Protein AF-E3MBL7-F1 (afdb_monomer_lite)

Sequence (1126 aa):
MVVCTGNKLLEECHQWVQLFLKDFGPDDIFFDAEFEYSDGSLKWDEYGTILHYNFIKNNDACPLSIYKDSWPFHADQGQIGDCWLMATLMSIAQRRNLLEKIIPPNDFSLKHGIFLVRLFFNGEWQIVVVDGHFPCSESGCILFARVFYTELWPCLIEKGVAKMLGGYHMLHGGPMISAFQYLTGASCLQINLNKDTNSEMLWRKLQEFQSLGYLVTASTISKFDNGKATQNGLLKHHAYSLLDTCVHNDHRLVLIGCPNYTSWNGKWSELPPYNEEITKQWTDWKKWMVKKRFSWMDIDDLCRWFVKLTIKSQYRSAEGDECELSPGFYFVIYTVVSMLYPIEYSWVFRRYSIFIRRSLTLCFSPTPMDHITYDSVTFKNKVASHQSLLKMVEKFAKPMTEIRKGLFAQEYWRDNFLTLMFQNHTDKPIDINVIVRTESKNVESYGMMTERLWNRYISKSKDPYVGYITIPPRSKCIFGNVWVIPGPIQLKNEVEESEISYMYWIRILDEEIESGRAKLMRYKKVHGAYEACHQWVQLFLKDFGPDDIFFDAEFEYSNGSLKWDKHGTIQHYNELIAYRSTLNIYSDPWPFHAWQGPLGDCWLIAPLMTIARKRDLLEQIIPQNDFSLKHGLFLVRLFFNGEWNIVVVDGHFPLHTSGGYEFARVVCSTELWPCLIEKAVAKMLGGYHNLMGGPLFSSFQYLTGASCLKINLNNETSLDMLWEKLHELLSLGYLISISTLHKFKNGGATQNGLGRCHSYSLLDTCVHEGHRLVLIGGTNILKWNGKWSELPPYNDEVTEKWSEKRKKIVNDRFSWMEIDDLYESFDRMIVCKYREGWHELRTGKGIFQLGQNGQPEKILRIHIKKQCKLIIEVVDQLDPKLWEYVYKVVGVINIHKATSDNQIGDLIVSSTVGLYWAAFRTQYRSVESDEFEIEPGVYFVIYNVMSSLCPLEYSWVIRSPTPLDHISYDCVTFEYDMASHQSLLTMVEQLGQQPMTEIREGLFAQEYARDNFLTLMLENHTDKPIDVCVIARTNIERVQSLGIFPEQHWKLITNPIDLYKTIPPRSKCIFGNIWTIPGPIELKNEVMESEISCKHWIRILEEEIENGRAMRYEKVPGVYKAIPIR

Radius of gyration: 36.31 Å; chains: 1; bounding box: 78×98×97 Å

pLDDT: mean 70.92, std 20.91, range [22.77, 96.88]

Organism: Caenorhabditis remanei (NCBI:txid31234)

Foldseek 3Di:
DDFQFDDCRVVVVVVVVVVVCVPDDQPAADDDPVPDDDPQPDVVCVQPFDFPPVPQQQDVVFGADQPPALALLLLAWFPAQQLLLSQLSSLCSVPVVLLCVQWPDDDCCSRHQWTWGWWQPPNTITTQIDGPTAGAGPVRAGGGGHGDRHHCSNVVNLVSVQVVQVHNNSSHPDHNQVSCCTSPVAGKAKAFFALQFDLVVVLVVVVVCVVQSKWKKFAFDADPDPCVCVVQFDDHGGMKTFHDWDQDPNFTKTKIFGSYQTFGNDPQLPPQPDDPVVCVPPDPVVSVSCSRTMTIDTSSVVSHTTTMMMIGGDDDDPDPPDDFDAADQDADDDDDQDDDDDPPCPVPDDDWGWDDHHGDRDDPDPDDDPDTDTDDDDDPPLPVVFVVVVVVQVVAWDDWDDPDDQKIKIWDDDDQWIKIKMFGQDQAKFKKKKWWDWPDQFWDWGWDDPDDDDDDDDDSGRGIDIDIDTHHHRDMGMGTTTGGDDDRDGHHDDDPPDDRPRDIDIDGDDDPQPPLPSQLVVVCVPPPPPVSVVVSVVSNCVPPDQQAADDDPLQDPDCFQCVPDPAKDKDDLVNLCVVDVPADQDDQQALLQQAWAPAQQLLQSQLVNLCSVVVVLLCVQWPDDPVCSRHQWTWGWWQFLNDIDTFIDGNMAIDDNVGFGRTGGSQVDSHCNNVVNLSRVSSVVRHNNSSHDDHNQLSLCGRFVFAKAKAFQDPQFDLVLVLVVVCVLVVQVKWKKFFFDPPDPDFDADPQQATHRGMWGFHDWDQDPNFTKTKIFASYQSAGNDPQLQPQSDDCVVCVPPDPSRSVSCSSTMGIDTSVVVSVGTGMMMIGSRGPQKDKDWPPQDQQWAQDPFDWGKWKKKFFAAKFKKKKKKKFNDDLVCLVFDDKKWWKKWKAFADPVRAGHATDFIATWIFDDDSDSRSITMTMGDIDIDGGGMMIIDTLIDDPDDTIGIIMMMMGSDDCPRMDMDMDIGGGCVRSWVRVVNCQVVQFPDPWDPPDVQKTKTWDFDDFKIWIKIFGQDQAKWKKAKEFEAPDPAKDWDLYHYPVCVVVPPDPPDNIDIDHHGDMTTRIMMGGNDDRHRNHPDDPDRSGDGPMDMDICVVVVVVVAAWDWDDDVPDIDTGGDD

Secondary structure (DSSP, 8-state):
-----STTHHHHHHHHHHHHGGG--TT-----GGGPPP-S-STT-TT-----GGG-S-BTTB--BS-S---GGG----SSS-HHHHHHHHHHHT-HHHHHHHS---SSHHHH-EEEEEEEETTEEEEEEEES---B-TTS-B-SS---TTB-HHHHHHHHHHHHHTSGGGGTT--HHHHHHHHH----EEEE--TT--HHHHHHHHHHHHHTT-EEEEEE--SS-SSHHHHTTPPTT-EEEEEEEEEETTEEEEEEE-SSS----STTTTS-SS-HHHHTTS-HHHHHHHHHHEEEEEHHHHHHHEEEEEEE--------S---PPSS----------SS--GGGTTSS--------S-------SS--TT---------HHHHHHHHHHHHHHHHSPPPEEEETTEEEEEEEETTEEEEEEEE-SSS-EEEEEEE--SSS--EEE----SS---------SS-EEEEEEE-TTEEEEEEEEE-PPPSB---S---SS-----EEEEEPPTTSSSHHHHHHHHTTTS-HHHHHHHHHHHHGGG--TT-----GGG-SSTTTTTT-SS-EEE-HHHHHHH-TT-BS-SS--GGG----SSS-HHHHHHHHHHTT-HHHHHHHS---TTHHHHTEEEEEEEETTEEEEEEEES-EEE-TTSSBSSS---S-SB-HHHHHHHHHHHHHTSGGGGSS--HHHHHHHHH---EEEEE--TT--HHHHHHHHHHHHHTT-EEEEE--TT-SS-SB-TTSPBTT-EEEEEEEEEETTEEEEEEEESSS----STTTTS-SS-HHHHTTS-HHHHHHHHTTEEEEEHHHHHHH-SEEEEE---TT-EEEE--S-------SSPPEEEEEEEESS-EEEEEEEEE---GGGTTT---EEEEEEEEEEPTTS-EEEEEEEEEEEE---SS----EEEEPPPEEE-SEEEEEEEEE--SSSPPPEEEEEEESS-GGGEEEEEEEESTTHHHHHHHHHHHHHH-SS--EEEETTEEEEEEEETTEEEEEEEE-SSS-EEEEEEE----SSEEEES-EEGGGGGG--S--S--EEE-TTEEEEEEEEEE-PPSEE--SS----S-----EEEETHHHHHTT--PEEEEETTEEEEE---

Structure (mmCIF, N/CA/C/O backbone):
data_AF-E3MBL7-F1
#
_entry.id   AF-E3MBL7-F1
#
loop_
_atom_site.group_PDB
_atom_site.id
_atom_site.type_symbol
_atom_site.label_atom_id
_atom_site.label_alt_id
_atom_site.label_comp_id
_atom_site.label_asym_id
_atom_site.label_entity_id
_atom_site.label_seq_id
_atom_site.pdbx_PDB_ins_code
_atom_site.Cartn_x
_atom_site.Cartn_y
_atom_site.Cartn_z
_atom_site.occupancy
_atom_site.B_iso_or_equiv
_atom_site.auth_seq_id
_atom_site.auth_comp_id
_atom_site.auth_asym_id
_atom_site.auth_atom_id
_atom_site.pdbx_PDB_model_num
ATOM 1 N N . MET A 1 1 ? -13.576 28.651 16.324 1.00 37.66 1 MET A N 1
ATOM 2 C CA . MET A 1 1 ? -13.463 29.488 15.109 1.00 37.66 1 MET A CA 1
ATOM 3 C C . MET A 1 1 ? -14.646 29.257 14.165 1.00 37.66 1 MET A C 1
ATOM 5 O O . MET A 1 1 ? -15.101 28.125 14.054 1.00 37.66 1 MET A O 1
ATOM 9 N N . VAL A 1 2 ? -15.182 30.300 13.516 1.00 39.81 2 VAL A N 1
ATOM 10 C CA . VAL A 1 2 ? -16.238 30.163 12.494 1.00 39.81 2 VAL A CA 1
ATOM 11 C C . VAL A 1 2 ? -15.552 30.068 11.132 1.00 39.81 2 VAL A C 1
ATOM 13 O O . VAL A 1 2 ? -15.186 31.087 10.552 1.00 39.81 2 VAL A O 1
ATOM 16 N N . VAL A 1 3 ? -15.373 28.855 10.602 1.00 46.00 3 VAL A N 1
ATOM 17 C CA . VAL A 1 3 ? -15.299 28.696 9.144 1.00 46.00 3 VAL A CA 1
ATOM 18 C C . VAL A 1 3 ? -16.707 29.009 8.654 1.00 46.00 3 VAL A C 1
ATOM 20 O O . VAL A 1 3 ? -17.581 28.142 8.654 1.00 46.00 3 VAL A O 1
ATOM 23 N N . CYS A 1 4 ? -16.977 30.278 8.339 1.00 48.50 4 CYS A N 1
ATOM 24 C CA . CYS A 1 4 ? -18.238 30.617 7.691 1.00 48.50 4 CYS A CA 1
ATOM 25 C C . CYS A 1 4 ? -18.243 29.835 6.361 1.00 48.50 4 CYS A C 1
ATOM 27 O O . CYS A 1 4 ? -17.227 29.835 5.658 1.00 48.50 4 CYS A O 1
ATOM 29 N N . THR A 1 5 ? -19.361 29.183 6.018 1.00 44.34 5 THR A N 1
ATOM 30 C CA . THR A 1 5 ? -19.642 28.548 4.707 1.00 44.34 5 THR A CA 1
ATOM 31 C C . THR A 1 5 ? -20.990 29.076 4.176 1.00 44.34 5 THR A C 1
ATOM 33 O O . THR A 1 5 ? -21.887 29.358 4.966 1.00 44.34 5 THR A O 1
ATOM 36 N N . GLY A 1 6 ? -21.148 29.292 2.858 1.00 45.25 6 GLY A N 1
ATOM 37 C CA . GLY A 1 6 ? -22.412 29.767 2.248 1.00 45.25 6 GLY A CA 1
ATOM 38 C C . GLY A 1 6 ? -22.401 31.144 1.545 1.00 45.25 6 GLY A C 1
ATOM 39 O O . GLY A 1 6 ? -21.371 31.789 1.379 1.00 45.25 6 GLY A O 1
ATOM 40 N N . ASN A 1 7 ? -23.573 31.601 1.071 1.00 44.09 7 ASN A N 1
ATOM 41 C CA . ASN A 1 7 ? -23.713 32.771 0.175 1.00 44.09 7 ASN A CA 1
ATOM 42 C C . ASN A 1 7 ? -23.639 34.146 0.872 1.00 44.09 7 ASN A C 1
ATOM 44 O O . ASN A 1 7 ? -23.350 35.138 0.207 1.00 44.09 7 ASN A O 1
ATOM 48 N N . LYS A 1 8 ? -23.871 34.213 2.191 1.00 56.09 8 LYS A N 1
ATOM 49 C CA . LYS A 1 8 ? -23.761 35.436 3.020 1.00 56.09 8 LYS A CA 1
ATOM 50 C C . LYS A 1 8 ? -22.509 35.457 3.904 1.00 56.09 8 LYS A C 1
ATOM 52 O O . LYS A 1 8 ? -22.410 36.240 4.844 1.00 56.09 8 LYS A O 1
ATOM 57 N N . LEU A 1 9 ? -21.531 34.627 3.535 1.00 68.62 9 LEU A N 1
ATOM 58 C CA . LEU A 1 9 ? -20.276 34.360 4.235 1.00 68.62 9 LEU A CA 1
ATOM 59 C C . LEU A 1 9 ? -19.656 35.570 4.924 1.00 68.62 9 LEU A C 1
ATOM 61 O O . LEU A 1 9 ? -19.308 35.531 6.096 1.00 68.62 9 LEU A O 1
ATOM 65 N N . LEU A 1 10 ? -19.489 36.635 4.143 1.00 71.06 10 LEU A N 1
ATOM 66 C CA . LEU A 1 10 ? -18.730 37.807 4.528 1.00 71.06 10 LEU A CA 1
ATOM 67 C C . LEU A 1 10 ? -19.538 38.708 5.462 1.00 71.06 10 LEU A C 1
ATOM 69 O O . LEU A 1 10 ? -18.976 39.250 6.403 1.00 71.06 10 LEU A O 1
ATOM 73 N N . GLU A 1 11 ? -20.846 38.842 5.239 1.00 74.81 11 GLU A N 1
ATOM 74 C CA . GLU A 1 11 ? -21.734 39.634 6.098 1.00 74.81 11 GLU A CA 1
ATOM 75 C C . GLU A 1 11 ? -21.881 38.994 7.481 1.00 74.81 11 GLU A C 1
ATOM 77 O O . GLU A 1 11 ? -21.783 39.685 8.493 1.00 74.81 11 GLU A O 1
ATOM 82 N N . GLU A 1 12 ? -22.051 37.672 7.533 1.00 78.06 12 GLU A N 1
ATOM 83 C CA . GLU A 1 12 ? -22.160 36.920 8.785 1.00 78.06 12 GLU A CA 1
ATOM 84 C C . GLU A 1 12 ? -20.844 36.948 9.565 1.00 78.06 12 GLU A C 1
ATOM 86 O O . GLU A 1 12 ? -20.834 37.294 10.746 1.00 78.06 12 GLU A O 1
ATOM 91 N N . CYS A 1 13 ? -19.718 36.662 8.902 1.00 78.38 13 CYS A N 1
ATOM 92 C CA . CYS A 1 13 ? -18.404 36.753 9.533 1.00 78.38 13 CYS A CA 1
ATOM 93 C C . CYS A 1 13 ? -18.109 38.190 10.017 1.00 78.38 13 CYS A C 1
ATOM 95 O O . CYS A 1 13 ? -17.603 38.358 11.123 1.00 78.38 13 CYS A O 1
ATOM 97 N N . HIS A 1 14 ? -18.487 39.235 9.266 1.00 79.88 14 HIS A N 1
ATOM 98 C CA . HIS A 1 14 ? -18.377 40.618 9.744 1.00 79.88 14 HIS A CA 1
ATOM 99 C C . HIS A 1 14 ? -19.216 40.876 11.002 1.00 79.88 14 HIS A C 1
ATOM 101 O O . HIS A 1 14 ? -18.719 41.500 11.933 1.00 79.88 14 HIS A O 1
ATOM 107 N N . GLN A 1 15 ? -20.455 40.385 11.076 1.00 79.94 15 GLN A N 1
ATOM 108 C CA . GLN A 1 15 ? -21.293 40.534 12.274 1.00 79.94 15 GLN A CA 1
ATOM 109 C C . GLN A 1 15 ? -20.699 39.815 13.489 1.00 79.94 15 GLN A C 1
ATOM 111 O O . GLN A 1 15 ? -20.693 40.374 14.585 1.00 79.94 15 GLN A O 1
ATOM 116 N N . TRP A 1 16 ? -20.157 38.610 13.297 1.00 80.62 16 TRP A N 1
ATOM 117 C CA . TRP A 1 16 ? -19.459 37.872 14.350 1.00 80.62 16 TRP A CA 1
ATOM 118 C C . TRP A 1 16 ? -18.230 38.616 14.856 1.00 80.62 16 TRP A C 1
ATOM 120 O O . TRP A 1 16 ? -18.064 38.752 16.066 1.00 80.62 16 TRP A O 1
ATOM 130 N N . VAL A 1 17 ? -17.409 39.151 13.949 1.00 82.38 17 VAL A N 1
ATOM 131 C CA . VAL A 1 17 ? -16.251 39.969 14.325 1.00 82.38 17 VAL A CA 1
ATOM 132 C C . VAL A 1 17 ? -16.704 41.219 15.081 1.00 82.38 17 VAL A C 1
ATOM 134 O O . VAL A 1 17 ? -16.148 41.519 16.126 1.00 82.38 17 VAL A O 1
ATOM 137 N N . GLN A 1 18 ? -17.758 41.908 14.639 1.00 82.00 18 GLN A N 1
ATOM 138 C CA . GLN A 1 18 ? -18.290 43.083 15.344 1.00 82.00 18 GLN A CA 1
ATOM 139 C C . GLN A 1 18 ? -18.836 42.752 16.743 1.00 82.00 18 GLN A C 1
ATOM 141 O O . GLN A 1 18 ? -18.712 43.564 17.654 1.00 82.00 18 GLN A O 1
ATOM 146 N N . LEU A 1 19 ? -19.431 41.570 16.939 1.00 83.25 19 LEU A N 1
ATOM 147 C CA . LEU A 1 19 ? -19.839 41.095 18.265 1.00 83.25 19 LEU A CA 1
ATOM 148 C C . LEU A 1 19 ? -18.631 40.780 19.147 1.00 83.25 19 LEU A C 1
ATOM 150 O O . LEU A 1 19 ? -18.610 41.203 20.295 1.00 83.25 19 LEU A O 1
ATOM 154 N N . PHE A 1 20 ? -17.634 40.092 18.596 1.00 82.00 20 PHE A N 1
ATOM 155 C CA . PHE A 1 20 ? -16.386 39.765 19.280 1.00 82.00 20 PHE A CA 1
ATOM 156 C C . PHE A 1 20 ? -15.611 41.025 19.700 1.00 82.00 20 PHE A C 1
ATOM 158 O O . PHE A 1 20 ? -15.096 41.104 20.809 1.00 82.00 20 PHE A O 1
ATOM 165 N N . LEU A 1 21 ? -15.613 42.059 18.858 1.00 81.00 21 LEU A N 1
ATOM 166 C CA . LEU A 1 21 ? -14.981 43.347 19.144 1.00 81.00 21 LEU A CA 1
ATOM 167 C C . LEU A 1 21 ? -15.701 44.174 20.224 1.00 81.00 21 LEU A C 1
ATOM 169 O O . LEU A 1 21 ? -15.144 45.176 20.664 1.00 81.00 21 LEU A O 1
ATOM 173 N N . LYS A 1 22 ? -16.905 43.796 20.685 1.00 83.50 22 LYS A N 1
ATOM 174 C CA . LYS A 1 22 ? -17.559 44.490 21.817 1.00 83.50 22 LYS A CA 1
ATOM 175 C C . LYS A 1 22 ? -16.803 44.314 23.127 1.00 83.50 22 LYS A C 1
ATOM 177 O O . LYS A 1 22 ? -16.882 45.193 23.982 1.00 83.50 22 LYS A O 1
ATOM 182 N N . ASP A 1 23 ? -16.086 43.204 23.251 1.00 79.00 23 ASP A N 1
ATOM 183 C CA . ASP A 1 23 ? -15.298 42.865 24.430 1.00 79.00 23 ASP A CA 1
ATOM 184 C C . ASP A 1 23 ? -13.840 43.355 24.306 1.00 79.00 23 ASP A C 1
ATOM 186 O O . ASP A 1 23 ? -13.053 43.151 25.225 1.00 79.00 23 ASP A O 1
ATOM 190 N N . PHE A 1 24 ? -13.481 44.023 23.195 1.00 77.38 24 PHE A N 1
ATOM 191 C CA . PHE A 1 24 ? -12.151 44.596 22.961 1.00 77.38 24 PHE A CA 1
ATOM 192 C C . PHE A 1 24 ? -12.056 46.025 23.509 1.00 77.38 24 PHE A C 1
ATOM 194 O O . PHE A 1 24 ? -12.817 46.921 23.130 1.00 77.38 24 PHE A O 1
ATOM 201 N N . GLY A 1 25 ? -11.054 46.267 24.347 1.00 71.81 25 GLY A N 1
ATOM 202 C CA . GLY A 1 25 ? -10.573 47.593 24.703 1.00 71.81 25 GLY A CA 1
ATOM 203 C C . GLY A 1 25 ? -9.930 48.340 23.520 1.00 71.81 25 GLY A C 1
ATOM 204 O O . GLY A 1 25 ? -9.655 47.762 22.467 1.00 71.81 25 GLY A O 1
ATOM 205 N N . PRO A 1 26 ? -9.661 49.652 23.670 1.00 65.50 26 PRO A N 1
ATOM 206 C CA . PRO A 1 26 ? -9.071 50.482 22.614 1.00 65.50 26 PRO A CA 1
ATOM 207 C C . PRO A 1 26 ? -7.662 50.039 22.182 1.00 65.50 26 PRO A C 1
ATOM 209 O O . PRO A 1 26 ? -7.259 50.362 21.066 1.00 65.50 26 PRO A O 1
ATOM 212 N N . ASP A 1 27 ? -6.956 49.292 23.034 1.00 68.69 27 ASP A N 1
ATOM 213 C CA . ASP A 1 27 ? -5.601 48.781 22.800 1.00 68.69 27 ASP A CA 1
ATOM 214 C C . ASP A 1 27 ? -5.550 47.259 22.549 1.00 68.69 27 ASP A C 1
ATOM 216 O O . ASP A 1 27 ? -4.457 46.714 22.370 1.00 68.69 27 ASP A O 1
ATOM 220 N N . ASP A 1 28 ? -6.703 46.575 22.527 1.00 74.88 28 ASP A N 1
ATOM 221 C CA . ASP A 1 28 ? -6.779 45.114 22.406 1.00 74.88 28 ASP A CA 1
ATOM 222 C C . ASP A 1 28 ? -6.608 44.635 20.963 1.00 74.88 28 ASP A C 1
ATOM 224 O O . ASP A 1 28 ? -7.068 45.259 19.996 1.00 74.88 28 ASP A O 1
ATOM 228 N N . ILE A 1 29 ? -5.944 43.484 20.827 1.00 72.12 29 ILE A N 1
ATOM 229 C CA . ILE A 1 29 ? -5.496 42.933 19.549 1.00 72.12 29 ILE A CA 1
ATOM 230 C C . ILE A 1 29 ? -5.787 41.450 19.500 1.00 72.12 29 ILE A C 1
ATOM 232 O O . ILE A 1 29 ? -5.619 40.721 20.474 1.00 72.12 29 ILE A O 1
ATOM 236 N N . PHE A 1 30 ? -6.224 41.013 18.329 1.00 80.19 30 PHE A N 1
ATOM 237 C CA . PHE A 1 30 ? -6.546 39.629 18.091 1.00 80.19 30 PHE A CA 1
ATOM 238 C C . PHE A 1 30 ? -5.297 38.760 18.000 1.00 80.19 30 PHE A C 1
ATOM 240 O O . PHE A 1 30 ? -4.335 39.079 17.299 1.00 80.19 30 PHE A O 1
ATOM 247 N N . PHE A 1 31 ? -5.375 37.629 18.688 1.00 76.88 31 PHE A N 1
ATOM 248 C CA . PHE A 1 31 ? -4.406 36.554 18.643 1.00 76.88 31 PHE A CA 1
ATOM 249 C C . PHE A 1 31 ? -5.110 35.276 18.181 1.00 76.88 31 PHE A C 1
ATOM 251 O O . PHE A 1 31 ? -6.161 34.905 18.710 1.00 76.88 31 PHE A O 1
ATOM 258 N N . ASP A 1 32 ? -4.544 34.622 17.174 1.00 75.50 32 ASP A N 1
ATOM 259 C CA . ASP A 1 32 ? -5.107 33.436 16.541 1.00 75.50 32 ASP A CA 1
ATOM 260 C C . ASP A 1 32 ? -4.656 32.154 17.259 1.00 75.50 32 ASP A C 1
ATOM 262 O O . ASP A 1 32 ? -3.712 31.485 16.843 1.00 75.50 32 ASP A O 1
ATOM 266 N N . ALA A 1 33 ? -5.358 31.805 18.340 1.00 68.75 33 ALA A N 1
ATOM 267 C CA . ALA A 1 33 ? -5.011 30.673 19.207 1.00 68.75 33 ALA A CA 1
ATOM 268 C C . ALA A 1 33 ? -5.043 29.285 18.519 1.00 68.75 33 ALA A C 1
ATOM 270 O O . ALA A 1 33 ? -4.410 28.348 18.992 1.00 68.75 33 ALA A O 1
ATOM 271 N N . GLU A 1 34 ? -5.762 29.108 17.399 1.00 68.44 34 GLU A N 1
ATOM 272 C CA . GLU A 1 34 ? -5.791 27.803 16.697 1.00 68.44 34 GLU A CA 1
ATOM 273 C C . GLU A 1 34 ? -4.663 27.661 15.657 1.00 68.44 34 GLU A C 1
ATOM 275 O O . GLU A 1 34 ? -4.513 26.605 15.043 1.00 68.44 34 GLU A O 1
ATOM 280 N N . PHE A 1 35 ? -3.862 28.709 15.446 1.00 71.38 35 PHE A N 1
ATOM 281 C CA . PHE A 1 35 ? -2.636 28.659 14.648 1.00 71.38 35 PHE A CA 1
ATOM 282 C C . PHE A 1 35 ? -1.453 29.136 15.503 1.00 71.38 35 PHE A C 1
ATOM 284 O O . PHE A 1 35 ? -0.757 30.097 15.172 1.00 71.38 35 PHE A O 1
ATOM 291 N N . GLU A 1 36 ? -1.287 28.457 16.642 1.00 58.38 36 GLU A N 1
ATOM 292 C CA . GLU A 1 36 ? -0.283 28.729 17.671 1.00 58.38 36 GLU A CA 1
ATOM 293 C C . GLU A 1 36 ? 1.123 28.211 17.330 1.00 58.38 36 GLU A C 1
ATOM 295 O O . GLU A 1 36 ? 1.340 27.373 16.452 1.00 58.38 36 GLU A O 1
ATOM 300 N N . TYR A 1 37 ? 2.093 28.738 18.077 1.00 54.66 37 TYR A N 1
ATOM 301 C CA . TYR A 1 37 ? 3.477 28.291 18.097 1.00 54.66 37 TYR A CA 1
ATOM 302 C C . TYR A 1 37 ? 3.557 26.853 18.641 1.00 54.66 37 TYR A C 1
ATOM 304 O O . TYR A 1 37 ? 3.060 26.561 19.725 1.00 54.66 37 TYR A O 1
ATOM 312 N N . SER A 1 38 ? 4.222 25.947 17.922 1.00 47.81 38 SER A N 1
ATOM 313 C CA . SER A 1 38 ? 4.798 24.755 18.552 1.00 47.81 38 SER A CA 1
ATOM 314 C C . SER A 1 38 ? 6.147 25.135 19.164 1.00 47.81 38 SER A C 1
ATOM 316 O O . SER A 1 38 ? 6.899 25.924 18.597 1.00 47.81 38 SER A O 1
ATOM 318 N N . ASP A 1 39 ? 6.439 24.572 20.325 1.00 41.41 39 ASP A N 1
ATOM 319 C CA . ASP A 1 39 ? 7.592 24.767 21.214 1.00 41.41 39 ASP A CA 1
ATOM 320 C C . ASP A 1 39 ? 9.000 24.467 20.645 1.00 41.41 39 ASP A C 1
ATOM 322 O O . ASP A 1 39 ? 9.924 24.222 21.420 1.00 41.41 39 ASP A O 1
ATOM 326 N N . GLY A 1 40 ? 9.216 24.493 19.328 1.00 44.25 40 GLY A N 1
ATOM 327 C CA . GLY A 1 40 ? 10.510 24.104 18.752 1.00 44.25 40 GLY A CA 1
ATOM 328 C C . GLY A 1 40 ? 10.614 22.616 18.366 1.00 44.25 40 GLY A C 1
ATOM 329 O O . GLY A 1 40 ? 11.717 22.080 18.279 1.00 44.25 40 GLY A O 1
ATOM 330 N N . SER A 1 41 ? 9.486 21.909 18.220 1.00 38.81 41 SER A N 1
ATOM 331 C CA . SER A 1 41 ? 9.422 20.467 17.930 1.00 38.81 41 SER A CA 1
ATOM 332 C C . SER A 1 41 ? 9.244 20.084 16.444 1.00 38.81 41 SER A C 1
ATOM 334 O O . SER A 1 41 ? 9.257 18.893 16.112 1.00 38.81 41 SER A O 1
ATOM 336 N N . LEU A 1 42 ? 9.126 21.041 15.517 1.00 46.12 42 LEU A N 1
ATOM 337 C CA . LEU A 1 42 ? 8.995 20.815 14.071 1.00 46.12 42 LEU A CA 1
ATOM 338 C C . LEU A 1 42 ? 10.242 21.313 13.328 1.00 46.12 42 LEU A C 1
ATOM 340 O O . LEU A 1 42 ? 10.419 22.507 13.228 1.00 46.12 42 LEU A O 1
ATOM 344 N N . LYS A 1 43 ? 11.013 20.437 12.660 1.00 41.16 43 LYS A N 1
ATOM 345 C CA . LYS A 1 43 ? 12.253 20.693 11.859 1.00 41.16 43 LYS A CA 1
ATOM 346 C C . LYS A 1 43 ? 12.496 22.059 11.166 1.00 41.16 43 LYS A C 1
ATOM 348 O O . LYS A 1 43 ? 13.625 22.343 10.790 1.00 41.16 43 LYS A O 1
ATOM 353 N N . TRP A 1 44 ? 11.483 22.867 10.870 1.00 47.88 44 TRP A N 1
ATOM 354 C CA . TRP A 1 44 ? 11.663 24.218 10.324 1.00 47.88 44 TRP A CA 1
ATOM 355 C C . TRP A 1 44 ? 11.782 25.311 11.411 1.00 47.88 44 TRP A C 1
ATOM 357 O O . TRP A 1 44 ? 12.143 26.439 11.084 1.00 47.88 44 TRP A O 1
ATOM 367 N N . ASP A 1 45 ? 11.523 24.986 12.681 1.00 48.59 45 ASP A N 1
ATOM 368 C CA . ASP A 1 45 ? 11.637 25.856 13.859 1.00 48.59 45 ASP A CA 1
ATOM 369 C C . ASP A 1 45 ? 13.015 25.812 14.549 1.00 48.59 45 ASP A C 1
ATOM 371 O O . ASP A 1 45 ? 13.247 26.556 15.503 1.00 48.59 45 ASP A O 1
ATOM 375 N N . GLU A 1 46 ? 13.965 25.050 13.990 1.00 40.53 46 GLU A N 1
ATOM 376 C CA . GLU A 1 46 ? 15.383 24.999 14.391 1.00 40.53 46 GLU A CA 1
ATOM 377 C C . GLU A 1 46 ? 16.063 26.392 14.375 1.00 40.53 46 GLU A C 1
ATOM 379 O O . GLU A 1 46 ? 17.165 26.560 14.895 1.00 40.53 46 GLU A O 1
ATOM 384 N N . TYR A 1 47 ? 15.401 27.400 13.790 1.00 44.28 47 TYR A N 1
ATOM 385 C CA . TYR A 1 47 ? 15.845 28.791 13.666 1.00 44.28 47 TYR A CA 1
ATOM 386 C C . TYR A 1 47 ? 15.200 29.770 14.665 1.00 44.28 47 TYR A C 1
ATOM 388 O O . TYR A 1 47 ? 15.431 30.970 14.543 1.00 44.28 47 TYR A O 1
ATOM 396 N N . GLY A 1 48 ? 14.407 29.291 15.633 1.00 43.28 48 GLY A N 1
ATOM 397 C CA . GLY A 1 48 ? 13.855 30.108 16.720 1.00 43.28 48 GLY A CA 1
ATOM 398 C C . GLY A 1 48 ? 12.840 31.158 16.251 1.00 43.28 48 GLY A C 1
ATOM 399 O O . GLY A 1 48 ? 13.187 32.303 15.974 1.00 43.28 48 GLY A O 1
ATOM 400 N N . THR A 1 49 ? 11.554 30.800 16.207 1.00 46.28 49 THR A N 1
ATOM 401 C CA . THR A 1 49 ? 10.492 31.784 15.928 1.00 46.28 49 THR A CA 1
ATOM 402 C C . THR A 1 49 ? 10.354 32.738 17.117 1.00 46.28 49 THR A C 1
ATOM 404 O O . THR A 1 49 ? 9.782 32.375 18.142 1.00 46.28 49 THR A O 1
ATOM 407 N N . ILE A 1 50 ? 10.858 33.969 16.988 1.00 44.53 50 ILE A N 1
ATOM 408 C CA . ILE A 1 50 ? 10.630 35.034 17.973 1.00 44.53 50 ILE A CA 1
ATOM 409 C C . ILE A 1 50 ? 9.445 35.893 17.516 1.00 44.53 50 ILE A C 1
ATOM 411 O O . ILE A 1 50 ? 9.487 36.538 16.466 1.00 44.53 50 ILE A O 1
ATOM 415 N N . LEU A 1 51 ? 8.384 35.929 18.327 1.00 44.62 51 LEU A N 1
ATOM 416 C CA . LEU A 1 51 ? 7.234 36.814 18.136 1.00 44.62 51 LEU A CA 1
ATOM 417 C C . LEU A 1 51 ? 7.620 38.259 18.489 1.00 44.62 51 LEU A C 1
ATOM 419 O O . LEU A 1 51 ? 7.451 38.709 19.620 1.00 44.62 51 LEU A O 1
ATOM 423 N N . HIS A 1 52 ? 8.122 39.019 17.516 1.00 45.75 52 HIS A N 1
ATOM 424 C CA . HIS A 1 52 ? 8.272 40.468 17.659 1.00 45.75 52 HIS A CA 1
ATOM 425 C C . HIS A 1 52 ? 7.057 41.201 17.078 1.00 45.75 52 HIS A C 1
ATOM 427 O O . HIS A 1 52 ? 7.058 41.676 15.946 1.00 45.75 52 HIS A O 1
ATOM 433 N N . TYR A 1 53 ? 6.030 41.349 17.914 1.00 46.16 53 TYR A N 1
ATOM 434 C CA . TYR A 1 53 ? 4.829 42.157 17.659 1.00 46.16 53 TYR A CA 1
ATOM 435 C C . TYR A 1 53 ? 5.125 43.655 17.371 1.00 46.16 53 TYR A C 1
ATOM 437 O O . TYR A 1 53 ? 4.325 44.354 16.749 1.00 46.16 53 TYR A O 1
ATOM 445 N N . ASN A 1 54 ? 6.302 44.167 17.756 1.00 42.53 54 ASN A N 1
ATOM 446 C CA . ASN A 1 54 ? 6.627 45.601 17.696 1.00 42.53 54 ASN A CA 1
ATOM 447 C C . ASN A 1 54 ? 6.661 46.226 16.287 1.00 42.53 54 ASN A C 1
ATOM 449 O O . ASN A 1 54 ? 6.707 47.450 16.190 1.00 42.53 54 ASN A O 1
ATOM 453 N N . PHE A 1 55 ? 6.632 45.440 15.205 1.00 49.31 55 PHE A N 1
ATOM 454 C CA . PHE A 1 55 ? 6.717 45.978 13.841 1.00 49.31 55 PHE A CA 1
ATOM 455 C C . PHE A 1 55 ? 5.355 46.320 13.203 1.00 49.31 55 PHE A C 1
ATOM 457 O O . PHE A 1 55 ? 5.333 46.953 12.151 1.00 49.31 55 PHE A O 1
ATOM 464 N N . ILE A 1 56 ? 4.225 45.929 13.818 1.00 51.66 56 ILE A N 1
ATOM 465 C CA . ILE A 1 56 ? 2.879 46.059 13.213 1.00 51.66 56 ILE A CA 1
ATOM 466 C C . ILE A 1 56 ? 1.905 46.877 14.085 1.00 51.66 56 ILE A C 1
ATOM 468 O O . ILE A 1 56 ? 0.692 46.821 13.904 1.00 51.66 56 ILE A O 1
ATOM 472 N N . LYS A 1 57 ? 2.398 47.707 15.016 1.00 50.53 57 LYS A N 1
ATOM 473 C CA . LYS A 1 57 ? 1.606 48.882 15.425 1.00 50.53 57 LYS A CA 1
ATOM 474 C C . LYS A 1 57 ? 1.765 49.933 14.344 1.00 50.53 57 LYS A C 1
ATOM 476 O O . LYS A 1 57 ? 2.885 50.326 14.030 1.00 50.53 57 LYS A O 1
ATOM 481 N N . ASN A 1 58 ? 0.639 50.365 13.781 1.00 52.06 58 ASN A N 1
ATOM 482 C CA . ASN A 1 58 ? 0.562 51.493 12.866 1.00 52.06 58 ASN A CA 1
ATOM 483 C C . ASN A 1 58 ? 1.275 52.695 13.515 1.00 52.06 58 ASN A C 1
ATOM 485 O O . ASN A 1 58 ? 0.753 53.286 14.455 1.00 52.06 58 ASN A O 1
ATOM 489 N N . ASN A 1 59 ? 2.507 52.984 13.099 1.0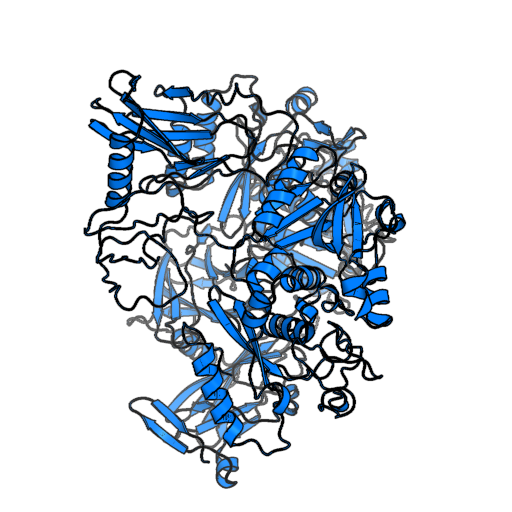0 53.81 59 ASN A N 1
ATOM 490 C CA . ASN A 1 59 ? 3.294 54.089 13.631 1.00 53.81 59 ASN A CA 1
ATOM 491 C C . ASN A 1 59 ? 3.042 55.294 12.720 1.00 53.81 59 ASN A C 1
ATOM 493 O O . ASN A 1 59 ? 3.148 55.152 11.500 1.00 53.81 59 ASN A O 1
ATOM 497 N N . ASP A 1 60 ? 2.730 56.468 13.278 1.00 53.75 60 ASP A N 1
ATOM 498 C CA . ASP A 1 60 ? 2.334 57.666 12.508 1.00 53.75 60 ASP A CA 1
ATOM 499 C C . ASP A 1 60 ? 3.368 58.072 11.434 1.00 53.75 60 ASP A C 1
ATOM 501 O O . ASP A 1 60 ? 3.044 58.758 10.465 1.00 53.75 60 ASP A O 1
ATOM 505 N N . ALA A 1 61 ? 4.617 57.609 11.569 1.00 53.22 61 ALA A N 1
ATOM 506 C CA . ALA A 1 61 ? 5.700 57.831 10.615 1.00 53.22 61 ALA A CA 1
ATOM 507 C C . ALA A 1 61 ? 5.618 56.991 9.317 1.00 53.22 61 ALA A C 1
ATOM 509 O O . ALA A 1 61 ? 6.172 57.412 8.301 1.00 53.22 61 ALA A O 1
ATOM 510 N N . CYS A 1 62 ? 4.972 55.816 9.319 1.00 57.25 62 CYS A N 1
ATOM 511 C CA . CYS A 1 62 ? 4.823 54.928 8.151 1.00 57.25 62 CYS A CA 1
ATOM 512 C C . CYS A 1 62 ? 3.554 54.066 8.291 1.00 57.25 62 CYS A C 1
ATOM 514 O O . CYS A 1 62 ? 3.629 52.955 8.821 1.00 57.25 62 CYS A O 1
ATOM 516 N N . PRO A 1 63 ? 2.388 54.553 7.826 1.00 67.00 63 PRO A N 1
ATOM 517 C CA . PRO A 1 63 ? 1.134 53.864 8.067 1.00 67.00 63 PRO A CA 1
ATOM 518 C C . PRO A 1 63 ? 1.023 52.565 7.265 1.00 67.00 63 PRO A C 1
ATOM 520 O O . PRO A 1 63 ? 1.248 52.555 6.053 1.00 67.00 63 PRO A O 1
ATOM 523 N N . LEU A 1 64 ? 0.641 51.479 7.939 1.00 74.62 64 LEU A N 1
ATOM 524 C CA . LEU A 1 64 ? 0.404 50.182 7.310 1.00 74.62 64 LEU A CA 1
ATOM 525 C C . LEU A 1 64 ? -0.858 50.200 6.447 1.00 74.62 64 LEU A C 1
ATOM 527 O O . LEU A 1 64 ? -1.830 50.904 6.711 1.00 74.62 64 LEU A O 1
ATOM 531 N N . SER A 1 65 ? -0.841 49.367 5.419 1.00 80.00 65 SER A N 1
ATOM 532 C CA . SER A 1 65 ? -1.908 49.170 4.458 1.00 80.00 65 SER A CA 1
ATOM 533 C C . SER A 1 65 ? -2.039 47.682 4.138 1.00 80.00 65 SER A C 1
ATOM 535 O O . SER A 1 65 ? -1.085 46.905 4.168 1.00 80.00 65 SER A O 1
ATOM 537 N N . ILE A 1 66 ? -3.258 47.256 3.823 1.00 81.12 66 ILE A N 1
ATOM 538 C CA . ILE A 1 66 ? -3.478 45.898 3.328 1.00 81.12 66 ILE A CA 1
ATOM 539 C C . ILE A 1 66 ? -3.048 45.831 1.851 1.00 81.12 66 ILE A C 1
ATOM 541 O O . ILE A 1 66 ? -2.246 44.973 1.494 1.00 81.12 66 ILE A O 1
ATOM 545 N N . TYR A 1 67 ? -3.532 46.760 1.018 1.00 82.44 67 TYR A N 1
ATOM 546 C CA . TYR A 1 67 ? -3.126 46.963 -0.384 1.00 82.44 67 TYR A CA 1
ATOM 547 C C . TYR A 1 67 ? -3.405 48.424 -0.822 1.00 82.44 67 TYR A C 1
ATOM 549 O O . TYR A 1 67 ? -4.498 48.767 -1.273 1.00 82.44 67 TYR A O 1
ATOM 557 N N . LYS A 1 68 ? -2.432 49.335 -0.706 1.00 81.50 68 LYS A N 1
ATOM 558 C CA . LYS A 1 68 ? -2.534 50.722 -1.206 1.00 81.50 68 LYS A CA 1
ATOM 559 C C . LYS A 1 68 ? -2.546 50.681 -2.727 1.00 81.50 68 LYS A C 1
ATOM 561 O O . LYS A 1 68 ? -3.391 51.307 -3.377 1.00 81.50 68 LYS A O 1
ATOM 566 N N . ASP A 1 69 ? -1.654 49.872 -3.283 1.00 82.50 69 ASP A N 1
ATOM 567 C CA . ASP A 1 69 ? -1.642 49.493 -4.685 1.00 82.50 69 ASP A CA 1
ATOM 568 C C . ASP A 1 69 ? -1.458 47.968 -4.849 1.00 82.50 69 ASP A C 1
ATOM 570 O O . ASP A 1 69 ? -1.135 47.243 -3.907 1.00 82.50 69 ASP A O 1
ATOM 574 N N . SER A 1 70 ? -1.732 47.461 -6.052 1.00 86.81 70 SER A N 1
ATOM 575 C CA . SER A 1 70 ? -1.663 46.030 -6.365 1.00 86.81 70 SER A CA 1
ATOM 576 C C . SER A 1 70 ? -0.526 45.719 -7.337 1.00 86.81 70 SER A C 1
ATOM 578 O O . SER A 1 70 ? -0.686 44.885 -8.224 1.00 86.81 70 SER A O 1
ATOM 580 N N . TRP A 1 71 ? 0.617 46.408 -7.239 1.00 90.56 71 TRP A N 1
ATOM 581 C CA . TRP A 1 71 ? 1.714 46.138 -8.166 1.00 90.56 71 TRP A CA 1
ATOM 582 C C . TRP A 1 71 ? 2.267 44.708 -8.006 1.00 90.56 71 TRP A C 1
ATOM 584 O O . TRP A 1 71 ? 2.497 44.258 -6.880 1.00 90.56 71 TRP A O 1
ATOM 594 N N . PRO A 1 72 ? 2.576 43.999 -9.113 1.00 91.25 72 PRO A N 1
ATOM 595 C CA . PRO A 1 72 ? 3.108 42.635 -9.057 1.00 91.25 72 PRO A CA 1
ATOM 596 C C . PRO A 1 72 ? 4.396 42.487 -8.243 1.00 91.25 72 PRO A C 1
ATOM 598 O O . PRO A 1 72 ? 4.647 41.423 -7.690 1.00 91.25 72 PRO A O 1
ATOM 601 N N . PHE A 1 73 ? 5.221 43.536 -8.146 1.00 89.88 73 PHE A N 1
ATOM 602 C CA . PHE A 1 73 ? 6.484 43.473 -7.405 1.00 89.88 73 PHE A CA 1
ATOM 603 C C . PHE A 1 73 ? 6.296 43.333 -5.886 1.00 89.88 73 PHE A C 1
ATOM 605 O O . PHE A 1 73 ? 7.252 42.971 -5.208 1.00 89.88 73 PHE A O 1
ATOM 612 N N . HIS A 1 74 ? 5.091 43.576 -5.352 1.00 89.25 74 HIS A N 1
ATOM 613 C CA . HIS A 1 74 ? 4.784 43.355 -3.936 1.00 89.25 74 HIS A CA 1
ATOM 614 C C . HIS A 1 74 ? 4.791 41.872 -3.543 1.00 89.25 74 HIS A C 1
ATOM 616 O O . HIS A 1 74 ? 5.121 41.558 -2.406 1.00 89.25 74 HIS A O 1
ATOM 622 N N . ALA A 1 75 ? 4.476 40.956 -4.464 1.00 91.56 75 ALA A N 1
ATOM 623 C CA . ALA A 1 75 ? 4.605 39.524 -4.213 1.00 91.56 75 ALA A CA 1
ATOM 624 C C . ALA A 1 75 ? 6.083 39.124 -4.310 1.00 91.56 75 ALA A C 1
ATOM 626 O O . ALA A 1 75 ? 6.601 38.909 -5.408 1.00 91.56 75 ALA A O 1
ATOM 627 N N . ASP A 1 76 ? 6.777 39.090 -3.175 1.00 88.88 76 ASP A N 1
ATOM 628 C CA . ASP A 1 76 ? 8.204 38.777 -3.075 1.00 88.88 76 ASP A CA 1
ATOM 629 C C . ASP A 1 76 ? 8.442 37.547 -2.215 1.00 88.88 76 ASP A C 1
ATOM 631 O O . ASP A 1 76 ? 8.030 37.489 -1.055 1.00 88.88 76 ASP A O 1
ATOM 635 N N . GLN A 1 77 ? 9.121 36.573 -2.811 1.00 90.81 77 GLN A N 1
ATOM 636 C CA . GLN A 1 77 ? 9.358 35.289 -2.183 1.00 90.81 77 GLN A CA 1
ATOM 637 C C . GLN A 1 77 ? 10.414 35.400 -1.071 1.00 90.81 77 GLN A C 1
ATOM 639 O O . GLN A 1 77 ? 11.460 36.040 -1.214 1.00 90.81 77 GLN A O 1
ATOM 644 N N . GLY A 1 78 ? 10.124 34.752 0.058 1.00 87.44 78 GLY A N 1
ATOM 645 C CA . GLY A 1 78 ? 11.019 34.662 1.207 1.00 87.44 78 GLY A CA 1
ATOM 646 C C . GLY A 1 78 ? 11.938 33.448 1.184 1.00 87.44 78 GLY A C 1
ATOM 647 O O . GLY A 1 78 ? 12.424 33.009 0.146 1.00 87.44 78 GLY A O 1
ATOM 648 N N . GLN A 1 79 ? 12.181 32.891 2.367 1.00 83.25 79 GLN A N 1
ATOM 649 C CA . GLN A 1 79 ? 13.071 31.746 2.574 1.00 83.25 79 GLN A CA 1
ATOM 650 C C . GLN A 1 79 ? 12.396 30.380 2.348 1.00 83.25 79 GLN A C 1
ATOM 652 O O . GLN A 1 79 ? 12.976 29.350 2.682 1.00 83.25 79 GLN A O 1
ATOM 657 N N . ILE A 1 80 ? 11.191 30.343 1.765 1.00 85.69 80 ILE A N 1
ATOM 658 C CA . ILE A 1 80 ? 10.451 29.107 1.479 1.00 85.69 80 ILE A CA 1
ATOM 659 C C . ILE A 1 80 ? 10.247 28.892 -0.024 1.00 85.69 80 ILE A C 1
ATOM 661 O O . ILE A 1 80 ? 10.194 29.835 -0.802 1.00 85.69 80 ILE A O 1
ATOM 665 N N . GLY A 1 81 ? 10.174 27.629 -0.455 1.00 86.75 81 GLY A N 1
ATOM 666 C CA . GLY A 1 81 ? 10.046 27.210 -1.857 1.00 86.75 81 GLY A CA 1
ATOM 667 C C . GLY A 1 81 ? 8.633 27.334 -2.445 1.00 86.75 81 GLY A C 1
ATOM 668 O O . GLY A 1 81 ? 8.160 26.398 -3.090 1.00 86.75 81 GLY A O 1
ATOM 669 N N . ASP A 1 82 ? 7.954 28.461 -2.246 1.00 92.19 82 ASP A N 1
ATOM 670 C CA . ASP A 1 82 ? 6.546 28.690 -2.603 1.00 92.19 82 ASP A CA 1
ATOM 671 C C . ASP A 1 82 ? 6.358 29.520 -3.894 1.00 92.19 82 ASP A C 1
ATOM 673 O O . ASP A 1 82 ? 5.296 30.082 -4.153 1.00 92.19 82 ASP A O 1
ATOM 677 N N . CYS A 1 83 ? 7.371 29.546 -4.766 1.00 93.44 83 CYS A N 1
ATOM 678 C CA . CYS A 1 83 ? 7.367 30.310 -6.024 1.00 93.44 83 CYS A CA 1
ATOM 679 C C . CYS A 1 83 ? 6.111 30.123 -6.900 1.00 93.44 83 CYS A C 1
ATOM 681 O O . CYS A 1 83 ? 5.719 31.036 -7.624 1.00 93.44 83 CYS A O 1
ATOM 683 N N . TRP A 1 84 ? 5.464 28.956 -6.827 1.00 94.19 84 TRP A N 1
ATOM 684 C CA . TRP A 1 84 ? 4.210 28.642 -7.516 1.00 94.19 84 TRP A CA 1
ATOM 685 C C . TRP A 1 84 ? 3.035 29.513 -7.048 1.00 94.19 84 TRP A C 1
ATOM 687 O O . TRP A 1 84 ? 2.194 29.896 -7.866 1.00 94.19 84 TRP A O 1
ATOM 697 N N . LEU A 1 85 ? 2.991 29.848 -5.756 1.00 95.50 85 LEU A N 1
ATOM 698 C CA . LEU A 1 85 ? 2.025 30.762 -5.163 1.00 95.50 85 LEU A CA 1
ATOM 699 C C . LEU A 1 85 ? 2.405 32.203 -5.507 1.00 95.50 85 LEU A C 1
ATOM 701 O O . LEU A 1 85 ? 1.593 32.916 -6.093 1.00 95.50 85 LEU A O 1
ATOM 705 N N . MET A 1 86 ? 3.655 32.603 -5.260 1.00 95.50 86 MET A N 1
ATOM 706 C CA . MET A 1 86 ? 4.113 33.979 -5.493 1.00 95.50 86 MET A CA 1
ATOM 707 C C . MET A 1 86 ? 3.995 34.418 -6.958 1.0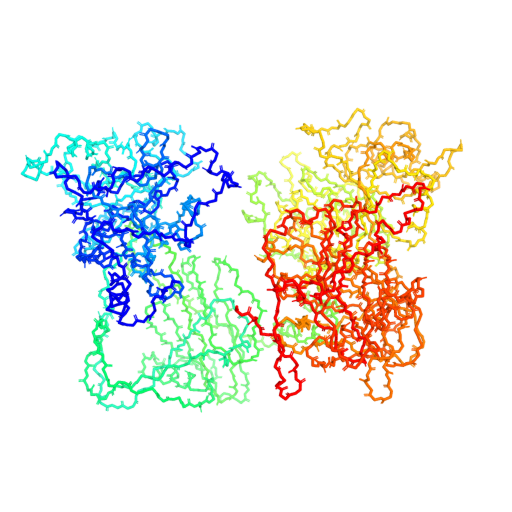0 95.50 86 MET A C 1
ATOM 709 O O . MET A 1 86 ? 3.460 35.490 -7.230 1.00 95.50 86 MET A O 1
ATOM 713 N N . ALA A 1 87 ? 4.387 33.583 -7.927 1.00 94.75 87 ALA A N 1
ATOM 714 C CA . ALA A 1 87 ? 4.210 33.892 -9.352 1.00 94.75 87 ALA A CA 1
ATOM 715 C C . ALA A 1 87 ? 2.727 34.064 -9.732 1.00 94.75 87 ALA A C 1
ATOM 717 O O . ALA A 1 87 ? 2.379 34.899 -10.569 1.00 94.75 87 ALA A O 1
ATOM 718 N N . THR A 1 88 ? 1.838 33.307 -9.086 1.00 94.69 88 THR A N 1
ATOM 719 C CA . THR A 1 88 ? 0.388 33.432 -9.275 1.00 94.69 88 THR A CA 1
ATOM 720 C C . THR A 1 88 ? -0.141 34.728 -8.656 1.00 94.69 88 THR A C 1
ATOM 722 O O . THR A 1 88 ? -0.955 35.414 -9.275 1.00 94.69 88 THR A O 1
ATOM 725 N N . LEU A 1 89 ? 0.362 35.120 -7.482 1.00 94.69 89 LEU A N 1
ATOM 726 C CA . LEU A 1 89 ? 0.044 36.401 -6.850 1.00 94.69 89 LEU A CA 1
ATOM 727 C C . LEU A 1 89 ? 0.495 37.590 -7.705 1.00 94.69 89 LEU A C 1
ATOM 729 O O . LEU A 1 89 ? -0.282 38.527 -7.877 1.00 94.69 89 LEU A O 1
ATOM 733 N N . MET A 1 90 ? 1.681 37.524 -8.321 1.00 94.00 90 MET A N 1
ATOM 734 C CA . MET A 1 90 ? 2.149 38.531 -9.288 1.00 94.00 90 MET A CA 1
ATOM 735 C C . MET A 1 90 ? 1.164 38.697 -10.457 1.00 94.00 90 MET A C 1
ATOM 737 O O . MET A 1 90 ? 0.858 39.819 -10.858 1.00 94.00 90 MET A O 1
ATOM 741 N N . SER A 1 91 ? 0.628 37.589 -10.981 1.00 92.62 91 SER A N 1
ATOM 742 C CA . SER A 1 91 ? -0.410 37.612 -12.018 1.00 92.62 91 SER A CA 1
ATOM 743 C C . SER A 1 91 ? -1.729 38.213 -11.517 1.00 92.62 91 SER A C 1
ATOM 745 O O . SER A 1 91 ? -2.320 39.046 -12.201 1.00 92.62 91 SER A O 1
ATOM 747 N N . ILE A 1 92 ? -2.194 37.825 -10.325 1.00 91.38 92 ILE A N 1
ATOM 748 C CA . ILE A 1 92 ? -3.442 38.327 -9.722 1.00 91.38 92 ILE A CA 1
ATOM 749 C C . ILE A 1 92 ? -3.366 39.827 -9.424 1.00 91.38 92 ILE A C 1
ATOM 751 O O . ILE A 1 92 ? -4.373 40.518 -9.561 1.00 91.38 92 ILE A O 1
ATOM 755 N N . ALA A 1 93 ? -2.183 40.348 -9.098 1.00 91.06 93 ALA A N 1
ATOM 756 C CA . ALA A 1 93 ? -1.950 41.766 -8.830 1.00 91.06 93 ALA A CA 1
ATOM 757 C C . ALA A 1 93 ? -2.402 42.684 -9.994 1.00 91.06 93 ALA A C 1
ATOM 759 O O . ALA A 1 93 ? -2.873 43.800 -9.772 1.00 91.06 93 ALA A O 1
ATOM 760 N N . GLN A 1 94 ? -2.393 42.178 -11.237 1.00 87.38 94 GLN A N 1
ATOM 761 C CA . GLN A 1 94 ? -2.928 42.874 -12.421 1.00 87.38 94 GLN A CA 1
ATOM 762 C C . GLN A 1 94 ? -4.455 43.101 -12.383 1.00 87.38 94 GLN A C 1
ATOM 764 O O . GLN A 1 94 ? -5.024 43.764 -13.258 1.00 87.38 94 GLN A O 1
ATOM 769 N N . ARG A 1 95 ? -5.148 42.499 -11.410 1.00 87.38 95 ARG A N 1
ATOM 770 C CA . ARG A 1 95 ? -6.602 42.522 -11.226 1.00 87.38 95 ARG A CA 1
ATOM 771 C C . ARG A 1 95 ? -6.933 42.843 -9.770 1.00 87.38 95 ARG A C 1
ATOM 773 O O . ARG A 1 95 ? -7.280 41.965 -8.983 1.00 87.38 95 ARG A O 1
ATOM 780 N N . ARG A 1 96 ? -6.878 44.133 -9.425 1.00 86.12 96 ARG A N 1
ATOM 781 C CA . ARG A 1 96 ? -7.189 44.644 -8.078 1.00 86.12 96 ARG A CA 1
ATOM 782 C C . ARG A 1 96 ? -8.534 44.143 -7.534 1.00 86.12 96 ARG A C 1
ATOM 784 O O . ARG A 1 96 ? -8.615 43.715 -6.393 1.00 86.12 96 ARG A O 1
ATOM 791 N N . ASN A 1 97 ? -9.560 44.093 -8.379 1.00 83.88 97 ASN A N 1
ATOM 792 C CA . ASN A 1 97 ? -10.885 43.570 -8.038 1.00 83.88 97 ASN A CA 1
ATOM 793 C C . ASN A 1 97 ? -10.896 42.082 -7.636 1.00 83.88 97 ASN A C 1
ATOM 795 O O . ASN A 1 97 ? -11.800 41.644 -6.928 1.00 83.88 97 ASN A O 1
ATOM 799 N N . LEU A 1 98 ? -9.945 41.280 -8.120 1.00 85.00 98 LEU A N 1
ATOM 800 C CA . LEU A 1 98 ? -9.782 39.891 -7.696 1.00 85.00 98 LEU A CA 1
ATOM 801 C C . LEU A 1 98 ? -9.055 39.822 -6.349 1.00 85.00 98 LEU A C 1
ATOM 803 O O . LEU A 1 98 ? -9.470 39.058 -5.484 1.00 85.00 98 LEU A O 1
ATOM 807 N N . LEU A 1 99 ? -8.035 40.660 -6.149 1.00 88.00 99 LEU A N 1
ATOM 808 C CA . LEU A 1 99 ? -7.328 40.775 -4.873 1.00 88.00 99 LEU A CA 1
ATOM 809 C C . LEU A 1 99 ? -8.267 41.213 -3.735 1.00 88.00 99 LEU A C 1
ATOM 811 O O . LEU A 1 99 ? -8.281 40.584 -2.683 1.00 88.00 99 LEU A O 1
ATOM 815 N N . GLU A 1 100 ? -9.127 42.203 -3.979 1.00 87.62 100 GLU A N 1
ATOM 816 C CA . GLU A 1 100 ? -10.148 42.685 -3.030 1.00 87.62 100 GLU A CA 1
ATOM 817 C C . GLU A 1 100 ? -11.217 41.628 -2.706 1.00 87.62 100 GLU A C 1
ATOM 819 O O . GLU A 1 100 ? -11.865 41.691 -1.665 1.00 87.62 100 GLU A O 1
ATOM 824 N N . LYS A 1 101 ? -11.407 40.620 -3.567 1.00 85.50 101 LYS A N 1
ATOM 825 C CA . LYS A 1 101 ? -12.266 39.468 -3.250 1.00 85.50 101 LYS A CA 1
ATOM 826 C C . LYS A 1 101 ? -11.572 38.460 -2.341 1.00 85.50 101 LYS A C 1
ATOM 828 O O . LYS A 1 101 ? -12.267 37.791 -1.580 1.00 85.50 101 LYS A O 1
ATOM 833 N N . ILE A 1 102 ? -10.250 38.331 -2.453 1.00 90.06 102 ILE A N 1
ATOM 834 C CA . ILE A 1 102 ? -9.437 37.424 -1.634 1.00 90.06 102 ILE A CA 1
ATOM 835 C C . ILE A 1 102 ? -9.214 38.034 -0.248 1.00 90.06 102 ILE A C 1
ATOM 837 O O . ILE A 1 102 ? -9.356 37.331 0.743 1.00 90.06 102 ILE A O 1
ATOM 841 N N . ILE A 1 103 ? -8.927 39.334 -0.157 1.00 90.44 103 ILE A N 1
ATOM 842 C CA . ILE A 1 103 ? -8.849 40.059 1.118 1.00 90.44 103 ILE A CA 1
ATOM 843 C C . ILE A 1 103 ? -9.843 41.228 1.086 1.00 90.44 103 ILE A C 1
ATOM 845 O O . ILE A 1 103 ? -9.503 42.313 0.601 1.00 90.44 103 ILE A O 1
ATOM 849 N N . PRO A 1 104 ? -11.078 41.025 1.579 1.00 84.75 104 PRO A N 1
ATOM 850 C CA . PRO A 1 104 ? -12.102 42.061 1.592 1.00 84.75 104 PRO A CA 1
ATOM 851 C C . PRO A 1 104 ? -11.708 43.277 2.440 1.00 84.75 104 PRO A C 1
ATOM 853 O O . PRO A 1 104 ? -11.222 43.107 3.563 1.00 84.75 104 PRO A O 1
ATOM 856 N N . PRO A 1 105 ? -11.934 44.507 1.943 1.00 82.75 105 PRO A N 1
ATOM 857 C CA . PRO A 1 105 ? -11.655 45.716 2.704 1.00 82.75 105 PRO A CA 1
ATOM 858 C C . PRO A 1 105 ? -12.630 45.850 3.879 1.00 82.75 105 PRO A C 1
ATOM 860 O O . PRO A 1 105 ? -13.816 45.546 3.751 1.00 82.75 105 PRO A O 1
ATOM 863 N N . ASN A 1 106 ? -12.130 46.327 5.018 1.00 84.31 106 ASN A N 1
ATOM 864 C CA . ASN A 1 106 ? -12.918 46.581 6.222 1.00 84.31 106 ASN A CA 1
ATOM 865 C C . ASN A 1 106 ? -12.216 47.617 7.127 1.00 84.31 106 ASN A C 1
ATOM 867 O O . ASN A 1 106 ? -11.071 47.998 6.876 1.00 84.31 106 ASN A O 1
ATOM 871 N N . ASP A 1 107 ? -12.916 48.088 8.159 1.00 81.31 107 ASP A N 1
ATOM 872 C CA . ASP A 1 107 ? -12.476 49.143 9.080 1.00 81.31 107 ASP A CA 1
ATOM 873 C C . ASP A 1 107 ? -11.824 48.622 10.375 1.00 81.31 107 ASP A C 1
ATOM 875 O O . ASP A 1 107 ? -11.172 49.387 11.089 1.00 81.31 107 ASP A O 1
ATOM 879 N N . PHE A 1 108 ? -11.948 47.327 10.674 1.00 82.94 108 PHE A N 1
ATOM 880 C CA . PHE A 1 108 ? -11.436 46.729 11.908 1.00 82.94 108 PHE A CA 1
ATOM 881 C C . PHE A 1 108 ? -10.067 46.056 11.755 1.00 82.94 108 PHE A C 1
ATOM 883 O O . PHE A 1 108 ? -9.336 45.970 12.738 1.00 82.94 108 PHE A O 1
ATOM 890 N N . SER A 1 109 ? -9.682 45.592 10.561 1.00 85.56 109 SER A N 1
ATOM 891 C CA . SER A 1 109 ? -8.494 44.748 10.360 1.00 85.56 109 SER A CA 1
ATOM 892 C C . SER A 1 109 ? -7.206 45.417 10.817 1.00 85.56 109 SER A C 1
ATOM 894 O O . SER A 1 109 ? -6.464 44.848 11.611 1.00 85.56 109 SER A O 1
ATOM 896 N N . LEU A 1 110 ? -6.955 46.649 10.371 1.00 79.94 110 LEU A N 1
ATOM 897 C CA . LEU A 1 110 ? -5.757 47.397 10.766 1.00 79.94 110 LEU A CA 1
ATOM 898 C C . LEU A 1 110 ? -5.834 47.936 12.202 1.00 79.94 110 LEU A C 1
ATOM 900 O O . LEU A 1 110 ? -4.799 48.241 12.786 1.00 79.94 110 LEU A O 1
ATOM 904 N N . LYS A 1 111 ? -7.042 48.053 12.769 1.00 78.19 111 LYS A N 1
ATOM 905 C CA . LYS A 1 111 ? -7.264 48.556 14.130 1.00 78.19 111 LYS A CA 1
ATOM 906 C C . LYS A 1 111 ? -7.060 47.470 15.189 1.00 78.19 111 LYS A C 1
ATOM 908 O O . LYS A 1 111 ? -6.470 47.741 16.224 1.00 78.19 111 LYS A O 1
ATOM 913 N N . HIS A 1 112 ? -7.540 46.259 14.916 1.00 78.50 112 HIS A N 1
ATOM 914 C CA . HIS A 1 112 ? -7.613 45.161 15.883 1.00 78.50 112 HIS A CA 1
ATOM 915 C C . HIS A 1 112 ? -6.755 43.944 15.500 1.00 78.50 112 HIS A C 1
ATOM 917 O O . HIS A 1 112 ? -6.716 42.965 16.240 1.00 78.50 112 HIS A O 1
ATOM 923 N N . GLY A 1 113 ? -6.070 43.971 14.350 1.00 79.69 113 GLY A N 1
ATOM 924 C CA . GLY A 1 113 ? -5.190 42.886 13.898 1.00 79.69 113 GLY A CA 1
ATOM 925 C C . GLY A 1 113 ? -5.914 41.631 13.392 1.00 79.69 113 GLY A C 1
ATOM 926 O O . GLY A 1 113 ? -5.284 40.584 13.280 1.00 79.69 113 GLY A O 1
ATOM 927 N N . ILE A 1 114 ? -7.216 41.719 13.092 1.00 85.75 114 ILE A N 1
ATOM 928 C CA . ILE A 1 114 ? -8.046 40.610 12.584 1.00 85.75 114 ILE A CA 1
ATOM 929 C C . ILE A 1 114 ? -8.128 40.697 11.063 1.00 85.75 114 ILE A C 1
ATOM 931 O O . ILE A 1 114 ? -8.790 41.593 10.543 1.00 85.75 114 ILE A O 1
ATOM 935 N N . PHE A 1 115 ? -7.545 39.757 10.326 1.00 87.88 115 PHE A N 1
ATOM 936 C CA . PHE A 1 115 ? -7.592 39.756 8.862 1.00 87.88 115 PHE A CA 1
ATOM 937 C C . PHE A 1 115 ? -8.442 38.605 8.329 1.00 87.88 115 PHE A C 1
ATOM 939 O O . PHE A 1 115 ? -8.333 37.469 8.785 1.00 87.88 115 PHE A O 1
ATOM 946 N N . LEU A 1 116 ? -9.288 38.905 7.341 1.00 90.38 116 LEU A N 1
ATOM 947 C CA . LEU A 1 116 ? -10.163 37.933 6.690 1.00 90.38 116 LEU A CA 1
ATOM 948 C C . LEU A 1 116 ? -9.598 37.572 5.313 1.00 90.38 116 LEU A C 1
ATOM 950 O O . LEU A 1 116 ? -9.551 38.420 4.422 1.00 90.38 116 LEU A O 1
ATOM 954 N N . VAL A 1 117 ? -9.197 36.313 5.129 1.00 92.38 117 VAL A N 1
ATOM 955 C CA . VAL A 1 117 ? -8.664 35.796 3.861 1.00 92.38 117 VAL A CA 1
ATOM 956 C C . VAL A 1 117 ? -9.647 34.793 3.273 1.00 92.38 117 VAL A C 1
ATOM 958 O O . VAL A 1 117 ? -9.893 33.729 3.833 1.00 92.38 117 VAL A O 1
ATOM 961 N N . ARG A 1 118 ? -10.232 35.124 2.127 1.00 90.69 118 ARG A N 1
ATOM 962 C CA . ARG A 1 118 ? -11.195 34.284 1.422 1.00 90.69 118 ARG A CA 1
ATOM 963 C C . ARG A 1 118 ? -10.476 33.327 0.473 1.00 90.69 118 ARG A C 1
ATOM 965 O O . ARG A 1 118 ? -9.889 33.759 -0.517 1.00 90.69 118 ARG A O 1
ATOM 972 N N . LEU A 1 119 ? -10.591 32.027 0.735 1.00 90.56 119 LEU A N 1
ATOM 973 C CA . LEU A 1 119 ? -9.958 30.958 -0.041 1.00 90.56 119 LEU A CA 1
ATOM 974 C C . LEU A 1 119 ? -10.987 29.923 -0.505 1.00 90.56 119 LEU A C 1
ATOM 976 O O . LEU A 1 119 ? -12.056 29.779 0.088 1.00 90.56 119 LEU A O 1
ATOM 980 N N . PHE A 1 120 ? -10.672 29.202 -1.577 1.00 86.31 120 PHE A N 1
ATOM 981 C CA . PHE A 1 120 ? -11.509 28.136 -2.121 1.00 86.31 120 PHE A CA 1
ATOM 982 C C . PHE A 1 120 ? -10.894 26.766 -1.823 1.00 86.31 120 PHE A C 1
ATOM 984 O O . PHE A 1 120 ? -9.926 26.355 -2.465 1.00 86.31 120 PHE A O 1
ATOM 991 N N . PHE A 1 121 ? -11.465 26.056 -0.853 1.00 79.12 121 PHE A N 1
ATOM 992 C CA . PHE A 1 121 ? -11.005 24.742 -0.399 1.00 79.12 121 PHE A CA 1
ATOM 993 C C . PHE A 1 121 ? -12.186 23.773 -0.327 1.00 79.12 121 PHE A C 1
ATOM 995 O O . PHE A 1 121 ? -13.303 24.161 0.007 1.00 79.12 121 PHE A O 1
ATOM 1002 N N . ASN A 1 122 ? -11.940 22.501 -0.653 1.00 73.94 122 ASN A N 1
ATOM 1003 C CA . ASN A 1 122 ? -12.942 21.425 -0.617 1.00 73.94 122 ASN A CA 1
ATOM 1004 C C . ASN A 1 122 ? -14.225 21.705 -1.428 1.00 73.94 122 ASN A C 1
ATOM 1006 O O . ASN A 1 122 ? -15.287 21.181 -1.116 1.00 73.94 122 ASN A O 1
ATOM 1010 N N . GLY A 1 123 ? -14.122 22.503 -2.497 1.00 70.25 123 GLY A N 1
ATOM 1011 C CA . GLY A 1 123 ? -15.248 22.828 -3.380 1.00 70.25 123 GLY A CA 1
ATOM 1012 C C . GLY A 1 123 ? -16.097 24.021 -2.933 1.00 70.25 123 GLY A C 1
ATOM 1013 O O . GLY A 1 123 ? -17.074 24.338 -3.609 1.00 70.25 123 GLY A O 1
ATOM 1014 N N . GLU A 1 124 ? -15.723 24.710 -1.853 1.00 76.00 124 GLU A N 1
ATOM 1015 C CA . GLU A 1 124 ? -16.493 25.819 -1.288 1.00 76.00 124 GLU A CA 1
ATOM 1016 C C . GLU A 1 124 ? -15.601 27.018 -0.930 1.00 76.00 124 GLU A C 1
ATOM 1018 O O . GLU A 1 124 ? -14.395 26.892 -0.702 1.00 76.00 124 GLU A O 1
ATOM 1023 N N . TRP A 1 125 ? -16.201 28.213 -0.888 1.00 81.25 125 TRP A N 1
ATOM 1024 C CA . TRP A 1 125 ? -15.531 29.421 -0.404 1.00 81.25 125 TRP A CA 1
ATOM 1025 C C . TRP A 1 125 ? -15.538 29.457 1.122 1.00 81.25 125 TRP A C 1
ATOM 1027 O O . TRP A 1 125 ? -16.594 29.322 1.735 1.00 81.25 125 TRP A O 1
ATOM 1037 N N . GLN A 1 126 ? -14.374 29.713 1.710 1.00 84.12 126 GLN A N 1
ATOM 1038 C CA . GLN A 1 126 ? -14.159 29.769 3.152 1.00 84.12 126 GLN A CA 1
ATOM 1039 C C . GLN A 1 126 ? -13.458 31.081 3.516 1.00 84.12 126 GLN A C 1
ATOM 1041 O O . GLN A 1 126 ? -12.583 31.543 2.780 1.00 84.12 126 GLN A O 1
ATOM 1046 N N . ILE A 1 127 ? -13.849 31.691 4.638 1.00 88.06 127 ILE A N 1
ATOM 1047 C CA . ILE A 1 127 ? -13.132 32.832 5.222 1.00 88.06 127 ILE A CA 1
ATOM 1048 C C . ILE A 1 127 ? -12.211 32.300 6.309 1.00 88.06 127 ILE A C 1
ATOM 1050 O O . ILE A 1 127 ? -12.663 31.760 7.315 1.00 88.06 127 ILE A O 1
ATOM 1054 N N . VAL A 1 128 ? -10.916 32.477 6.092 1.00 89.38 128 VAL A N 1
ATOM 1055 C CA . VAL A 1 128 ? -9.856 32.134 7.029 1.00 89.38 128 VAL A CA 1
ATOM 1056 C C . VAL A 1 128 ? -9.491 33.395 7.792 1.00 89.38 128 VAL A C 1
ATOM 1058 O O . VAL A 1 128 ? -9.000 34.363 7.209 1.00 89.38 128 VAL A O 1
ATOM 1061 N N . VAL A 1 129 ? -9.767 33.394 9.093 1.00 88.12 129 VAL A N 1
ATOM 1062 C CA . VAL A 1 129 ? -9.345 34.471 9.991 1.00 88.12 129 VAL A CA 1
ATOM 1063 C C . VAL A 1 129 ? -7.884 34.235 10.354 1.00 88.12 129 VAL A C 1
ATOM 1065 O O . VAL A 1 129 ? -7.543 33.133 10.788 1.00 88.12 129 VAL A O 1
ATOM 1068 N N . VAL A 1 130 ? -7.037 35.243 10.159 1.00 87.44 130 VAL A N 1
ATOM 1069 C CA . VAL A 1 130 ? -5.620 35.222 10.542 1.00 87.44 130 VAL A CA 1
ATOM 1070 C C . VAL A 1 130 ? -5.271 36.491 11.307 1.00 87.44 130 VAL A C 1
ATOM 1072 O O . VAL A 1 130 ? -5.822 37.560 11.035 1.00 87.44 130 VAL A O 1
ATOM 1075 N N . ASP A 1 131 ? -4.347 36.380 12.254 1.00 83.44 131 ASP A N 1
ATOM 1076 C CA . ASP A 1 131 ? -3.781 37.540 12.941 1.00 83.44 131 ASP A CA 1
ATOM 1077 C C . ASP A 1 131 ? -2.540 38.108 12.219 1.00 83.44 131 ASP A C 1
ATOM 1079 O O . ASP A 1 131 ? -2.034 37.536 11.243 1.00 83.44 131 ASP A O 1
ATOM 1083 N N . GLY A 1 132 ? -2.031 39.234 12.723 1.00 76.50 132 GLY A N 1
ATOM 1084 C CA . GLY A 1 132 ? -0.823 39.895 12.223 1.00 76.50 132 GLY A CA 1
ATOM 1085 C C . GLY A 1 132 ? 0.515 39.270 12.649 1.00 76.50 132 GLY A C 1
ATOM 1086 O O . GLY A 1 132 ? 1.550 39.861 12.369 1.00 76.50 132 GLY A O 1
ATOM 1087 N N . HIS A 1 133 ? 0.562 38.117 13.323 1.00 76.19 133 HIS A N 1
ATOM 1088 C CA . HIS A 1 133 ? 1.833 37.533 13.770 1.00 76.19 133 HIS A CA 1
ATOM 1089 C C . HIS A 1 133 ? 2.518 36.758 12.636 1.00 76.19 133 HIS A C 1
ATOM 1091 O O . HIS A 1 133 ? 2.025 35.718 12.198 1.00 76.19 133 HIS A O 1
ATOM 1097 N N . PHE A 1 134 ? 3.657 37.248 12.145 1.00 78.38 134 PHE A N 1
ATOM 1098 C CA . PHE A 1 134 ? 4.422 36.589 11.080 1.00 78.38 134 PHE A CA 1
ATOM 1099 C C . PHE A 1 134 ? 5.738 35.998 11.607 1.00 78.38 134 PHE A C 1
ATOM 1101 O O . PHE A 1 134 ? 6.332 36.572 12.522 1.00 78.38 134 PHE A O 1
ATOM 1108 N N . PRO A 1 135 ? 6.229 34.887 11.025 1.00 76.75 135 PRO A N 1
ATOM 1109 C CA . PRO A 1 135 ? 7.547 34.341 11.347 1.00 76.75 135 PRO A CA 1
ATOM 1110 C C . PRO A 1 135 ? 8.672 35.326 11.005 1.00 76.75 135 PRO A C 1
ATOM 1112 O O . PRO A 1 135 ? 8.771 35.784 9.861 1.00 76.75 135 PRO A O 1
ATOM 1115 N N . CYS A 1 136 ? 9.538 35.612 11.981 1.00 70.12 136 CYS A N 1
ATOM 1116 C CA . CYS A 1 136 ? 10.638 36.570 11.868 1.00 70.12 136 CYS A CA 1
ATOM 1117 C C . CYS A 1 136 ? 11.978 35.967 12.314 1.00 70.12 136 CYS A C 1
ATOM 1119 O O . CYS A 1 136 ? 12.012 35.063 13.145 1.00 70.12 136 CYS A O 1
ATOM 1121 N N . SER A 1 137 ? 13.083 36.496 11.784 1.00 68.38 137 SER A N 1
ATOM 1122 C CA . SER A 1 137 ? 14.440 36.229 12.272 1.00 68.38 137 SER A CA 1
ATOM 1123 C C . SER A 1 137 ? 14.667 36.823 13.666 1.00 68.38 137 SER A C 1
ATOM 1125 O O . SER A 1 137 ? 13.933 37.714 14.095 1.00 68.38 137 SER A O 1
ATOM 1127 N N . GLU A 1 138 ? 15.762 36.432 14.326 1.00 64.56 138 GLU A N 1
ATOM 1128 C CA . GLU A 1 138 ? 16.215 37.037 15.594 1.00 64.56 138 GLU A CA 1
ATOM 1129 C C . GLU A 1 138 ? 16.375 38.568 15.514 1.00 64.56 138 GLU A C 1
ATOM 1131 O O . GLU A 1 138 ? 16.187 39.280 16.495 1.00 64.56 138 GLU A O 1
ATOM 1136 N N . SER A 1 139 ? 16.680 39.095 14.324 1.00 62.84 139 SER A N 1
ATOM 1137 C CA . SER A 1 139 ? 16.775 40.534 14.049 1.00 62.84 139 SER A CA 1
ATOM 1138 C C . SER A 1 139 ? 15.428 41.224 13.782 1.00 62.84 139 SER A C 1
ATOM 1140 O O . SER A 1 139 ? 15.413 42.416 13.480 1.00 62.84 139 SER A O 1
ATOM 1142 N N . GLY A 1 140 ? 14.307 40.499 13.853 1.00 63.31 140 GLY A N 1
ATOM 1143 C CA . GLY A 1 140 ? 12.954 41.019 13.638 1.00 63.31 140 GLY A CA 1
ATOM 1144 C C . GLY A 1 140 ? 12.516 41.127 12.171 1.00 63.31 140 GLY A C 1
ATOM 1145 O O . GLY A 1 140 ? 11.529 41.802 11.890 1.00 63.31 140 GLY A O 1
ATOM 1146 N N . CYS A 1 141 ? 13.218 40.489 11.226 1.00 69.50 141 CYS A N 1
ATOM 1147 C CA . CYS A 1 141 ? 12.860 40.519 9.802 1.00 69.50 141 CYS A CA 1
ATOM 1148 C C . CYS A 1 141 ? 11.938 39.351 9.430 1.00 69.50 141 CYS A C 1
ATOM 1150 O O . CYS A 1 141 ? 12.282 38.204 9.703 1.00 69.50 141 CYS A O 1
ATOM 1152 N N . ILE A 1 142 ? 10.830 39.613 8.730 1.00 75.38 142 ILE A N 1
ATOM 1153 C CA . ILE A 1 142 ? 9.905 38.568 8.251 1.00 75.38 142 ILE A CA 1
ATOM 1154 C C . ILE A 1 142 ? 10.629 37.583 7.313 1.00 75.38 142 ILE A C 1
ATOM 1156 O O . ILE A 1 142 ? 11.352 37.999 6.404 1.00 75.38 142 ILE A O 1
ATOM 1160 N N . LEU A 1 143 ? 10.439 36.277 7.542 1.00 75.56 143 LEU A N 1
ATOM 1161 C CA . LEU A 1 143 ? 11.186 35.199 6.877 1.00 75.56 143 LEU A CA 1
ATOM 1162 C C . LEU A 1 143 ? 10.594 34.758 5.530 1.00 75.56 143 LEU A C 1
ATOM 1164 O O . LEU A 1 143 ? 11.350 34.427 4.612 1.00 75.56 143 LEU A O 1
ATOM 1168 N N . PHE A 1 144 ? 9.266 34.718 5.412 1.00 85.31 144 PHE A N 1
ATOM 1169 C CA . PHE A 1 144 ? 8.554 34.215 4.230 1.00 85.31 144 PHE A CA 1
ATOM 1170 C C . PHE A 1 144 ? 8.160 35.363 3.295 1.00 85.31 144 PHE A C 1
ATOM 1172 O O . PHE A 1 144 ? 9.033 36.191 3.016 1.00 85.31 144 PHE A O 1
ATOM 1179 N N . ALA A 1 145 ? 6.930 35.427 2.773 1.00 85.81 145 ALA A N 1
ATOM 1180 C CA . ALA A 1 145 ? 6.500 36.544 1.935 1.00 85.81 145 ALA A CA 1
ATOM 1181 C C . ALA A 1 145 ? 6.935 37.867 2.572 1.00 85.81 145 ALA A C 1
ATOM 1183 O O . ALA A 1 145 ? 6.617 38.151 3.731 1.00 85.81 145 ALA A O 1
ATOM 1184 N N . ARG A 1 146 ? 7.736 38.652 1.852 1.00 79.12 146 ARG A N 1
ATOM 1185 C CA . ARG A 1 146 ? 8.371 39.828 2.452 1.00 79.12 146 ARG A CA 1
ATOM 1186 C C . ARG A 1 146 ? 7.408 41.006 2.439 1.00 79.12 146 ARG A C 1
ATOM 1188 O O . ARG A 1 146 ? 6.891 41.377 1.388 1.00 79.12 146 ARG A O 1
ATOM 1195 N N . VAL A 1 147 ? 7.225 41.641 3.597 1.00 71.00 147 VAL A N 1
ATOM 1196 C CA . VAL A 1 147 ? 6.525 42.929 3.687 1.00 71.00 147 VAL A CA 1
ATOM 1197 C C . VAL A 1 147 ? 7.500 44.038 3.316 1.00 71.00 147 VAL A C 1
ATOM 1199 O O . VAL A 1 147 ? 8.471 44.292 4.029 1.00 71.00 147 VAL A O 1
ATOM 1202 N N . PHE A 1 148 ? 7.226 44.744 2.222 1.00 64.75 148 PHE A N 1
ATOM 1203 C CA . PHE A 1 148 ? 7.938 45.978 1.906 1.00 64.75 148 PHE A CA 1
ATOM 1204 C C . PHE A 1 148 ? 7.179 47.184 2.434 1.00 64.75 148 PHE A C 1
ATOM 1206 O O . PHE A 1 148 ? 6.149 47.564 1.879 1.00 64.75 148 PHE A O 1
ATOM 1213 N N . TYR A 1 149 ? 7.747 47.813 3.464 1.00 61.34 149 TYR A N 1
ATOM 1214 C CA . TYR A 1 149 ? 7.277 49.042 4.107 1.00 61.34 149 TYR A CA 1
ATOM 1215 C C . TYR A 1 149 ? 5.871 48.950 4.717 1.00 61.34 149 TYR A C 1
ATOM 1217 O O . TYR A 1 149 ? 5.748 48.998 5.936 1.00 61.34 149 TYR A O 1
ATOM 1225 N N . THR A 1 150 ? 4.823 48.862 3.892 1.00 68.38 150 THR A N 1
ATOM 1226 C CA . THR A 1 150 ? 3.434 49.082 4.315 1.00 68.38 150 THR A CA 1
ATOM 1227 C C . THR A 1 150 ? 2.402 48.131 3.710 1.00 68.38 150 THR A C 1
ATOM 1229 O O . THR A 1 150 ? 1.237 48.364 3.974 1.00 68.38 150 THR A O 1
ATOM 1232 N N . GLU A 1 151 ? 2.740 47.124 2.893 1.00 82.50 151 GLU A N 1
ATOM 1233 C CA . GLU A 1 151 ? 1.732 46.296 2.185 1.00 82.50 151 GLU A CA 1
ATOM 1234 C C . GLU A 1 151 ? 1.688 44.852 2.696 1.00 82.50 151 GLU A C 1
ATOM 1236 O O . GLU A 1 151 ? 2.639 44.094 2.512 1.00 82.50 151 GLU A O 1
ATOM 1241 N N . LEU A 1 152 ? 0.570 44.459 3.313 1.00 85.62 152 LEU A N 1
ATOM 1242 C CA . LEU A 1 152 ? 0.450 43.174 4.018 1.00 85.62 152 LEU A CA 1
ATOM 1243 C C . LEU A 1 152 ? -0.172 42.041 3.188 1.00 85.62 152 LEU A C 1
ATOM 1245 O O . LEU A 1 152 ? -0.072 40.875 3.574 1.00 85.62 152 LEU A O 1
ATOM 1249 N N . TRP A 1 153 ? -0.823 42.346 2.061 1.00 90.12 153 TRP A N 1
ATOM 1250 C CA . TRP A 1 153 ? -1.618 41.358 1.322 1.00 90.12 153 TRP A CA 1
ATOM 1251 C C . TRP A 1 153 ? -0.879 40.063 0.925 1.00 90.12 153 TRP A C 1
ATOM 1253 O O . TRP A 1 153 ? -1.510 39.011 1.048 1.00 90.12 153 TRP A O 1
ATOM 1263 N N . PRO A 1 154 ? 0.404 40.048 0.496 1.00 91.94 154 PRO A N 1
ATOM 1264 C CA . PRO A 1 154 ? 1.049 38.796 0.094 1.00 91.94 154 PRO A CA 1
ATOM 1265 C C . PRO A 1 154 ? 1.226 37.857 1.291 1.00 91.94 154 PRO A C 1
ATOM 1267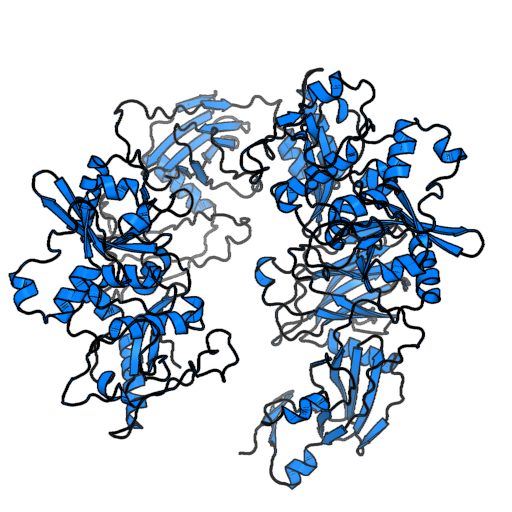 O O . PRO A 1 154 ? 0.909 36.674 1.204 1.00 91.94 154 PRO A O 1
ATOM 1270 N N . CYS A 1 155 ? 1.646 38.409 2.430 1.00 88.56 155 CYS A N 1
ATOM 1271 C CA . CYS A 1 155 ? 1.899 37.685 3.675 1.00 88.56 155 CYS A CA 1
ATOM 1272 C C . CYS A 1 155 ? 0.613 37.150 4.298 1.00 88.56 155 CYS A C 1
ATOM 1274 O O . CYS A 1 155 ? 0.586 36.032 4.806 1.00 88.56 155 CYS A O 1
ATOM 1276 N N . LEU A 1 156 ? -0.470 37.928 4.229 1.00 90.62 156 LEU A N 1
ATOM 1277 C CA . LEU A 1 156 ? -1.785 37.502 4.703 1.00 90.62 156 LEU A CA 1
ATOM 1278 C C . LEU A 1 156 ? -2.328 36.331 3.877 1.00 90.62 156 LEU A C 1
ATOM 1280 O O . LEU A 1 156 ? -2.815 35.357 4.448 1.00 90.62 156 LEU A O 1
ATOM 1284 N N . ILE A 1 157 ? -2.207 36.391 2.545 1.00 94.44 157 ILE A N 1
ATOM 1285 C CA . ILE A 1 157 ? -2.624 35.282 1.676 1.00 94.44 157 ILE A CA 1
ATOM 1286 C C . ILE A 1 157 ? -1.748 34.053 1.921 1.00 94.44 157 ILE A C 1
ATOM 1288 O O . ILE A 1 157 ? -2.284 32.963 2.103 1.00 94.44 157 ILE A O 1
ATOM 1292 N N . GLU A 1 158 ? -0.424 34.218 1.966 1.00 93.50 158 GLU A N 1
ATOM 1293 C CA . GLU A 1 158 ? 0.520 33.129 2.246 1.00 93.50 158 GLU A CA 1
ATOM 1294 C C . GLU A 1 158 ? 0.191 32.438 3.579 1.00 93.50 158 GLU A C 1
ATOM 1296 O O . GLU A 1 158 ? 0.070 31.214 3.625 1.00 93.50 158 GLU A O 1
ATOM 1301 N N . LYS A 1 159 ? -0.071 33.217 4.636 1.00 89.69 159 LYS A N 1
ATOM 1302 C CA . LYS A 1 159 ? -0.479 32.704 5.948 1.00 89.69 159 LYS A CA 1
ATOM 1303 C C . LYS A 1 159 ? -1.830 31.996 5.917 1.00 89.69 159 LYS A C 1
ATOM 1305 O O . LYS A 1 159 ? -1.967 30.924 6.499 1.00 89.69 159 LYS A O 1
ATOM 1310 N N . GLY A 1 160 ? -2.825 32.560 5.231 1.00 91.62 160 GLY A N 1
ATOM 1311 C CA . GLY A 1 160 ? -4.142 31.937 5.089 1.00 91.62 160 GLY A CA 1
ATOM 1312 C C . GLY A 1 160 ? -4.060 30.577 4.390 1.00 91.62 160 GLY A C 1
ATOM 1313 O O . GLY A 1 160 ? -4.662 29.608 4.847 1.00 91.62 160 GLY A O 1
ATOM 1314 N N . VAL A 1 161 ? -3.263 30.479 3.320 1.00 92.69 161 VAL A N 1
ATOM 1315 C CA . VAL A 1 161 ? -3.021 29.212 2.611 1.00 92.69 161 VAL A CA 1
ATOM 1316 C C . VAL A 1 161 ? -2.240 28.237 3.497 1.00 92.69 161 VAL A C 1
ATOM 1318 O O . VAL A 1 161 ? -2.609 27.067 3.569 1.00 92.69 161 VAL A O 1
ATOM 1321 N N . ALA A 1 162 ? -1.213 28.702 4.216 1.00 89.12 162 ALA A N 1
ATOM 1322 C CA . ALA A 1 162 ? -0.461 27.885 5.168 1.00 89.12 162 ALA A CA 1
ATOM 1323 C C . ALA A 1 162 ? -1.365 27.304 6.265 1.00 89.12 162 ALA A C 1
ATOM 1325 O O . ALA A 1 162 ? -1.321 26.101 6.512 1.00 89.12 162 ALA A O 1
ATOM 1326 N N . LYS A 1 163 ? -2.232 28.124 6.873 1.00 88.00 163 LYS A N 1
ATOM 1327 C CA . LYS A 1 163 ? -3.192 27.698 7.902 1.00 88.00 163 LYS A CA 1
ATOM 1328 C C . LYS A 1 163 ? -4.132 26.610 7.386 1.00 88.00 163 LYS A C 1
ATOM 1330 O O . LYS A 1 163 ? -4.313 25.597 8.052 1.00 88.00 163 LYS A O 1
ATOM 1335 N N . MET A 1 164 ? -4.656 26.763 6.169 1.00 87.75 164 MET A N 1
ATOM 1336 C CA . MET A 1 164 ? -5.528 25.754 5.552 1.00 87.75 164 MET A CA 1
ATOM 1337 C C . MET A 1 164 ? -4.814 24.441 5.213 1.00 87.75 164 MET A C 1
ATOM 1339 O O . MET A 1 164 ? -5.458 23.396 5.164 1.00 87.75 164 MET A O 1
ATOM 1343 N N . LEU A 1 165 ? -3.503 24.482 4.962 1.00 83.69 165 LEU A N 1
ATOM 1344 C CA . LEU A 1 165 ? -2.701 23.301 4.634 1.00 83.69 165 LEU A CA 1
ATOM 1345 C C . LEU A 1 165 ? -2.040 22.646 5.857 1.00 83.69 165 LEU A C 1
ATOM 1347 O O . LEU A 1 165 ? -1.469 21.570 5.709 1.00 83.69 165 LEU A O 1
ATOM 1351 N N . GLY A 1 166 ? -2.124 23.257 7.043 1.00 78.50 166 GLY A N 1
ATOM 1352 C CA . GLY A 1 166 ? -1.532 22.735 8.281 1.00 78.50 166 GLY A CA 1
ATOM 1353 C C . GLY A 1 166 ? -0.135 23.275 8.618 1.00 78.50 166 GLY A C 1
ATOM 1354 O O . GLY A 1 166 ? 0.532 22.735 9.495 1.00 78.50 166 GLY A O 1
ATOM 1355 N N . GLY A 1 167 ? 0.329 24.336 7.948 1.00 78.94 167 GLY A N 1
ATOM 1356 C CA . GLY A 1 167 ? 1.556 25.062 8.294 1.00 78.94 167 GLY A CA 1
ATOM 1357 C C . GLY A 1 167 ? 2.343 25.584 7.087 1.00 78.94 167 GLY A C 1
ATOM 1358 O O . GLY A 1 167 ? 2.143 25.150 5.954 1.00 78.94 167 GLY A O 1
ATOM 1359 N N . TYR A 1 168 ? 3.289 26.502 7.328 1.00 80.69 168 TYR A N 1
ATOM 1360 C CA . TYR A 1 168 ? 4.115 27.100 6.265 1.00 80.69 168 TYR A CA 1
ATOM 1361 C C . TYR A 1 168 ? 4.939 26.058 5.496 1.00 80.69 168 TYR A C 1
ATOM 1363 O O . TYR A 1 168 ? 5.039 26.145 4.277 1.00 80.69 168 TYR A O 1
ATOM 1371 N N . HIS A 1 169 ? 5.459 25.025 6.169 1.00 76.00 169 HIS A N 1
ATOM 1372 C CA . HIS A 1 169 ? 6.250 23.948 5.554 1.00 76.00 169 HIS A CA 1
ATOM 1373 C C . HIS A 1 169 ? 5.530 23.224 4.396 1.00 76.00 169 HIS A C 1
ATOM 1375 O O . HIS A 1 169 ? 6.190 22.714 3.489 1.00 76.00 169 HIS A O 1
ATOM 1381 N N . MET A 1 170 ? 4.193 23.241 4.373 1.00 82.12 170 MET A N 1
ATOM 1382 C CA . MET A 1 170 ? 3.373 22.638 3.316 1.00 82.12 170 MET A CA 1
ATOM 1383 C C . MET A 1 170 ? 3.363 23.442 2.007 1.00 82.12 170 MET A C 1
ATOM 1385 O O . MET A 1 170 ? 2.886 22.952 0.984 1.00 82.12 170 MET A O 1
ATOM 1389 N N . LEU A 1 171 ? 3.904 24.665 2.004 1.00 86.50 171 LEU A N 1
ATOM 1390 C CA . LEU A 1 171 ? 3.992 25.510 0.809 1.00 86.50 171 LEU A CA 1
ATOM 1391 C C . LEU A 1 171 ? 5.189 25.169 -0.092 1.00 86.50 171 LEU A C 1
ATOM 1393 O O . LEU A 1 171 ? 5.247 25.629 -1.239 1.00 86.50 171 LEU A O 1
ATOM 1397 N N . HIS A 1 172 ? 6.139 24.359 0.387 1.00 84.75 172 HIS A N 1
ATOM 1398 C CA . HIS A 1 172 ? 7.349 24.025 -0.357 1.00 84.75 172 HIS A CA 1
ATOM 1399 C C . HIS A 1 172 ? 7.057 23.079 -1.542 1.00 84.75 172 HIS A C 1
ATOM 1401 O O . HIS A 1 172 ? 6.828 21.884 -1.361 1.00 84.75 172 HIS A O 1
ATOM 1407 N N . GLY A 1 173 ? 7.150 23.591 -2.777 1.00 80.06 173 GLY A N 1
ATOM 1408 C CA . GLY A 1 173 ? 7.118 22.775 -4.001 1.00 80.06 173 GLY A CA 1
ATOM 1409 C C . GLY A 1 173 ? 5.732 22.428 -4.572 1.00 80.06 173 GLY A C 1
ATOM 1410 O O . GLY A 1 173 ? 5.535 21.309 -5.044 1.00 80.06 173 GLY A O 1
ATOM 1411 N N . GLY A 1 174 ? 4.777 23.365 -4.577 1.00 83.94 174 GLY A N 1
ATOM 1412 C CA . GLY A 1 174 ? 3.429 23.164 -5.138 1.00 83.94 174 GLY A CA 1
ATOM 1413 C C . GLY A 1 174 ? 3.271 23.461 -6.647 1.00 83.94 174 GLY A C 1
ATOM 1414 O O . GLY A 1 174 ? 4.143 24.069 -7.274 1.00 83.94 174 GLY A O 1
ATOM 1415 N N . PRO A 1 175 ? 2.154 23.037 -7.276 1.00 84.62 175 PRO A N 1
ATOM 1416 C CA . PRO A 1 175 ? 1.864 23.319 -8.682 1.00 84.62 175 PRO A CA 1
ATOM 1417 C C . PRO A 1 175 ? 1.040 24.611 -8.873 1.00 84.62 175 PRO A C 1
ATOM 1419 O O . PRO A 1 175 ? 0.067 24.856 -8.166 1.00 84.62 175 PRO A O 1
ATOM 1422 N N . MET A 1 176 ? 1.348 25.407 -9.908 1.00 87.25 176 MET A N 1
ATOM 1423 C CA . MET A 1 176 ? 0.678 26.701 -10.184 1.00 87.25 176 MET A CA 1
ATOM 1424 C C . MET A 1 176 ? -0.852 26.603 -10.358 1.00 87.25 176 MET A C 1
ATOM 1426 O O . MET A 1 176 ? -1.574 27.538 -10.023 1.00 87.25 176 MET A O 1
ATOM 1430 N N . ILE A 1 177 ? -1.369 25.468 -10.848 1.00 87.56 177 ILE A N 1
ATOM 1431 C CA . ILE A 1 177 ? -2.819 25.247 -10.986 1.00 87.56 177 ILE A CA 1
ATOM 1432 C C . ILE A 1 177 ? -3.543 25.262 -9.634 1.00 87.56 177 ILE A C 1
ATOM 1434 O O . ILE A 1 177 ? -4.637 25.811 -9.538 1.00 87.56 177 ILE A O 1
ATOM 1438 N N . SER A 1 178 ? -2.913 24.736 -8.580 1.00 89.31 178 SER A N 1
ATOM 1439 C CA . SER A 1 178 ? -3.484 24.758 -7.234 1.00 89.31 178 SER A CA 1
ATOM 1440 C C . SER A 1 178 ? -3.586 26.185 -6.702 1.00 89.31 178 SER A C 1
ATOM 1442 O O . SER A 1 178 ? -4.589 26.520 -6.085 1.00 89.31 178 SER A O 1
ATOM 1444 N N . ALA A 1 179 ? -2.619 27.062 -7.006 1.00 91.19 179 ALA A N 1
ATOM 1445 C CA . ALA A 1 179 ? -2.670 28.456 -6.558 1.00 91.19 179 ALA A CA 1
ATOM 1446 C C . ALA A 1 179 ? -3.842 29.198 -7.206 1.00 91.19 179 ALA A C 1
ATOM 1448 O O . ALA A 1 179 ? -4.622 29.850 -6.515 1.00 91.19 179 ALA A O 1
ATOM 1449 N N . PHE A 1 180 ? -4.030 29.051 -8.523 1.00 89.69 180 PHE A N 1
ATOM 1450 C CA . PHE A 1 180 ? -5.198 29.626 -9.191 1.00 89.69 180 PHE A CA 1
ATOM 1451 C C . PHE A 1 180 ? -6.512 29.058 -8.645 1.00 89.69 180 PHE A C 1
ATOM 1453 O O . PHE A 1 180 ? -7.474 29.812 -8.488 1.00 89.69 180 PHE A O 1
ATOM 1460 N N . GLN A 1 181 ? -6.561 27.767 -8.314 1.00 87.00 181 GLN A N 1
ATOM 1461 C CA . GLN A 1 181 ? -7.754 27.147 -7.747 1.00 87.00 181 GLN A CA 1
ATOM 1462 C C . GLN A 1 181 ? -8.078 27.693 -6.350 1.00 87.00 181 GLN A C 1
ATOM 1464 O O . GLN A 1 181 ? -9.206 28.128 -6.138 1.00 87.00 181 GLN A O 1
ATOM 1469 N N . TYR A 1 182 ? -7.108 27.754 -5.433 1.00 90.75 182 TYR A N 1
ATOM 1470 C CA . TYR A 1 182 ? -7.328 28.254 -4.069 1.00 90.75 182 TYR A CA 1
ATOM 1471 C C . TYR A 1 182 ? -7.732 29.729 -4.034 1.00 90.75 182 TYR A C 1
ATOM 1473 O O . TYR A 1 182 ? -8.521 30.133 -3.184 1.00 90.75 182 TYR A O 1
ATOM 1481 N N . LEU A 1 183 ? -7.219 30.532 -4.969 1.00 90.56 183 LEU A N 1
ATOM 1482 C CA . LEU A 1 183 ? -7.441 31.979 -4.986 1.00 90.56 183 LEU A CA 1
ATOM 1483 C C . LEU A 1 183 ? -8.645 32.403 -5.838 1.00 90.56 183 LEU A C 1
ATOM 1485 O O . LEU A 1 183 ? -9.165 33.502 -5.660 1.00 90.56 183 LEU A O 1
ATOM 1489 N N . THR A 1 184 ? -9.089 31.571 -6.788 1.00 83.62 184 THR A N 1
ATOM 1490 C CA . THR A 1 184 ? -10.138 31.963 -7.750 1.00 83.62 184 THR A CA 1
ATOM 1491 C C . THR A 1 184 ? -11.295 30.976 -7.888 1.00 83.62 184 THR A C 1
ATOM 1493 O O . THR A 1 184 ? -12.318 31.344 -8.462 1.00 83.62 184 THR A O 1
ATOM 1496 N N . GLY A 1 185 ? -11.149 29.738 -7.406 1.00 72.06 185 GLY A N 1
ATOM 1497 C CA . GLY A 1 185 ? -12.126 28.655 -7.569 1.00 72.06 185 GLY A CA 1
ATOM 1498 C C . GLY A 1 185 ? -12.311 28.157 -9.010 1.00 72.06 185 GLY A C 1
ATOM 1499 O O . GLY A 1 185 ? -13.156 27.300 -9.253 1.00 72.06 185 GLY A O 1
ATOM 1500 N N . ALA A 1 186 ? -11.549 28.681 -9.978 1.00 66.00 186 ALA A N 1
ATOM 1501 C CA . ALA A 1 186 ? -11.722 28.404 -11.403 1.00 66.00 186 ALA A CA 1
ATOM 1502 C C . ALA A 1 186 ? -10.709 27.381 -11.944 1.00 66.00 186 ALA A C 1
ATOM 1504 O O . ALA A 1 186 ? -9.564 27.316 -11.497 1.00 66.00 186 ALA A O 1
ATOM 1505 N N . SER A 1 187 ? -11.121 26.619 -12.961 1.00 66.50 187 SER A N 1
ATOM 1506 C CA . SER A 1 187 ? -10.250 25.709 -13.716 1.00 66.50 187 SER A CA 1
ATOM 1507 C C . SER A 1 187 ? -9.249 26.468 -14.604 1.00 66.50 187 SER A C 1
ATOM 1509 O O . SER A 1 187 ? -9.505 27.598 -15.024 1.00 66.50 187 SER A O 1
ATOM 1511 N N . CYS A 1 188 ? -8.113 25.840 -14.920 1.00 76.06 188 CYS A N 1
ATOM 1512 C CA . CYS A 1 188 ? -7.048 26.427 -15.743 1.00 76.06 188 CYS A CA 1
ATOM 1513 C C . CYS A 1 188 ? -6.767 25.604 -17.009 1.00 76.06 188 CYS A C 1
ATOM 1515 O O . CYS A 1 188 ? -6.894 24.381 -17.006 1.00 76.06 188 CYS A O 1
ATOM 1517 N N . LEU A 1 189 ? -6.307 26.278 -18.065 1.00 79.19 189 LEU A N 1
ATOM 1518 C CA . LEU A 1 189 ? -5.764 25.685 -19.289 1.00 79.19 189 LEU A CA 1
ATOM 1519 C C . LEU A 1 189 ? -4.238 25.527 -19.170 1.00 79.19 189 LEU A C 1
ATOM 1521 O O . LEU A 1 189 ? -3.573 26.369 -18.569 1.00 79.19 189 LEU A O 1
ATOM 1525 N N . GLN A 1 190 ? -3.663 24.479 -19.769 1.00 81.12 190 GLN A N 1
ATOM 1526 C CA . GLN A 1 190 ? -2.208 24.295 -19.864 1.00 81.12 190 GLN A CA 1
ATOM 1527 C C . GLN A 1 190 ? -1.755 24.122 -21.319 1.00 81.12 190 GLN A C 1
ATOM 1529 O O . GLN A 1 190 ? -2.331 23.327 -22.061 1.00 81.12 190 GLN A O 1
ATOM 1534 N N . ILE A 1 191 ? -0.690 24.828 -21.706 1.00 81.50 191 ILE A N 1
ATOM 1535 C CA . ILE A 1 191 ? -0.049 24.738 -23.030 1.00 81.50 191 ILE A CA 1
ATOM 1536 C C . ILE A 1 191 ? 1.389 24.261 -22.832 1.00 81.50 191 ILE A C 1
ATOM 1538 O O . ILE A 1 191 ? 2.117 24.826 -22.016 1.00 81.50 191 ILE A O 1
ATOM 1542 N N . ASN A 1 192 ? 1.808 23.230 -23.568 1.00 82.75 192 ASN A N 1
ATOM 1543 C CA . ASN A 1 192 ? 3.184 22.732 -23.515 1.00 82.75 192 ASN A CA 1
ATOM 1544 C C . ASN A 1 192 ? 4.050 23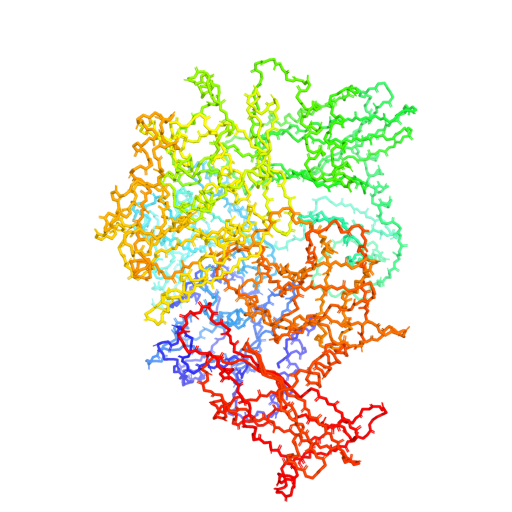.428 -24.567 1.00 82.75 192 ASN A C 1
ATOM 1546 O O . ASN A 1 192 ? 3.659 23.545 -25.727 1.00 82.75 192 ASN A O 1
ATOM 1550 N N . LEU A 1 193 ? 5.254 23.819 -24.162 1.00 82.31 193 LEU A N 1
ATOM 1551 C CA . LEU A 1 193 ? 6.238 24.483 -25.009 1.00 82.31 193 LEU A CA 1
ATOM 1552 C C . LEU A 1 193 ? 7.437 23.563 -25.263 1.00 82.31 193 LEU A C 1
ATOM 1554 O O . LEU A 1 193 ? 7.836 22.782 -24.395 1.00 82.31 193 LEU A O 1
ATOM 1558 N N . ASN A 1 194 ? 7.986 23.630 -26.474 1.00 78.88 194 ASN A N 1
ATOM 1559 C CA . ASN A 1 194 ? 9.243 22.998 -26.855 1.00 78.88 194 ASN A CA 1
ATOM 1560 C C . ASN A 1 194 ? 9.895 23.769 -28.020 1.00 78.88 194 ASN A C 1
ATOM 1562 O O . ASN A 1 194 ? 9.325 24.719 -28.550 1.00 78.88 194 ASN A O 1
ATOM 1566 N N . LYS A 1 195 ? 11.086 23.331 -28.443 1.00 68.75 195 LYS A N 1
ATOM 1567 C CA . LYS A 1 195 ? 11.855 23.961 -29.531 1.00 68.75 195 LYS A CA 1
ATOM 1568 C C . LYS A 1 195 ? 11.145 23.993 -30.898 1.00 68.75 195 LYS A C 1
ATOM 1570 O O . LYS A 1 195 ? 11.526 24.801 -31.732 1.00 68.75 195 LYS A O 1
ATOM 1575 N N . ASP A 1 196 ? 10.164 23.119 -31.120 1.00 74.69 196 ASP A N 1
ATOM 1576 C CA . ASP A 1 196 ? 9.412 22.985 -32.372 1.00 74.69 196 ASP A CA 1
ATOM 1577 C C . ASP A 1 196 ? 8.031 23.681 -32.281 1.00 74.69 196 ASP A C 1
ATOM 1579 O O . ASP A 1 196 ? 7.195 23.530 -33.173 1.00 74.69 196 ASP A O 1
ATOM 1583 N N . THR A 1 197 ? 7.755 24.416 -31.193 1.00 80.00 197 THR A N 1
ATOM 1584 C CA . THR A 1 197 ? 6.524 25.201 -31.027 1.00 80.00 197 THR A CA 1
ATOM 1585 C C . THR A 1 197 ? 6.453 26.316 -32.074 1.00 80.00 197 THR A C 1
ATOM 1587 O O . THR A 1 197 ? 7.370 27.125 -32.191 1.00 80.00 197 THR A O 1
ATOM 1590 N N . ASN A 1 198 ? 5.326 26.409 -32.786 1.00 84.12 198 ASN A N 1
ATOM 1591 C CA . ASN A 1 198 ? 5.045 27.504 -33.717 1.00 84.12 198 ASN A CA 1
ATOM 1592 C C . ASN A 1 198 ? 4.893 28.832 -32.950 1.00 84.12 198 ASN A C 1
ATOM 1594 O O . ASN A 1 198 ? 3.857 29.082 -32.320 1.00 84.12 198 ASN A O 1
ATOM 1598 N N . SER A 1 199 ? 5.921 29.684 -33.014 1.00 84.81 199 SER A N 1
ATOM 1599 C CA . SER A 1 199 ? 5.955 30.954 -32.286 1.00 84.81 199 SER A CA 1
ATOM 1600 C C . SER A 1 199 ? 4.967 31.994 -32.819 1.00 84.81 199 SER A C 1
ATOM 1602 O O . SER A 1 199 ? 4.481 32.808 -32.040 1.00 84.81 199 SER A O 1
ATOM 1604 N N . GLU A 1 200 ? 4.576 31.932 -34.096 1.00 85.44 200 GLU A N 1
ATOM 1605 C CA . GLU A 1 200 ? 3.530 32.796 -34.666 1.00 85.44 200 GLU A CA 1
ATOM 1606 C C . GLU A 1 200 ? 2.147 32.462 -34.119 1.00 85.44 200 GLU A C 1
ATOM 1608 O O . GLU A 1 200 ? 1.400 33.350 -33.705 1.00 85.44 200 GLU A O 1
ATOM 1613 N N . MET A 1 201 ? 1.810 31.178 -34.025 1.00 83.12 201 MET A N 1
ATOM 1614 C CA . MET A 1 201 ? 0.532 30.797 -33.436 1.00 83.12 201 MET A CA 1
ATOM 1615 C C . MET A 1 201 ? 0.504 31.057 -31.924 1.00 83.12 201 MET A C 1
ATOM 1617 O O . MET A 1 201 ? -0.527 31.475 -31.390 1.00 83.12 201 MET A O 1
ATOM 1621 N N . LEU A 1 202 ? 1.634 30.860 -31.234 1.00 89.12 202 LEU A N 1
ATOM 1622 C CA . LEU A 1 202 ? 1.742 31.196 -29.814 1.00 89.12 202 LEU A CA 1
ATOM 1623 C C . LEU A 1 202 ? 1.554 32.697 -29.593 1.00 89.12 202 LEU A C 1
ATOM 1625 O O . LEU A 1 202 ? 0.820 33.083 -28.686 1.00 89.12 202 LEU A O 1
ATOM 1629 N N . TRP A 1 203 ? 2.153 33.529 -30.446 1.00 92.50 203 TRP A N 1
ATOM 1630 C CA . TRP A 1 203 ? 2.003 34.978 -30.388 1.00 92.50 203 TRP A CA 1
ATOM 1631 C C . TRP A 1 203 ? 0.537 35.400 -30.471 1.00 92.50 203 TRP A C 1
ATOM 1633 O O . TRP A 1 203 ? 0.040 36.083 -29.577 1.00 92.50 203 TRP A O 1
ATOM 1643 N N . ARG A 1 204 ? -0.189 34.910 -31.484 1.00 86.94 204 ARG A N 1
ATOM 1644 C CA . ARG A 1 204 ? -1.619 35.207 -31.665 1.00 86.94 204 ARG A CA 1
ATOM 1645 C C . ARG A 1 204 ? -2.452 34.809 -30.447 1.00 86.94 204 ARG A C 1
ATOM 1647 O O . ARG A 1 204 ? -3.327 35.561 -30.028 1.00 86.94 204 ARG A O 1
ATOM 1654 N N . LYS A 1 205 ? -2.158 33.652 -29.844 1.00 86.12 205 LYS A N 1
ATOM 1655 C CA . LYS A 1 205 ? -2.848 33.183 -28.633 1.00 86.12 205 LYS A CA 1
ATOM 1656 C C . LYS A 1 205 ? -2.540 34.043 -27.412 1.00 86.12 205 LYS A C 1
ATOM 1658 O O . LYS A 1 205 ? -3.449 34.339 -26.645 1.00 86.12 205 LYS A O 1
ATOM 1663 N N . LEU A 1 206 ? -1.293 34.471 -27.229 1.00 89.50 206 LEU A N 1
ATOM 1664 C CA . LEU A 1 206 ? -0.937 35.372 -26.132 1.00 89.50 206 LEU A CA 1
ATOM 1665 C C . LEU A 1 206 ? -1.618 36.741 -26.283 1.00 89.50 206 LEU A C 1
ATOM 1667 O O . LEU A 1 206 ? -2.145 37.255 -25.298 1.00 89.50 206 LEU A O 1
ATOM 1671 N N . GLN A 1 207 ? -1.699 37.277 -27.504 1.00 89.19 207 GLN A N 1
ATOM 1672 C CA . GLN A 1 207 ? -2.452 38.505 -27.787 1.00 89.19 207 GLN A CA 1
ATOM 1673 C C . GLN A 1 207 ? -3.949 38.342 -27.486 1.00 89.19 207 GLN A C 1
ATOM 1675 O O . GLN A 1 207 ? -4.560 39.211 -26.863 1.00 89.19 207 GLN A O 1
ATOM 1680 N N . GLU A 1 208 ? -4.538 37.206 -27.869 1.00 84.50 208 GLU A N 1
ATOM 1681 C CA . GLU A 1 208 ? -5.925 36.866 -27.543 1.00 84.50 208 GLU A CA 1
ATOM 1682 C C . GLU A 1 208 ? -6.132 36.824 -26.021 1.00 84.50 208 GLU A C 1
ATOM 1684 O O . GLU A 1 208 ? -7.007 37.511 -25.495 1.00 84.50 208 GLU A O 1
ATOM 1689 N N . PHE A 1 209 ? -5.286 36.095 -25.290 1.00 86.31 209 PHE A N 1
ATOM 1690 C CA . PHE A 1 209 ? -5.363 35.989 -23.831 1.00 86.31 209 PHE A CA 1
ATOM 1691 C C . PHE A 1 209 ? -5.242 37.345 -23.148 1.00 86.31 209 PHE A C 1
ATOM 1693 O O . PHE A 1 209 ? -6.000 37.631 -22.221 1.00 86.31 209 PHE A O 1
ATOM 1700 N N . GLN A 1 210 ? -4.346 38.199 -23.630 1.00 84.25 210 GLN A N 1
ATOM 1701 C CA . GLN A 1 210 ? -4.205 39.554 -23.125 1.00 84.25 210 GLN A CA 1
ATOM 1702 C C . GLN A 1 210 ? -5.460 40.395 -23.395 1.00 84.25 210 GLN A C 1
ATOM 1704 O O . GLN A 1 210 ? -5.946 41.056 -22.477 1.00 84.25 210 GLN A O 1
ATOM 1709 N N . SER A 1 211 ? -6.038 40.320 -24.599 1.00 81.69 211 SER A N 1
ATOM 1710 C CA . SER A 1 211 ? -7.269 41.048 -24.949 1.00 81.69 211 SER A CA 1
ATOM 1711 C C . SER A 1 211 ? -8.481 40.620 -24.109 1.00 81.69 211 SER A C 1
ATOM 1713 O O . SER A 1 211 ? -9.311 41.447 -23.737 1.00 81.69 211 SER A O 1
ATOM 1715 N N . LEU A 1 212 ? -8.544 39.337 -23.741 1.00 80.06 212 LEU A N 1
ATOM 1716 C CA . LEU A 1 212 ? -9.569 38.765 -22.863 1.00 80.06 212 LEU A CA 1
ATOM 1717 C C . LEU A 1 212 ? -9.227 38.930 -21.373 1.00 80.06 212 LEU A C 1
ATOM 1719 O O . LEU A 1 212 ? -9.983 38.517 -20.490 1.00 80.06 212 LEU A O 1
ATOM 1723 N N . GLY A 1 213 ? -8.066 39.515 -21.082 1.00 81.19 213 GLY A N 1
ATOM 1724 C CA . GLY A 1 213 ? -7.575 39.798 -19.748 1.00 81.19 213 GLY A CA 1
ATOM 1725 C C . GLY A 1 213 ? -7.256 38.561 -18.905 1.00 81.19 213 GLY A C 1
ATOM 1726 O O . GLY A 1 213 ? -7.379 38.638 -17.678 1.00 81.19 213 GLY A O 1
ATOM 1727 N N . TYR A 1 214 ? -6.889 37.447 -19.532 1.00 88.00 214 TYR A N 1
ATOM 1728 C CA . TYR A 1 214 ? -6.534 36.190 -18.872 1.00 88.00 214 TYR A CA 1
ATOM 1729 C C . TYR A 1 214 ? -5.221 36.321 -18.093 1.00 88.00 214 TYR A C 1
ATOM 1731 O O . TYR A 1 214 ? -4.383 37.166 -18.397 1.00 88.00 214 TYR A O 1
ATOM 1739 N N . LEU A 1 215 ? -5.051 35.484 -17.069 1.00 90.56 215 LEU A N 1
ATOM 1740 C CA . LEU A 1 215 ? -3.834 35.449 -16.253 1.00 90.56 215 LEU A CA 1
ATOM 1741 C C . LEU A 1 215 ? -2.954 34.284 -16.704 1.00 90.56 215 LEU A C 1
ATOM 1743 O O . LEU A 1 215 ? -3.476 33.188 -16.917 1.00 90.56 215 LEU A O 1
ATOM 1747 N N . VAL A 1 216 ? -1.646 34.509 -16.842 1.00 93.38 216 VAL A N 1
ATOM 1748 C CA . VAL A 1 216 ? -0.720 33.528 -17.424 1.00 93.38 216 VAL A CA 1
ATOM 1749 C C . VAL A 1 216 ? 0.543 33.392 -16.575 1.00 93.38 216 VAL A C 1
ATOM 1751 O O . VAL A 1 216 ? 1.215 34.372 -16.265 1.00 93.38 216 VAL A O 1
ATOM 1754 N N . THR A 1 217 ? 0.907 32.154 -16.251 1.00 94.69 217 THR A N 1
ATOM 1755 C CA . THR A 1 217 ? 2.179 31.805 -15.602 1.00 94.69 217 THR A CA 1
ATOM 1756 C C . THR A 1 217 ? 2.948 30.776 -16.427 1.00 94.69 217 THR A C 1
ATOM 1758 O O . THR A 1 217 ? 2.367 30.060 -17.246 1.00 94.69 217 THR A O 1
ATOM 1761 N N . ALA A 1 218 ? 4.264 30.695 -16.233 1.00 93.44 218 ALA A N 1
ATOM 1762 C CA . ALA A 1 218 ? 5.146 29.782 -16.954 1.00 93.44 218 ALA A CA 1
ATOM 1763 C C . ALA A 1 218 ? 6.174 29.105 -16.041 1.00 93.44 218 ALA A C 1
ATOM 1765 O O . ALA A 1 218 ? 6.523 29.626 -14.985 1.00 93.44 218 ALA A O 1
ATOM 1766 N N . SER A 1 219 ? 6.687 27.945 -16.463 1.00 91.06 219 SER A N 1
ATOM 1767 C CA . SER A 1 219 ? 7.721 27.195 -15.730 1.00 91.06 219 SER A CA 1
ATOM 1768 C C . SER A 1 219 ? 8.922 26.812 -16.598 1.00 91.06 219 SER A C 1
ATOM 1770 O O . SER A 1 219 ? 8.746 26.433 -17.761 1.00 91.06 219 SER A O 1
ATOM 1772 N N . THR A 1 220 ? 10.122 26.836 -16.014 1.00 86.88 220 THR A N 1
ATOM 1773 C CA . THR A 1 220 ? 11.407 26.523 -16.675 1.00 86.88 220 THR A CA 1
ATOM 1774 C C . THR A 1 220 ? 11.784 25.023 -16.647 1.00 86.88 220 THR A C 1
ATOM 1776 O O . THR A 1 220 ? 11.213 24.232 -15.895 1.00 86.88 220 THR A O 1
ATOM 1779 N N . ILE A 1 221 ? 12.735 24.606 -17.503 1.00 73.38 221 ILE A N 1
ATOM 1780 C CA . ILE A 1 221 ? 13.179 23.203 -17.729 1.00 73.38 221 ILE A CA 1
ATOM 1781 C C . ILE A 1 221 ? 13.963 22.602 -16.532 1.00 73.38 221 ILE A C 1
ATOM 1783 O O . ILE A 1 221 ? 14.709 23.305 -15.853 1.00 73.38 221 ILE A O 1
ATOM 1787 N N . SER A 1 222 ? 13.864 21.273 -16.326 1.00 60.75 222 SER A N 1
ATOM 1788 C CA . SER A 1 222 ? 14.471 20.533 -15.200 1.00 60.75 222 SER A CA 1
ATOM 1789 C C . SER A 1 222 ? 15.735 19.681 -15.455 1.00 60.75 222 SER A C 1
ATOM 1791 O O . SER A 1 222 ? 16.512 19.507 -14.526 1.00 60.75 222 SER A O 1
ATOM 1793 N N . LYS A 1 223 ? 15.950 19.044 -16.624 1.00 46.47 223 LYS A N 1
ATOM 1794 C CA . LYS A 1 223 ? 16.892 17.884 -16.698 1.00 46.47 223 LYS A CA 1
ATOM 1795 C C . LYS A 1 223 ? 17.936 17.842 -17.826 1.00 46.47 223 LYS A C 1
ATOM 1797 O O . LYS A 1 223 ? 18.756 16.934 -17.819 1.00 46.47 223 LYS A O 1
ATOM 1802 N N . PHE A 1 224 ? 17.963 18.801 -18.753 1.00 49.06 224 PHE A N 1
ATOM 1803 C CA . PHE A 1 224 ? 18.889 18.763 -19.907 1.00 49.06 224 PHE A CA 1
ATOM 1804 C C . PHE A 1 224 ? 19.694 20.048 -20.124 1.00 49.06 224 PHE A C 1
ATOM 1806 O O . PHE A 1 224 ? 20.369 20.190 -21.140 1.00 49.06 224 PHE A O 1
ATOM 1813 N N . ASP A 1 225 ? 19.630 20.993 -19.187 1.00 54.75 225 ASP A N 1
ATOM 1814 C CA . ASP A 1 225 ? 20.383 22.234 -19.303 1.00 54.75 225 ASP A CA 1
ATOM 1815 C C . ASP A 1 225 ? 21.707 22.157 -18.527 1.00 54.75 225 ASP A C 1
ATOM 1817 O O . ASP A 1 225 ? 21.710 22.142 -17.289 1.00 54.75 225 ASP A O 1
ATOM 1821 N N . ASN A 1 226 ? 22.828 22.194 -19.259 1.00 53.59 226 ASN A N 1
ATOM 1822 C CA . ASN A 1 226 ? 24.214 22.248 -18.760 1.00 53.59 226 ASN A CA 1
ATOM 1823 C C . ASN A 1 226 ? 24.549 23.559 -17.999 1.00 53.59 226 ASN A C 1
ATOM 1825 O O . ASN A 1 226 ? 25.707 23.957 -17.933 1.00 53.59 226 ASN A O 1
ATOM 1829 N N . GLY A 1 227 ? 23.550 24.259 -17.446 1.00 56.56 227 GLY A N 1
ATOM 1830 C CA . GLY A 1 227 ? 23.710 25.530 -16.730 1.00 56.56 227 GLY A CA 1
ATOM 1831 C C . GLY A 1 227 ? 23.569 26.782 -17.598 1.00 56.56 227 GLY A C 1
ATOM 1832 O O . GLY A 1 227 ? 23.874 27.866 -17.111 1.00 56.56 227 GLY A O 1
ATOM 1833 N N . LYS A 1 228 ? 23.101 26.672 -18.849 1.00 58.91 228 LYS A N 1
ATOM 1834 C CA . LYS A 1 228 ? 22.977 27.818 -19.765 1.00 58.91 228 LYS A CA 1
ATOM 1835 C C . LYS A 1 228 ? 21.803 28.736 -19.413 1.00 58.91 228 LYS A C 1
ATOM 1837 O O . LYS A 1 228 ? 21.921 29.943 -19.582 1.00 58.91 228 LYS A O 1
ATOM 1842 N N . ALA A 1 229 ? 20.699 28.209 -18.878 1.00 60.47 229 ALA A N 1
ATOM 1843 C CA . ALA A 1 229 ? 19.582 29.038 -18.418 1.00 60.47 229 ALA A CA 1
ATOM 1844 C C . ALA A 1 229 ? 20.001 29.924 -17.232 1.00 60.47 229 ALA A C 1
ATOM 1846 O O . ALA A 1 229 ? 19.694 31.115 -17.211 1.00 60.47 229 ALA A O 1
ATOM 1847 N N . THR A 1 230 ? 20.795 29.373 -16.305 1.00 68.12 230 THR A N 1
ATOM 1848 C CA . THR A 1 230 ? 21.351 30.125 -15.172 1.00 68.12 230 THR A CA 1
ATOM 1849 C C . THR A 1 230 ? 22.359 31.186 -15.616 1.00 68.12 230 THR A C 1
ATOM 1851 O O . THR A 1 230 ? 22.388 32.268 -15.038 1.00 68.12 230 THR A O 1
ATOM 1854 N N . GLN A 1 231 ? 23.145 30.924 -16.671 1.00 74.56 231 GLN A N 1
ATOM 1855 C CA . GLN A 1 231 ? 24.040 31.924 -17.281 1.00 74.56 231 GLN A CA 1
ATOM 1856 C C . GLN A 1 231 ? 23.272 33.123 -17.859 1.00 74.56 231 GLN A C 1
ATOM 1858 O O . GLN A 1 231 ? 23.772 34.243 -17.812 1.00 74.56 231 GLN A O 1
ATOM 1863 N N . ASN A 1 232 ? 22.039 32.911 -18.329 1.00 80.62 232 ASN A N 1
ATOM 1864 C CA . ASN A 1 232 ? 21.160 33.968 -18.836 1.00 80.62 232 ASN A CA 1
ATOM 1865 C C . ASN A 1 232 ? 20.238 34.580 -17.758 1.00 80.62 232 ASN A C 1
ATOM 1867 O O . ASN A 1 232 ? 19.316 35.321 -18.094 1.00 80.62 232 ASN A O 1
ATOM 1871 N N . GLY A 1 233 ? 20.459 34.282 -16.471 1.00 82.81 233 GLY A N 1
ATOM 1872 C CA . GLY A 1 233 ? 19.716 34.879 -15.352 1.00 82.81 233 GLY A CA 1
ATOM 1873 C C . GLY A 1 233 ? 18.377 34.212 -14.993 1.00 82.81 233 GLY A C 1
ATOM 1874 O O . GLY A 1 233 ? 17.660 34.715 -14.123 1.00 82.81 233 GLY A O 1
ATOM 1875 N N . LEU A 1 234 ? 18.042 33.064 -15.601 1.00 88.62 234 LEU A N 1
ATOM 1876 C CA . LEU A 1 234 ? 16.838 32.285 -15.277 1.00 88.62 234 LEU A CA 1
ATOM 1877 C C . LEU A 1 234 ? 17.114 31.208 -14.217 1.00 88.62 234 LEU A C 1
ATOM 1879 O O . LEU A 1 234 ? 18.124 30.502 -14.259 1.00 88.62 234 LEU A O 1
ATOM 1883 N N . LEU A 1 235 ? 16.168 31.028 -13.297 1.00 86.38 235 LEU A N 1
ATOM 1884 C CA . LEU A 1 235 ? 16.186 29.968 -12.295 1.00 86.38 235 LEU A CA 1
ATOM 1885 C C . LEU A 1 235 ? 15.655 28.656 -12.878 1.00 86.38 235 LEU A C 1
ATOM 1887 O O . LEU A 1 235 ? 14.656 28.622 -13.604 1.00 86.38 235 LEU A O 1
ATOM 1891 N N . LYS A 1 236 ? 16.313 27.550 -12.523 1.00 84.19 236 LYS A N 1
ATOM 1892 C CA . LYS A 1 236 ? 15.856 26.192 -12.852 1.00 84.19 236 LYS A CA 1
ATOM 1893 C C . LYS A 1 236 ? 14.717 25.793 -11.917 1.00 84.19 236 LYS A C 1
ATOM 1895 O O . LYS A 1 236 ? 14.728 26.181 -10.754 1.00 84.19 236 LYS A O 1
ATOM 1900 N N . HIS A 1 237 ? 13.780 24.978 -12.407 1.00 83.38 237 HIS A N 1
ATOM 1901 C CA . HIS A 1 237 ? 12.642 24.492 -11.613 1.00 83.38 237 HIS A CA 1
ATOM 1902 C C . HIS A 1 237 ? 11.815 25.608 -10.952 1.00 83.38 237 HIS A C 1
ATOM 1904 O O . HIS A 1 237 ? 11.354 25.453 -9.823 1.00 83.38 237 HIS A O 1
ATOM 1910 N N . HIS A 1 238 ? 11.638 26.736 -11.639 1.00 90.81 238 HIS A N 1
ATOM 1911 C CA . HIS A 1 238 ? 11.026 27.922 -11.048 1.00 90.81 238 HIS A CA 1
ATOM 1912 C C . HIS A 1 238 ? 9.804 28.398 -11.835 1.00 90.81 238 HIS A C 1
ATOM 1914 O O . HIS A 1 238 ? 9.705 28.180 -13.049 1.00 90.81 238 HIS A O 1
ATOM 1920 N N . ALA A 1 239 ? 8.870 29.027 -11.121 1.00 93.50 239 ALA A N 1
ATOM 1921 C CA . ALA A 1 239 ? 7.662 29.620 -11.675 1.00 93.50 239 ALA A CA 1
ATOM 1922 C C . ALA A 1 239 ? 7.875 31.110 -11.969 1.00 93.50 239 ALA A C 1
ATOM 1924 O O . ALA A 1 239 ? 8.482 31.829 -11.180 1.00 93.50 239 ALA A O 1
ATOM 1925 N N . TYR A 1 240 ? 7.347 31.564 -13.100 1.00 95.19 240 TYR A N 1
ATOM 1926 C CA . TYR A 1 240 ? 7.396 32.947 -13.562 1.00 95.19 240 TYR A CA 1
ATOM 1927 C C . TYR A 1 240 ? 5.993 33.419 -13.940 1.00 95.19 240 TYR A C 1
ATOM 1929 O O . TYR A 1 240 ? 5.153 32.629 -14.376 1.00 95.19 240 TYR A O 1
ATOM 1937 N N . SER A 1 241 ? 5.744 34.718 -13.808 1.00 95.06 241 SER A N 1
ATOM 1938 C CA . SER A 1 241 ? 4.513 35.352 -14.287 1.00 95.06 241 SER A CA 1
ATOM 1939 C C . SER A 1 241 ? 4.723 35.917 -15.692 1.00 95.06 241 SER A C 1
ATOM 1941 O O . SER A 1 241 ? 5.748 36.552 -15.931 1.00 95.06 241 SER A O 1
ATOM 1943 N N . LEU A 1 242 ? 3.758 35.737 -16.598 1.00 94.75 242 LEU A N 1
ATOM 1944 C CA . LEU A 1 242 ? 3.706 36.442 -17.886 1.00 94.75 242 LEU A CA 1
ATOM 1945 C C . LEU A 1 242 ? 2.723 37.601 -17.741 1.00 94.75 242 LEU A C 1
ATOM 1947 O O . LEU A 1 242 ? 1.544 37.391 -17.458 1.00 94.75 242 LEU A O 1
ATOM 1951 N N . LEU A 1 243 ? 3.234 38.822 -17.857 1.00 92.75 243 LEU A N 1
ATOM 1952 C CA . LEU A 1 243 ? 2.509 40.026 -17.449 1.00 92.75 243 LEU A CA 1
ATOM 1953 C C . LEU A 1 243 ? 2.017 40.854 -18.634 1.00 92.75 243 LEU A C 1
ATOM 1955 O O . LEU A 1 243 ? 0.939 41.426 -18.552 1.00 92.75 243 LEU A O 1
ATOM 1959 N N . ASP A 1 244 ? 2.783 40.910 -19.723 1.00 92.44 244 ASP A N 1
ATOM 1960 C CA . ASP A 1 244 ? 2.467 41.769 -20.867 1.00 92.44 244 ASP A CA 1
ATOM 1961 C C . ASP A 1 244 ? 3.099 41.242 -22.167 1.00 92.44 244 ASP A C 1
ATOM 1963 O O . ASP A 1 244 ? 4.023 40.421 -22.125 1.00 92.44 244 ASP A O 1
ATOM 1967 N N . THR A 1 245 ? 2.620 41.718 -23.318 1.00 93.12 245 THR A N 1
ATOM 1968 C CA . THR A 1 245 ? 3.195 41.462 -24.644 1.00 93.12 245 THR A CA 1
ATOM 1969 C C . THR A 1 245 ? 3.300 42.755 -25.456 1.00 93.12 245 THR A C 1
ATOM 1971 O O . THR A 1 245 ? 2.420 43.611 -25.399 1.00 93.12 245 THR A O 1
ATOM 1974 N N . CYS A 1 246 ? 4.376 42.926 -26.230 1.00 91.88 246 CYS A N 1
ATOM 1975 C CA . CYS A 1 246 ? 4.512 44.063 -27.146 1.00 91.88 246 CYS A CA 1
ATOM 1976 C C . CYS A 1 246 ? 5.304 43.712 -28.415 1.00 91.88 246 CYS A C 1
ATOM 1978 O O . CYS A 1 246 ? 6.069 42.749 -28.440 1.00 91.88 246 CYS A O 1
ATOM 1980 N N . VAL A 1 247 ? 5.122 44.505 -29.477 1.00 92.81 247 VAL A N 1
ATOM 1981 C CA . VAL A 1 247 ? 5.972 44.453 -30.678 1.00 92.81 247 VAL A CA 1
ATOM 1982 C C . VAL A 1 247 ? 6.945 45.627 -30.632 1.00 92.81 247 VAL A C 1
ATOM 1984 O O . VAL A 1 247 ? 6.512 46.777 -30.565 1.00 92.81 247 VAL A O 1
ATOM 1987 N N . HIS A 1 248 ? 8.249 45.353 -30.671 1.00 91.31 248 HIS A N 1
ATOM 1988 C CA . HIS A 1 248 ? 9.301 46.371 -30.637 1.00 91.31 248 HIS A CA 1
ATOM 1989 C C . HIS A 1 248 ? 10.352 46.090 -31.715 1.00 91.31 248 HIS A C 1
ATOM 1991 O O . HIS A 1 248 ? 10.972 45.032 -31.698 1.00 91.31 248 HIS A O 1
ATOM 1997 N N . ASN A 1 249 ? 10.565 47.032 -32.642 1.00 89.69 249 ASN A N 1
ATOM 1998 C CA . ASN A 1 249 ? 11.476 46.881 -33.791 1.00 89.69 249 ASN A CA 1
ATOM 1999 C C . ASN A 1 249 ? 11.265 45.558 -34.553 1.00 89.69 249 ASN A C 1
ATOM 2001 O O . ASN A 1 249 ? 12.215 44.816 -34.776 1.00 89.69 249 ASN A O 1
ATOM 2005 N N . ASP A 1 250 ? 10.010 45.238 -34.877 1.00 88.25 250 ASP A N 1
ATOM 2006 C CA . ASP A 1 250 ? 9.588 43.986 -35.529 1.00 88.25 250 ASP A CA 1
ATOM 2007 C C . ASP A 1 250 ? 9.829 42.691 -34.717 1.00 88.25 250 ASP A C 1
ATOM 2009 O O . ASP A 1 250 ? 9.541 41.594 -35.198 1.00 88.25 250 ASP A O 1
ATOM 2013 N N . HIS A 1 251 ? 10.271 42.790 -33.457 1.00 90.69 251 HIS A N 1
ATOM 2014 C CA . HIS A 1 251 ? 10.377 41.660 -32.529 1.00 90.69 251 HIS A CA 1
ATOM 2015 C C . HIS A 1 251 ? 9.142 41.527 -31.636 1.00 90.69 251 HIS A C 1
ATOM 2017 O O . HIS A 1 251 ? 8.601 42.515 -31.137 1.00 90.69 251 HIS A O 1
ATOM 2023 N N . ARG A 1 252 ? 8.719 40.282 -31.398 1.00 95.38 252 ARG A N 1
ATOM 2024 C CA . ARG A 1 252 ? 7.560 39.915 -30.569 1.00 95.38 252 ARG A CA 1
ATOM 2025 C C . ARG A 1 252 ? 8.036 39.601 -29.154 1.00 95.38 252 ARG A C 1
ATOM 2027 O O . ARG A 1 252 ? 8.660 38.563 -28.929 1.00 95.38 252 ARG A O 1
ATOM 2034 N N . LEU A 1 253 ? 7.772 40.506 -28.217 1.00 95.44 253 LEU A N 1
ATOM 2035 C CA . LEU A 1 253 ? 8.315 40.455 -26.864 1.00 95.44 253 LEU A CA 1
ATOM 2036 C C . LEU A 1 253 ? 7.243 40.119 -25.825 1.00 95.44 253 LEU A C 1
ATOM 2038 O O . LEU A 1 253 ? 6.098 40.564 -25.918 1.00 95.44 253 LEU A O 1
ATOM 2042 N N . VAL A 1 254 ? 7.646 39.372 -24.800 1.00 95.44 254 VAL A N 1
ATOM 2043 C CA . VAL A 1 254 ? 6.842 39.029 -23.621 1.00 95.44 254 VAL A CA 1
ATOM 2044 C C . VAL A 1 254 ? 7.522 39.542 -22.351 1.00 95.44 254 VAL A C 1
ATOM 2046 O O . VAL A 1 254 ? 8.737 39.405 -22.191 1.00 95.44 254 VAL A O 1
ATOM 2049 N N . LEU A 1 255 ? 6.750 40.138 -21.444 1.00 95.44 255 LEU A N 1
ATOM 2050 C CA . LEU A 1 255 ? 7.235 40.609 -20.148 1.00 95.44 255 LEU A CA 1
ATOM 2051 C C . LEU A 1 255 ? 7.112 39.489 -19.114 1.00 95.44 255 LEU A C 1
ATOM 2053 O O . LEU A 1 255 ? 6.002 39.064 -18.775 1.00 95.44 255 LEU A O 1
ATOM 2057 N N . ILE A 1 256 ? 8.253 39.045 -18.584 1.00 95.38 256 ILE A N 1
ATOM 2058 C CA . ILE A 1 256 ? 8.319 38.012 -17.545 1.00 95.38 256 ILE A CA 1
ATOM 2059 C C . ILE A 1 256 ? 8.665 38.612 -16.178 1.00 95.38 256 ILE A C 1
ATOM 2061 O O . ILE A 1 256 ? 9.490 39.521 -16.076 1.00 95.38 256 ILE A O 1
ATOM 2065 N N . GLY A 1 257 ? 8.037 38.087 -15.122 1.00 94.62 257 GLY A N 1
ATOM 2066 C CA . GLY A 1 257 ? 8.280 38.460 -13.727 1.00 94.62 257 GLY A CA 1
ATOM 2067 C C . GLY A 1 257 ? 8.747 37.274 -12.881 1.00 94.62 257 GLY A C 1
ATOM 2068 O O . GLY A 1 257 ? 8.101 36.223 -12.881 1.00 94.62 257 GLY A O 1
ATOM 2069 N N . CYS A 1 258 ? 9.853 37.451 -12.156 1.00 93.56 258 CYS A N 1
ATOM 2070 C CA . CYS A 1 258 ? 10.416 36.477 -11.222 1.00 93.56 258 CYS A CA 1
ATOM 2071 C C . CYS A 1 258 ? 9.967 36.781 -9.779 1.00 93.56 258 CYS A C 1
ATOM 2073 O O . CYS A 1 258 ? 10.103 37.926 -9.335 1.00 93.56 258 CYS A O 1
ATOM 2075 N N . PRO A 1 259 ? 9.470 35.796 -9.013 1.00 91.75 259 PRO A N 1
ATOM 2076 C CA . PRO A 1 259 ? 9.211 35.934 -7.576 1.00 91.75 259 PRO A CA 1
ATOM 2077 C C . PRO A 1 259 ? 10.447 36.251 -6.718 1.00 91.75 259 PRO A C 1
ATOM 2079 O O . PRO A 1 259 ? 10.296 36.838 -5.654 1.00 91.75 259 PRO A O 1
ATOM 2082 N N . ASN A 1 260 ? 11.646 35.896 -7.194 1.00 89.38 260 ASN A N 1
ATOM 2083 C CA . ASN A 1 260 ? 12.941 36.129 -6.540 1.00 89.38 260 ASN A CA 1
ATOM 2084 C C . ASN A 1 260 ? 13.743 37.251 -7.227 1.00 89.38 260 ASN A C 1
ATOM 2086 O O . ASN A 1 260 ? 13.403 37.666 -8.333 1.00 89.38 260 ASN A O 1
ATOM 2090 N N . TYR A 1 261 ? 14.857 37.698 -6.624 1.00 86.19 261 TYR A N 1
ATOM 2091 C CA . TYR A 1 261 ? 15.770 38.716 -7.190 1.00 86.19 261 TYR A CA 1
ATOM 2092 C C . TYR A 1 261 ? 16.631 38.199 -8.354 1.00 86.19 261 TYR A C 1
ATOM 2094 O O . TYR A 1 261 ? 17.863 38.177 -8.282 1.00 86.19 261 TYR A O 1
ATOM 2102 N N . THR A 1 262 ? 15.984 37.768 -9.433 1.00 85.69 262 THR A N 1
ATOM 2103 C CA . THR A 1 262 ? 16.640 37.373 -10.682 1.00 85.69 262 THR A CA 1
ATOM 2104 C C . THR A 1 262 ? 15.868 37.925 -11.869 1.00 85.69 262 THR A C 1
ATOM 2106 O O . THR A 1 262 ? 14.638 37.978 -11.868 1.00 85.69 262 THR A O 1
ATOM 2109 N N . SER A 1 263 ? 16.607 38.320 -12.897 1.00 86.62 263 SER A N 1
ATOM 2110 C CA . SER A 1 263 ? 16.086 38.873 -14.139 1.00 86.62 263 SER A CA 1
ATOM 2111 C C . SER A 1 263 ? 16.744 38.174 -15.321 1.00 86.62 263 SER A C 1
ATOM 2113 O O . SER A 1 263 ? 17.864 37.672 -15.214 1.00 86.62 263 SER A O 1
ATOM 2115 N N . TRP A 1 264 ? 16.052 38.148 -16.455 1.00 90.50 264 TRP A N 1
ATOM 2116 C CA . TRP A 1 264 ? 16.646 37.708 -17.712 1.00 90.50 264 TRP A CA 1
ATOM 2117 C C . TRP A 1 264 ? 17.757 38.678 -18.118 1.00 90.50 264 TRP A C 1
ATOM 2119 O O . TRP A 1 264 ? 17.551 39.885 -18.083 1.00 90.50 264 TRP A O 1
ATOM 2129 N N . ASN A 1 265 ? 18.917 38.147 -18.508 1.00 88.12 265 ASN A N 1
ATOM 2130 C CA . ASN A 1 265 ? 20.097 38.924 -18.911 1.00 88.12 265 ASN A CA 1
ATOM 2131 C C . ASN A 1 265 ? 20.429 38.762 -20.408 1.00 88.12 265 ASN A C 1
ATOM 2133 O O . ASN A 1 265 ? 21.537 39.077 -20.840 1.00 88.12 265 ASN A O 1
ATOM 2137 N N . GLY A 1 266 ? 19.513 38.183 -21.190 1.00 86.50 266 GLY A N 1
ATOM 2138 C CA . GLY A 1 266 ? 19.675 38.031 -22.635 1.00 86.50 266 GLY A CA 1
ATOM 2139 C C . GLY A 1 266 ? 19.133 39.232 -23.412 1.00 86.50 266 GLY A C 1
ATOM 2140 O O . GLY A 1 266 ? 18.938 40.316 -22.869 1.00 86.50 266 GLY A O 1
ATOM 2141 N N . LYS A 1 267 ? 18.872 39.050 -24.712 1.00 87.94 267 LYS A N 1
ATOM 2142 C CA . LYS A 1 267 ? 18.351 40.134 -25.561 1.00 87.94 267 LYS A CA 1
ATOM 2143 C C . LYS A 1 267 ? 17.073 40.730 -24.961 1.00 87.94 267 LYS A C 1
ATOM 2145 O O . LYS A 1 267 ? 16.234 39.987 -24.456 1.00 87.94 267 LYS A O 1
ATOM 2150 N N . TRP A 1 268 ? 16.950 42.055 -25.061 1.00 92.19 268 TRP A N 1
ATOM 2151 C CA . TRP A 1 268 ? 15.819 42.860 -24.576 1.00 92.19 268 TRP A CA 1
ATOM 2152 C C . TRP A 1 268 ? 15.712 43.039 -23.051 1.00 92.19 268 TRP A C 1
ATOM 2154 O O . TRP A 1 268 ? 14.803 43.729 -22.598 1.00 92.19 268 TRP A O 1
ATOM 2164 N N . SER A 1 269 ? 16.669 42.537 -22.257 1.00 89.31 269 SER A N 1
ATOM 2165 C CA . SER A 1 269 ? 16.682 42.722 -20.794 1.00 89.31 269 SER A CA 1
ATOM 2166 C C . SER A 1 269 ? 16.780 44.181 -20.336 1.00 89.31 269 SER A C 1
ATOM 2168 O O . SER A 1 269 ? 16.269 44.523 -19.274 1.00 89.31 269 SER A O 1
ATOM 2170 N N . GLU A 1 270 ? 17.426 45.042 -21.128 1.00 87.44 270 GLU A N 1
ATOM 2171 C CA . GLU A 1 270 ? 17.620 46.467 -20.813 1.00 87.44 270 GLU A CA 1
ATOM 2172 C C . GLU A 1 270 ? 16.397 47.339 -21.146 1.00 87.44 270 GLU A C 1
ATOM 2174 O O . GLU A 1 270 ? 16.358 48.512 -20.773 1.00 87.44 270 GLU A O 1
ATOM 2179 N N . LEU A 1 271 ? 15.395 46.797 -21.851 1.00 91.00 271 LEU A N 1
ATOM 2180 C CA . LEU A 1 271 ? 14.175 47.537 -22.170 1.00 91.00 271 LEU A CA 1
ATOM 2181 C C . LEU A 1 271 ? 13.350 47.733 -20.881 1.00 91.00 271 LEU A C 1
ATOM 2183 O O . LEU A 1 271 ? 13.085 46.753 -20.178 1.00 91.00 271 LEU A O 1
ATOM 2187 N N . PRO A 1 272 ? 12.923 48.964 -20.537 1.00 89.69 272 PRO A N 1
ATOM 2188 C CA . PRO A 1 272 ? 12.211 49.209 -19.289 1.00 89.69 272 PRO A CA 1
ATOM 2189 C C . PRO A 1 272 ? 10.835 48.503 -19.275 1.00 89.69 272 PRO A C 1
ATOM 2191 O O . PRO A 1 272 ? 10.071 48.634 -20.233 1.00 89.69 272 PRO A O 1
ATOM 2194 N N . PRO A 1 273 ? 10.476 47.781 -18.192 1.00 89.19 273 PRO A N 1
ATOM 2195 C CA . PRO A 1 273 ? 9.167 47.124 -18.061 1.00 89.19 273 PRO A CA 1
ATOM 2196 C C . PRO A 1 273 ? 7.968 48.079 -18.008 1.00 89.19 273 PRO A C 1
ATOM 2198 O O . PRO A 1 273 ? 6.865 47.700 -18.381 1.00 89.19 273 PRO A O 1
ATOM 2201 N N . TYR A 1 274 ? 8.180 49.308 -17.529 1.00 88.81 274 TYR A N 1
ATOM 2202 C CA . TYR A 1 274 ? 7.149 50.337 -17.390 1.00 88.81 274 TYR A CA 1
ATOM 2203 C C . TYR A 1 274 ? 7.671 51.671 -17.924 1.00 88.81 274 TYR A C 1
ATOM 2205 O O . TYR A 1 274 ? 8.875 51.931 -17.889 1.00 88.81 274 TYR A O 1
ATOM 2213 N N . ASN A 1 275 ? 6.767 52.527 -18.398 1.00 86.69 275 ASN A N 1
ATOM 2214 C CA . ASN A 1 275 ? 7.126 53.825 -18.963 1.00 86.69 275 ASN A CA 1
ATOM 2215 C C . ASN A 1 275 ? 7.623 54.835 -17.899 1.00 86.69 275 ASN A C 1
ATOM 2217 O O . ASN A 1 275 ? 7.450 54.662 -16.685 1.00 86.69 275 ASN A O 1
ATOM 2221 N N . GLU A 1 276 ? 8.254 55.917 -18.361 1.00 85.25 276 GLU A N 1
ATOM 2222 C CA . GLU A 1 276 ? 8.797 56.962 -17.480 1.00 85.25 276 GLU A CA 1
ATOM 2223 C C . GLU A 1 276 ? 7.708 57.695 -16.687 1.00 85.25 276 GLU A C 1
ATOM 2225 O O . GLU A 1 276 ? 7.933 58.071 -15.540 1.00 85.25 276 GLU A O 1
ATOM 2230 N N . GLU A 1 277 ? 6.506 57.851 -17.243 1.00 85.44 277 GLU A N 1
ATOM 2231 C CA . GLU A 1 277 ? 5.396 58.534 -16.569 1.00 85.44 277 GLU A CA 1
ATOM 2232 C C . GLU A 1 277 ? 4.918 57.782 -15.317 1.00 85.44 277 GLU A C 1
ATOM 2234 O O . GLU A 1 277 ? 4.718 58.402 -14.269 1.00 85.44 277 GLU A O 1
ATOM 2239 N N . ILE A 1 278 ? 4.806 56.449 -15.391 1.00 84.69 278 ILE A N 1
ATOM 2240 C CA . ILE A 1 278 ? 4.448 55.583 -14.257 1.00 84.69 278 ILE A CA 1
ATOM 2241 C C . ILE A 1 278 ? 5.580 55.573 -13.226 1.00 84.69 278 ILE A C 1
ATOM 2243 O O . ILE A 1 278 ? 5.349 55.732 -12.025 1.00 84.69 278 ILE A O 1
ATOM 2247 N N . THR A 1 279 ? 6.823 55.419 -13.686 1.00 86.75 279 THR A N 1
ATOM 2248 C CA . THR A 1 279 ? 7.984 55.277 -12.797 1.00 86.75 279 THR A CA 1
ATOM 2249 C C . THR A 1 279 ? 8.441 56.600 -12.174 1.00 86.75 279 THR A C 1
ATOM 2251 O O . THR A 1 279 ? 9.121 56.582 -11.148 1.00 86.75 279 THR A O 1
ATOM 2254 N N . LYS A 1 280 ? 8.040 57.763 -12.706 1.00 86.88 280 LYS A N 1
ATOM 2255 C CA . LYS A 1 280 ? 8.362 59.086 -12.136 1.00 86.88 280 LYS A CA 1
ATOM 2256 C C . LYS A 1 280 ? 7.844 59.261 -10.708 1.00 86.88 280 LYS A C 1
ATOM 2258 O O . LYS A 1 280 ? 8.483 59.939 -9.909 1.00 86.88 280 LYS A O 1
ATOM 2263 N N . GLN A 1 281 ? 6.714 58.634 -10.387 1.00 84.31 281 GLN A N 1
ATOM 2264 C CA . GLN A 1 281 ? 6.093 58.678 -9.058 1.00 84.31 281 GLN A CA 1
ATOM 2265 C C . GLN A 1 281 ? 6.653 57.612 -8.104 1.00 84.31 281 GLN A C 1
ATOM 2267 O O . GLN A 1 281 ? 6.267 57.549 -6.937 1.00 84.31 281 GLN A O 1
ATOM 2272 N N . TRP A 1 282 ? 7.539 56.741 -8.594 1.00 87.31 282 TRP A N 1
ATOM 2273 C CA . TRP A 1 282 ? 8.117 55.663 -7.808 1.00 87.31 282 TRP A CA 1
ATOM 2274 C C . TRP A 1 282 ? 9.385 56.113 -7.096 1.00 87.31 282 TRP A C 1
ATOM 2276 O O . TRP A 1 282 ? 10.230 56.822 -7.646 1.00 87.31 282 TRP A O 1
ATOM 2286 N N . THR A 1 283 ? 9.537 55.622 -5.873 1.00 86.56 283 THR A N 1
ATOM 2287 C CA . THR A 1 283 ? 10.776 55.703 -5.104 1.00 86.56 283 THR A CA 1
ATOM 2288 C C . THR A 1 283 ? 11.898 54.919 -5.790 1.00 86.56 283 THR A C 1
ATOM 2290 O O . THR A 1 283 ? 11.650 53.989 -6.565 1.00 86.56 283 THR A O 1
ATOM 2293 N N . ASP A 1 284 ? 13.149 55.244 -5.463 1.00 86.00 284 ASP A N 1
ATOM 2294 C CA . ASP A 1 284 ? 14.316 54.558 -6.036 1.00 86.00 284 ASP A CA 1
ATOM 2295 C C . ASP A 1 284 ? 14.314 53.053 -5.749 1.00 86.00 284 ASP A C 1
ATOM 2297 O O . ASP A 1 284 ? 14.707 52.256 -6.600 1.00 86.00 284 ASP A O 1
ATOM 2301 N N . TRP A 1 285 ? 13.782 52.637 -4.597 1.00 82.69 285 TRP A N 1
ATOM 2302 C CA . TRP A 1 285 ? 13.653 51.220 -4.261 1.00 82.69 285 TRP A CA 1
ATOM 2303 C C . TRP A 1 285 ? 12.626 50.490 -5.141 1.00 82.69 285 TRP A C 1
ATOM 2305 O O . TRP A 1 285 ? 12.899 49.372 -5.575 1.00 82.69 285 TRP A O 1
ATOM 2315 N N . LYS A 1 286 ? 11.482 51.115 -5.472 1.00 86.56 286 LYS A N 1
ATOM 2316 C CA . LYS A 1 286 ? 10.474 50.523 -6.376 1.00 86.56 286 LYS A CA 1
ATOM 2317 C C . LYS A 1 286 ? 11.074 50.316 -7.767 1.00 86.56 286 LYS A C 1
ATOM 2319 O O . LYS A 1 286 ? 10.944 49.242 -8.353 1.00 86.56 286 LYS A O 1
ATOM 2324 N N . LYS A 1 287 ? 11.813 51.316 -8.260 1.00 88.88 287 LYS A N 1
ATOM 2325 C CA . LYS A 1 287 ? 12.562 51.229 -9.525 1.00 88.88 287 LYS A CA 1
ATOM 2326 C C . LYS A 1 287 ? 13.615 50.116 -9.484 1.00 88.88 287 LYS A C 1
ATOM 2328 O O . LYS A 1 287 ? 13.730 49.343 -10.433 1.00 88.88 287 LYS A O 1
ATOM 2333 N N . TRP A 1 288 ? 14.352 50.001 -8.378 1.00 88.12 288 TRP A N 1
ATOM 2334 C CA . TRP A 1 288 ? 15.351 48.950 -8.181 1.00 88.12 288 TRP A CA 1
ATOM 2335 C C . TRP A 1 288 ? 14.733 47.544 -8.177 1.00 88.12 288 TRP A C 1
ATOM 2337 O O . TRP A 1 288 ? 15.244 46.662 -8.867 1.00 88.12 288 TRP A O 1
ATOM 2347 N N . MET A 1 289 ? 13.614 47.337 -7.475 1.00 86.44 289 MET A N 1
ATOM 2348 C CA . MET A 1 289 ? 12.927 46.040 -7.425 1.00 86.44 289 MET A CA 1
ATOM 2349 C C . MET A 1 289 ? 12.453 45.594 -8.801 1.00 86.44 289 MET A C 1
ATOM 2351 O O . MET A 1 289 ? 12.687 44.451 -9.195 1.00 86.44 289 MET A O 1
ATOM 2355 N N . VAL A 1 290 ? 11.835 46.506 -9.555 1.00 90.19 290 VAL A N 1
ATOM 2356 C CA . VAL A 1 290 ? 11.394 46.199 -10.914 1.00 90.19 290 VAL A CA 1
ATOM 2357 C C . VAL A 1 290 ? 12.577 45.813 -11.797 1.00 90.19 290 VAL A C 1
ATOM 2359 O O . VAL A 1 290 ? 12.531 44.775 -12.454 1.00 90.19 290 VAL A O 1
ATOM 2362 N N . LYS A 1 291 ? 13.680 46.568 -11.739 1.00 88.50 291 LYS A N 1
ATOM 2363 C CA . LYS A 1 291 ? 14.894 46.261 -12.507 1.00 88.50 291 LYS A CA 1
ATOM 2364 C C . LYS A 1 291 ? 15.478 44.877 -12.188 1.00 88.50 291 LYS A C 1
ATOM 2366 O O . LYS A 1 291 ? 16.098 44.268 -13.050 1.00 88.50 291 LYS A O 1
ATOM 2371 N N . LYS A 1 292 ? 15.319 44.379 -10.959 1.00 89.75 292 LYS A N 1
ATOM 2372 C CA . LYS A 1 292 ? 15.898 43.097 -10.521 1.00 89.75 292 LYS A CA 1
ATOM 2373 C C . LYS A 1 292 ? 15.041 41.871 -10.811 1.00 89.75 292 LYS A C 1
ATOM 2375 O O . LYS A 1 292 ? 15.554 40.766 -10.666 1.00 89.75 292 LYS A O 1
ATOM 2380 N N . ARG A 1 293 ? 13.765 42.049 -11.160 1.00 92.31 293 ARG A N 1
ATOM 2381 C CA . ARG A 1 293 ? 12.781 40.952 -11.181 1.00 92.31 293 ARG A CA 1
ATOM 2382 C C . ARG A 1 293 ? 11.944 40.875 -12.457 1.00 92.31 293 ARG A C 1
ATOM 2384 O O . ARG A 1 293 ? 11.249 39.882 -12.652 1.00 92.31 293 ARG A O 1
ATOM 2391 N N . PHE A 1 294 ? 11.987 41.899 -13.308 1.00 94.31 294 PHE A N 1
ATOM 2392 C CA . PHE A 1 294 ? 11.133 42.020 -14.489 1.00 94.31 294 PHE A CA 1
ATOM 2393 C C . PHE A 1 294 ? 11.980 42.308 -15.724 1.00 94.31 294 PHE A C 1
ATOM 2395 O O . PHE A 1 294 ? 12.882 43.145 -15.679 1.00 94.31 294 PHE A O 1
ATOM 2402 N N . SER A 1 295 ? 11.698 41.620 -16.829 1.00 94.50 295 SER A N 1
ATOM 2403 C CA . SER A 1 295 ? 12.458 41.781 -18.075 1.00 94.50 295 SER A CA 1
ATOM 2404 C C . SER A 1 295 ? 11.639 41.381 -19.294 1.00 94.50 295 SER A C 1
ATOM 2406 O O . SER A 1 295 ? 10.832 40.451 -19.224 1.00 94.50 295 SER A O 1
ATOM 2408 N N . TRP A 1 296 ? 11.890 42.049 -20.419 1.00 95.38 296 TRP A N 1
ATOM 2409 C CA . TRP A 1 296 ? 11.367 41.640 -21.720 1.00 95.38 296 TRP A CA 1
ATOM 2410 C C . TRP A 1 296 ? 12.211 40.510 -22.319 1.00 95.38 296 TRP A C 1
ATOM 2412 O O . TRP A 1 296 ? 13.433 40.480 -22.165 1.00 95.38 296 TRP A O 1
ATOM 2422 N N . MET A 1 297 ? 11.550 39.580 -23.003 1.00 94.62 297 MET A N 1
ATOM 2423 C CA . MET A 1 297 ? 12.152 38.421 -23.666 1.00 94.62 297 MET A CA 1
ATOM 2424 C C . MET A 1 297 ? 11.486 38.199 -25.028 1.00 94.62 297 MET A C 1
ATOM 2426 O O . MET A 1 297 ? 10.295 38.456 -25.176 1.00 94.62 297 MET A O 1
ATOM 2430 N N . ASP A 1 298 ? 12.237 37.705 -26.013 1.00 93.88 298 ASP A N 1
ATOM 2431 C CA . ASP A 1 298 ? 11.685 37.322 -27.318 1.00 93.88 298 ASP A CA 1
ATOM 2432 C C . ASP A 1 298 ? 10.829 36.042 -27.204 1.00 93.88 298 ASP A C 1
ATOM 2434 O O . ASP A 1 298 ? 11.162 35.120 -26.454 1.00 93.88 298 ASP A O 1
ATOM 2438 N N . ILE A 1 299 ? 9.719 35.959 -27.941 1.00 92.38 299 ILE A N 1
ATOM 2439 C CA . ILE A 1 299 ? 8.845 34.777 -27.929 1.00 92.38 299 ILE A CA 1
ATOM 2440 C C . ILE A 1 299 ? 9.563 33.481 -28.339 1.00 92.38 299 ILE A C 1
ATOM 2442 O O . ILE A 1 299 ? 9.219 32.401 -27.847 1.00 92.38 299 ILE A O 1
ATOM 2446 N N . ASP A 1 300 ? 10.580 33.563 -29.196 1.00 89.69 300 ASP A N 1
ATOM 2447 C CA . ASP A 1 300 ? 11.360 32.387 -29.582 1.00 89.69 300 ASP A CA 1
ATOM 2448 C C . ASP A 1 300 ? 12.235 31.900 -28.409 1.00 89.69 300 ASP A C 1
ATOM 2450 O O . ASP A 1 300 ? 12.366 30.693 -28.176 1.00 89.69 300 ASP A O 1
ATOM 2454 N N . ASP A 1 301 ? 12.761 32.824 -27.595 1.00 89.06 301 ASP A N 1
ATOM 2455 C CA . ASP A 1 301 ? 13.455 32.496 -26.345 1.00 89.06 301 ASP A CA 1
ATOM 2456 C C . ASP A 1 301 ? 12.485 31.912 -25.303 1.00 89.06 301 ASP A C 1
ATOM 2458 O O . ASP A 1 301 ? 12.830 30.946 -24.615 1.00 89.06 301 ASP A O 1
ATOM 2462 N N . LEU A 1 302 ? 11.242 32.404 -25.237 1.00 90.25 302 LEU A N 1
ATOM 2463 C CA . LEU A 1 302 ? 10.202 31.812 -24.389 1.00 90.25 302 LEU A CA 1
ATOM 2464 C C . LEU A 1 302 ? 9.975 30.330 -24.748 1.00 90.25 302 LEU A C 1
ATOM 2466 O O . LEU A 1 302 ? 9.995 29.475 -23.860 1.00 90.25 302 LEU A O 1
ATOM 2470 N N . CYS A 1 303 ? 9.825 30.004 -26.037 1.00 87.94 303 CYS A N 1
ATOM 2471 C CA . CYS A 1 303 ? 9.645 28.621 -26.511 1.00 87.94 303 CYS A CA 1
ATOM 2472 C C . CYS A 1 303 ? 10.858 27.726 -26.214 1.00 87.94 303 CYS A C 1
ATOM 2474 O O . CYS A 1 303 ? 10.724 26.514 -26.028 1.00 87.94 303 CYS A O 1
ATOM 2476 N N . ARG A 1 304 ? 12.052 28.323 -26.167 1.00 85.31 304 ARG A N 1
ATOM 2477 C CA . ARG A 1 304 ? 13.311 27.621 -25.923 1.00 85.31 304 ARG A CA 1
ATOM 2478 C C . ARG A 1 304 ? 13.543 27.293 -24.450 1.00 85.31 304 ARG A C 1
ATOM 2480 O O . ARG A 1 304 ? 14.065 26.217 -24.154 1.00 85.31 304 ARG A O 1
ATOM 2487 N N . TRP A 1 305 ? 13.224 28.218 -23.543 1.00 86.31 305 TRP A N 1
ATOM 2488 C CA . TRP A 1 305 ? 13.615 28.125 -22.129 1.00 86.31 305 TRP A CA 1
ATOM 2489 C C . TRP A 1 305 ? 12.492 27.659 -21.194 1.00 86.31 305 TRP A C 1
ATOM 2491 O O . TRP A 1 305 ? 12.776 27.145 -20.104 1.00 86.31 305 TRP A O 1
ATOM 2501 N N . PHE A 1 306 ? 11.231 27.781 -21.612 1.00 89.56 306 PHE A N 1
ATOM 2502 C CA . PHE A 1 306 ? 10.065 27.378 -20.827 1.00 89.56 306 PHE A CA 1
ATOM 2503 C C . PHE A 1 306 ? 9.433 26.100 -21.377 1.00 89.56 306 PHE A C 1
ATOM 2505 O O . PHE A 1 306 ? 9.469 25.832 -22.572 1.00 89.56 306 PHE A O 1
ATOM 2512 N N . VAL A 1 307 ? 8.845 25.293 -20.488 1.00 87.50 307 VAL A N 1
ATOM 2513 C CA . VAL A 1 307 ? 8.220 24.002 -20.856 1.00 87.50 307 VAL A CA 1
ATOM 2514 C C . VAL A 1 307 ? 6.704 24.041 -20.873 1.00 87.50 307 VAL A C 1
ATOM 2516 O O . VAL A 1 307 ? 6.068 23.175 -21.475 1.00 87.50 307 VAL A O 1
ATOM 2519 N N . LYS A 1 308 ? 6.106 24.987 -20.149 1.00 89.75 308 LYS A N 1
ATOM 2520 C CA . LYS A 1 308 ? 4.668 24.989 -19.904 1.00 89.75 308 LYS A CA 1
ATOM 2521 C C . LYS A 1 308 ? 4.167 26.381 -19.557 1.00 89.75 308 LYS A C 1
ATOM 2523 O O . LYS A 1 308 ? 4.797 27.065 -18.752 1.00 89.75 308 LYS A O 1
ATOM 2528 N N . LEU A 1 309 ? 3.005 26.726 -20.107 1.00 91.50 309 LEU A N 1
ATOM 2529 C CA . LEU A 1 309 ? 2.173 27.857 -19.707 1.00 91.50 309 LEU A CA 1
ATOM 2530 C C . LEU A 1 309 ? 0.926 27.346 -18.976 1.00 91.50 309 LEU A C 1
ATOM 2532 O O . LEU A 1 309 ? 0.326 26.357 -19.400 1.00 91.50 309 LEU A O 1
ATOM 2536 N N . THR A 1 310 ? 0.527 28.020 -17.900 1.00 90.38 310 THR A N 1
ATOM 2537 C CA . THR A 1 310 ? -0.747 27.809 -17.196 1.00 90.38 310 THR A CA 1
ATOM 2538 C C . THR A 1 310 ? -1.579 29.080 -17.313 1.00 90.38 310 THR A C 1
ATOM 2540 O O . THR A 1 310 ? -1.104 30.158 -16.970 1.00 90.38 310 THR A O 1
ATOM 2543 N N . ILE A 1 311 ? -2.804 28.955 -17.820 1.00 87.56 311 ILE A N 1
ATOM 2544 C CA . ILE A 1 311 ? -3.676 30.075 -18.170 1.00 87.56 311 ILE A CA 1
ATOM 2545 C C . ILE A 1 311 ? -4.978 29.970 -17.387 1.00 87.56 311 ILE A C 1
ATOM 2547 O O . ILE A 1 311 ? -5.663 28.946 -17.429 1.00 87.56 311 ILE A O 1
ATOM 2551 N N . LYS A 1 312 ? -5.353 31.054 -16.716 1.00 84.44 312 LYS A N 1
ATOM 2552 C CA . LYS A 1 312 ? -6.654 31.203 -16.070 1.00 84.44 312 LYS A CA 1
ATOM 2553 C C . LYS A 1 312 ? -7.523 32.127 -16.918 1.00 84.44 312 LYS A C 1
ATOM 2555 O O . LYS A 1 312 ? -7.219 33.314 -17.060 1.00 84.44 312 LYS A O 1
ATOM 2560 N N . SER A 1 313 ? -8.626 31.594 -17.445 1.00 71.50 313 SER A N 1
ATOM 2561 C CA . SER A 1 313 ? -9.606 32.380 -18.194 1.00 71.50 313 SER A CA 1
ATOM 2562 C C . SER A 1 313 ? -10.400 33.310 -17.274 1.00 71.50 313 SER A C 1
ATOM 2564 O O . SER A 1 313 ? -10.728 32.988 -16.125 1.00 71.50 313 SER A O 1
ATOM 2566 N N . GLN A 1 314 ? -10.728 34.507 -17.755 1.00 56.97 314 GLN A N 1
ATOM 2567 C CA . GLN A 1 314 ? -11.843 35.258 -17.187 1.00 56.97 314 GLN A CA 1
ATOM 2568 C C . GLN A 1 314 ? -13.116 34.510 -17.580 1.00 56.97 314 GLN A C 1
ATOM 2570 O O . GLN A 1 314 ? -13.337 34.269 -18.761 1.00 56.97 314 GLN A O 1
ATOM 2575 N N . TYR A 1 315 ? -13.924 34.090 -16.614 1.00 40.78 315 TYR A N 1
ATOM 2576 C CA . TYR A 1 315 ? -15.226 33.494 -16.895 1.00 40.78 315 TYR A CA 1
ATOM 2577 C C . TYR A 1 315 ? -16.077 34.517 -17.680 1.00 40.78 315 TYR A C 1
ATOM 2579 O O . TYR A 1 315 ? -16.617 35.451 -17.096 1.00 40.78 315 TYR A O 1
ATOM 2587 N N . ARG A 1 316 ? -16.177 34.356 -19.003 1.00 34.03 316 ARG A N 1
ATOM 2588 C CA . ARG A 1 316 ? -17.464 34.431 -19.698 1.00 34.03 316 ARG A CA 1
ATOM 2589 C C . ARG A 1 316 ? -17.997 33.005 -19.650 1.00 34.03 316 ARG A C 1
ATOM 2591 O O . ARG A 1 316 ? -17.249 32.078 -19.964 1.00 34.03 316 ARG A O 1
ATOM 2598 N N . SER A 1 317 ? -19.232 32.813 -19.194 1.00 32.88 317 SER A N 1
ATOM 2599 C CA . SER A 1 317 ? -19.963 31.583 -19.500 1.00 32.88 317 SER A CA 1
ATOM 2600 C C . SER A 1 317 ? -19.769 31.283 -20.985 1.00 32.88 317 SER A C 1
ATOM 2602 O O . SER A 1 317 ? -19.800 32.204 -21.799 1.00 32.88 317 SER A O 1
ATOM 2604 N N . ALA A 1 318 ? -19.487 30.028 -21.323 1.00 29.22 318 ALA A N 1
ATOM 2605 C CA . ALA A 1 318 ? -19.451 29.588 -22.707 1.00 29.22 318 ALA A CA 1
ATOM 2606 C C . ALA A 1 318 ? -20.838 29.844 -23.329 1.00 29.22 318 ALA A C 1
ATOM 2608 O O . ALA A 1 318 ? -21.761 29.060 -23.130 1.00 29.22 318 ALA A O 1
ATOM 2609 N N . GLU A 1 319 ? -20.993 30.988 -23.993 1.00 29.20 319 GLU A N 1
ATOM 2610 C CA . GLU A 1 319 ? -22.143 31.361 -24.812 1.00 29.20 319 GLU A CA 1
ATOM 2611 C C . GLU A 1 319 ? -21.732 31.311 -26.287 1.00 29.20 319 GLU A C 1
ATOM 2613 O O . GLU A 1 319 ? -20.695 31.861 -26.670 1.00 29.20 319 GLU A O 1
ATOM 2618 N N . GLY A 1 320 ? -22.587 30.648 -27.074 1.00 26.77 320 GLY A N 1
ATOM 2619 C CA . GLY A 1 320 ? -22.555 30.497 -28.530 1.00 26.77 320 GLY A CA 1
ATOM 2620 C C . GLY A 1 320 ? -22.217 29.059 -28.936 1.00 26.77 320 GLY A C 1
ATOM 2621 O O . GLY A 1 320 ? -21.048 28.702 -28.928 1.00 26.77 320 GLY A O 1
ATOM 2622 N N . ASP A 1 321 ? -23.154 28.161 -29.262 1.00 22.77 321 ASP A N 1
ATOM 2623 C CA . ASP A 1 321 ? -24.460 28.372 -29.913 1.00 22.77 321 ASP A CA 1
ATOM 2624 C C . ASP A 1 321 ? -25.647 28.672 -28.978 1.00 22.77 321 ASP A C 1
ATOM 2626 O O . ASP A 1 321 ? -25.940 27.926 -28.041 1.00 22.77 321 ASP A O 1
ATOM 2630 N N . GLU A 1 322 ? -26.393 29.734 -29.285 1.00 28.22 322 GLU A N 1
ATOM 2631 C CA . GLU A 1 322 ? -27.669 30.062 -28.643 1.00 28.22 322 GLU A CA 1
ATOM 2632 C C . GLU A 1 322 ? -28.785 29.098 -29.097 1.00 28.22 322 GLU A C 1
ATOM 2634 O O . GLU A 1 322 ? -28.948 28.808 -30.282 1.00 28.22 322 GLU A O 1
ATOM 2639 N N . CYS A 1 323 ? -29.605 28.620 -28.158 1.00 28.05 323 CYS A N 1
ATOM 2640 C CA . CYS A 1 323 ? -30.906 28.017 -28.453 1.00 28.05 323 CYS A CA 1
ATOM 2641 C C . CYS A 1 323 ? -31.957 28.660 -27.548 1.00 28.05 323 CYS A C 1
ATOM 2643 O O . CYS A 1 323 ? -31.949 28.458 -26.333 1.00 28.05 323 CYS A O 1
ATOM 2645 N N . GLU A 1 324 ? -32.878 29.416 -28.142 1.00 29.78 324 GLU A N 1
ATOM 2646 C CA . GLU A 1 324 ? -34.073 29.903 -27.457 1.00 29.78 324 GLU A CA 1
ATOM 2647 C C . GLU A 1 324 ? -34.969 28.714 -27.073 1.00 29.78 324 GLU A C 1
ATOM 2649 O O . GLU A 1 324 ? -35.485 27.992 -27.929 1.00 29.78 324 GLU A O 1
ATOM 2654 N N . LEU A 1 325 ? -35.162 28.493 -25.771 1.00 33.19 325 LEU A N 1
ATOM 2655 C CA . LEU A 1 325 ? -36.117 27.511 -25.258 1.00 33.19 325 LEU A CA 1
ATOM 2656 C C . LEU A 1 325 ? -37.410 28.217 -24.836 1.00 33.19 325 LEU A C 1
ATOM 2658 O O . LEU A 1 325 ? -37.406 29.145 -24.026 1.00 33.19 325 LEU A O 1
ATOM 2662 N N . SER A 1 326 ? -38.540 27.749 -25.365 1.00 29.72 326 SER A N 1
ATOM 2663 C CA . SER A 1 326 ? -39.885 28.205 -24.991 1.00 29.72 326 SER A CA 1
ATOM 2664 C C . SER A 1 326 ? -40.216 27.901 -23.514 1.00 29.72 326 SER A C 1
ATOM 2666 O O . SER A 1 326 ? -39.596 27.027 -22.917 1.00 29.72 326 SER A O 1
ATOM 2668 N N . PRO A 1 327 ? -41.200 28.546 -22.868 1.00 31.34 327 PRO A N 1
ATOM 2669 C CA . PRO A 1 327 ? -41.585 28.202 -21.493 1.00 31.34 327 PRO A CA 1
ATOM 2670 C C . PRO A 1 327 ? -42.080 26.743 -21.380 1.00 31.34 327 PRO A C 1
ATOM 2672 O O . PRO A 1 327 ? -42.979 26.344 -22.117 1.00 31.34 327 PRO A O 1
ATOM 2675 N N . GLY A 1 328 ? -41.518 25.943 -20.464 1.00 33.38 328 GLY A N 1
ATOM 2676 C CA . GLY A 1 328 ? -41.876 24.527 -20.296 1.00 33.38 328 GLY A CA 1
ATOM 2677 C C . GLY A 1 328 ? -41.138 23.824 -19.148 1.00 33.38 328 GLY A C 1
ATOM 2678 O O . GLY A 1 328 ? -40.208 24.376 -18.565 1.00 33.38 328 GLY A O 1
ATOM 2679 N N . PHE A 1 329 ? -41.567 22.604 -18.805 1.00 32.50 329 PHE A N 1
ATOM 2680 C CA . PHE A 1 329 ? -40.865 21.750 -17.839 1.00 32.50 329 PHE A CA 1
ATOM 2681 C C . PHE A 1 329 ? -39.648 21.109 -18.511 1.00 32.50 329 PHE A C 1
ATOM 2683 O O . PHE A 1 329 ? -39.801 20.293 -19.421 1.00 32.50 329 PHE A O 1
ATOM 2690 N N . TYR A 1 330 ? -38.448 21.454 -18.047 1.00 37.69 330 TYR A N 1
ATOM 2691 C CA . TYR A 1 330 ? -37.197 20.924 -18.582 1.00 37.69 330 TYR A CA 1
ATOM 2692 C C . TYR A 1 330 ? -36.502 20.037 -17.555 1.00 37.69 330 TYR A C 1
ATOM 2694 O O . TYR A 1 330 ? -36.267 20.438 -16.419 1.00 37.69 330 TYR A O 1
ATOM 2702 N N . PHE A 1 331 ? -36.142 18.826 -17.972 1.00 33.16 331 PHE A N 1
ATOM 2703 C CA . PHE A 1 331 ? -35.282 17.942 -17.195 1.00 33.16 331 PHE A CA 1
ATOM 2704 C C . PHE A 1 331 ? -33.846 18.119 -17.683 1.00 33.16 331 PHE A C 1
ATOM 2706 O O . PHE A 1 331 ? -33.514 17.708 -18.794 1.00 33.16 331 PHE A O 1
ATOM 2713 N N . VAL A 1 332 ? -32.987 18.721 -16.861 1.00 33.69 332 VAL A N 1
ATOM 2714 C CA . VAL A 1 332 ? -31.546 18.760 -17.132 1.00 33.69 332 VAL A CA 1
ATOM 2715 C C . VAL A 1 332 ? -30.941 17.458 -16.613 1.00 33.69 332 VAL A C 1
ATOM 2717 O O . VAL A 1 332 ? -30.786 17.265 -15.410 1.00 33.69 332 VAL A O 1
ATOM 2720 N N . ILE A 1 333 ? -30.635 16.529 -17.518 1.00 33.12 333 ILE A N 1
ATOM 2721 C CA . ILE A 1 333 ? -29.978 15.264 -17.169 1.00 33.12 333 ILE A CA 1
ATOM 2722 C C . ILE A 1 333 ? -28.464 15.481 -17.248 1.00 33.12 333 ILE A C 1
ATOM 2724 O O . ILE A 1 333 ? -27.873 15.396 -18.323 1.00 33.12 333 ILE A O 1
ATOM 2728 N N . TYR A 1 334 ? -27.831 15.762 -16.106 1.00 32.31 334 TYR A N 1
ATOM 2729 C CA . TYR A 1 334 ? -26.371 15.811 -16.013 1.00 32.31 334 TYR A CA 1
ATOM 2730 C C . TYR A 1 334 ? -25.823 14.379 -16.022 1.00 32.31 334 TYR A C 1
ATOM 2732 O O . TYR A 1 334 ? -26.035 13.616 -15.078 1.00 32.31 334 TYR A O 1
ATOM 2740 N N . THR A 1 335 ? -25.153 13.986 -17.104 1.00 33.16 335 THR A N 1
ATOM 2741 C CA . THR A 1 335 ? -24.528 12.660 -17.203 1.00 33.16 335 THR A CA 1
ATOM 2742 C C . THR A 1 335 ? -23.063 12.796 -16.811 1.00 33.16 335 THR A C 1
ATOM 2744 O O . THR A 1 335 ? -22.250 13.261 -17.603 1.00 33.16 335 THR A O 1
ATOM 2747 N N . VAL A 1 336 ? -22.723 12.428 -15.573 1.00 31.78 336 VAL A N 1
ATOM 2748 C CA . VAL A 1 336 ? -21.321 12.362 -15.137 1.00 31.78 336 VAL A CA 1
ATOM 2749 C C . VAL A 1 336 ? -20.673 11.152 -15.797 1.00 31.78 336 VAL A C 1
ATOM 2751 O O . VAL A 1 336 ? -21.057 10.010 -15.551 1.00 31.78 336 VAL A O 1
ATOM 2754 N N . VAL A 1 337 ? -19.674 11.415 -16.628 1.00 33.25 337 VAL A N 1
ATOM 2755 C CA . VAL A 1 337 ? -18.794 10.398 -17.185 1.00 33.25 337 VAL A CA 1
ATOM 2756 C C . VAL A 1 337 ? -17.640 10.210 -16.198 1.00 33.25 337 VAL A C 1
ATOM 2758 O O . VAL A 1 337 ? -16.713 11.013 -16.152 1.00 33.25 337 VAL A O 1
ATOM 2761 N N . SER A 1 338 ? -17.734 9.211 -15.318 1.00 29.05 338 SER A N 1
ATOM 2762 C CA . SER A 1 338 ? -16.716 8.981 -14.287 1.00 29.05 338 SER A CA 1
ATOM 2763 C C . SER A 1 338 ? -15.440 8.374 -14.880 1.00 29.05 338 SER A C 1
ATOM 2765 O O . SER A 1 338 ? -15.485 7.294 -15.472 1.00 29.05 338 SER A O 1
ATOM 2767 N N . MET A 1 339 ? -14.292 9.004 -14.627 1.00 30.45 339 MET A N 1
ATOM 2768 C CA . MET A 1 339 ? -12.994 8.332 -14.671 1.00 30.45 339 MET A CA 1
ATOM 2769 C C . MET A 1 339 ? -12.877 7.385 -13.462 1.00 30.45 339 MET A C 1
ATOM 2771 O O . MET A 1 339 ? -13.021 7.819 -12.323 1.00 30.45 339 MET A O 1
ATOM 2775 N N . LEU A 1 340 ? -12.600 6.103 -13.729 1.00 30.39 340 LEU A N 1
ATOM 2776 C CA . LEU A 1 340 ? -12.084 5.103 -12.778 1.00 30.39 340 LEU A CA 1
ATOM 2777 C C . LEU A 1 340 ? -12.917 4.850 -11.498 1.00 30.39 340 LEU A C 1
ATOM 2779 O O . LEU A 1 340 ? -12.437 5.073 -10.395 1.00 30.39 340 LEU A O 1
ATOM 2783 N N . TYR A 1 341 ? -14.114 4.271 -11.636 1.00 26.89 341 TYR A N 1
ATOM 2784 C CA . TYR A 1 341 ? -14.798 3.520 -10.565 1.00 26.89 341 TYR A CA 1
ATOM 2785 C C . TYR A 1 341 ? -15.596 2.345 -11.168 1.00 26.89 341 TYR A C 1
ATOM 2787 O O . TYR A 1 341 ? -16.086 2.468 -12.294 1.00 26.89 341 TYR A O 1
ATOM 2795 N N . PRO A 1 342 ? -15.791 1.215 -10.461 1.00 30.84 342 PRO A N 1
ATOM 2796 C CA . PRO A 1 342 ? -16.843 0.259 -10.800 1.00 30.84 342 PRO A CA 1
ATOM 2797 C C . PRO A 1 342 ? -18.228 0.895 -10.581 1.00 30.84 342 PRO A C 1
ATOM 2799 O O . PRO A 1 342 ? -18.479 1.554 -9.575 1.00 30.84 342 PRO A O 1
ATOM 2802 N N . ILE A 1 343 ? -19.142 0.669 -11.525 1.00 33.81 343 ILE A N 1
ATOM 2803 C CA . ILE A 1 343 ? -20.461 1.318 -11.683 1.00 33.81 343 ILE A CA 1
ATOM 2804 C C . ILE A 1 343 ? -21.515 0.902 -10.615 1.00 33.81 343 ILE A C 1
ATOM 2806 O O . ILE A 1 343 ? -22.693 1.232 -10.734 1.00 33.81 343 ILE A O 1
ATOM 2810 N N . GLU A 1 344 ? -21.145 0.240 -9.516 1.00 31.78 344 GLU A N 1
ATOM 2811 C CA . GLU A 1 344 ? -22.129 -0.240 -8.521 1.00 31.78 344 GLU A CA 1
ATOM 2812 C C . GLU A 1 344 ? -22.700 0.853 -7.589 1.00 31.78 344 GLU A C 1
ATOM 2814 O O . GLU A 1 344 ? -23.723 0.630 -6.944 1.00 31.78 344 GLU A O 1
ATOM 2819 N N . TYR A 1 345 ? -22.155 2.078 -7.604 1.00 33.22 345 TYR A N 1
ATOM 2820 C CA . TYR A 1 345 ? -22.606 3.196 -6.752 1.00 33.22 345 TYR A CA 1
ATOM 2821 C C . TYR A 1 345 ? -23.450 4.273 -7.460 1.00 33.22 345 TYR A C 1
ATOM 2823 O O . TYR A 1 345 ? -23.678 5.352 -6.912 1.00 33.22 345 TYR A O 1
ATOM 2831 N N . SER A 1 346 ? -23.999 4.006 -8.653 1.00 31.19 346 SER A N 1
ATOM 2832 C CA . SER A 1 346 ? -24.800 5.005 -9.396 1.00 31.19 346 SER A CA 1
ATOM 2833 C C . SER A 1 346 ? -26.097 5.456 -8.682 1.00 31.19 346 SER A C 1
ATOM 2835 O O . SER A 1 346 ? -26.745 6.410 -9.126 1.00 31.19 346 SER A O 1
ATOM 2837 N N . TRP A 1 347 ? -26.503 4.782 -7.603 1.00 33.25 347 TRP A N 1
ATOM 2838 C CA . TRP A 1 347 ? -27.663 5.127 -6.768 1.00 33.25 347 TRP A CA 1
ATOM 2839 C C . TRP A 1 347 ? -27.347 6.181 -5.692 1.00 33.25 347 TRP A C 1
ATOM 2841 O O . TRP A 1 347 ? -28.277 6.721 -5.105 1.00 33.25 347 TRP A O 1
ATOM 2851 N N . VAL A 1 348 ? -26.064 6.482 -5.442 1.00 31.52 348 VAL A N 1
ATOM 2852 C CA . VAL A 1 348 ? -25.602 7.275 -4.282 1.00 31.52 348 VAL A CA 1
ATOM 2853 C C . VAL A 1 348 ? -25.313 8.749 -4.630 1.00 31.52 348 VAL A C 1
ATOM 2855 O O . VAL A 1 348 ? -25.050 9.563 -3.750 1.00 31.52 348 VAL A O 1
ATOM 2858 N N . PHE A 1 349 ? -25.426 9.159 -5.897 1.00 30.44 349 PHE A N 1
ATOM 2859 C CA . PHE A 1 349 ? -25.208 10.560 -6.281 1.00 30.44 349 PHE A CA 1
ATOM 2860 C C . PHE A 1 349 ? -26.472 11.420 -6.109 1.00 30.44 349 PHE A C 1
ATOM 2862 O O . PHE A 1 349 ? -27.534 11.094 -6.649 1.00 30.44 349 PHE A O 1
ATOM 2869 N N . ARG A 1 350 ? -26.342 12.555 -5.400 1.00 28.83 350 ARG A N 1
ATOM 2870 C CA . ARG A 1 350 ? -27.378 13.603 -5.317 1.00 28.83 350 ARG A CA 1
ATOM 2871 C C . ARG A 1 350 ? -27.696 14.147 -6.714 1.00 28.83 350 ARG A C 1
ATOM 2873 O O . ARG A 1 350 ? -26.800 14.352 -7.529 1.00 28.83 350 ARG A O 1
ATOM 2880 N N . ARG A 1 351 ? -28.982 14.381 -6.985 1.00 36.84 351 ARG A N 1
ATOM 2881 C CA . ARG A 1 351 ? -29.497 14.877 -8.272 1.00 36.84 351 ARG A CA 1
ATOM 2882 C C . ARG A 1 351 ? -30.182 16.215 -8.084 1.00 36.84 351 ARG A C 1
ATOM 2884 O O . ARG A 1 351 ? -30.841 16.419 -7.070 1.00 36.84 351 ARG A O 1
ATOM 2891 N N . TYR A 1 352 ? -30.070 17.076 -9.087 1.00 32.47 352 TYR A N 1
ATOM 2892 C CA . TYR A 1 352 ? -30.623 18.424 -9.067 1.00 32.47 352 TYR A CA 1
ATOM 2893 C C . TYR A 1 352 ? -31.657 18.575 -10.187 1.00 32.47 352 TYR A C 1
ATOM 2895 O O . TYR A 1 352 ? -31.368 18.281 -11.344 1.00 32.47 352 TYR A O 1
ATOM 2903 N N . SER A 1 353 ? -32.860 19.026 -9.839 1.00 33.78 353 SER A N 1
ATOM 2904 C CA . SER A 1 353 ? -33.902 19.446 -10.784 1.00 33.78 353 SER A CA 1
ATOM 2905 C C . SER A 1 353 ? -33.820 20.968 -10.930 1.00 33.78 353 SER A C 1
ATOM 2907 O O . SER A 1 353 ? -33.884 21.657 -9.918 1.00 33.78 353 SER A O 1
ATOM 2909 N N . ILE A 1 354 ? -33.689 21.517 -12.140 1.00 35.62 354 ILE A N 1
ATOM 2910 C CA . ILE A 1 354 ? -33.657 22.977 -12.347 1.00 35.62 354 ILE A CA 1
ATOM 2911 C C . ILE A 1 354 ? -35.016 23.434 -12.885 1.00 35.62 354 ILE A C 1
ATOM 2913 O O . ILE A 1 354 ? -35.417 23.046 -13.980 1.00 35.62 354 ILE A O 1
ATOM 2917 N N . PHE A 1 355 ? -35.723 24.269 -12.120 1.00 31.69 355 PHE A N 1
ATOM 2918 C CA . PHE A 1 355 ? -36.985 24.890 -12.529 1.00 31.69 355 PHE A CA 1
ATOM 2919 C C . PHE A 1 355 ? -36.727 26.242 -13.205 1.00 31.69 355 PHE A C 1
ATOM 2921 O O . PHE A 1 355 ? -36.300 27.189 -12.551 1.00 31.69 355 PHE A O 1
ATOM 2928 N N . ILE A 1 356 ? -37.043 26.363 -14.497 1.00 35.12 356 ILE A N 1
ATOM 2929 C CA . ILE A 1 356 ? -36.992 27.640 -15.228 1.00 35.12 356 ILE A CA 1
ATOM 2930 C C . ILE A 1 356 ? -38.430 28.106 -15.472 1.00 35.12 356 ILE A C 1
ATOM 2932 O O . ILE A 1 356 ? -39.154 27.519 -16.272 1.00 35.12 356 ILE A O 1
ATOM 2936 N N . ARG A 1 357 ? -38.882 29.137 -14.745 1.00 29.55 357 ARG A N 1
ATOM 2937 C CA . ARG A 1 357 ? -40.300 29.556 -14.737 1.00 29.55 357 ARG A CA 1
ATOM 2938 C C . ARG A 1 357 ? -40.693 30.612 -15.783 1.00 29.55 357 ARG A C 1
ATOM 2940 O O . ARG A 1 357 ? -41.886 30.860 -15.920 1.00 29.55 357 ARG A O 1
ATOM 2947 N N . ARG A 1 358 ? -39.762 31.209 -16.541 1.00 28.09 358 ARG A N 1
ATOM 2948 C CA . ARG A 1 358 ? -40.042 32.143 -17.662 1.00 28.09 358 ARG A CA 1
ATOM 2949 C C . ARG A 1 358 ? -38.909 32.133 -18.694 1.00 28.09 358 ARG A C 1
ATOM 2951 O O . ARG A 1 358 ? -37.784 31.815 -18.326 1.00 28.09 358 ARG A O 1
ATOM 2958 N N . SER A 1 359 ? -39.211 32.483 -19.954 1.00 32.47 359 SER A N 1
ATOM 2959 C CA . SER A 1 359 ? -38.208 32.607 -21.024 1.00 32.47 359 SER A CA 1
ATOM 2960 C C . SER A 1 359 ? -37.164 33.654 -20.632 1.00 32.47 359 SER A C 1
ATOM 2962 O O . SER A 1 359 ? -37.453 34.849 -20.589 1.00 32.47 359 SER A O 1
ATOM 2964 N N . LEU A 1 360 ? -35.971 33.186 -20.300 1.00 28.33 360 LEU A N 1
ATOM 2965 C CA . LEU A 1 360 ? -34.809 33.995 -19.976 1.00 28.33 360 LEU A CA 1
ATOM 2966 C C . LEU A 1 360 ? -33.608 33.295 -20.598 1.00 28.33 360 LEU A C 1
ATOM 2968 O O . LEU A 1 360 ? -33.412 32.096 -20.393 1.00 28.33 360 LEU A O 1
ATOM 2972 N N . THR A 1 361 ? -32.829 34.053 -21.361 1.00 29.47 361 THR A N 1
ATOM 2973 C CA . THR A 1 361 ? -31.489 33.686 -21.814 1.00 29.47 361 THR A CA 1
ATOM 2974 C C . THR A 1 361 ? -30.671 33.243 -20.593 1.00 29.47 361 THR A C 1
ATOM 2976 O O . THR A 1 361 ? -30.629 33.944 -19.579 1.00 29.47 361 THR A O 1
ATOM 2979 N N . LEU A 1 362 ? -30.109 32.033 -20.636 1.00 24.81 362 LEU A N 1
ATOM 2980 C CA . LEU A 1 362 ? -29.426 31.392 -19.507 1.00 24.81 362 LEU A CA 1
ATOM 2981 C C . LEU A 1 362 ? -28.067 32.060 -19.225 1.00 24.81 362 LEU A C 1
ATOM 2983 O O . LEU A 1 362 ? -27.033 31.582 -19.676 1.00 24.81 362 LEU A O 1
ATOM 2987 N N . CYS A 1 363 ? -28.052 33.122 -18.416 1.00 23.41 363 CYS A N 1
ATOM 2988 C CA . CYS A 1 363 ? -26.825 33.646 -17.810 1.00 23.41 363 CYS A CA 1
ATOM 2989 C C . CYS A 1 363 ? -26.584 32.997 -16.433 1.00 23.41 363 CYS A C 1
ATOM 2991 O O . CYS A 1 363 ? -27.362 33.203 -15.500 1.00 23.41 363 CYS A O 1
ATOM 2993 N N . PHE A 1 364 ? -25.473 32.274 -16.251 1.00 25.20 364 PHE A N 1
ATOM 2994 C CA . PHE A 1 364 ? -24.967 31.925 -14.914 1.00 25.20 364 PHE A CA 1
ATOM 2995 C C . PHE A 1 364 ? -24.172 33.118 -14.345 1.00 25.20 364 PHE A C 1
ATOM 2997 O O . PHE A 1 364 ? -22.953 33.191 -14.477 1.00 25.20 364 PHE A O 1
ATOM 3004 N N . SER A 1 365 ? -24.876 34.084 -13.746 1.00 24.30 365 SER A N 1
ATOM 3005 C CA . SER A 1 365 ? -24.302 35.226 -13.007 1.00 24.30 365 SER A CA 1
ATOM 3006 C C . SER A 1 365 ? -24.226 34.933 -11.499 1.00 24.30 365 SER A C 1
ATOM 3008 O O . SER A 1 365 ? -25.121 34.267 -10.976 1.00 24.30 365 SER A O 1
ATOM 3010 N N . PRO A 1 366 ? -23.239 35.466 -10.749 1.00 27.48 366 PRO A N 1
ATOM 3011 C CA . PRO A 1 366 ? -23.275 35.494 -9.293 1.00 27.48 366 PRO A CA 1
ATOM 3012 C C . PRO A 1 366 ? -24.100 36.703 -8.807 1.00 27.48 366 PRO A C 1
ATOM 3014 O O . PRO A 1 366 ? -23.544 37.695 -8.347 1.00 27.48 366 PRO A O 1
ATOM 3017 N N . THR A 1 367 ? -25.427 36.627 -8.917 1.00 23.97 367 THR A N 1
ATOM 3018 C CA . THR A 1 367 ? -26.396 37.498 -8.212 1.00 23.97 367 THR A CA 1
ATOM 3019 C C . THR A 1 367 ? -27.709 36.728 -7.979 1.00 23.97 367 THR A C 1
ATOM 3021 O O . THR A 1 367 ? -27.983 35.774 -8.708 1.00 23.97 367 THR A O 1
ATOM 3024 N N . PRO A 1 368 ? -28.488 37.050 -6.927 1.00 29.42 368 PRO A N 1
ATOM 3025 C CA . PRO A 1 368 ? -29.387 36.097 -6.269 1.00 29.42 368 PRO A CA 1
ATOM 3026 C C . PRO A 1 368 ? -30.637 35.775 -7.105 1.00 29.42 368 PRO A C 1
ATOM 3028 O O . PRO A 1 368 ? -31.354 36.677 -7.531 1.00 29.42 368 PRO A O 1
ATOM 3031 N N . MET A 1 369 ? -30.918 34.483 -7.320 1.00 28.64 369 MET A N 1
ATOM 3032 C CA . MET A 1 369 ? -32.187 34.000 -7.884 1.00 28.64 369 MET A CA 1
ATOM 3033 C C . MET A 1 369 ? -33.051 33.364 -6.785 1.00 28.64 369 MET A C 1
ATOM 3035 O O . MET A 1 369 ? -32.882 32.193 -6.455 1.00 28.64 369 MET A O 1
ATOM 3039 N N . ASP A 1 370 ? -34.028 34.113 -6.276 1.00 27.12 370 ASP A N 1
ATOM 3040 C CA . ASP A 1 370 ? -34.947 33.702 -5.199 1.00 27.12 370 ASP A CA 1
ATOM 3041 C C . ASP A 1 370 ? -36.137 32.821 -5.658 1.00 27.12 370 ASP A C 1
ATOM 3043 O O . ASP A 1 370 ? -37.119 32.660 -4.930 1.00 27.12 370 ASP A O 1
ATOM 3047 N N . HIS A 1 371 ? -36.124 32.249 -6.872 1.00 31.59 371 HIS A N 1
ATOM 3048 C CA . HIS A 1 371 ? -37.341 31.660 -7.474 1.00 31.59 371 HIS A CA 1
ATOM 3049 C C . HIS A 1 371 ? -37.220 30.238 -8.052 1.00 31.59 371 HIS A C 1
ATOM 3051 O O . HIS A 1 371 ? -38.157 29.776 -8.710 1.00 31.59 371 HIS A O 1
ATOM 3057 N N . ILE A 1 372 ? -36.135 29.506 -7.779 1.00 32.31 372 ILE A N 1
ATOM 3058 C CA . ILE A 1 372 ? -36.006 28.092 -8.177 1.00 32.31 372 ILE A CA 1
ATOM 3059 C C . ILE A 1 372 ? -36.345 27.193 -6.982 1.00 32.31 372 ILE A C 1
ATOM 3061 O O . ILE A 1 372 ? -35.633 27.176 -5.983 1.00 32.31 372 ILE A O 1
ATOM 3065 N N . THR A 1 373 ? -37.442 26.443 -7.085 1.00 26.28 373 THR A N 1
ATOM 3066 C CA . THR A 1 373 ? -37.824 25.395 -6.122 1.00 26.28 373 THR A CA 1
ATOM 3067 C C . THR A 1 373 ? -37.314 24.042 -6.618 1.00 26.28 373 THR A C 1
ATOM 3069 O O . THR A 1 373 ? -37.485 23.704 -7.790 1.00 26.28 373 THR A O 1
ATOM 3072 N N . TYR A 1 374 ? -36.657 23.282 -5.739 1.00 29.00 374 TYR A N 1
ATOM 3073 C CA . TYR A 1 374 ? -36.130 21.949 -6.035 1.00 29.00 374 TYR A CA 1
ATOM 3074 C C . TYR A 1 374 ? -37.089 20.891 -5.485 1.00 29.00 374 TYR A C 1
ATOM 3076 O O . TYR A 1 374 ? -37.219 20.777 -4.271 1.00 29.00 374 TYR A O 1
ATOM 3084 N N . ASP A 1 375 ? -37.696 20.088 -6.361 1.00 25.73 375 ASP A N 1
ATOM 3085 C CA . ASP A 1 375 ? -38.411 18.867 -5.974 1.00 25.73 375 ASP A CA 1
ATOM 3086 C C . ASP A 1 375 ? -37.713 17.631 -6.553 1.00 25.73 375 ASP A C 1
ATOM 3088 O O . ASP A 1 375 ? -37.300 17.595 -7.722 1.00 25.73 375 ASP A O 1
ATOM 3092 N N . SER A 1 376 ? -37.569 16.601 -5.718 1.00 27.77 376 SER A N 1
ATOM 3093 C CA . SER A 1 376 ? -36.963 15.325 -6.098 1.00 27.77 376 SER A CA 1
ATOM 3094 C C . SER A 1 376 ? -38.029 14.356 -6.619 1.00 27.77 376 SER A C 1
ATOM 3096 O O . SER A 1 376 ? -38.973 14.039 -5.899 1.00 27.77 376 SER A O 1
ATOM 3098 N N . VAL A 1 377 ? -37.867 13.849 -7.847 1.00 31.69 377 VAL A N 1
ATOM 3099 C CA . VAL A 1 377 ? -38.724 12.801 -8.435 1.00 31.69 377 VAL A CA 1
ATOM 3100 C C . VAL A 1 377 ? -37.857 11.611 -8.848 1.00 31.69 377 VAL A C 1
ATOM 3102 O O . VAL A 1 377 ? -36.836 11.768 -9.520 1.00 31.69 377 VAL A O 1
ATOM 3105 N N . THR A 1 378 ? -38.245 10.401 -8.444 1.00 29.97 378 THR A N 1
ATOM 3106 C CA . THR A 1 378 ? -37.513 9.153 -8.710 1.00 29.97 378 THR A CA 1
ATOM 3107 C C . THR A 1 378 ? -38.022 8.468 -9.987 1.00 29.97 378 THR A C 1
ATOM 3109 O O . THR A 1 378 ? -39.127 7.938 -10.016 1.00 29.97 378 THR A O 1
ATOM 3112 N N . PHE A 1 379 ? -37.197 8.414 -11.041 1.00 33.50 379 PHE A N 1
ATOM 3113 C CA . PHE A 1 379 ? -37.409 7.553 -12.221 1.00 33.50 379 PHE A CA 1
ATOM 3114 C C . PHE A 1 379 ? -36.367 6.419 -12.278 1.00 33.50 379 PHE A C 1
ATOM 3116 O O . PHE A 1 379 ? -35.282 6.532 -11.710 1.00 33.50 379 PHE A O 1
ATOM 3123 N N . LYS A 1 380 ? -36.660 5.315 -12.989 1.00 32.44 380 LYS A N 1
ATOM 3124 C CA . LYS A 1 380 ? -35.680 4.240 -13.260 1.00 32.44 380 LYS A CA 1
ATOM 3125 C C . LYS A 1 380 ? -34.562 4.761 -14.191 1.00 32.44 380 LYS A C 1
ATOM 3127 O O . LYS A 1 380 ? -34.759 4.950 -15.388 1.00 32.44 380 LYS A O 1
ATOM 3132 N N . ASN A 1 381 ? -33.376 4.968 -13.620 1.00 39.44 381 ASN A N 1
ATOM 3133 C CA . ASN A 1 381 ? -32.302 5.864 -14.093 1.00 39.44 381 ASN A CA 1
ATOM 3134 C C . ASN A 1 381 ? -31.677 5.605 -15.472 1.00 39.44 381 ASN A C 1
ATOM 3136 O O . ASN A 1 381 ? -31.188 6.544 -16.086 1.00 39.44 381 ASN A O 1
ATOM 3140 N N . LYS A 1 382 ? -31.656 4.367 -15.976 1.00 35.88 382 LYS A N 1
ATOM 3141 C CA . LYS A 1 382 ? -30.949 4.041 -17.234 1.00 35.88 382 LYS A CA 1
ATOM 3142 C C . LYS A 1 382 ? -31.798 4.279 -18.488 1.00 35.88 382 LYS A C 1
ATOM 3144 O O . LYS A 1 382 ? -31.258 4.540 -19.557 1.00 35.88 382 LYS A O 1
ATOM 3149 N N . VAL A 1 383 ? -33.123 4.213 -18.355 1.00 38.53 383 VAL A N 1
ATOM 3150 C CA . VAL A 1 383 ? -34.059 4.269 -19.491 1.00 38.53 383 VAL A CA 1
ATOM 3151 C C . VAL A 1 383 ? -34.243 5.704 -19.993 1.00 38.53 383 VAL A C 1
ATOM 3153 O O . VAL A 1 383 ? -34.256 5.928 -21.199 1.00 38.53 383 VAL A O 1
ATOM 3156 N N . ALA A 1 384 ? -34.307 6.684 -19.085 1.00 38.31 384 ALA A N 1
ATOM 3157 C CA . ALA A 1 384 ? -34.529 8.088 -19.435 1.00 38.31 384 ALA A CA 1
ATOM 3158 C C . ALA A 1 384 ? -33.340 8.717 -20.192 1.00 38.31 384 ALA A C 1
ATOM 3160 O O . ALA A 1 384 ? -33.544 9.361 -21.221 1.00 38.31 384 ALA A O 1
ATOM 3161 N N . SER A 1 385 ? -32.098 8.480 -19.748 1.00 47.31 385 SER A N 1
ATOM 3162 C CA . SER A 1 385 ? -30.892 8.979 -20.433 1.00 47.31 385 SER A CA 1
ATOM 3163 C C . SER A 1 385 ? -30.707 8.350 -21.817 1.00 47.31 385 SER A C 1
ATOM 3165 O O . SER A 1 385 ? -30.369 9.044 -22.772 1.00 47.31 385 SER A O 1
ATOM 3167 N N . HIS A 1 386 ? -30.995 7.051 -21.949 1.00 48.84 386 HIS A N 1
ATOM 3168 C CA . HIS A 1 386 ? -30.928 6.341 -23.227 1.00 48.84 386 HIS A CA 1
ATOM 3169 C C . HIS A 1 386 ? -31.981 6.847 -24.228 1.00 48.84 386 HIS A C 1
ATOM 3171 O O . HIS A 1 386 ? -31.661 7.111 -25.382 1.00 48.84 386 HIS A O 1
ATOM 3177 N N . GLN A 1 387 ? -33.226 7.057 -23.785 1.00 53.09 387 GLN A N 1
ATOM 3178 C CA . GLN A 1 387 ? -34.297 7.603 -24.630 1.00 53.09 387 GLN A CA 1
ATOM 3179 C C . GLN A 1 387 ? -34.052 9.059 -25.053 1.00 53.09 387 GLN A C 1
ATOM 3181 O O . GLN A 1 387 ? -34.419 9.439 -26.163 1.00 53.09 387 GLN A O 1
ATOM 3186 N N . SER A 1 388 ? -33.433 9.872 -24.191 1.00 53.62 388 SER A N 1
ATOM 3187 C CA . SER A 1 388 ? -33.063 11.255 -24.516 1.00 53.62 388 SER A CA 1
ATOM 3188 C C . SER A 1 388 ? -32.002 11.314 -25.621 1.00 53.62 388 SER A C 1
ATOM 3190 O O . SER A 1 388 ? -32.176 12.020 -26.614 1.00 53.62 388 SER A O 1
ATOM 3192 N N . LEU A 1 389 ? -30.947 10.500 -25.501 1.00 54.75 389 LEU A N 1
ATOM 3193 C CA . LEU A 1 389 ? -29.905 10.391 -26.525 1.00 54.75 389 LEU A CA 1
ATOM 3194 C C . LEU A 1 389 ? -30.455 9.827 -27.845 1.00 54.75 389 LEU A C 1
ATOM 3196 O O . LEU A 1 389 ? -30.097 10.334 -28.902 1.00 54.75 389 LEU A O 1
ATOM 3200 N N . LEU A 1 390 ? -31.378 8.855 -27.802 1.00 61.00 390 LEU A N 1
ATOM 3201 C CA . LEU A 1 390 ? -32.042 8.334 -29.009 1.00 61.00 390 LEU A CA 1
ATOM 3202 C C . LEU A 1 390 ? -32.777 9.443 -29.760 1.00 61.00 390 LEU A C 1
ATOM 3204 O O . LEU A 1 390 ? -32.574 9.599 -30.958 1.00 61.00 390 LEU A O 1
ATOM 3208 N N . LYS A 1 391 ? -33.551 10.274 -29.055 1.00 60.62 391 LYS A N 1
ATOM 3209 C CA . LYS A 1 391 ? -34.266 11.400 -29.672 1.00 60.62 391 LYS A CA 1
ATOM 3210 C C . LYS A 1 391 ? -33.333 12.489 -30.205 1.00 60.62 391 LYS A C 1
ATOM 3212 O O . LYS A 1 391 ? -33.662 13.121 -31.205 1.00 60.62 391 LYS A O 1
ATOM 3217 N N . MET A 1 392 ? -32.195 12.730 -29.548 1.00 65.06 392 MET A N 1
ATOM 3218 C CA . MET A 1 392 ? -31.172 13.662 -30.037 1.00 65.06 392 MET A CA 1
ATOM 3219 C C . MET A 1 392 ? -30.590 13.170 -31.367 1.00 65.06 392 MET A C 1
ATOM 3221 O O . MET A 1 392 ? -30.590 13.917 -32.343 1.00 65.06 392 MET A O 1
ATOM 3225 N N . VAL A 1 393 ? -30.147 11.910 -31.419 1.00 63.28 393 VAL A N 1
ATOM 3226 C CA . VAL A 1 393 ? -29.568 11.317 -32.630 1.00 63.28 393 VAL A CA 1
ATOM 3227 C C . VAL A 1 393 ? -30.627 11.248 -33.736 1.00 63.28 393 VAL A C 1
ATOM 3229 O O . VAL A 1 393 ? -30.387 11.734 -34.831 1.00 63.28 393 VAL A O 1
ATOM 3232 N N . GLU A 1 394 ? -31.848 10.790 -33.458 1.00 68.38 394 GLU A N 1
ATOM 3233 C CA . GLU A 1 394 ? -32.926 10.739 -34.463 1.00 68.38 394 GLU A CA 1
ATOM 3234 C C . GLU A 1 394 ? -33.261 12.109 -35.080 1.00 68.38 394 GLU A C 1
ATOM 3236 O O . GLU A 1 394 ? -33.674 12.169 -36.238 1.00 68.38 394 GLU A O 1
ATOM 3241 N N . LYS A 1 395 ? -33.088 13.206 -34.329 1.00 66.12 395 LYS A N 1
ATOM 3242 C CA . LYS A 1 395 ? -33.420 14.563 -34.782 1.00 66.12 395 LYS A CA 1
ATOM 3243 C C . LYS A 1 395 ? -32.265 15.283 -35.483 1.00 66.12 395 LYS A C 1
ATOM 3245 O O . LYS A 1 395 ? -32.527 16.078 -36.381 1.00 66.12 395 LYS A O 1
ATOM 3250 N N . PHE A 1 396 ? -31.023 15.056 -35.054 1.00 58.84 396 PHE A N 1
ATOM 3251 C CA . PHE A 1 396 ? -29.874 15.876 -35.463 1.00 58.84 396 PHE A CA 1
ATOM 3252 C C . PHE A 1 396 ? -28.743 15.091 -36.149 1.00 58.84 396 PHE A C 1
ATOM 3254 O O . PHE A 1 396 ? -27.798 15.700 -36.644 1.00 58.84 396 PHE A O 1
ATOM 3261 N N . ALA A 1 397 ? -28.809 13.759 -36.184 1.00 65.12 397 ALA A N 1
ATOM 3262 C CA . ALA A 1 397 ? -27.811 12.915 -36.838 1.00 65.12 397 ALA A CA 1
ATOM 3263 C C . ALA A 1 397 ? -28.006 12.828 -38.358 1.00 65.12 397 ALA A C 1
ATOM 3265 O O . ALA A 1 397 ? -29.074 13.127 -38.895 1.00 65.12 397 ALA A O 1
ATOM 3266 N N . LYS A 1 398 ? -26.975 12.341 -39.057 1.00 69.06 398 LYS A N 1
ATOM 3267 C CA . LYS A 1 398 ? -27.042 12.036 -40.499 1.00 69.06 398 LYS A CA 1
ATOM 3268 C C . LYS A 1 398 ? -28.088 10.948 -40.806 1.00 69.06 398 LYS A C 1
ATOM 3270 O O . LYS A 1 398 ? -28.479 10.241 -39.890 1.00 69.06 398 LYS A O 1
ATOM 3275 N N . PRO A 1 399 ? -28.553 10.758 -42.055 1.00 69.12 399 PRO A N 1
ATOM 3276 C CA . PRO A 1 399 ? -29.510 9.698 -42.399 1.00 69.12 399 PRO A CA 1
ATOM 3277 C C . PRO A 1 399 ? -29.010 8.283 -42.057 1.00 69.12 399 PRO A C 1
ATOM 3279 O O . PRO A 1 399 ? -27.815 8.001 -42.143 1.00 69.12 399 PRO A O 1
ATOM 3282 N N . MET A 1 400 ? -29.930 7.381 -41.694 1.00 72.75 400 MET A N 1
ATOM 3283 C CA . MET A 1 400 ? -29.587 5.987 -41.384 1.00 72.75 400 MET A CA 1
ATOM 3284 C C . MET A 1 400 ? -29.062 5.240 -42.614 1.00 72.75 400 MET A C 1
ATOM 3286 O O . MET A 1 400 ? -29.646 5.320 -43.693 1.00 72.75 400 MET A O 1
ATOM 3290 N N . THR A 1 401 ? -27.995 4.467 -42.422 1.00 71.81 401 THR A N 1
ATOM 3291 C CA . THR A 1 401 ? -27.343 3.667 -43.468 1.00 71.81 401 THR A CA 1
ATOM 3292 C C . THR A 1 401 ? -27.403 2.185 -43.108 1.00 71.81 401 THR A C 1
ATOM 3294 O O . THR A 1 401 ? -27.096 1.814 -41.975 1.00 71.81 401 THR A O 1
ATOM 3297 N N . GLU A 1 402 ? -27.802 1.327 -44.051 1.00 73.69 402 GLU A N 1
ATOM 3298 C CA . GLU A 1 402 ? -27.776 -0.128 -43.859 1.00 73.69 402 GLU A CA 1
ATOM 3299 C C . GLU A 1 402 ? -26.338 -0.645 -43.975 1.00 73.69 402 GLU A C 1
ATOM 3301 O O . GLU A 1 402 ? -25.681 -0.457 -44.995 1.00 73.69 402 GLU A O 1
ATOM 3306 N N . ILE A 1 403 ? -25.845 -1.289 -42.918 1.00 65.38 403 ILE A N 1
ATOM 3307 C CA . ILE A 1 403 ? -24.460 -1.783 -42.819 1.00 65.38 403 ILE A CA 1
ATOM 3308 C C . ILE A 1 403 ? -24.390 -3.305 -42.991 1.00 65.38 403 ILE A C 1
ATOM 3310 O O . ILE A 1 403 ? -23.371 -3.848 -43.406 1.00 65.38 403 ILE A O 1
ATOM 3314 N N . ARG A 1 404 ? -25.483 -4.005 -42.664 1.00 61.38 404 ARG A N 1
ATOM 3315 C CA . ARG A 1 404 ? -25.720 -5.434 -42.921 1.00 61.38 404 ARG A CA 1
ATOM 3316 C C . ARG A 1 404 ? -27.203 -5.605 -43.199 1.00 61.38 404 ARG A C 1
ATOM 3318 O O . ARG A 1 404 ? -27.994 -4.830 -42.680 1.00 61.38 404 ARG A O 1
ATOM 3325 N N . LYS A 1 405 ? -27.591 -6.665 -43.906 1.00 67.38 405 LYS A N 1
ATOM 3326 C CA . LYS A 1 405 ? -29.002 -7.013 -44.111 1.00 67.38 405 LYS A CA 1
ATOM 3327 C C . LYS A 1 405 ? -29.765 -7.029 -42.776 1.00 67.38 405 LYS A C 1
ATOM 3329 O O . LYS A 1 405 ? -29.551 -7.920 -41.955 1.00 67.38 405 LYS A O 1
ATOM 3334 N N . GLY A 1 406 ? -30.639 -6.045 -42.577 1.00 69.94 406 GLY A N 1
ATOM 3335 C CA . GLY A 1 406 ? -31.408 -5.867 -41.347 1.00 69.94 406 GLY A CA 1
ATOM 3336 C C . GLY A 1 406 ? -30.660 -5.214 -40.174 1.00 69.94 406 GLY A C 1
ATOM 3337 O O . GLY A 1 406 ? -31.175 -5.260 -39.064 1.00 69.94 406 GLY A O 1
ATOM 3338 N N . LEU A 1 407 ? -29.494 -4.596 -40.374 1.00 73.62 407 LEU A N 1
ATOM 3339 C CA . LEU A 1 407 ? -28.791 -3.776 -39.381 1.00 73.62 407 LEU A CA 1
ATOM 3340 C C . LEU A 1 407 ? -28.429 -2.407 -39.973 1.00 73.62 407 LEU A C 1
ATOM 3342 O O . LEU A 1 407 ? -27.684 -2.319 -40.948 1.00 73.62 407 LEU A O 1
ATOM 3346 N N . PHE A 1 408 ? -28.895 -1.343 -39.326 1.00 76.88 408 PHE A N 1
ATOM 3347 C CA . PHE A 1 408 ? -28.711 0.045 -39.749 1.00 76.88 408 PHE A CA 1
ATOM 3348 C C . PHE A 1 408 ? -27.909 0.827 -38.704 1.00 76.88 408 PHE A C 1
ATOM 3350 O O . PHE A 1 408 ? -28.003 0.513 -37.518 1.00 76.88 408 PHE A O 1
ATOM 3357 N N . ALA A 1 409 ? -27.154 1.847 -39.120 1.00 73.00 409 ALA A N 1
ATOM 3358 C CA . ALA A 1 409 ? -26.493 2.797 -38.221 1.00 73.00 409 ALA A CA 1
ATOM 3359 C C . ALA A 1 409 ? -26.742 4.259 -38.580 1.00 73.00 409 ALA A C 1
ATOM 3361 O O . ALA A 1 409 ? -27.028 4.596 -39.728 1.00 73.00 409 ALA A O 1
ATOM 3362 N N . GLN A 1 410 ? -26.582 5.120 -37.577 1.00 73.69 410 GLN A N 1
ATOM 3363 C CA . GLN A 1 410 ? -26.701 6.570 -37.658 1.00 73.69 410 GLN A CA 1
ATOM 3364 C C . GLN A 1 410 ? -25.610 7.241 -36.805 1.00 73.69 410 GLN A C 1
ATOM 3366 O O . GLN A 1 410 ? -25.335 6.775 -35.699 1.00 73.69 410 GLN A O 1
ATOM 3371 N N . GLU A 1 411 ? -25.010 8.334 -37.291 1.00 67.81 411 GLU A N 1
ATOM 3372 C CA . GLU A 1 411 ? -23.918 9.047 -36.602 1.00 67.81 411 GLU A CA 1
ATOM 3373 C C . GLU A 1 411 ? -24.235 10.523 -36.313 1.00 67.81 411 GLU A C 1
ATOM 3375 O O . GLU A 1 411 ? -24.790 11.235 -37.157 1.00 67.81 411 GLU A O 1
ATOM 3380 N N . TYR A 1 412 ? -23.834 10.990 -35.127 1.00 60.34 412 TYR A N 1
ATOM 3381 C CA . TYR A 1 412 ? -23.960 12.378 -34.676 1.00 60.34 412 TYR A CA 1
ATOM 3382 C C . TYR A 1 412 ? -22.641 12.890 -34.074 1.00 60.34 412 TYR A C 1
ATOM 3384 O O . TYR A 1 412 ? -22.020 12.185 -33.279 1.00 60.34 412 TYR A O 1
ATOM 3392 N N . TRP A 1 413 ? -22.238 14.116 -34.432 1.00 57.12 413 TRP A N 1
ATOM 3393 C CA . TRP A 1 413 ? -20.957 14.730 -34.051 1.00 57.12 413 TRP A CA 1
ATOM 3394 C C . TRP A 1 413 ? -21.142 16.123 -33.428 1.00 57.12 413 TRP A C 1
ATOM 3396 O O . TRP A 1 413 ? -21.860 16.944 -33.999 1.00 57.12 413 TRP A O 1
ATOM 3406 N N . ARG A 1 414 ? -20.457 16.413 -32.305 1.00 47.91 414 ARG A N 1
ATOM 3407 C CA . ARG A 1 414 ? -20.318 17.774 -31.729 1.00 47.91 414 ARG A CA 1
ATOM 3408 C C . ARG A 1 414 ? -19.089 17.899 -30.807 1.00 47.91 414 ARG A C 1
ATOM 3410 O O . ARG A 1 414 ? -18.919 17.061 -29.934 1.00 47.91 414 ARG A O 1
ATOM 3417 N N . ASP A 1 415 ? -18.247 18.925 -30.979 1.00 47.25 415 ASP A N 1
ATOM 3418 C CA . ASP A 1 415 ? -17.141 19.324 -30.071 1.00 47.25 415 ASP A CA 1
ATOM 3419 C C . ASP A 1 415 ? -16.256 18.177 -29.519 1.00 47.25 415 ASP A C 1
ATOM 3421 O O . ASP A 1 415 ? -15.949 18.115 -28.328 1.00 47.25 415 ASP A O 1
ATOM 3425 N N . ASN A 1 416 ? -15.818 17.268 -30.403 1.00 50.88 416 ASN A N 1
ATOM 3426 C CA . ASN A 1 416 ? -15.032 16.043 -30.128 1.00 50.88 416 ASN A CA 1
ATOM 3427 C C . ASN A 1 416 ? -15.801 14.857 -29.524 1.00 50.88 416 ASN A C 1
ATOM 3429 O O . ASN A 1 416 ? -15.177 13.896 -29.064 1.00 50.88 416 ASN A O 1
ATOM 3433 N N . PHE A 1 417 ? -17.132 14.907 -29.547 1.00 49.00 417 PHE A N 1
ATOM 3434 C CA . PHE A 1 417 ? -18.002 13.792 -29.198 1.00 49.00 417 PHE A CA 1
ATOM 3435 C C . PHE A 1 417 ? -18.623 13.170 -30.446 1.00 49.00 417 PHE A C 1
ATOM 3437 O O . PHE A 1 417 ? -19.298 13.851 -31.221 1.00 49.00 417 PHE A O 1
ATOM 3444 N N . LEU A 1 418 ? -18.420 11.860 -30.596 1.00 56.22 418 LEU A N 1
ATOM 3445 C CA . LEU A 1 418 ? -19.131 11.010 -31.550 1.00 56.22 418 LEU A CA 1
ATOM 3446 C C . LEU A 1 418 ? -20.152 10.148 -30.804 1.00 56.22 418 LEU A C 1
ATOM 3448 O O . LEU A 1 418 ? -19.788 9.440 -29.862 1.00 56.22 418 LEU A O 1
ATOM 3452 N N . THR A 1 419 ? -21.399 10.158 -31.276 1.00 62.16 419 THR A N 1
ATOM 3453 C CA . THR A 1 419 ? -22.462 9.247 -30.833 1.00 62.16 419 THR A CA 1
ATOM 3454 C C . THR A 1 419 ? -22.923 8.388 -32.009 1.00 62.16 419 THR A C 1
ATOM 3456 O O . THR A 1 419 ? -23.339 8.912 -33.045 1.00 62.16 419 THR A O 1
ATOM 3459 N N . LEU A 1 420 ? -22.886 7.063 -31.838 1.00 62.66 420 LEU A N 1
ATOM 3460 C CA . LEU A 1 420 ? -23.356 6.095 -32.833 1.00 62.66 420 LEU A CA 1
ATOM 3461 C C . LEU A 1 420 ? -24.652 5.432 -32.364 1.00 62.66 420 LEU A C 1
ATOM 3463 O O . LEU A 1 420 ? -24.750 4.966 -31.230 1.00 62.66 420 LEU A O 1
ATOM 3467 N N . MET A 1 421 ? -25.648 5.349 -33.240 1.00 72.44 421 MET A N 1
ATOM 3468 C CA . MET A 1 421 ? -26.874 4.585 -33.013 1.00 72.44 421 MET A CA 1
ATOM 3469 C C . MET A 1 421 ? -26.954 3.442 -34.012 1.00 72.44 421 MET A C 1
ATOM 3471 O O . MET A 1 421 ? -26.659 3.628 -35.186 1.00 72.44 421 MET A O 1
ATOM 3475 N N . PHE A 1 422 ? -27.412 2.284 -33.551 1.00 73.94 422 PHE A N 1
ATOM 3476 C CA . PHE A 1 422 ? -27.665 1.115 -34.373 1.00 73.94 422 PHE A CA 1
ATOM 3477 C C . PHE A 1 422 ? -29.107 0.635 -34.234 1.00 73.94 422 PHE A C 1
ATOM 3479 O O . PHE A 1 422 ? -29.691 0.701 -33.151 1.00 73.94 422 PHE A O 1
ATOM 3486 N N . GLN A 1 423 ? -29.660 0.093 -35.314 1.00 78.44 423 GLN A N 1
ATOM 3487 C CA . GLN A 1 423 ? -31.000 -0.472 -35.357 1.00 78.44 423 GLN A CA 1
ATOM 3488 C C . GLN A 1 423 ? -30.981 -1.856 -36.005 1.00 78.44 423 GLN A C 1
ATOM 3490 O O . GLN A 1 423 ? -30.670 -1.998 -37.185 1.00 78.44 423 GLN A O 1
ATOM 3495 N N . ASN A 1 424 ? -31.341 -2.878 -35.230 1.00 77.62 424 ASN A N 1
ATOM 3496 C CA . ASN A 1 424 ? -31.438 -4.262 -35.683 1.00 77.62 424 ASN A CA 1
ATOM 3497 C C . ASN A 1 424 ? -32.901 -4.600 -36.010 1.00 77.62 424 ASN A C 1
ATOM 3499 O O . ASN A 1 424 ? -33.757 -4.589 -35.132 1.00 77.62 424 ASN A O 1
ATOM 3503 N N . HIS A 1 425 ? -33.179 -4.907 -37.272 1.00 80.50 425 HIS A N 1
ATOM 3504 C CA . HIS A 1 425 ? -34.463 -5.354 -37.817 1.00 80.50 425 HIS A CA 1
ATOM 3505 C C . HIS A 1 425 ? -34.566 -6.878 -37.969 1.00 80.50 425 HIS A C 1
ATOM 3507 O O . HIS A 1 425 ? -35.604 -7.376 -38.403 1.00 80.50 425 HIS A O 1
ATOM 3513 N N . THR A 1 426 ? -33.515 -7.627 -37.640 1.00 74.81 426 THR A N 1
ATOM 3514 C CA . THR A 1 426 ? -33.529 -9.091 -37.700 1.00 74.81 426 THR A CA 1
ATOM 3515 C C . THR A 1 426 ? -34.132 -9.703 -36.431 1.00 74.81 426 THR A C 1
ATOM 3517 O O . THR A 1 426 ? -34.226 -9.057 -35.383 1.00 74.81 426 THR A O 1
ATOM 3520 N N . ASP A 1 427 ? -34.524 -10.976 -36.524 1.00 71.06 427 ASP A N 1
ATOM 3521 C CA . ASP A 1 427 ? -35.053 -11.765 -35.402 1.00 71.06 427 ASP A CA 1
ATOM 3522 C C . ASP A 1 427 ? -33.950 -12.389 -34.523 1.00 71.06 427 ASP A C 1
ATOM 3524 O O . ASP A 1 427 ? -34.245 -13.121 -33.578 1.00 71.06 427 ASP A O 1
ATOM 3528 N N . LYS A 1 428 ? -32.674 -12.090 -34.804 1.00 59.00 428 LYS A N 1
ATOM 3529 C CA . LYS A 1 428 ? -31.512 -12.577 -34.050 1.00 59.00 428 LYS A CA 1
ATOM 3530 C C . LYS A 1 428 ? -30.672 -11.402 -33.525 1.00 59.00 428 LYS A C 1
ATOM 3532 O O . LYS A 1 428 ? -30.658 -10.338 -34.142 1.00 59.00 428 LYS A O 1
ATOM 3537 N N . PRO A 1 429 ? -30.006 -11.540 -32.366 1.00 51.00 429 PRO A N 1
ATOM 3538 C CA . PRO A 1 429 ? -29.054 -10.532 -31.913 1.00 51.00 429 PRO A CA 1
ATOM 3539 C C . PRO A 1 429 ? -27.875 -10.455 -32.891 1.00 51.00 429 PRO A C 1
ATOM 3541 O O . PRO A 1 429 ? -27.503 -11.469 -33.478 1.00 51.00 429 PRO A O 1
ATOM 3544 N N . ILE A 1 430 ? -27.306 -9.263 -33.075 1.00 55.28 430 ILE A N 1
ATOM 3545 C CA . ILE A 1 430 ? -26.142 -9.061 -33.948 1.00 55.28 430 ILE A CA 1
ATOM 3546 C C . ILE A 1 430 ? -25.005 -8.466 -33.128 1.00 55.28 430 ILE A C 1
ATOM 3548 O O . ILE A 1 430 ? -25.162 -7.400 -32.533 1.00 55.28 430 ILE A O 1
ATOM 3552 N N . ASP A 1 431 ? -23.871 -9.156 -33.123 1.00 52.25 431 ASP A N 1
ATOM 3553 C CA . ASP A 1 431 ? -22.629 -8.694 -32.517 1.00 52.25 431 ASP A CA 1
ATOM 3554 C C . ASP A 1 431 ? -21.811 -7.890 -33.532 1.00 52.25 431 ASP A C 1
ATOM 3556 O O . ASP A 1 431 ? -21.577 -8.331 -34.661 1.00 52.25 431 ASP A O 1
ATOM 3560 N N . ILE A 1 432 ? -21.380 -6.693 -33.142 1.00 51.88 432 ILE A N 1
ATOM 3561 C CA . ILE A 1 432 ? -20.543 -5.835 -33.982 1.00 51.88 432 ILE A CA 1
ATOM 3562 C C . ILE A 1 432 ? -19.329 -5.326 -33.210 1.00 51.88 432 ILE A C 1
ATOM 3564 O O . ILE A 1 432 ? -19.427 -4.965 -32.035 1.00 51.88 432 ILE A O 1
ATOM 3568 N N . ASN A 1 433 ? -18.199 -5.250 -33.915 1.00 50.59 433 ASN A N 1
ATOM 3569 C CA . ASN A 1 433 ? -17.034 -4.494 -33.484 1.00 50.59 433 ASN A CA 1
ATOM 3570 C C . ASN A 1 433 ? -17.037 -3.135 -34.184 1.00 50.59 433 ASN A C 1
ATOM 3572 O O . ASN A 1 433 ? -16.913 -3.029 -35.408 1.00 50.59 433 ASN A O 1
ATOM 3576 N N . VAL A 1 434 ? -17.167 -2.084 -33.385 1.00 49.53 434 VAL A N 1
ATOM 3577 C CA . VAL A 1 434 ? -17.040 -0.702 -33.832 1.00 49.53 434 VAL A CA 1
ATOM 3578 C C . VAL A 1 434 ? -15.576 -0.316 -33.716 1.00 49.53 434 VAL A C 1
ATOM 3580 O O . VAL A 1 434 ? -15.069 -0.173 -32.603 1.00 49.53 434 VAL A O 1
ATOM 3583 N N . ILE A 1 435 ? -14.898 -0.171 -34.857 1.00 47.06 435 ILE A N 1
ATOM 3584 C CA . ILE A 1 435 ? -13.504 0.267 -34.898 1.00 47.06 435 ILE A CA 1
ATOM 3585 C C . ILE A 1 435 ? -13.450 1.747 -35.277 1.00 47.06 435 ILE A C 1
ATOM 3587 O O . ILE A 1 435 ? -13.730 2.104 -36.423 1.00 47.06 435 ILE A O 1
ATOM 3591 N N . VAL A 1 436 ? -13.064 2.605 -34.331 1.00 46.41 436 VAL A N 1
ATOM 3592 C CA . VAL A 1 436 ? -12.832 4.035 -34.576 1.00 46.41 436 VAL A CA 1
ATOM 3593 C C . VAL A 1 436 ? -11.328 4.265 -34.704 1.00 46.41 436 VAL A C 1
ATOM 3595 O O . VAL A 1 436 ? -10.584 4.180 -33.725 1.00 46.41 436 VAL A O 1
ATOM 3598 N N . ARG A 1 437 ? -10.865 4.536 -35.930 1.00 39.59 437 ARG A N 1
ATOM 3599 C CA . ARG A 1 437 ? -9.494 4.993 -36.191 1.00 39.59 437 ARG A CA 1
ATOM 3600 C C . ARG A 1 437 ? -9.449 6.512 -36.134 1.00 39.59 437 ARG A C 1
ATOM 3602 O O . ARG A 1 437 ? -10.268 7.178 -36.758 1.00 39.59 437 ARG A O 1
ATOM 3609 N N . THR A 1 438 ? -8.483 7.048 -35.394 1.00 41.53 438 THR A N 1
ATOM 3610 C CA . THR A 1 438 ? -8.188 8.485 -35.362 1.00 41.53 438 THR A CA 1
ATOM 3611 C C . THR A 1 438 ? -6.700 8.679 -35.599 1.00 41.53 438 THR A C 1
ATOM 3613 O O . THR A 1 438 ? -5.905 7.897 -35.084 1.00 41.53 438 THR A O 1
ATOM 3616 N N . GLU A 1 439 ? -6.310 9.737 -36.299 1.00 37.81 439 GLU A N 1
ATOM 3617 C CA . GLU A 1 439 ? -4.895 10.076 -36.521 1.00 37.81 439 GLU A CA 1
ATOM 3618 C C . GLU A 1 439 ? -4.223 10.714 -35.282 1.00 37.81 439 GLU A C 1
ATOM 3620 O O . GLU A 1 439 ? -3.002 10.865 -35.216 1.00 37.81 439 GLU A O 1
ATOM 3625 N N . SER A 1 440 ? -5.007 11.043 -34.245 1.00 39.56 440 SER A N 1
ATOM 3626 C CA . SER A 1 440 ? -4.535 11.601 -32.972 1.00 39.56 440 SER A CA 1
ATOM 3627 C C . SER A 1 440 ? -4.050 10.516 -31.998 1.00 39.56 440 SER A C 1
ATOM 3629 O O . SER A 1 440 ? -4.713 9.509 -31.772 1.00 39.56 440 SER A O 1
ATOM 3631 N N . LYS A 1 441 ? -2.904 10.757 -31.341 1.00 36.75 441 LYS A N 1
ATOM 3632 C CA . LYS A 1 441 ? -2.239 9.830 -30.396 1.00 36.75 441 LYS A CA 1
ATOM 3633 C C . LYS A 1 441 ? -2.904 9.713 -29.010 1.00 36.75 441 LYS A C 1
ATOM 3635 O O . LYS A 1 441 ? -2.342 9.029 -28.160 1.00 36.75 441 LYS A O 1
ATOM 3640 N N . ASN A 1 442 ? -4.039 10.375 -28.760 1.00 38.78 442 ASN A N 1
ATOM 3641 C CA . ASN A 1 442 ? -4.763 10.325 -27.482 1.00 38.78 442 ASN A CA 1
ATOM 3642 C C . ASN A 1 442 ? -6.286 10.257 -27.720 1.00 38.78 442 ASN A C 1
ATOM 3644 O O . ASN A 1 442 ? -6.896 11.240 -28.131 1.00 38.78 442 ASN A O 1
ATOM 3648 N N . VAL A 1 443 ? -6.912 9.115 -27.430 1.00 38.34 443 VAL A N 1
ATOM 3649 C CA . VAL A 1 443 ? -8.374 8.918 -27.477 1.00 38.34 443 VAL A CA 1
ATOM 3650 C C . VAL A 1 443 ? -8.813 8.302 -26.141 1.00 38.34 443 VAL A C 1
ATOM 3652 O O . VAL A 1 443 ? -8.196 7.337 -25.701 1.00 38.34 443 VAL A O 1
ATOM 3655 N N . GLU A 1 444 ? -9.861 8.826 -25.491 1.00 39.09 444 GLU A N 1
ATOM 3656 C CA . GLU A 1 444 ? -10.484 8.223 -24.294 1.00 39.09 444 GLU A CA 1
ATOM 3657 C C . GLU A 1 444 ? -11.995 8.098 -24.522 1.00 39.09 444 GLU A C 1
ATOM 3659 O O . GLU A 1 444 ? -12.768 9.034 -24.357 1.00 39.09 444 GLU A O 1
ATOM 3664 N N . SER A 1 445 ? -12.455 6.910 -24.900 1.00 36.25 445 SER A N 1
ATOM 3665 C CA . SER A 1 445 ? -13.883 6.656 -25.105 1.00 36.25 445 SER A CA 1
ATOM 3666 C C . SER A 1 445 ? -14.645 6.489 -23.785 1.00 36.25 445 SER A C 1
ATOM 3668 O O . SER A 1 445 ? -14.159 5.788 -22.893 1.00 36.25 445 SER A O 1
ATOM 3670 N N . TYR A 1 446 ? -15.897 6.956 -23.719 1.00 39.22 446 TYR A N 1
ATOM 3671 C CA . TYR A 1 446 ? -16.790 6.659 -22.599 1.00 39.22 446 TYR A CA 1
ATOM 3672 C C . TYR A 1 446 ? -18.163 6.166 -23.075 1.00 39.22 446 TYR A C 1
ATOM 3674 O O . TYR A 1 446 ? -18.995 6.905 -23.600 1.00 39.22 446 TYR A O 1
ATOM 3682 N N . GLY A 1 447 ? -18.418 4.870 -22.894 1.00 32.88 447 GLY A N 1
ATOM 3683 C CA . GLY A 1 447 ? -19.688 4.247 -23.261 1.00 32.88 447 GLY A CA 1
ATOM 3684 C C . GLY A 1 447 ? -20.702 4.226 -22.116 1.00 32.88 447 GLY A C 1
ATOM 3685 O O . GLY A 1 447 ? -20.398 3.708 -21.046 1.00 32.88 447 GLY A O 1
ATOM 3686 N N . MET A 1 448 ? -21.940 4.688 -22.342 1.00 28.84 448 MET A N 1
ATOM 3687 C CA . MET A 1 448 ? -23.087 4.236 -21.539 1.00 28.84 448 MET A CA 1
ATOM 3688 C C . MET A 1 448 ? -23.571 2.893 -22.095 1.00 28.84 448 MET A C 1
ATOM 3690 O O . MET A 1 448 ? -24.187 2.852 -23.156 1.00 28.84 448 MET A O 1
ATOM 3694 N N . MET A 1 449 ? -23.327 1.799 -21.371 1.00 31.75 449 MET A N 1
ATOM 3695 C CA . MET A 1 449 ? -23.896 0.481 -21.670 1.00 31.75 449 MET A CA 1
ATOM 3696 C C . MET A 1 449 ? -24.615 -0.108 -20.454 1.00 31.75 449 MET A C 1
ATOM 3698 O O . MET A 1 449 ? -24.193 0.028 -19.306 1.00 31.75 449 MET A O 1
ATOM 3702 N N . THR A 1 450 ? -25.741 -0.769 -20.710 1.00 30.22 450 THR A N 1
ATOM 3703 C CA . THR A 1 450 ? -26.600 -1.401 -19.704 1.00 30.22 450 THR A CA 1
ATOM 3704 C C . THR A 1 450 ? -25.931 -2.625 -19.058 1.00 30.22 450 THR A C 1
ATOM 3706 O O . THR A 1 450 ? -25.832 -3.685 -19.661 1.00 30.22 450 THR A O 1
ATOM 3709 N N . GLU A 1 451 ? -25.487 -2.456 -17.809 1.00 27.97 451 GLU A N 1
ATOM 3710 C CA . GLU A 1 451 ? -25.357 -3.418 -16.685 1.00 27.97 451 GLU A CA 1
ATOM 3711 C C . GLU A 1 451 ? -24.734 -4.817 -16.866 1.00 27.97 451 GLU A C 1
ATOM 3713 O O . GLU A 1 451 ? -24.808 -5.603 -15.928 1.00 27.97 451 GLU A O 1
ATOM 3718 N N . ARG A 1 452 ? -24.083 -5.185 -17.976 1.00 29.98 452 ARG A N 1
ATOM 3719 C CA . ARG A 1 452 ? -23.508 -6.549 -18.057 1.00 29.98 452 ARG A CA 1
ATOM 3720 C C . ARG A 1 452 ? -22.079 -6.732 -18.540 1.00 29.98 452 ARG A C 1
ATOM 3722 O O . ARG A 1 452 ? -21.627 -7.873 -18.532 1.00 29.98 452 ARG A O 1
ATOM 3729 N N . LEU A 1 453 ? -21.336 -5.678 -18.857 1.00 30.00 453 LEU A N 1
ATOM 3730 C CA . LEU A 1 453 ? -19.940 -5.801 -19.290 1.00 30.00 453 LEU A CA 1
ATOM 3731 C C . LEU A 1 453 ? -19.133 -4.569 -18.851 1.00 30.00 453 LEU A C 1
ATOM 3733 O O . LEU A 1 453 ? -19.121 -3.561 -19.546 1.00 30.00 453 LEU A O 1
ATOM 3737 N N . TRP A 1 454 ? -18.460 -4.637 -17.699 1.00 25.33 454 TRP A N 1
ATOM 3738 C CA . TRP A 1 454 ? -17.363 -3.717 -17.378 1.00 25.33 454 TRP A CA 1
ATOM 3739 C C . TRP A 1 454 ? -16.344 -4.400 -16.468 1.00 25.33 454 TRP A C 1
ATOM 3741 O O . TRP A 1 454 ? -16.661 -4.723 -15.327 1.00 25.33 454 TRP A O 1
ATOM 3751 N N . ASN A 1 455 ? -15.154 -4.673 -17.011 1.00 26.22 455 ASN A N 1
ATOM 3752 C CA . ASN A 1 455 ? -13.850 -4.594 -16.339 1.00 26.22 455 ASN A CA 1
ATOM 3753 C C . ASN A 1 455 ? -12.771 -5.161 -17.272 1.00 26.22 455 ASN A C 1
ATOM 3755 O O . ASN A 1 455 ? -12.595 -6.378 -17.324 1.00 26.22 455 ASN A O 1
ATOM 3759 N N . ARG A 1 456 ? -12.063 -4.272 -17.984 1.00 28.77 456 ARG A N 1
ATOM 3760 C CA . ARG A 1 456 ? -10.628 -4.320 -18.358 1.00 28.77 456 ARG A CA 1
ATOM 3761 C C . ARG A 1 456 ? -10.382 -3.498 -19.626 1.00 28.77 456 ARG A C 1
ATOM 3763 O O . ARG A 1 456 ? -11.192 -3.537 -20.539 1.00 28.77 456 ARG A O 1
ATOM 3770 N N . TYR A 1 457 ? -9.220 -2.847 -19.650 1.00 26.09 457 TYR A N 1
ATOM 3771 C CA . TYR A 1 457 ? -8.652 -1.973 -20.686 1.00 26.09 457 TYR A CA 1
ATOM 3772 C C . TYR A 1 457 ? -9.123 -0.518 -20.710 1.00 26.09 457 TYR A C 1
ATOM 3774 O O . TYR A 1 457 ? -10.025 -0.140 -21.445 1.00 26.09 457 TYR A O 1
ATOM 3782 N N . ILE A 1 458 ? -8.375 0.321 -19.988 1.00 24.59 458 ILE A N 1
ATOM 3783 C CA . ILE A 1 458 ? -7.895 1.591 -20.541 1.00 24.59 458 ILE A CA 1
ATOM 3784 C C . ILE A 1 458 ? -6.385 1.623 -20.271 1.00 24.59 458 ILE A C 1
ATOM 3786 O O . ILE A 1 458 ? -5.938 2.056 -19.211 1.00 24.59 458 ILE A O 1
ATOM 3790 N N . SER A 1 459 ? -5.592 1.089 -21.203 1.00 27.67 459 SER A N 1
ATOM 3791 C CA . SER A 1 459 ? -4.202 1.513 -21.354 1.00 27.67 459 SER A CA 1
ATOM 3792 C C . SER A 1 459 ? -4.194 2.648 -22.373 1.00 27.67 459 SER A C 1
ATOM 3794 O O . SER A 1 459 ? -4.922 2.623 -23.365 1.00 27.67 459 SER A O 1
ATOM 3796 N N . LYS A 1 460 ? -3.387 3.674 -22.112 1.00 28.45 460 LYS A N 1
ATOM 3797 C CA . LYS A 1 460 ? -3.069 4.713 -23.092 1.00 28.45 460 LYS A CA 1
ATOM 3798 C C . LYS A 1 460 ? -2.328 4.051 -24.261 1.00 28.45 460 LYS A C 1
ATOM 3800 O O . LYS A 1 460 ? -1.110 3.911 -24.195 1.00 28.45 460 LYS A O 1
ATOM 3805 N N . SER A 1 461 ? -3.055 3.593 -25.277 1.00 29.47 461 SER A N 1
ATOM 3806 C CA . SER A 1 461 ? -2.508 2.974 -26.492 1.00 29.47 461 SER A CA 1
ATOM 3807 C C . SER A 1 461 ? -2.653 3.915 -27.695 1.00 29.47 461 SER A C 1
ATOM 3809 O O . SER A 1 461 ? -3.519 4.788 -27.708 1.00 29.47 461 SER A O 1
ATOM 3811 N N . LYS A 1 462 ? -1.775 3.744 -28.690 1.00 32.28 462 LYS A N 1
ATOM 3812 C CA . LYS A 1 462 ? -1.744 4.491 -29.959 1.00 32.28 462 LYS A CA 1
ATOM 3813 C C . LYS A 1 462 ? -2.532 3.808 -31.095 1.00 32.28 462 LYS A C 1
ATOM 3815 O O . LYS A 1 462 ? -2.375 4.225 -32.237 1.00 32.28 462 LYS A O 1
ATOM 3820 N N . ASP A 1 463 ? -3.353 2.798 -30.808 1.00 35.19 463 ASP A N 1
ATOM 3821 C CA . ASP A 1 463 ? -4.048 1.978 -31.815 1.00 35.19 463 ASP A CA 1
ATOM 3822 C C . ASP A 1 463 ? -5.590 2.097 -31.753 1.00 35.19 463 ASP A C 1
ATOM 3824 O O . ASP A 1 463 ? -6.124 2.625 -30.773 1.00 35.19 463 ASP A O 1
ATOM 3828 N N . PRO A 1 464 ? -6.322 1.667 -32.810 1.00 33.50 464 PRO A N 1
ATOM 3829 C CA . PRO A 1 464 ? -7.733 1.990 -33.033 1.00 33.50 464 PRO A CA 1
ATOM 3830 C C . PRO A 1 464 ? -8.636 1.560 -31.878 1.00 33.50 464 PRO A C 1
ATOM 3832 O O . PRO A 1 464 ? -8.505 0.458 -31.349 1.00 33.50 464 PRO A O 1
ATOM 3835 N N . TYR A 1 465 ? -9.621 2.388 -31.543 1.00 40.81 465 TYR A N 1
ATOM 3836 C CA . TYR A 1 465 ? -10.638 2.030 -30.560 1.00 40.81 465 TYR A CA 1
ATOM 3837 C C . TYR A 1 465 ? -11.506 0.890 -31.099 1.00 40.81 465 TYR A C 1
ATOM 3839 O O . TYR A 1 465 ? -12.114 1.065 -32.148 1.00 40.81 465 TYR A O 1
ATOM 3847 N N . VAL A 1 466 ? -11.587 -0.246 -30.396 1.00 41.88 466 VAL A N 1
ATOM 3848 C CA . VAL A 1 466 ? -12.472 -1.374 -30.735 1.00 41.88 466 VAL A CA 1
ATOM 3849 C C . VAL A 1 466 ? -13.509 -1.541 -29.630 1.00 41.88 466 VAL A C 1
ATOM 3851 O O . VAL A 1 466 ? -13.178 -1.904 -28.503 1.00 41.88 466 VAL A O 1
ATOM 3854 N N . GLY A 1 467 ? -14.771 -1.272 -29.946 1.00 44.09 467 GLY A N 1
ATOM 3855 C CA . GLY A 1 467 ? -15.894 -1.484 -29.044 1.00 44.09 467 GLY A CA 1
ATOM 3856 C C . GLY A 1 467 ? -16.794 -2.623 -29.499 1.00 44.09 467 GLY A C 1
ATOM 3857 O O . GLY A 1 467 ? -17.301 -2.583 -30.616 1.00 44.09 467 GLY A O 1
ATOM 3858 N N . TYR A 1 468 ? -17.025 -3.605 -28.629 1.00 45.69 468 TYR A N 1
ATOM 3859 C CA . TYR A 1 468 ? -17.931 -4.724 -28.893 1.00 45.69 468 TYR A CA 1
ATOM 3860 C C . TYR A 1 468 ? -19.346 -4.397 -28.403 1.00 45.69 468 TYR A C 1
ATOM 3862 O O . TYR A 1 468 ? -19.534 -4.055 -27.232 1.00 45.69 468 TYR A O 1
ATOM 3870 N N . ILE A 1 469 ? -20.356 -4.528 -29.266 1.00 51.53 469 ILE A N 1
ATOM 3871 C CA . ILE A 1 469 ? -21.766 -4.386 -28.881 1.00 51.53 469 ILE A CA 1
ATOM 3872 C C . ILE A 1 469 ? -22.629 -5.485 -29.496 1.00 51.53 469 ILE A C 1
ATOM 3874 O O . ILE A 1 469 ? -22.624 -5.700 -30.704 1.00 51.53 469 ILE A O 1
ATOM 3878 N N . THR A 1 470 ? -23.427 -6.134 -28.646 1.00 52.22 470 THR A N 1
ATOM 3879 C CA . THR A 1 470 ? -24.537 -6.998 -29.060 1.00 52.22 470 THR A CA 1
ATOM 3880 C C . THR A 1 470 ? -25.800 -6.159 -29.173 1.00 52.22 470 THR A C 1
ATOM 3882 O O . THR A 1 470 ? -26.256 -5.591 -28.178 1.00 52.22 470 THR A O 1
ATOM 3885 N N . ILE A 1 471 ? -26.397 -6.101 -30.359 1.00 58.09 471 ILE A N 1
ATOM 3886 C CA . ILE A 1 471 ? -27.637 -5.364 -30.605 1.00 58.09 471 ILE A CA 1
ATOM 3887 C C . ILE A 1 471 ? -28.801 -6.363 -30.615 1.00 58.09 471 ILE A C 1
ATOM 3889 O O . ILE A 1 471 ? -28.869 -7.201 -31.522 1.00 58.09 471 ILE A O 1
ATOM 3893 N N . PRO A 1 472 ? -29.723 -6.307 -29.634 1.00 58.56 472 PRO A N 1
ATOM 3894 C CA . PRO A 1 472 ? -30.838 -7.245 -29.539 1.00 58.56 472 PRO A CA 1
ATOM 3895 C C . PRO A 1 472 ? -31.729 -7.255 -30.795 1.00 58.56 472 PRO A C 1
ATOM 3897 O O . PRO A 1 472 ? -31.796 -6.240 -31.497 1.00 58.56 472 PRO A O 1
ATOM 3900 N N . PRO A 1 473 ? -32.455 -8.357 -31.065 1.00 63.50 473 PRO A N 1
ATOM 3901 C CA . PRO A 1 473 ? -33.420 -8.421 -32.161 1.00 63.50 473 PRO A CA 1
ATOM 3902 C C . PRO A 1 473 ? -34.448 -7.292 -32.077 1.00 63.50 473 PRO A C 1
ATOM 3904 O O . PRO A 1 473 ? -34.909 -6.962 -30.982 1.00 63.50 473 PRO A O 1
ATOM 3907 N N . ARG A 1 474 ? -34.851 -6.741 -33.226 1.00 72.50 474 ARG A N 1
ATOM 3908 C CA . ARG A 1 474 ? -35.910 -5.713 -33.332 1.00 72.50 474 ARG A CA 1
ATOM 3909 C C . ARG A 1 474 ? -35.733 -4.525 -32.370 1.00 72.50 474 ARG A C 1
ATOM 3911 O O . ARG A 1 474 ? -36.702 -4.051 -31.776 1.00 72.50 474 ARG A O 1
ATOM 3918 N N . SER A 1 475 ? -34.501 -4.052 -32.189 1.00 71.19 475 SER A N 1
ATOM 3919 C CA . SER A 1 475 ? -34.169 -3.017 -31.202 1.00 71.19 475 SER A CA 1
ATOM 3920 C C . SER A 1 475 ? -33.308 -1.888 -31.769 1.00 71.19 475 SER A C 1
ATOM 3922 O O . SER A 1 475 ? -32.670 -2.031 -32.814 1.00 71.19 475 SER A O 1
ATOM 3924 N N . LYS A 1 476 ? -33.309 -0.753 -31.062 1.00 71.25 476 LYS A N 1
ATOM 3925 C CA . LYS A 1 476 ? -32.403 0.378 -31.280 1.00 71.25 476 LYS A CA 1
ATOM 3926 C C . LYS A 1 476 ? -31.462 0.479 -30.089 1.00 71.25 476 LYS A C 1
ATOM 3928 O O . LYS A 1 476 ? -31.914 0.385 -28.948 1.00 71.25 476 LYS A O 1
ATOM 3933 N N . CYS A 1 477 ? -30.174 0.670 -30.336 1.00 59.78 477 CYS A N 1
ATOM 3934 C CA . CYS A 1 477 ? -29.165 0.813 -29.294 1.00 59.78 477 CYS A CA 1
ATOM 3935 C C . CYS A 1 477 ? -28.200 1.941 -29.642 1.00 59.78 477 CYS A C 1
ATOM 3937 O O . CYS A 1 477 ? -27.826 2.116 -30.795 1.00 59.78 477 CYS A O 1
ATOM 3939 N N . ILE A 1 478 ? -27.772 2.683 -28.625 1.00 59.31 478 ILE A N 1
ATOM 3940 C CA . ILE A 1 478 ? -26.727 3.695 -28.743 1.00 59.31 478 ILE A CA 1
ATOM 3941 C C . ILE A 1 478 ? -25.424 3.092 -28.259 1.00 59.31 478 ILE A C 1
ATOM 3943 O O . ILE A 1 478 ? -25.361 2.517 -27.172 1.00 59.31 478 ILE A O 1
ATOM 3947 N N . PHE A 1 479 ? -24.391 3.253 -29.068 1.00 53.69 479 PHE A N 1
ATOM 3948 C CA . PHE A 1 479 ? -23.032 2.887 -28.755 1.00 53.69 479 PHE A CA 1
ATOM 3949 C C . PHE A 1 479 ? -22.225 4.157 -28.471 1.00 53.69 479 PHE A C 1
ATOM 3951 O O . PHE A 1 479 ? -21.814 4.841 -29.401 1.00 53.69 479 PHE A O 1
ATOM 3958 N N . GLY A 1 480 ? -22.043 4.421 -27.171 1.00 53.06 480 GLY A N 1
ATOM 3959 C CA . GLY A 1 480 ? -21.069 5.322 -26.539 1.00 53.06 480 GLY A CA 1
ATOM 3960 C C . GLY A 1 480 ? -20.945 6.777 -27.011 1.00 53.06 480 GLY A C 1
ATOM 3961 O O . GLY A 1 480 ? -21.161 7.117 -28.163 1.00 53.06 480 GLY A O 1
ATOM 3962 N N . ASN A 1 481 ? -20.545 7.647 -26.082 1.00 49.69 481 ASN A N 1
ATOM 3963 C CA . ASN A 1 481 ? -20.073 8.993 -26.390 1.00 49.69 481 ASN A CA 1
ATOM 3964 C C . ASN A 1 481 ? -18.543 8.911 -26.438 1.00 49.69 481 ASN A C 1
ATOM 3966 O O . ASN A 1 481 ? -17.875 8.897 -25.402 1.00 49.69 481 ASN A O 1
ATOM 3970 N N . VAL A 1 482 ? -17.971 8.755 -27.630 1.00 45.50 482 VAL A N 1
ATOM 3971 C CA . VAL A 1 482 ? -16.511 8.675 -27.768 1.00 45.50 482 VAL A CA 1
ATOM 3972 C C . VAL A 1 482 ? -15.951 10.087 -27.617 1.00 45.50 482 VAL A C 1
ATOM 3974 O O . VAL A 1 482 ? -16.225 10.931 -28.466 1.00 45.50 482 VAL A O 1
ATOM 3977 N N . TRP A 1 483 ? -15.208 10.341 -26.532 1.00 39.88 483 TRP A N 1
ATOM 3978 C CA . TRP A 1 483 ? -14.480 11.592 -26.324 1.00 39.88 483 TRP A CA 1
ATOM 3979 C C . TRP A 1 483 ? -13.052 11.433 -26.859 1.00 39.88 483 TRP A C 1
ATOM 3981 O O . TRP A 1 483 ? -12.344 10.470 -26.570 1.00 39.88 483 TRP A O 1
ATOM 3991 N N . VAL A 1 484 ? -12.599 12.357 -27.694 1.00 45.03 484 VAL A N 1
ATOM 3992 C CA . VAL A 1 484 ? -11.218 12.339 -28.192 1.00 45.03 484 VAL A CA 1
ATOM 3993 C C . VAL A 1 484 ? -10.408 13.319 -27.341 1.00 45.03 484 VAL A C 1
ATOM 3995 O O . VAL A 1 484 ? -10.682 14.515 -27.397 1.00 45.03 484 VAL A O 1
ATOM 3998 N N . ILE A 1 485 ? -9.454 12.842 -26.518 1.00 37.56 485 ILE A N 1
ATOM 3999 C CA . ILE A 1 485 ? -8.661 13.725 -25.637 1.00 37.56 485 ILE A CA 1
ATOM 4000 C C . ILE A 1 485 ? -7.733 14.590 -26.496 1.00 37.56 485 ILE A C 1
ATOM 4002 O O . ILE A 1 485 ? -6.819 14.064 -27.142 1.00 37.56 485 ILE A O 1
ATOM 4006 N N . PRO A 1 486 ? -7.804 15.922 -26.416 1.00 34.78 486 PRO A N 1
ATOM 4007 C CA . PRO A 1 486 ? -6.650 16.723 -26.753 1.00 34.78 486 PRO A CA 1
ATOM 4008 C C . PRO A 1 486 ? -5.667 16.619 -25.581 1.00 34.78 486 PRO A C 1
ATOM 4010 O O . PRO A 1 486 ? -5.967 17.019 -24.454 1.00 34.78 486 PRO A O 1
ATOM 4013 N N . GLY A 1 487 ? -4.453 16.125 -25.834 1.00 37.88 487 GLY A N 1
ATOM 4014 C CA . GLY A 1 487 ? -3.334 16.485 -24.959 1.00 37.88 487 GLY A CA 1
ATOM 4015 C C . GLY A 1 487 ? -3.204 18.018 -24.867 1.00 37.88 487 GLY A C 1
ATOM 4016 O O . GLY A 1 487 ? -3.809 18.724 -25.677 1.00 37.88 487 GLY A O 1
ATOM 4017 N N . PRO A 1 488 ? -2.417 18.559 -23.915 1.00 37.62 488 PRO A N 1
ATOM 4018 C CA . PRO A 1 488 ? -2.161 20.000 -23.839 1.00 37.62 488 PRO A CA 1
ATOM 4019 C C . PRO A 1 488 ? -1.829 20.537 -25.229 1.00 37.62 488 PRO A C 1
ATOM 4021 O O . PRO A 1 488 ? -1.018 19.934 -25.938 1.00 37.62 488 PRO A O 1
ATOM 4024 N N . ILE A 1 489 ? -2.499 21.627 -25.609 1.00 45.50 489 ILE A N 1
ATOM 4025 C CA . ILE A 1 489 ? -2.485 22.157 -26.973 1.00 45.50 489 ILE A CA 1
ATOM 4026 C C . ILE A 1 489 ? -1.025 22.325 -27.414 1.00 45.50 489 ILE A C 1
ATOM 4028 O O . ILE A 1 489 ? -0.258 23.043 -26.770 1.00 45.50 489 ILE A O 1
ATOM 4032 N N . GLN A 1 490 ? -0.633 21.625 -28.481 1.00 46.88 490 GLN A N 1
ATOM 4033 C CA . GLN A 1 490 ? 0.664 21.796 -29.132 1.00 46.88 490 GLN A CA 1
ATOM 4034 C C . GLN A 1 490 ? 0.467 22.629 -30.393 1.00 46.88 490 GLN A C 1
ATOM 4036 O O . GLN A 1 490 ? -0.344 22.286 -31.247 1.00 46.88 490 GLN A O 1
ATOM 4041 N N . LEU A 1 491 ? 1.220 23.717 -30.510 1.00 48.72 491 LEU A N 1
ATOM 4042 C CA . LEU A 1 491 ? 1.144 24.644 -31.633 1.00 48.72 491 LEU A CA 1
ATOM 4043 C C . LEU A 1 491 ? 2.180 24.234 -32.703 1.00 48.72 491 LEU A C 1
ATOM 4045 O O . LEU A 1 491 ? 3.372 24.278 -32.408 1.00 48.72 491 LEU A O 1
ATOM 4049 N N . LYS A 1 492 ? 1.759 23.814 -33.910 1.00 48.41 492 LYS A N 1
ATOM 4050 C CA . LYS A 1 492 ? 2.632 23.384 -35.037 1.00 48.41 492 LYS A CA 1
ATOM 4051 C C . LYS A 1 492 ? 2.315 24.137 -36.347 1.00 48.41 492 LYS A C 1
ATOM 4053 O O . LYS A 1 492 ? 1.375 24.925 -36.370 1.00 48.41 492 LYS A O 1
ATOM 4058 N N . ASN A 1 493 ? 3.147 23.976 -37.384 1.00 40.53 493 ASN A N 1
ATOM 4059 C CA . ASN A 1 493 ? 3.233 24.893 -38.537 1.00 40.53 493 ASN A CA 1
ATOM 4060 C C . ASN A 1 493 ? 2.244 24.704 -39.700 1.00 40.53 493 ASN A C 1
ATOM 4062 O O . ASN A 1 493 ? 2.198 25.598 -40.533 1.00 40.53 493 ASN A O 1
ATOM 4066 N N . GLU A 1 494 ? 1.427 23.656 -39.777 1.00 35.12 494 GLU A N 1
ATOM 4067 C CA . GLU A 1 494 ? 0.519 23.479 -40.923 1.00 35.12 494 GLU A CA 1
ATOM 4068 C C . GLU A 1 494 ? -0.860 23.000 -40.460 1.00 35.12 494 GLU A C 1
ATOM 4070 O O . GLU A 1 494 ? -0.981 22.028 -39.714 1.00 35.12 494 GLU A O 1
ATOM 4075 N N . VAL A 1 495 ? -1.892 23.739 -40.878 1.00 36.47 495 VAL A N 1
ATOM 4076 C CA . VAL A 1 495 ? -3.265 23.245 -40.972 1.00 36.47 495 VAL A CA 1
ATOM 4077 C C . VAL A 1 495 ? -3.371 22.678 -42.383 1.00 36.47 495 VAL A C 1
ATOM 4079 O O . VAL A 1 495 ? -3.546 23.437 -43.332 1.00 36.47 495 VAL A O 1
ATOM 4082 N N . GLU A 1 496 ? -3.211 21.365 -42.542 1.00 27.56 496 GLU A N 1
ATOM 4083 C CA . GLU A 1 496 ? -3.724 20.710 -43.743 1.00 27.56 496 GLU A CA 1
ATOM 4084 C C . GLU A 1 496 ? -5.251 20.723 -43.641 1.00 27.56 496 GLU A C 1
ATOM 4086 O O . GLU A 1 496 ? -5.863 20.010 -42.849 1.00 27.56 496 GLU A O 1
ATOM 4091 N N . GLU A 1 497 ? -5.874 21.585 -44.440 1.00 26.86 497 GLU A N 1
ATOM 4092 C CA . GLU A 1 497 ? -7.327 21.704 -44.615 1.00 26.86 497 GLU A CA 1
ATOM 4093 C C . GLU A 1 497 ? -7.953 20.486 -45.335 1.00 26.86 497 GLU A C 1
ATOM 4095 O O . GLU A 1 497 ? -9.109 20.515 -45.752 1.00 26.86 497 GLU A O 1
ATOM 4100 N N . SER A 1 498 ? -7.224 19.377 -45.463 1.00 27.45 498 SER A N 1
ATOM 4101 C CA . SER A 1 498 ? -7.691 18.150 -46.101 1.00 27.45 498 SER A CA 1
ATOM 4102 C C . SER A 1 498 ? -6.944 16.931 -45.561 1.00 27.45 498 SER A C 1
ATOM 4104 O O . SER A 1 498 ? -6.023 16.460 -46.207 1.00 27.45 498 SER A O 1
ATOM 4106 N N . GLU A 1 499 ? -7.327 16.460 -44.373 1.00 28.80 499 GLU A N 1
ATOM 4107 C CA . GLU A 1 499 ? -7.326 15.050 -43.933 1.00 28.80 499 GLU A CA 1
ATOM 4108 C C . GLU A 1 499 ? -7.527 15.015 -42.408 1.00 28.80 499 GLU A C 1
ATOM 4110 O O . GLU A 1 499 ? -6.606 14.903 -41.615 1.00 28.80 499 GLU A O 1
ATOM 4115 N N . ILE A 1 500 ? -8.779 15.111 -41.959 1.00 29.59 500 ILE A N 1
ATOM 4116 C CA . ILE A 1 500 ? -9.185 14.290 -40.814 1.00 29.59 500 ILE A CA 1
ATOM 4117 C C . ILE A 1 500 ? -10.206 13.312 -41.376 1.00 29.59 500 ILE A C 1
ATOM 4119 O O . ILE A 1 500 ? -11.419 13.453 -41.217 1.00 29.59 500 ILE A O 1
ATOM 4123 N N . SER A 1 501 ? -9.697 12.349 -42.140 1.00 25.73 501 SER A N 1
ATOM 4124 C CA . SER A 1 501 ? -10.488 11.208 -42.573 1.00 25.73 501 SER A CA 1
ATOM 4125 C C . SER A 1 501 ? -10.629 10.272 -41.376 1.00 25.73 501 SER A C 1
ATOM 4127 O O . SER A 1 501 ? -9.784 9.414 -41.125 1.00 25.73 501 SER A O 1
ATOM 4129 N N . TYR A 1 502 ? -11.697 10.423 -40.592 1.00 34.69 502 TYR A N 1
ATOM 4130 C CA . TYR A 1 502 ? -12.082 9.366 -39.659 1.00 34.69 502 TYR A CA 1
ATOM 4131 C C . TYR A 1 502 ? -12.638 8.189 -40.472 1.00 34.69 502 TYR A C 1
ATOM 4133 O O . TYR A 1 502 ? -13.846 8.054 -40.648 1.00 34.69 502 TYR A O 1
ATOM 4141 N N . MET A 1 503 ? -11.763 7.326 -40.994 1.00 27.94 503 MET A N 1
ATOM 4142 C CA . MET A 1 503 ? -12.187 6.042 -41.550 1.00 27.94 503 MET A CA 1
ATOM 4143 C C . MET A 1 503 ? -12.572 5.098 -40.408 1.00 27.94 503 MET A C 1
ATOM 4145 O O . MET A 1 503 ? -11.719 4.436 -39.812 1.00 27.94 503 MET A O 1
ATOM 4149 N N . TYR A 1 504 ? -13.863 5.006 -40.104 1.00 35.12 504 TYR A N 1
ATOM 4150 C CA . TYR A 1 504 ? -14.395 3.944 -39.256 1.00 35.12 504 TYR A CA 1
ATOM 4151 C C . TYR A 1 504 ? -14.734 2.717 -40.107 1.00 35.12 504 TYR A C 1
ATOM 4153 O O . TYR A 1 504 ? -15.417 2.804 -41.125 1.00 35.12 504 TYR A O 1
ATOM 4161 N N . TRP A 1 505 ? -14.261 1.552 -39.671 1.00 32.22 505 TRP A N 1
ATOM 4162 C CA . TRP A 1 505 ? -14.634 0.268 -40.260 1.00 32.22 505 TRP A CA 1
ATOM 4163 C C . TRP A 1 505 ? -15.527 -0.453 -39.258 1.00 32.22 505 TRP A C 1
ATOM 4165 O O . TRP A 1 505 ? -15.096 -0.776 -38.150 1.00 32.22 505 TRP A O 1
ATOM 4175 N N . ILE A 1 506 ? -16.778 -0.711 -39.631 1.00 35.00 506 ILE A N 1
ATOM 4176 C CA . ILE A 1 506 ? -17.665 -1.558 -38.831 1.00 35.00 506 ILE A CA 1
ATOM 4177 C C . ILE A 1 506 ? -17.401 -2.990 -39.275 1.00 35.00 506 ILE A C 1
ATOM 4179 O O . ILE A 1 506 ? -17.855 -3.418 -40.336 1.00 35.00 506 ILE A O 1
ATOM 4183 N N . ARG A 1 507 ? -16.610 -3.720 -38.484 1.00 34.69 507 ARG A N 1
ATOM 4184 C CA . ARG A 1 507 ? -16.329 -5.129 -38.755 1.00 34.69 507 ARG A CA 1
ATOM 4185 C C . ARG A 1 507 ? -17.377 -5.960 -38.029 1.00 34.69 507 ARG A C 1
ATOM 4187 O O . ARG A 1 507 ? -17.412 -6.022 -36.802 1.00 34.69 507 ARG A O 1
ATOM 4194 N N . ILE A 1 508 ? -18.261 -6.565 -38.806 1.00 36.88 508 ILE A N 1
ATOM 4195 C CA . ILE A 1 508 ? -19.270 -7.492 -38.304 1.00 36.88 508 ILE A CA 1
ATOM 4196 C C . ILE A 1 508 ? -18.564 -8.822 -38.038 1.00 36.88 508 ILE A C 1
ATOM 4198 O O . ILE A 1 508 ? -17.879 -9.340 -38.919 1.00 36.88 508 ILE A O 1
ATOM 4202 N N . LEU A 1 509 ? -18.677 -9.329 -36.813 1.00 36.50 509 LEU A N 1
ATOM 4203 C CA . LEU A 1 509 ? -18.081 -10.603 -36.432 1.00 36.50 509 LEU A CA 1
ATOM 4204 C C . LEU A 1 509 ? -18.988 -11.725 -36.941 1.00 36.50 509 LEU A C 1
ATOM 4206 O O . LEU A 1 509 ? -20.145 -11.818 -36.532 1.00 36.50 509 LEU A O 1
ATOM 4210 N N . ASP A 1 510 ? -18.478 -12.558 -37.844 1.00 33.06 510 ASP A N 1
ATOM 4211 C CA . ASP A 1 510 ? -19.089 -13.860 -38.097 1.00 33.06 510 ASP A CA 1
ATOM 4212 C C . ASP A 1 510 ? -18.687 -14.827 -36.966 1.00 33.06 510 ASP A C 1
ATOM 4214 O O . ASP A 1 510 ? -17.594 -14.737 -36.403 1.00 33.06 510 ASP A O 1
ATOM 4218 N N . GLU A 1 511 ? -19.637 -15.685 -36.589 1.00 34.44 511 GLU A N 1
ATOM 4219 C CA . GLU A 1 511 ? -19.871 -16.298 -35.267 1.00 34.44 511 GLU A CA 1
ATOM 4220 C C . GLU A 1 511 ? -18.741 -17.128 -34.610 1.00 34.44 511 GLU A C 1
ATOM 4222 O O . GLU A 1 511 ? -18.961 -17.660 -33.522 1.00 34.44 511 GLU A O 1
ATOM 4227 N N . GLU A 1 512 ? -17.532 -17.248 -35.163 1.00 30.97 512 GLU A N 1
ATOM 4228 C CA . GLU A 1 512 ? -16.619 -18.321 -34.727 1.00 30.97 512 GLU A CA 1
ATOM 4229 C C . GLU A 1 512 ? -15.410 -17.919 -33.858 1.00 30.97 512 GLU A C 1
ATOM 4231 O O . GLU A 1 512 ? -14.939 -18.775 -33.111 1.00 30.97 512 GLU A O 1
ATOM 4236 N N . ILE A 1 513 ? -14.943 -16.658 -33.821 1.00 34.34 513 ILE A N 1
ATOM 4237 C CA . ILE A 1 513 ? -13.573 -16.393 -33.300 1.00 34.34 513 ILE A CA 1
ATOM 4238 C C . ILE A 1 513 ? -13.455 -15.652 -31.942 1.00 34.34 513 ILE A C 1
ATOM 4240 O O . ILE A 1 513 ? -12.459 -15.833 -31.255 1.00 34.34 513 ILE A O 1
ATOM 4244 N N . GLU A 1 514 ? -14.456 -14.936 -31.405 1.00 35.91 514 GLU A N 1
ATOM 4245 C CA . GLU A 1 514 ? -14.283 -14.240 -30.095 1.00 35.91 514 GLU A CA 1
ATOM 4246 C C . GLU A 1 514 ? -15.319 -14.562 -28.996 1.00 35.91 514 GLU A C 1
ATOM 4248 O O . GLU A 1 514 ? -15.572 -13.767 -28.091 1.00 35.91 514 GLU A O 1
ATOM 4253 N N . SER A 1 515 ? -15.853 -15.791 -28.955 1.00 43.09 515 SER A N 1
ATOM 4254 C CA . SER A 1 515 ? -16.671 -16.240 -27.803 1.00 43.09 515 SER A CA 1
ATOM 4255 C C . SER A 1 515 ? -15.855 -16.638 -26.553 1.00 43.09 515 SER A C 1
ATOM 4257 O O . SER A 1 515 ? -16.426 -16.836 -25.477 1.00 43.09 515 SER A O 1
ATOM 4259 N N . GLY A 1 516 ? -14.521 -16.739 -26.648 1.00 39.09 516 GLY A N 1
ATOM 4260 C CA . GLY A 1 516 ? -13.659 -17.274 -25.583 1.00 39.09 516 GLY A CA 1
ATOM 4261 C C . GLY A 1 516 ? -13.477 -16.354 -24.367 1.00 39.09 516 GLY A C 1
ATOM 4262 O O . GLY A 1 516 ? -13.605 -16.799 -23.226 1.00 39.09 516 GLY A O 1
ATOM 4263 N N . ARG A 1 517 ? -13.216 -15.056 -24.579 1.00 39.09 517 ARG A N 1
ATOM 4264 C CA . ARG A 1 517 ? -12.861 -14.089 -23.512 1.00 39.09 517 ARG A CA 1
ATOM 4265 C C . ARG A 1 517 ? -14.045 -13.752 -22.593 1.00 39.09 517 ARG A C 1
ATOM 4267 O O . ARG A 1 517 ? -13.898 -13.686 -21.372 1.00 39.09 517 ARG A O 1
ATOM 4274 N N . ALA A 1 518 ? -15.240 -13.603 -23.164 1.00 37.94 518 ALA A N 1
ATOM 4275 C CA . ALA A 1 518 ? -16.468 -13.347 -22.410 1.00 37.94 518 ALA A CA 1
ATOM 4276 C C . ALA A 1 518 ? -16.972 -14.598 -21.664 1.00 37.94 518 ALA A C 1
ATOM 4278 O O . ALA A 1 518 ? -17.472 -14.485 -20.540 1.00 37.94 518 ALA A O 1
ATOM 4279 N N . LYS A 1 519 ? -16.782 -15.799 -22.240 1.00 36.09 519 LYS A N 1
ATOM 4280 C CA . LYS A 1 519 ? -17.020 -17.071 -21.538 1.00 36.09 519 LYS A CA 1
ATOM 4281 C C . LYS A 1 519 ? -16.063 -17.228 -20.357 1.00 36.09 519 LYS A C 1
ATOM 4283 O O . LYS A 1 519 ? -16.544 -17.493 -19.263 1.00 36.09 519 LYS A O 1
ATOM 4288 N N . LEU A 1 520 ? -14.768 -16.941 -20.527 1.00 38.84 520 LEU A N 1
ATOM 4289 C CA . LEU A 1 520 ? -13.763 -16.977 -19.456 1.00 38.84 520 LEU A CA 1
ATOM 4290 C C . LEU A 1 520 ? -14.136 -16.099 -18.252 1.00 38.84 520 LEU A C 1
ATOM 4292 O O . LEU A 1 520 ? -14.062 -16.550 -17.112 1.00 38.84 520 LEU A O 1
ATOM 4296 N N . MET A 1 521 ? -14.549 -14.849 -18.487 1.00 37.81 521 MET A N 1
ATOM 4297 C CA . MET A 1 521 ? -14.889 -13.912 -17.404 1.00 37.81 521 MET A CA 1
ATOM 4298 C C . MET A 1 521 ? -16.161 -14.323 -16.641 1.00 37.81 521 MET A C 1
ATOM 4300 O O . MET A 1 521 ? -16.273 -14.041 -15.450 1.00 37.81 521 MET A O 1
ATOM 4304 N N . ARG A 1 522 ? -17.097 -15.038 -17.287 1.00 34.03 522 ARG A N 1
ATOM 4305 C CA . ARG A 1 522 ? -18.250 -15.669 -16.616 1.00 34.03 522 ARG A CA 1
ATOM 4306 C C . ARG A 1 522 ? -17.891 -16.987 -15.918 1.00 34.03 522 ARG A C 1
ATOM 4308 O O . ARG A 1 522 ? -18.426 -17.238 -14.845 1.00 34.03 522 ARG A O 1
ATOM 4315 N N . TYR A 1 523 ? -16.981 -17.789 -16.475 1.00 34.31 523 TYR A N 1
ATOM 4316 C CA . TYR A 1 523 ? -16.555 -19.088 -15.926 1.00 34.31 523 TYR A CA 1
ATOM 4317 C C . TYR A 1 523 ? -15.617 -18.954 -14.710 1.00 34.31 523 TYR A C 1
ATOM 4319 O O . TYR A 1 523 ? -15.752 -19.705 -13.746 1.00 34.31 523 TYR A O 1
ATOM 4327 N N . LYS A 1 524 ? -14.737 -17.934 -14.691 1.00 37.00 524 LYS A N 1
ATOM 4328 C CA . LYS A 1 524 ? -13.865 -17.577 -13.546 1.00 37.00 524 LYS A CA 1
ATOM 4329 C C . LYS A 1 524 ? -14.629 -17.338 -12.243 1.00 37.00 524 LYS A C 1
ATOM 4331 O O . LYS A 1 524 ? -14.066 -17.492 -11.168 1.00 37.00 524 LYS A O 1
ATOM 4336 N N . LYS A 1 525 ? -15.906 -16.962 -12.337 1.00 37.88 525 LYS A N 1
ATOM 4337 C CA . LYS A 1 525 ? -16.771 -16.704 -11.182 1.00 37.88 525 LYS A CA 1
ATOM 4338 C C . LYS A 1 525 ? -17.331 -17.990 -10.551 1.00 37.88 525 LYS A C 1
ATOM 4340 O O . LYS A 1 525 ? -17.964 -17.902 -9.508 1.00 37.88 525 LYS A O 1
ATOM 4345 N N . VAL A 1 526 ? -17.132 -19.152 -11.188 1.00 33.88 526 VAL A N 1
ATOM 4346 C CA . VAL A 1 526 ? -17.808 -20.413 -10.836 1.00 33.88 526 VAL A CA 1
ATOM 4347 C C . VAL A 1 526 ? -16.831 -21.573 -10.570 1.00 33.88 526 VAL A C 1
ATOM 4349 O O . VAL A 1 526 ? -17.166 -22.438 -9.766 1.00 33.88 526 VAL A O 1
ATOM 4352 N N . HIS A 1 527 ? -15.639 -21.629 -11.191 1.00 31.30 527 HIS A N 1
ATOM 4353 C CA . HIS A 1 527 ? -14.790 -22.848 -11.197 1.00 31.30 527 HIS A CA 1
ATOM 4354 C C . HIS A 1 527 ? -13.303 -22.660 -10.829 1.00 31.30 527 HIS A C 1
ATOM 4356 O O . HIS A 1 527 ? -12.470 -23.429 -11.285 1.00 31.30 527 HIS A O 1
ATOM 4362 N N . GLY A 1 528 ? -12.947 -21.675 -9.999 1.00 49.62 528 GLY A N 1
ATOM 4363 C CA . GLY A 1 528 ? -11.540 -21.437 -9.636 1.00 49.62 528 GLY A CA 1
ATOM 4364 C C . GLY A 1 528 ? -10.760 -20.675 -10.719 1.00 49.62 528 GLY A C 1
ATOM 4365 O O . GLY A 1 528 ? -11.113 -20.658 -11.901 1.00 49.62 528 GLY A O 1
ATOM 4366 N N . ALA A 1 529 ? -9.727 -19.934 -10.305 1.00 58.56 529 ALA A N 1
ATOM 4367 C CA . ALA A 1 529 ? -9.032 -18.988 -11.183 1.00 58.56 529 ALA A CA 1
ATOM 4368 C C . ALA A 1 529 ? -8.163 -19.671 -12.256 1.00 58.56 529 ALA A C 1
ATOM 4370 O O . ALA A 1 529 ? -7.963 -19.081 -13.324 1.00 58.56 529 ALA A O 1
ATOM 4371 N N . TYR A 1 530 ? -7.659 -20.882 -11.986 1.00 64.56 530 TYR A N 1
ATOM 4372 C CA . TYR A 1 530 ? -6.719 -21.587 -12.856 1.00 64.56 530 TYR A CA 1
ATOM 4373 C C . TYR A 1 530 ? -7.415 -22.387 -13.959 1.00 64.56 530 TYR A C 1
ATOM 4375 O O . TYR A 1 530 ? -7.125 -22.141 -15.128 1.00 64.56 530 TYR A O 1
ATOM 4383 N N . GLU A 1 531 ? -8.373 -23.263 -13.637 1.00 65.56 531 GLU A N 1
ATOM 4384 C CA . GLU A 1 531 ? -9.060 -24.118 -14.618 1.00 65.56 531 GLU A CA 1
ATOM 4385 C C . GLU A 1 531 ? -9.776 -23.282 -15.677 1.00 65.56 531 GLU A C 1
ATOM 4387 O O . GLU A 1 531 ? -9.689 -23.565 -16.873 1.00 65.56 531 GLU A O 1
ATOM 4392 N N . ALA A 1 532 ? -10.424 -22.197 -15.248 1.00 63.91 532 ALA A N 1
ATOM 4393 C CA . ALA A 1 532 ? -11.044 -21.248 -16.157 1.00 63.91 532 ALA A CA 1
ATOM 4394 C C . ALA A 1 532 ? -9.996 -20.628 -17.101 1.00 63.91 532 ALA A C 1
ATOM 4396 O O . ALA A 1 532 ? -10.190 -20.624 -18.315 1.00 63.91 532 ALA A O 1
ATOM 4397 N N . CYS A 1 533 ? -8.866 -20.144 -16.567 1.00 67.38 533 CYS A N 1
ATOM 4398 C CA . CYS A 1 533 ? -7.795 -19.546 -17.371 1.00 67.38 533 CYS A CA 1
ATOM 4399 C C . CYS A 1 533 ? -7.183 -20.555 -18.352 1.00 67.38 533 CYS A C 1
ATOM 4401 O O . CYS A 1 533 ? -7.032 -20.239 -19.528 1.00 67.38 533 CYS A O 1
ATOM 4403 N N . HIS A 1 534 ? -6.913 -21.779 -17.898 1.00 70.50 534 HIS A N 1
ATOM 4404 C CA . HIS A 1 534 ? -6.393 -22.866 -18.720 1.00 70.50 534 HIS A CA 1
ATOM 4405 C C . HIS A 1 534 ? -7.342 -23.200 -19.883 1.00 70.50 534 HIS A C 1
ATOM 4407 O O . HIS A 1 534 ? -6.909 -23.270 -21.030 1.00 70.50 534 HIS A O 1
ATOM 4413 N N . GLN A 1 535 ? -8.650 -23.322 -19.626 1.00 69.62 535 GLN A N 1
ATOM 4414 C CA . GLN A 1 535 ? -9.650 -23.552 -20.678 1.00 69.62 535 GLN A CA 1
ATOM 4415 C C . GLN A 1 535 ? -9.698 -22.415 -21.703 1.00 69.62 535 GLN A C 1
ATOM 4417 O O . GLN A 1 535 ? -9.863 -22.660 -22.896 1.00 69.62 535 GLN A O 1
ATOM 4422 N N . TRP A 1 536 ? -9.538 -21.168 -21.261 1.00 74.69 536 TRP A N 1
ATOM 4423 C CA . TRP A 1 536 ? -9.458 -20.040 -22.183 1.00 74.69 536 TRP A CA 1
ATOM 4424 C C . TRP A 1 536 ? -8.197 -20.059 -23.029 1.00 74.69 536 TRP A C 1
ATOM 4426 O O . TRP A 1 536 ? -8.306 -19.824 -24.227 1.00 74.69 536 TRP A O 1
ATOM 4436 N N . VAL A 1 537 ? -7.037 -20.371 -22.446 1.00 76.12 537 VAL A N 1
ATOM 4437 C CA . VAL A 1 537 ? -5.796 -20.497 -23.219 1.00 76.12 537 VAL A CA 1
ATOM 4438 C C . VAL A 1 537 ? -5.949 -21.585 -24.281 1.00 76.12 537 VAL A C 1
ATOM 4440 O O . VAL A 1 537 ? -5.635 -21.349 -25.438 1.00 76.12 537 VAL A O 1
ATOM 4443 N N . GLN A 1 538 ? -6.532 -22.733 -23.936 1.00 76.06 538 GLN A N 1
ATOM 4444 C CA . GLN A 1 538 ? -6.803 -23.808 -24.897 1.00 76.06 538 GLN A CA 1
ATOM 4445 C C . GLN A 1 538 ? -7.723 -23.370 -26.048 1.00 76.06 538 GLN A C 1
ATOM 4447 O O . GLN A 1 538 ? -7.549 -23.815 -27.178 1.00 76.06 538 GLN A O 1
ATOM 4452 N N . LEU A 1 539 ? -8.699 -22.494 -25.789 1.00 74.31 539 LEU A N 1
ATOM 4453 C CA . LEU A 1 539 ? -9.535 -21.910 -26.842 1.00 74.31 539 LEU A CA 1
ATOM 4454 C C . LEU A 1 539 ? -8.775 -20.871 -27.673 1.00 74.31 539 LEU A C 1
ATOM 4456 O O . LEU A 1 539 ? -8.916 -20.869 -28.887 1.00 74.31 539 LEU A O 1
ATOM 4460 N N . PHE A 1 540 ? -7.979 -20.020 -27.026 1.00 75.50 540 PHE A N 1
ATOM 4461 C CA . PHE A 1 540 ? -7.162 -18.988 -27.667 1.00 75.50 540 PHE A CA 1
ATOM 4462 C C . PHE A 1 540 ? -6.109 -19.586 -28.610 1.00 75.50 540 PHE A C 1
ATOM 4464 O O . PHE A 1 540 ? -5.874 -19.063 -29.691 1.00 75.50 540 PHE A O 1
ATOM 4471 N N . LEU A 1 541 ? -5.524 -20.723 -28.236 1.00 76.69 541 LEU A N 1
ATOM 4472 C CA . LEU A 1 541 ? -4.516 -21.418 -29.034 1.00 76.69 541 LEU A CA 1
ATOM 4473 C C . LEU A 1 541 ? -5.089 -22.220 -30.210 1.00 76.69 541 LEU A C 1
ATOM 4475 O O . LEU A 1 541 ? -4.316 -22.774 -30.983 1.00 76.69 541 LEU A O 1
ATOM 4479 N N . LYS A 1 542 ? -6.417 -22.303 -30.383 1.00 77.88 542 LYS A N 1
ATOM 4480 C CA . LYS A 1 542 ? -7.000 -22.978 -31.559 1.00 77.88 542 LYS A CA 1
ATOM 4481 C C . LYS A 1 542 ? -6.645 -22.285 -32.869 1.00 77.88 542 LYS A C 1
ATOM 4483 O O . LYS A 1 542 ? -6.550 -22.956 -33.891 1.00 77.88 542 LYS A O 1
ATOM 4488 N N . ASP A 1 543 ? -6.437 -20.977 -32.804 1.00 73.38 543 ASP A N 1
ATOM 4489 C CA . ASP A 1 543 ? -6.096 -20.149 -33.956 1.00 73.38 543 ASP A CA 1
ATOM 4490 C C . ASP A 1 543 ? -4.575 -20.039 -34.162 1.00 73.38 543 ASP A C 1
ATOM 4492 O O . ASP A 1 543 ? -4.137 -19.396 -35.111 1.00 73.38 543 ASP A O 1
ATOM 4496 N N . PHE A 1 544 ? -3.768 -20.668 -33.294 1.00 76.75 544 PHE A N 1
ATOM 4497 C CA . PHE A 1 544 ? -2.312 -20.698 -33.423 1.00 76.75 544 PHE A CA 1
ATOM 4498 C C . PHE A 1 544 ? -1.893 -21.797 -34.404 1.00 76.75 544 PHE A C 1
ATOM 4500 O O . PHE A 1 544 ? -2.190 -22.982 -34.223 1.00 76.75 544 PHE A O 1
ATOM 4507 N N . GLY A 1 545 ? -1.130 -21.405 -35.418 1.00 72.88 545 GLY A N 1
ATOM 4508 C CA . GLY A 1 545 ? -0.343 -22.306 -36.241 1.00 72.88 545 GLY A CA 1
ATOM 4509 C C . GLY A 1 545 ? 0.749 -23.031 -35.439 1.00 72.88 545 GLY A C 1
ATOM 4510 O O . GLY A 1 545 ? 1.048 -22.685 -34.293 1.00 72.88 545 GLY A O 1
ATOM 4511 N N . PRO A 1 546 ? 1.371 -24.068 -36.026 1.00 70.75 546 PRO A N 1
ATOM 4512 C CA . PRO A 1 546 ? 2.416 -24.851 -35.363 1.00 70.75 546 PRO A CA 1
ATOM 4513 C C . PRO A 1 546 ? 3.655 -24.028 -34.971 1.00 70.75 546 PRO A C 1
ATOM 4515 O O . PRO A 1 546 ? 4.306 -24.399 -33.998 1.00 70.75 546 PRO A O 1
ATOM 4518 N N . ASP A 1 547 ? 3.921 -22.920 -35.670 1.00 76.31 547 ASP A N 1
ATOM 4519 C CA . ASP A 1 547 ? 5.078 -22.037 -35.459 1.00 76.31 547 ASP A CA 1
ATOM 4520 C C . ASP A 1 547 ? 4.714 -20.706 -34.766 1.00 76.31 547 ASP A C 1
ATOM 4522 O O . ASP A 1 547 ? 5.568 -19.829 -34.619 1.00 76.31 547 ASP A O 1
ATOM 4526 N N . ASP A 1 548 ? 3.453 -20.530 -34.351 1.00 80.19 548 ASP A N 1
ATOM 4527 C CA . ASP A 1 548 ? 2.987 -19.280 -33.747 1.00 80.19 548 ASP A CA 1
ATOM 4528 C C . ASP A 1 548 ? 3.394 -19.168 -32.277 1.00 80.19 548 ASP A C 1
ATOM 4530 O O . ASP A 1 548 ? 3.258 -20.108 -31.482 1.00 80.19 548 ASP A O 1
ATOM 4534 N N . ILE A 1 549 ? 3.859 -17.973 -31.908 1.00 82.44 549 ILE A N 1
ATOM 4535 C CA . ILE A 1 549 ? 4.481 -17.684 -30.617 1.00 82.44 549 ILE A CA 1
ATOM 4536 C C . ILE A 1 549 ? 3.775 -16.496 -29.980 1.00 82.44 549 ILE A C 1
ATOM 4538 O O . ILE A 1 549 ? 3.548 -15.459 -30.601 1.00 82.44 549 ILE A O 1
ATOM 4542 N N . PHE A 1 550 ? 3.412 -16.668 -28.718 1.00 82.75 550 PHE A N 1
ATOM 4543 C CA . PHE A 1 550 ? 2.699 -15.689 -27.930 1.00 82.75 550 PHE A CA 1
ATOM 4544 C C . PHE A 1 550 ? 3.591 -14.492 -27.601 1.00 82.75 550 PHE A C 1
ATOM 4546 O O . PHE A 1 550 ? 4.750 -14.630 -27.205 1.00 82.75 550 PHE A O 1
ATOM 4553 N N . PHE A 1 551 ? 3.002 -13.308 -27.725 1.00 79.56 551 PHE A N 1
ATOM 4554 C CA . PHE A 1 551 ? 3.616 -12.040 -27.373 1.00 79.56 551 PHE A CA 1
ATOM 4555 C C . PHE A 1 551 ? 2.685 -11.268 -26.435 1.00 79.56 551 PHE A C 1
ATOM 4557 O O . PHE A 1 551 ? 1.510 -11.043 -26.740 1.00 79.56 551 PHE A O 1
ATOM 4564 N N . ASP A 1 552 ? 3.205 -10.874 -25.277 1.00 78.50 552 ASP A N 1
ATOM 4565 C CA . ASP A 1 552 ? 2.466 -10.193 -24.223 1.00 78.50 552 ASP A CA 1
ATOM 4566 C C . ASP A 1 552 ? 2.458 -8.678 -24.457 1.00 78.50 552 ASP A C 1
ATOM 4568 O O . ASP A 1 552 ? 3.224 -7.918 -23.860 1.00 78.50 552 ASP A O 1
ATOM 4572 N N . ALA A 1 553 ? 1.534 -8.231 -25.308 1.00 67.19 553 ALA A N 1
ATOM 4573 C CA . ALA A 1 553 ? 1.345 -6.815 -25.628 1.00 67.19 553 ALA A CA 1
ATOM 4574 C C . ALA A 1 553 ? 0.973 -5.934 -24.407 1.00 67.19 553 ALA A C 1
ATOM 4576 O O . ALA A 1 553 ? 1.056 -4.708 -24.463 1.00 67.19 553 ALA A O 1
ATOM 4577 N N . GLU A 1 554 ? 0.555 -6.520 -23.274 1.00 65.06 554 GLU A N 1
ATOM 4578 C CA . GLU A 1 554 ? 0.282 -5.758 -22.043 1.00 65.06 554 GLU A CA 1
ATOM 4579 C C . GLU A 1 554 ? 1.553 -5.425 -21.252 1.00 65.06 554 GLU A C 1
ATOM 4581 O O . GLU A 1 554 ? 1.540 -4.524 -20.410 1.00 65.06 554 GLU A O 1
ATOM 4586 N N . PHE A 1 555 ? 2.641 -6.158 -21.491 1.00 71.69 555 PHE A N 1
ATOM 4587 C CA . PHE A 1 555 ? 3.915 -5.999 -20.798 1.00 71.69 555 PHE A CA 1
ATOM 4588 C C . PHE A 1 555 ? 5.072 -5.945 -21.800 1.00 71.69 555 PHE A C 1
ATOM 4590 O O . PHE A 1 555 ? 6.064 -6.666 -21.697 1.00 71.69 555 PHE A O 1
ATOM 4597 N N . GLU A 1 556 ? 4.929 -5.050 -22.778 1.00 63.47 556 GLU A N 1
ATOM 4598 C CA . GLU A 1 556 ? 5.916 -4.851 -23.835 1.00 63.47 556 GLU A CA 1
ATOM 4599 C C . GLU A 1 556 ? 7.232 -4.258 -23.328 1.00 63.47 556 GLU A C 1
ATOM 4601 O O . GLU A 1 556 ? 7.297 -3.485 -22.362 1.00 63.47 556 GLU A O 1
ATOM 4606 N N . TYR A 1 557 ? 8.287 -4.542 -24.088 1.00 58.34 557 TYR A N 1
ATOM 4607 C CA . TYR A 1 557 ? 9.598 -3.910 -23.999 1.00 58.34 557 TYR A CA 1
ATOM 4608 C C . TYR A 1 557 ? 9.549 -2.475 -24.555 1.00 58.34 557 TYR A C 1
ATOM 4610 O O . TYR A 1 557 ? 10.095 -2.147 -25.605 1.00 58.34 557 TYR A O 1
ATOM 4618 N N . SER A 1 558 ? 8.818 -1.599 -23.874 1.00 51.31 558 SER A N 1
ATOM 4619 C CA . SER A 1 558 ? 8.808 -0.160 -24.137 1.00 51.31 558 SER A CA 1
ATOM 4620 C C . SER A 1 558 ? 9.455 0.582 -22.966 1.00 51.31 558 SER A C 1
ATOM 4622 O O . SER A 1 558 ? 9.665 0.011 -21.895 1.00 51.31 558 SER A O 1
ATOM 4624 N N . ASN A 1 559 ? 9.708 1.889 -23.117 1.00 45.09 559 ASN A N 1
ATOM 4625 C CA . ASN A 1 559 ? 10.236 2.768 -22.055 1.00 45.09 559 ASN A CA 1
ATOM 4626 C C . ASN A 1 559 ? 9.464 2.695 -20.706 1.00 45.09 559 ASN A C 1
ATOM 4628 O O . ASN A 1 559 ? 9.888 3.321 -19.738 1.00 45.09 559 ASN A O 1
ATOM 4632 N N . GLY A 1 560 ? 8.318 2.001 -20.629 1.00 48.19 560 GLY A N 1
ATOM 4633 C CA . GLY A 1 560 ? 7.535 1.766 -19.414 1.00 48.19 560 GLY A CA 1
ATOM 4634 C C . GLY A 1 560 ? 8.002 0.596 -18.532 1.00 48.19 560 GLY A C 1
ATOM 4635 O O . GLY A 1 560 ? 8.063 0.776 -17.315 1.00 48.19 560 GLY A O 1
ATOM 4636 N N . SER A 1 561 ? 8.349 -0.567 -19.099 1.00 52.31 561 SER A N 1
ATOM 4637 C CA . SER A 1 561 ? 8.732 -1.774 -18.335 1.00 52.31 561 SER A CA 1
ATOM 4638 C C . SER A 1 561 ? 10.177 -1.704 -17.810 1.00 52.31 561 SER A C 1
ATOM 4640 O O . SER A 1 561 ? 10.451 -2.150 -16.690 1.00 52.31 561 SER A O 1
ATOM 4642 N N . LEU A 1 562 ? 11.059 -1.022 -18.553 1.00 53.06 562 LEU A N 1
ATOM 4643 C CA . LEU A 1 562 ? 12.485 -0.807 -18.258 1.00 53.06 562 LEU A CA 1
ATOM 4644 C C . LEU A 1 562 ? 12.856 0.676 -18.148 1.00 53.06 562 LEU A C 1
ATOM 4646 O O . LEU A 1 562 ? 13.870 1.113 -18.676 1.00 53.06 562 LEU A O 1
ATOM 4650 N N . LYS A 1 563 ? 12.057 1.480 -17.432 1.00 48.88 563 LYS A N 1
ATOM 4651 C CA . LYS A 1 563 ? 12.271 2.937 -17.249 1.00 48.88 563 LYS A CA 1
ATOM 4652 C C . LYS A 1 563 ? 13.703 3.389 -16.893 1.00 48.88 563 LYS A C 1
ATOM 4654 O O . LYS A 1 563 ? 13.984 4.584 -16.988 1.00 48.88 563 LYS A O 1
ATOM 4659 N N . TRP A 1 564 ? 14.562 2.483 -16.431 1.00 43.75 564 TRP A N 1
ATOM 4660 C CA . TRP A 1 564 ? 15.907 2.750 -15.936 1.00 43.75 564 TRP A CA 1
ATOM 4661 C C . TRP A 1 564 ? 17.036 2.338 -16.897 1.00 43.75 564 TRP A C 1
ATOM 4663 O O . TRP A 1 564 ? 18.101 2.945 -16.799 1.00 43.75 564 TRP A O 1
ATOM 4673 N N . ASP A 1 565 ? 16.819 1.404 -17.834 1.00 46.12 565 ASP A N 1
ATOM 4674 C CA . ASP A 1 565 ? 17.855 0.978 -18.782 1.00 46.12 565 ASP A CA 1
ATOM 4675 C C . ASP A 1 565 ? 17.525 1.436 -20.212 1.00 46.12 565 ASP A C 1
ATOM 4677 O O . ASP A 1 565 ? 16.491 1.105 -20.788 1.00 46.12 565 ASP A O 1
ATOM 4681 N N . LYS A 1 566 ? 18.413 2.257 -20.781 1.00 43.06 566 LYS A N 1
ATOM 4682 C CA . LYS A 1 566 ? 18.348 2.728 -22.175 1.00 43.06 566 LYS A CA 1
ATOM 4683 C C . LYS A 1 566 ? 19.148 1.830 -23.126 1.00 43.06 566 LYS A C 1
ATOM 4685 O O . LYS A 1 566 ? 19.304 2.198 -24.291 1.00 43.06 566 LYS A O 1
ATOM 4690 N N . HIS A 1 567 ? 19.702 0.718 -22.638 1.00 47.97 567 HIS A N 1
ATOM 4691 C CA . HIS A 1 567 ? 20.752 -0.018 -23.334 1.00 47.97 567 HIS A CA 1
ATOM 4692 C C . HIS A 1 567 ? 20.513 -1.533 -23.478 1.00 47.97 567 HIS A C 1
ATOM 4694 O O . HIS A 1 567 ? 21.179 -2.132 -24.319 1.00 47.97 567 HIS A O 1
ATOM 4700 N N . GLY A 1 568 ? 19.571 -2.157 -22.765 1.00 52.81 568 GLY A N 1
ATOM 4701 C CA . GLY A 1 568 ? 19.246 -3.579 -22.942 1.00 52.81 568 GLY A CA 1
ATOM 4702 C C . GLY A 1 568 ? 18.730 -3.951 -24.346 1.00 52.81 568 GLY A C 1
ATOM 4703 O O . GLY A 1 568 ? 18.057 -3.163 -25.020 1.00 52.81 568 GLY A O 1
ATOM 4704 N N . THR A 1 569 ? 19.012 -5.182 -24.777 1.00 59.44 569 THR A N 1
ATOM 4705 C CA . THR A 1 569 ? 18.424 -5.848 -25.962 1.00 59.44 569 THR A CA 1
ATOM 4706 C C . THR A 1 569 ? 17.430 -6.930 -25.510 1.00 59.44 569 THR A C 1
ATOM 4708 O O . THR A 1 569 ? 17.289 -7.166 -24.315 1.00 59.44 569 THR A O 1
ATOM 4711 N N . ILE A 1 570 ? 16.704 -7.588 -26.420 1.00 69.00 570 ILE A N 1
ATOM 4712 C CA . ILE A 1 570 ? 15.750 -8.660 -26.071 1.00 69.00 570 ILE A CA 1
ATOM 4713 C C . ILE A 1 570 ? 16.310 -10.005 -26.531 1.00 69.00 570 ILE A C 1
ATOM 4715 O O . ILE A 1 570 ? 16.697 -10.140 -27.688 1.00 69.00 570 ILE A O 1
ATOM 4719 N N . GLN A 1 571 ? 16.292 -11.014 -25.657 1.00 71.94 571 GLN A N 1
ATOM 4720 C CA . GLN A 1 571 ? 16.373 -12.411 -26.072 1.00 71.94 571 GLN A CA 1
ATOM 4721 C C . GLN A 1 571 ? 14.997 -12.822 -26.580 1.00 71.94 571 GLN A C 1
ATOM 4723 O O . GLN A 1 571 ? 14.058 -12.979 -25.789 1.00 71.94 571 GLN A O 1
ATOM 4728 N N . HIS A 1 572 ? 14.868 -12.998 -27.894 1.00 73.62 572 HIS A N 1
ATOM 4729 C CA . HIS A 1 572 ? 13.620 -13.491 -28.455 1.00 73.62 572 HIS A CA 1
ATOM 4730 C C . HIS A 1 572 ? 13.392 -14.945 -28.059 1.00 73.62 572 HIS A C 1
ATOM 4732 O O . HIS A 1 572 ? 14.336 -15.740 -28.025 1.00 73.62 572 HIS A O 1
ATOM 4738 N N . TYR A 1 573 ? 12.133 -15.298 -27.778 1.00 75.19 573 TYR A N 1
ATOM 4739 C CA . TYR A 1 573 ? 11.802 -16.659 -27.375 1.00 75.19 573 TYR A CA 1
ATOM 4740 C C . TYR A 1 573 ? 12.227 -17.665 -28.451 1.00 75.19 573 TYR A C 1
ATOM 4742 O O . TYR A 1 573 ? 12.888 -18.640 -28.127 1.00 75.19 573 TYR A O 1
ATOM 4750 N N . ASN A 1 574 ? 11.991 -17.363 -29.732 1.00 73.44 574 ASN A N 1
ATOM 4751 C CA . ASN A 1 574 ? 12.347 -18.230 -30.867 1.00 73.44 574 ASN A CA 1
ATOM 4752 C C . ASN A 1 574 ? 13.843 -18.530 -30.952 1.00 73.44 574 ASN A C 1
ATOM 4754 O O . ASN A 1 574 ? 14.240 -19.656 -31.240 1.00 73.44 574 ASN A O 1
ATOM 4758 N N . GLU A 1 575 ? 14.678 -17.539 -30.653 1.00 72.25 575 GLU A N 1
ATOM 4759 C CA . GLU A 1 575 ? 16.122 -17.733 -30.556 1.00 72.25 575 GLU A CA 1
ATOM 4760 C C . GLU A 1 575 ? 16.454 -18.633 -29.356 1.00 72.25 575 GLU A C 1
ATOM 4762 O O . GLU A 1 575 ? 17.222 -19.582 -29.487 1.00 72.25 575 GLU A O 1
ATOM 4767 N N . LEU A 1 576 ? 15.816 -18.410 -28.203 1.00 72.88 576 LEU A N 1
ATOM 4768 C CA . LEU A 1 576 ? 16.026 -19.207 -26.992 1.00 72.88 576 LEU A CA 1
ATOM 4769 C C . LEU A 1 576 ? 15.727 -20.704 -27.205 1.00 72.88 576 LEU A C 1
ATOM 4771 O O . LEU A 1 576 ? 16.517 -21.542 -26.765 1.00 72.88 576 LEU A O 1
ATOM 4775 N N . ILE A 1 577 ? 14.631 -21.040 -27.899 1.00 73.12 577 ILE A N 1
ATOM 4776 C CA . ILE A 1 577 ? 14.273 -22.434 -28.236 1.00 73.12 577 ILE A CA 1
ATOM 4777 C C . ILE A 1 577 ? 15.185 -23.006 -29.330 1.00 73.12 577 ILE A C 1
ATOM 4779 O O . ILE A 1 577 ? 15.588 -24.164 -29.237 1.00 73.12 577 ILE A O 1
ATOM 4783 N N . ALA A 1 578 ? 15.573 -22.205 -30.331 1.00 63.62 578 ALA A N 1
ATOM 4784 C CA . ALA A 1 578 ? 16.466 -22.646 -31.408 1.00 63.62 578 ALA A CA 1
ATOM 4785 C C . ALA A 1 578 ? 17.882 -22.995 -30.908 1.00 63.62 578 ALA A C 1
ATOM 4787 O O . ALA A 1 578 ? 18.505 -23.930 -31.410 1.00 63.62 578 ALA A O 1
ATOM 4788 N N . TYR A 1 579 ? 18.386 -22.279 -29.897 1.00 56.56 579 TYR A N 1
ATOM 4789 C CA . TYR A 1 579 ? 19.703 -22.532 -29.300 1.00 56.56 579 TYR A CA 1
ATOM 4790 C C . TYR A 1 579 ? 19.711 -23.660 -28.255 1.00 56.56 579 TYR A C 1
ATOM 4792 O O . TYR A 1 579 ? 20.790 -24.136 -27.887 1.00 56.56 579 TYR A O 1
ATOM 4800 N N . ARG A 1 580 ? 18.551 -24.090 -27.737 1.00 57.12 580 ARG A N 1
ATOM 4801 C CA . ARG A 1 580 ? 18.464 -25.090 -26.661 1.00 57.12 580 ARG A CA 1
ATOM 4802 C C . ARG A 1 580 ? 17.341 -26.091 -26.918 1.00 57.12 580 ARG A C 1
ATOM 4804 O O . ARG A 1 580 ? 16.231 -25.927 -26.425 1.00 57.12 580 ARG A O 1
ATOM 4811 N N . SER A 1 581 ? 17.683 -27.205 -27.565 1.00 55.84 581 SER A N 1
ATOM 4812 C CA . SER A 1 581 ? 16.806 -28.370 -27.794 1.00 55.84 581 SER A CA 1
ATOM 4813 C C . SER A 1 581 ? 16.273 -29.055 -26.521 1.00 55.84 581 SER A C 1
ATOM 4815 O O . SER A 1 581 ? 15.575 -30.060 -26.607 1.00 55.84 581 SER A O 1
ATOM 4817 N N . THR A 1 582 ? 16.615 -28.543 -25.338 1.00 66.69 582 THR A N 1
ATOM 4818 C CA . THR A 1 582 ? 16.358 -29.144 -24.026 1.00 66.69 582 THR A CA 1
ATOM 4819 C C . THR A 1 582 ? 15.647 -28.202 -23.048 1.00 66.69 582 THR A C 1
ATOM 4821 O O . THR A 1 582 ? 15.568 -28.536 -21.868 1.00 66.69 582 THR A O 1
ATOM 4824 N N . LEU A 1 583 ? 15.161 -27.035 -23.507 1.00 76.56 583 LEU A N 1
ATOM 4825 C CA . LEU A 1 583 ? 14.463 -26.031 -22.688 1.00 76.56 583 LEU A CA 1
ATOM 4826 C C . LEU A 1 583 ? 13.230 -26.626 -21.981 1.00 76.56 583 LEU A C 1
ATOM 4828 O O . LEU A 1 583 ? 12.389 -27.243 -22.624 1.00 76.56 583 LEU A O 1
ATOM 4832 N N . ASN A 1 584 ? 13.104 -26.387 -20.679 1.00 83.25 584 ASN A N 1
ATOM 4833 C CA . ASN A 1 584 ? 11.992 -26.805 -19.835 1.00 83.25 584 ASN A CA 1
ATOM 4834 C C . ASN A 1 584 ? 11.524 -25.621 -18.974 1.00 83.25 584 ASN A C 1
ATOM 4836 O O . ASN A 1 584 ? 12.253 -24.657 -18.740 1.00 83.25 584 ASN A O 1
ATOM 4840 N N . ILE A 1 585 ? 10.289 -25.669 -18.478 1.00 86.00 585 ILE A N 1
ATOM 4841 C CA . ILE A 1 585 ? 9.839 -24.686 -17.479 1.00 86.00 585 ILE A CA 1
ATOM 4842 C C . ILE A 1 585 ? 10.562 -24.978 -16.158 1.00 86.00 585 ILE A C 1
ATOM 4844 O O . ILE A 1 585 ? 11.265 -24.127 -15.613 1.00 86.00 585 ILE A O 1
ATOM 4848 N N . TYR A 1 586 ? 10.403 -26.212 -15.691 1.00 87.62 586 TYR A N 1
ATOM 4849 C CA . TYR A 1 586 ? 11.187 -26.892 -14.666 1.00 87.62 586 TYR A CA 1
ATOM 4850 C C . TYR A 1 586 ? 11.133 -28.396 -14.982 1.00 87.62 586 TYR A C 1
ATOM 4852 O O . TYR A 1 586 ? 10.170 -28.875 -15.566 1.00 87.62 586 TYR A O 1
ATOM 4860 N N . SER A 1 587 ? 12.134 -29.172 -14.612 1.00 83.62 587 SER A N 1
ATOM 4861 C CA . SER A 1 587 ? 12.123 -30.637 -14.702 1.00 83.62 587 SER A CA 1
ATOM 4862 C C . SER A 1 587 ? 12.442 -31.227 -13.338 1.00 83.62 587 SER A C 1
ATOM 4864 O O . SER A 1 587 ? 11.697 -32.043 -12.800 1.00 83.62 587 SER A O 1
ATOM 4866 N N . ASP A 1 588 ? 13.503 -30.704 -12.740 1.00 83.81 588 ASP A N 1
ATOM 4867 C CA . ASP A 1 588 ? 13.958 -30.998 -11.396 1.00 83.81 588 ASP A CA 1
ATOM 4868 C C . ASP A 1 588 ? 14.407 -29.657 -10.798 1.00 83.81 588 ASP A C 1
ATOM 4870 O O . ASP A 1 588 ? 15.534 -29.221 -11.038 1.00 83.81 588 ASP A O 1
ATOM 4874 N N . PRO A 1 589 ? 13.506 -28.887 -10.163 1.00 88.25 589 PRO A N 1
ATOM 4875 C CA . PRO A 1 589 ? 13.835 -27.560 -9.665 1.00 88.25 589 PRO A CA 1
ATOM 4876 C C . PRO A 1 589 ? 14.806 -27.660 -8.484 1.00 88.25 589 PRO A C 1
ATOM 4878 O O . PRO A 1 589 ? 14.543 -28.317 -7.483 1.00 88.25 589 PRO A O 1
ATOM 4881 N N . TRP A 1 590 ? 15.932 -26.956 -8.580 1.00 89.94 590 TRP A N 1
ATOM 4882 C CA . TRP A 1 590 ? 16.901 -26.840 -7.497 1.00 89.94 590 TRP A CA 1
ATOM 4883 C C . TRP A 1 590 ? 17.109 -25.385 -7.102 1.00 89.94 590 TRP A C 1
ATOM 4885 O O . TRP A 1 590 ? 17.010 -24.502 -7.960 1.00 89.94 590 TRP A O 1
ATOM 4895 N N . PRO A 1 591 ? 17.497 -25.128 -5.841 1.00 92.00 591 PRO A N 1
ATOM 4896 C CA . PRO A 1 591 ? 17.817 -23.788 -5.365 1.00 92.00 591 PRO A CA 1
ATOM 4897 C C . PRO A 1 591 ? 18.776 -23.022 -6.287 1.00 92.00 591 PRO A C 1
ATOM 4899 O O . PRO A 1 591 ? 18.580 -21.841 -6.551 1.00 92.00 591 PRO A O 1
ATOM 4902 N N . PHE A 1 592 ? 19.790 -23.690 -6.848 1.00 89.19 592 PHE A N 1
ATOM 4903 C CA . PHE A 1 592 ? 20.785 -23.039 -7.707 1.00 89.19 592 PHE A CA 1
ATOM 4904 C C . PHE A 1 592 ? 20.245 -22.661 -9.103 1.00 89.19 592 PHE A C 1
ATOM 4906 O O . PHE A 1 592 ? 20.945 -21.982 -9.852 1.00 89.19 592 PHE A O 1
ATOM 4913 N N . HIS A 1 593 ? 19.026 -23.052 -9.485 1.00 88.75 593 HIS A N 1
ATOM 4914 C CA . HIS A 1 593 ? 18.404 -22.530 -10.706 1.00 88.75 593 HIS A CA 1
ATOM 4915 C C . HIS A 1 593 ? 18.001 -21.058 -10.548 1.00 88.75 593 HIS A C 1
ATOM 4917 O O . HIS A 1 593 ? 18.069 -20.307 -11.516 1.00 88.75 593 HIS A O 1
ATOM 4923 N N . ALA A 1 594 ? 17.663 -20.614 -9.334 1.00 90.81 594 ALA A N 1
ATOM 4924 C CA . ALA A 1 594 ? 17.416 -19.207 -9.055 1.00 90.81 594 ALA A CA 1
ATOM 4925 C C . ALA A 1 594 ? 18.757 -18.456 -8.936 1.00 90.81 594 ALA A C 1
ATOM 4927 O O . ALA A 1 594 ? 19.583 -18.727 -8.056 1.00 90.81 594 ALA A O 1
ATOM 4928 N N . TRP A 1 595 ? 19.015 -17.533 -9.863 1.00 88.38 595 TRP A N 1
ATOM 4929 C CA . TRP A 1 595 ? 20.238 -16.729 -9.893 1.00 88.38 595 TRP A CA 1
ATOM 4930 C C . TRP A 1 595 ? 19.904 -15.285 -10.256 1.00 88.38 595 TRP A C 1
ATOM 4932 O O . TRP A 1 595 ? 19.464 -15.006 -11.366 1.00 88.38 595 TRP A O 1
ATOM 4942 N N . GLN A 1 596 ? 20.211 -14.369 -9.340 1.00 87.81 596 GLN A N 1
ATOM 4943 C CA . GLN A 1 596 ? 20.053 -12.925 -9.485 1.00 87.81 596 GLN A CA 1
ATOM 4944 C C . GLN A 1 596 ? 20.954 -12.284 -10.568 1.00 87.81 596 GLN A C 1
ATOM 4946 O O . GLN A 1 596 ? 22.175 -12.480 -10.610 1.00 87.81 596 GLN A O 1
ATOM 4951 N N . GLY A 1 597 ? 20.354 -11.452 -11.420 1.00 82.69 597 GLY A N 1
ATOM 4952 C CA . GLY A 1 597 ? 21.069 -10.588 -12.366 1.00 82.69 597 GLY A CA 1
ATOM 4953 C C . GLY A 1 597 ? 21.747 -9.373 -11.707 1.00 82.69 597 GLY A C 1
ATOM 4954 O O . GLY A 1 597 ? 21.967 -9.345 -10.501 1.00 82.69 597 GLY A O 1
ATOM 4955 N N . PRO A 1 598 ? 22.112 -8.332 -12.470 1.00 76.81 598 PRO A N 1
ATOM 4956 C CA . PRO A 1 598 ? 22.538 -7.045 -11.907 1.00 76.81 598 PRO A CA 1
ATOM 4957 C C . PRO A 1 598 ? 21.428 -6.280 -11.155 1.00 76.81 598 PRO A C 1
ATOM 4959 O O . PRO A 1 598 ? 21.737 -5.327 -10.438 1.00 76.81 598 PRO A O 1
ATOM 4962 N N . LEU A 1 599 ? 20.154 -6.664 -11.297 1.00 81.56 599 LEU A N 1
ATOM 4963 C CA . LEU A 1 599 ? 19.036 -6.049 -10.576 1.00 81.56 599 LEU A CA 1
ATOM 4964 C C . LEU A 1 599 ? 19.105 -6.333 -9.069 1.00 81.56 599 LEU A C 1
ATOM 4966 O O . LEU A 1 599 ? 19.531 -7.400 -8.657 1.00 81.56 599 LEU A O 1
ATOM 4970 N N . GLY A 1 600 ? 18.690 -5.381 -8.229 1.00 83.94 600 GLY A N 1
ATOM 4971 C CA . GLY A 1 600 ? 18.711 -5.487 -6.763 1.00 83.94 600 GLY A CA 1
ATOM 4972 C C . GLY A 1 600 ? 17.543 -6.273 -6.149 1.00 83.94 600 GLY A C 1
ATOM 4973 O O . GLY A 1 600 ? 16.965 -5.816 -5.165 1.00 83.94 600 GLY A O 1
ATOM 4974 N N . ASP A 1 601 ? 17.178 -7.421 -6.710 1.00 89.56 601 ASP A N 1
ATOM 4975 C CA . ASP A 1 601 ? 15.979 -8.205 -6.376 1.00 89.56 601 ASP A CA 1
ATOM 4976 C C . ASP A 1 601 ? 16.267 -9.448 -5.506 1.00 89.56 601 ASP A C 1
ATOM 4978 O O . ASP A 1 601 ? 15.465 -10.377 -5.435 1.00 89.56 601 ASP A O 1
ATOM 4982 N N . CYS A 1 602 ? 17.384 -9.458 -4.769 1.00 91.69 602 CYS A N 1
ATOM 4983 C CA . CYS A 1 602 ? 17.767 -10.558 -3.865 1.00 91.69 602 CYS A CA 1
ATOM 4984 C C . CYS A 1 602 ? 16.652 -11.006 -2.900 1.00 91.69 602 CYS A C 1
ATOM 4986 O O . CYS A 1 602 ? 16.578 -12.179 -2.537 1.00 91.69 602 CYS A O 1
ATOM 4988 N N . TRP A 1 603 ? 15.769 -10.081 -2.510 1.00 91.88 603 TRP A N 1
ATOM 4989 C CA . TRP A 1 603 ? 14.605 -10.325 -1.656 1.00 91.88 603 TRP A CA 1
ATOM 4990 C C . TRP A 1 603 ? 13.541 -11.220 -2.310 1.00 91.88 603 TRP A C 1
ATOM 4992 O O . TRP A 1 603 ? 12.759 -11.843 -1.597 1.00 91.88 603 TRP A O 1
ATOM 5002 N N . LEU A 1 604 ? 13.507 -11.292 -3.644 1.00 93.88 604 LEU A N 1
ATOM 5003 C CA . LEU A 1 604 ? 12.675 -12.205 -4.424 1.00 93.88 604 LEU A CA 1
ATOM 5004 C C . LEU A 1 604 ? 13.411 -13.527 -4.677 1.00 93.88 604 LEU A C 1
ATOM 5006 O O . LEU A 1 604 ? 12.854 -14.594 -4.427 1.00 93.88 604 LEU A O 1
ATOM 5010 N N . ILE A 1 605 ? 14.676 -13.458 -5.101 1.00 94.12 605 ILE A N 1
ATOM 5011 C CA . ILE A 1 605 ? 15.464 -14.636 -5.493 1.00 94.12 605 ILE A CA 1
ATOM 5012 C C . ILE A 1 605 ? 15.749 -15.577 -4.314 1.00 94.12 605 ILE A C 1
ATOM 5014 O O . ILE A 1 605 ? 15.619 -16.788 -4.477 1.00 94.12 605 ILE A O 1
ATOM 5018 N N . ALA A 1 606 ? 16.089 -15.068 -3.124 1.00 94.56 606 ALA A N 1
ATOM 5019 C CA . ALA A 1 606 ? 16.366 -15.924 -1.963 1.00 94.56 606 ALA A CA 1
ATOM 5020 C C . ALA A 1 606 ? 15.154 -16.805 -1.571 1.00 94.56 606 ALA A C 1
ATOM 5022 O O . ALA A 1 606 ? 15.314 -18.022 -1.475 1.00 94.56 606 ALA A O 1
ATOM 5023 N N . PRO A 1 607 ? 13.924 -16.271 -1.450 1.00 95.12 607 PRO A N 1
ATOM 5024 C CA . PRO A 1 607 ? 12.730 -17.098 -1.268 1.00 95.12 607 PRO A CA 1
ATOM 5025 C C . PRO A 1 607 ? 12.488 -18.116 -2.388 1.00 95.12 607 PRO A C 1
ATOM 5027 O O . PRO A 1 607 ? 12.135 -19.258 -2.093 1.00 95.12 607 PRO A O 1
ATOM 5030 N N . LEU A 1 608 ? 12.739 -17.774 -3.659 1.00 95.19 608 LEU A N 1
ATOM 5031 C CA . LEU A 1 608 ? 12.612 -18.733 -4.768 1.00 95.19 608 LEU A CA 1
ATOM 5032 C C . LEU A 1 608 ? 13.526 -19.952 -4.597 1.00 95.19 608 LEU A C 1
ATOM 5034 O O . LEU A 1 608 ? 13.121 -21.070 -4.911 1.00 95.19 608 LEU A O 1
ATOM 5038 N N . MET A 1 609 ? 14.727 -19.763 -4.043 1.00 94.19 609 MET A N 1
ATOM 5039 C CA . MET A 1 609 ? 15.638 -20.870 -3.735 1.00 94.19 609 MET A CA 1
ATOM 5040 C C . MET A 1 609 ? 15.023 -21.850 -2.726 1.00 94.19 609 MET A C 1
ATOM 5042 O O . MET A 1 609 ? 15.169 -23.058 -2.890 1.00 94.19 609 MET A O 1
ATOM 5046 N N . THR A 1 610 ? 14.300 -21.349 -1.720 1.00 94.69 610 THR A N 1
ATOM 5047 C CA . THR A 1 610 ? 13.603 -22.197 -0.734 1.00 94.69 610 THR A CA 1
ATOM 5048 C C . THR A 1 610 ? 12.393 -22.912 -1.345 1.00 94.69 610 THR A C 1
ATOM 5050 O O . THR A 1 610 ? 12.175 -24.094 -1.088 1.00 94.69 610 THR A O 1
ATOM 5053 N N . ILE A 1 611 ? 11.653 -22.234 -2.230 1.00 93.56 611 ILE A N 1
ATOM 5054 C CA . ILE A 1 611 ? 10.482 -22.787 -2.929 1.00 93.56 611 ILE A CA 1
ATOM 5055 C C . ILE A 1 611 ? 10.878 -23.904 -3.891 1.00 93.56 611 ILE A C 1
ATOM 5057 O O . ILE A 1 611 ? 10.120 -24.854 -4.054 1.00 93.56 611 ILE A O 1
ATOM 5061 N N . ALA A 1 612 ? 12.077 -23.857 -4.477 1.00 91.62 612 ALA A N 1
ATOM 5062 C CA . ALA A 1 612 ? 12.569 -24.927 -5.344 1.00 91.62 612 ALA A CA 1
ATOM 5063 C C . ALA A 1 612 ? 12.576 -26.307 -4.654 1.00 91.62 612 ALA A C 1
ATOM 5065 O O . ALA A 1 612 ? 12.491 -27.326 -5.330 1.00 91.62 612 ALA A O 1
ATOM 5066 N N . ARG A 1 613 ? 12.639 -26.356 -3.313 1.00 85.94 613 ARG A N 1
ATOM 5067 C CA . ARG A 1 613 ? 12.558 -27.599 -2.522 1.00 85.94 613 ARG A CA 1
ATOM 5068 C C . ARG A 1 613 ? 11.126 -28.068 -2.242 1.00 85.94 613 ARG A C 1
ATOM 5070 O O . ARG A 1 613 ? 10.946 -29.160 -1.712 1.00 85.94 613 ARG A O 1
ATOM 5077 N N . LYS A 1 614 ? 10.118 -27.275 -2.604 1.00 89.62 614 LYS A N 1
ATOM 5078 C CA . LYS A 1 614 ? 8.690 -27.572 -2.461 1.00 89.62 614 LYS A CA 1
ATOM 5079 C C . LYS A 1 614 ? 8.052 -27.666 -3.841 1.00 89.62 614 LYS A C 1
ATOM 5081 O O . LYS A 1 614 ? 7.461 -26.708 -4.334 1.00 89.62 614 LYS A O 1
ATOM 5086 N N . ARG A 1 615 ? 8.194 -28.837 -4.469 1.00 87.25 615 ARG A N 1
ATOM 5087 C CA . ARG A 1 615 ? 7.712 -29.093 -5.833 1.00 87.25 615 ARG A CA 1
ATOM 5088 C C . ARG A 1 615 ? 6.230 -28.753 -5.993 1.00 87.25 615 ARG A C 1
ATOM 5090 O O . ARG A 1 615 ? 5.903 -27.986 -6.888 1.00 87.25 615 ARG A O 1
ATOM 5097 N N . ASP A 1 616 ? 5.380 -29.214 -5.083 1.00 85.94 616 ASP A N 1
ATOM 5098 C CA . ASP A 1 616 ? 3.933 -28.969 -5.127 1.00 85.94 616 ASP A CA 1
ATOM 5099 C C . ASP A 1 616 ? 3.593 -27.474 -5.042 1.00 85.94 616 ASP A C 1
ATOM 5101 O O . ASP A 1 616 ? 2.664 -26.994 -5.690 1.00 85.94 616 ASP A O 1
ATOM 5105 N N . LEU A 1 617 ? 4.365 -26.706 -4.266 1.00 89.56 617 LEU A N 1
ATOM 5106 C CA . LEU A 1 617 ? 4.221 -25.252 -4.197 1.00 89.56 617 LEU A CA 1
ATOM 5107 C C . LEU A 1 617 ? 4.676 -24.588 -5.503 1.00 89.56 617 LEU A C 1
ATOM 5109 O O . LEU A 1 617 ? 3.995 -23.697 -6.007 1.00 89.56 617 LEU A O 1
ATOM 5113 N N . LEU A 1 618 ? 5.799 -25.024 -6.080 1.00 91.06 618 LEU A N 1
ATOM 5114 C CA . LEU A 1 618 ? 6.253 -24.514 -7.373 1.00 91.06 618 LEU A CA 1
ATOM 5115 C C . LEU A 1 618 ? 5.247 -24.836 -8.488 1.00 91.06 618 LEU A C 1
ATOM 5117 O O . LEU A 1 618 ? 4.966 -23.969 -9.308 1.00 91.06 618 LEU A O 1
ATOM 5121 N N . GLU A 1 619 ? 4.663 -26.034 -8.490 1.00 88.06 619 GLU A N 1
ATOM 5122 C CA . GLU A 1 619 ? 3.621 -26.446 -9.437 1.00 88.06 619 GLU A CA 1
ATOM 5123 C C . GLU A 1 619 ? 2.347 -25.606 -9.286 1.00 88.06 619 GLU A C 1
ATOM 5125 O O . GLU A 1 619 ? 1.725 -25.242 -10.284 1.00 88.06 619 GLU A O 1
ATOM 5130 N N . GLN A 1 620 ? 1.997 -25.203 -8.062 1.00 86.06 620 GLN A N 1
ATOM 5131 C CA . GLN A 1 620 ? 0.912 -24.247 -7.833 1.00 86.06 620 GLN A CA 1
ATOM 5132 C C . GLN A 1 620 ? 1.233 -22.846 -8.365 1.00 86.06 620 GLN A C 1
ATOM 5134 O O . GLN A 1 620 ? 0.327 -22.181 -8.871 1.00 86.06 620 GLN A O 1
ATOM 5139 N N . ILE A 1 621 ? 2.483 -22.386 -8.238 1.00 90.50 621 ILE A N 1
ATOM 5140 C CA . ILE A 1 621 ? 2.927 -21.065 -8.710 1.00 90.50 621 ILE A CA 1
ATOM 5141 C C . ILE A 1 621 ? 3.042 -21.042 -10.235 1.00 90.50 621 ILE A C 1
ATOM 5143 O O . ILE A 1 621 ? 2.634 -20.075 -10.867 1.00 90.50 621 ILE A O 1
ATOM 5147 N N . ILE A 1 622 ? 3.593 -22.081 -10.850 1.00 90.31 622 ILE A N 1
ATOM 5148 C CA . ILE A 1 622 ? 3.820 -22.144 -12.292 1.00 90.31 622 ILE A CA 1
ATOM 5149 C C . ILE A 1 622 ? 3.446 -23.531 -12.829 1.00 90.31 622 ILE A C 1
ATOM 5151 O O . ILE A 1 622 ? 4.301 -24.379 -13.049 1.00 90.31 622 ILE A O 1
ATOM 5155 N N . PRO A 1 623 ? 2.164 -23.818 -13.051 1.00 84.12 623 PRO A N 1
ATOM 5156 C CA . PRO A 1 623 ? 1.735 -25.146 -13.479 1.00 84.12 623 PRO A CA 1
ATOM 5157 C C . PRO A 1 623 ? 2.177 -25.466 -14.914 1.00 84.12 623 PRO A C 1
ATOM 5159 O O . PRO A 1 623 ? 2.018 -24.648 -15.828 1.00 84.12 623 PRO A O 1
ATOM 5162 N N . GLN A 1 624 ? 2.703 -26.677 -15.120 1.00 82.25 624 GLN A N 1
ATOM 5163 C CA . GLN A 1 624 ? 3.098 -27.159 -16.448 1.00 82.25 624 GLN A CA 1
ATOM 5164 C C . GLN A 1 624 ? 1.894 -27.485 -17.319 1.00 82.25 624 GLN A C 1
ATOM 5166 O O . GLN A 1 624 ? 0.835 -27.881 -16.838 1.00 82.25 624 GLN A O 1
ATOM 5171 N N . ASN A 1 625 ? 2.070 -27.306 -18.622 1.00 83.44 625 ASN A N 1
ATOM 5172 C CA . ASN A 1 625 ? 1.075 -27.620 -19.632 1.00 83.44 625 ASN A CA 1
ATOM 5173 C C . ASN A 1 625 ? 1.762 -27.767 -20.999 1.00 83.44 625 ASN A C 1
ATOM 5175 O O . ASN A 1 625 ? 2.848 -27.225 -21.225 1.00 83.44 625 ASN A O 1
ATOM 5179 N N . ASP A 1 626 ? 1.102 -28.467 -21.918 1.00 81.44 626 ASP A N 1
ATOM 5180 C CA . ASP A 1 626 ? 1.684 -28.832 -23.217 1.00 81.44 626 ASP A CA 1
ATOM 5181 C C . ASP A 1 626 ? 1.844 -27.639 -24.173 1.00 81.44 626 ASP A C 1
ATOM 5183 O O . ASP A 1 626 ? 2.596 -27.705 -25.146 1.00 81.44 626 ASP A O 1
ATOM 5187 N N . PHE A 1 627 ? 1.147 -26.528 -23.914 1.00 83.94 627 PHE A N 1
ATOM 5188 C CA . PHE A 1 627 ? 1.201 -25.353 -24.779 1.00 83.94 627 PHE A CA 1
ATOM 5189 C C . PHE A 1 627 ? 2.315 -24.371 -24.422 1.00 83.94 627 PHE A C 1
ATOM 5191 O O . PHE A 1 627 ? 2.757 -23.629 -25.296 1.00 83.94 627 PHE A O 1
ATOM 5198 N N . SER A 1 628 ? 2.760 -24.341 -23.163 1.00 87.88 628 SER A N 1
ATOM 5199 C CA . SER A 1 628 ? 3.652 -23.292 -22.656 1.00 87.88 628 SER A CA 1
ATOM 5200 C C . SER A 1 628 ? 4.940 -23.177 -23.448 1.00 87.88 628 SER A C 1
ATOM 5202 O O . SER A 1 628 ? 5.267 -22.105 -23.945 1.00 87.88 628 SER A O 1
ATOM 5204 N N . LEU A 1 629 ? 5.655 -24.292 -23.596 1.00 85.62 629 LEU A N 1
ATOM 5205 C CA . LEU A 1 629 ? 6.918 -24.321 -24.333 1.00 85.62 629 LEU A CA 1
ATOM 5206 C C . LEU A 1 629 ? 6.713 -24.312 -25.850 1.00 85.62 629 LEU A C 1
ATOM 5208 O O . LEU A 1 629 ? 7.578 -23.862 -26.590 1.00 85.62 629 LEU A O 1
ATOM 5212 N N . LYS A 1 630 ? 5.564 -24.801 -26.322 1.00 84.25 630 LYS A N 1
ATOM 5213 C CA . LYS A 1 630 ? 5.248 -24.814 -27.749 1.00 84.25 630 LYS A CA 1
ATOM 5214 C C . LYS A 1 630 ? 5.000 -23.402 -28.281 1.00 84.25 630 LYS A C 1
ATOM 5216 O O . LYS A 1 630 ? 5.468 -23.064 -29.357 1.00 84.25 630 LYS A O 1
ATOM 5221 N N . HIS A 1 631 ? 4.274 -22.593 -27.515 1.00 84.50 631 HIS A N 1
ATOM 5222 C CA . HIS A 1 631 ? 3.801 -21.279 -27.943 1.00 84.50 631 HIS A CA 1
ATOM 5223 C C . HIS A 1 631 ? 4.425 -20.123 -27.150 1.00 84.50 631 HIS A C 1
ATOM 5225 O O . HIS A 1 631 ? 4.062 -18.978 -27.376 1.00 84.50 631 HIS A O 1
ATOM 5231 N N . GLY A 1 632 ? 5.333 -20.374 -26.202 1.00 86.81 632 GLY A N 1
ATOM 5232 C CA . GLY A 1 632 ? 5.955 -19.325 -25.384 1.00 86.81 632 GLY A CA 1
ATOM 5233 C C . GLY A 1 632 ? 4.987 -18.572 -24.463 1.00 86.81 632 GLY A C 1
ATOM 5234 O O . GLY A 1 632 ? 5.247 -17.414 -24.141 1.00 86.81 632 GLY A O 1
ATOM 5235 N N . LEU A 1 633 ? 3.874 -19.201 -24.060 1.00 88.00 633 LEU A N 1
ATOM 5236 C CA . LEU A 1 633 ? 2.807 -18.617 -23.234 1.00 88.00 633 LEU A CA 1
ATOM 5237 C C . LEU A 1 633 ? 2.788 -19.270 -21.854 1.00 88.00 633 LEU A C 1
ATOM 5239 O O . LEU A 1 633 ? 2.402 -20.427 -21.721 1.00 88.00 633 LEU A O 1
ATOM 5243 N N . PHE A 1 634 ? 3.122 -18.520 -20.810 1.00 88.44 634 PHE A N 1
ATOM 5244 C CA . PHE A 1 634 ? 3.255 -19.061 -19.459 1.00 88.44 634 PHE A CA 1
ATOM 5245 C C . PHE A 1 634 ? 2.218 -18.468 -18.506 1.00 88.44 634 PHE A C 1
ATOM 5247 O O . PHE A 1 634 ? 1.876 -17.285 -18.577 1.00 88.44 634 PHE A O 1
ATOM 5254 N N . LEU A 1 635 ? 1.722 -19.306 -17.594 1.00 89.38 635 LEU A N 1
ATOM 5255 C CA . LEU A 1 635 ? 0.779 -18.927 -16.546 1.00 89.38 635 LEU A CA 1
ATOM 5256 C C . LEU A 1 635 ? 1.495 -18.959 -15.197 1.00 89.38 635 LEU A C 1
ATOM 5258 O O . LEU A 1 635 ? 1.958 -20.016 -14.777 1.00 89.38 635 LEU A O 1
ATOM 5262 N N . VAL A 1 636 ? 1.555 -17.816 -14.516 1.00 91.25 636 VAL A N 1
ATOM 5263 C CA . VAL A 1 636 ? 2.148 -17.695 -13.180 1.00 91.25 636 VAL A CA 1
ATOM 5264 C C . VAL A 1 636 ? 1.079 -17.255 -12.187 1.00 91.25 636 VAL A C 1
ATOM 5266 O O . VAL A 1 636 ? 0.477 -16.192 -12.326 1.00 91.25 636 VAL A O 1
ATOM 5269 N N . ARG A 1 637 ? 0.817 -18.079 -11.179 1.00 90.31 637 ARG A N 1
ATOM 5270 C CA . ARG A 1 637 ? -0.092 -17.803 -10.073 1.00 90.31 637 ARG A CA 1
ATOM 5271 C C . ARG A 1 637 ? 0.650 -17.031 -8.984 1.00 90.31 637 ARG A C 1
ATOM 5273 O O . ARG A 1 637 ? 1.583 -17.546 -8.381 1.00 90.31 637 ARG A O 1
ATOM 5280 N N . LEU A 1 638 ? 0.200 -15.810 -8.711 1.00 89.69 638 LEU A N 1
ATOM 5281 C CA . LEU A 1 638 ? 0.740 -14.939 -7.668 1.00 89.69 638 LEU A CA 1
ATOM 5282 C C . LEU A 1 638 ? -0.374 -14.454 -6.746 1.00 89.69 638 LEU A C 1
ATOM 5284 O O . LEU A 1 638 ? -1.517 -14.274 -7.165 1.00 89.69 638 LEU A O 1
ATOM 5288 N N . PHE A 1 639 ? -0.039 -14.202 -5.493 1.00 83.94 639 PHE A N 1
ATOM 5289 C CA . PHE A 1 639 ? -0.968 -13.719 -4.489 1.00 83.94 639 PHE A CA 1
ATOM 5290 C C . PHE A 1 639 ? -0.791 -12.211 -4.269 1.00 83.94 639 PHE A C 1
ATOM 5292 O O . PHE A 1 639 ? 0.226 -11.755 -3.760 1.00 83.94 639 PHE A O 1
ATOM 5299 N N . PHE A 1 640 ? -1.777 -11.416 -4.681 1.00 78.19 640 PHE A N 1
ATOM 5300 C CA . PHE A 1 640 ? -1.733 -9.950 -4.629 1.00 78.19 640 PHE A CA 1
ATOM 5301 C C . PHE A 1 640 ? -3.071 -9.410 -4.126 1.00 78.19 640 PHE A C 1
ATOM 5303 O O . PHE A 1 640 ? -4.124 -9.908 -4.518 1.00 78.19 640 PHE A O 1
ATOM 5310 N N . ASN A 1 641 ? -3.036 -8.371 -3.284 1.00 70.19 641 ASN A N 1
ATOM 5311 C CA . ASN A 1 641 ? -4.231 -7.732 -2.708 1.00 70.19 641 ASN A CA 1
ATOM 5312 C C . ASN A 1 641 ? -5.212 -8.723 -2.046 1.00 70.19 641 ASN A C 1
ATOM 5314 O O . ASN A 1 641 ? -6.426 -8.608 -2.207 1.00 70.19 641 ASN A O 1
ATOM 5318 N N . GLY A 1 642 ? -4.683 -9.737 -1.354 1.00 70.69 642 GLY A N 1
ATOM 5319 C CA . GLY A 1 642 ? -5.492 -10.742 -0.658 1.00 70.69 642 GLY A CA 1
ATOM 5320 C C . GLY A 1 642 ? -6.144 -11.804 -1.542 1.00 70.69 642 GLY A C 1
ATOM 5321 O O . GLY A 1 642 ? -6.914 -12.615 -1.029 1.00 70.69 642 GLY A O 1
ATOM 5322 N N . GLU A 1 643 ? -5.836 -11.833 -2.841 1.00 73.44 643 GLU A N 1
ATOM 5323 C CA . GLU A 1 643 ? -6.436 -12.757 -3.801 1.00 73.44 643 GLU A CA 1
ATOM 5324 C C . GLU A 1 643 ? -5.375 -13.446 -4.678 1.00 73.44 643 GLU A C 1
ATOM 5326 O O . GLU A 1 643 ? -4.323 -12.890 -5.012 1.00 73.44 643 GLU A O 1
ATOM 5331 N N . TRP A 1 644 ? -5.670 -14.681 -5.091 1.00 80.81 644 TRP A N 1
ATOM 5332 C CA . TRP A 1 644 ? -4.852 -15.423 -6.050 1.00 80.81 644 TRP A CA 1
ATOM 5333 C C . TRP A 1 644 ? -5.128 -14.949 -7.481 1.00 80.81 644 TRP A C 1
ATOM 5335 O O . TRP A 1 644 ? -6.253 -15.019 -7.974 1.00 80.81 644 TRP A O 1
ATOM 5345 N N . ASN A 1 645 ? -4.079 -14.513 -8.172 1.00 82.50 645 ASN A N 1
ATOM 5346 C CA . ASN A 1 645 ? -4.114 -13.980 -9.526 1.00 82.50 645 ASN A CA 1
ATOM 5347 C C . ASN A 1 645 ? -3.319 -14.885 -10.471 1.00 82.50 645 ASN A C 1
ATOM 5349 O O . ASN A 1 645 ? -2.191 -15.253 -10.167 1.00 82.50 645 ASN A O 1
ATOM 5353 N N . ILE A 1 646 ? -3.882 -15.202 -11.641 1.00 86.25 646 ILE A N 1
ATOM 5354 C CA . ILE A 1 646 ? -3.140 -15.851 -12.733 1.00 86.25 646 ILE A CA 1
ATOM 5355 C C . ILE A 1 646 ? -2.623 -14.766 -13.677 1.00 86.25 646 ILE A C 1
ATOM 5357 O O . ILE A 1 646 ? -3.414 -14.084 -14.337 1.00 86.25 646 ILE A O 1
ATOM 5361 N N . VAL A 1 647 ? -1.304 -14.618 -13.725 1.00 86.94 647 VAL A N 1
ATOM 5362 C CA . VAL A 1 647 ? -0.563 -13.678 -14.563 1.00 86.94 647 VAL A CA 1
ATOM 5363 C C . VAL A 1 647 ? -0.081 -14.414 -15.808 1.00 86.94 647 VAL A C 1
ATOM 5365 O O . VAL A 1 647 ? 0.640 -15.403 -15.712 1.00 86.94 647 VAL A O 1
ATOM 5368 N N . VAL A 1 648 ? -0.499 -13.939 -16.979 1.00 86.38 648 VAL A N 1
ATOM 5369 C CA . VAL A 1 648 ? -0.019 -14.451 -18.269 1.00 86.38 648 VAL A CA 1
ATOM 5370 C C . VAL A 1 648 ? 1.228 -13.664 -18.655 1.00 86.38 648 VAL A C 1
ATOM 5372 O O . VAL A 1 648 ? 1.178 -12.430 -18.630 1.00 86.38 648 VAL A O 1
ATOM 5375 N N . VAL A 1 649 ? 2.315 -14.360 -18.990 1.00 88.56 649 VAL A N 1
ATOM 5376 C CA . VAL A 1 649 ? 3.580 -13.772 -19.461 1.00 88.56 649 VAL A CA 1
ATOM 5377 C C . VAL A 1 649 ? 4.111 -14.542 -20.667 1.00 88.56 649 VAL A C 1
ATOM 5379 O O . VAL A 1 649 ? 3.884 -15.746 -20.787 1.00 88.56 649 VAL A O 1
ATOM 5382 N N . ASP A 1 650 ? 4.829 -13.855 -21.551 1.00 87.81 650 ASP A N 1
ATOM 5383 C CA . ASP A 1 650 ? 5.534 -14.496 -22.665 1.00 87.81 650 ASP A CA 1
ATOM 5384 C C . ASP A 1 650 ? 6.988 -14.888 -22.318 1.00 87.81 650 ASP A C 1
ATOM 5386 O O . ASP A 1 650 ? 7.533 -14.476 -21.285 1.00 87.81 650 ASP A O 1
ATOM 5390 N N . GLY A 1 651 ? 7.626 -15.653 -23.208 1.00 83.00 651 GLY A N 1
ATOM 5391 C CA . GLY A 1 651 ? 9.014 -16.119 -23.086 1.00 83.00 651 GLY A CA 1
ATOM 5392 C C . GLY A 1 651 ? 10.119 -15.154 -23.548 1.00 83.00 651 GLY A C 1
ATOM 5393 O O . GLY A 1 651 ? 11.259 -15.592 -23.693 1.00 83.00 651 GLY A O 1
ATOM 5394 N N . HIS A 1 652 ? 9.825 -13.878 -23.814 1.00 81.81 652 HIS A N 1
ATOM 5395 C CA . HIS A 1 652 ? 10.831 -12.880 -24.206 1.00 81.81 652 HIS A CA 1
ATOM 5396 C C . HIS A 1 652 ? 11.504 -12.281 -22.963 1.00 81.81 652 HIS A C 1
ATOM 5398 O O . HIS A 1 652 ? 10.820 -11.754 -22.082 1.00 81.81 652 HIS A O 1
ATOM 5404 N N . PHE A 1 653 ? 12.836 -12.321 -22.876 1.00 80.81 653 PHE A N 1
ATOM 5405 C CA . PHE A 1 653 ? 13.572 -11.847 -21.693 1.00 80.81 653 PHE A CA 1
ATOM 5406 C C . PHE A 1 653 ? 14.584 -10.747 -22.042 1.00 80.81 653 PHE A C 1
ATOM 5408 O O . PHE A 1 653 ? 15.229 -10.837 -23.085 1.00 80.81 653 PHE A O 1
ATOM 5415 N N . PRO A 1 654 ? 14.776 -9.726 -21.189 1.00 75.44 654 PRO A N 1
ATOM 5416 C CA . PRO A 1 654 ? 15.804 -8.706 -21.407 1.00 75.44 654 PRO A CA 1
ATOM 5417 C C . PRO A 1 654 ? 17.245 -9.246 -21.319 1.00 75.44 654 PRO A C 1
ATOM 5419 O O . PRO A 1 654 ? 17.583 -10.060 -20.451 1.00 75.44 654 PRO A O 1
ATOM 5422 N N . LEU A 1 655 ? 18.105 -8.753 -22.211 1.00 67.12 655 LEU A N 1
ATOM 5423 C CA . LEU A 1 655 ? 19.532 -9.046 -22.307 1.00 67.12 655 LEU A CA 1
ATOM 5424 C C . LEU A 1 655 ? 20.370 -7.793 -22.073 1.00 67.12 655 LEU A C 1
ATOM 5426 O O . LEU A 1 655 ? 20.189 -6.756 -22.708 1.00 67.12 655 LEU A O 1
ATOM 5430 N N . HIS A 1 656 ? 21.404 -7.957 -21.263 1.00 59.34 656 HIS A N 1
ATOM 5431 C CA . HIS A 1 656 ? 22.458 -6.983 -21.066 1.00 59.34 656 HIS A CA 1
ATOM 5432 C C . HIS A 1 656 ? 23.300 -6.804 -22.343 1.00 59.34 656 HIS A C 1
ATOM 5434 O O . HIS A 1 656 ? 23.609 -7.770 -23.043 1.00 59.34 656 HIS A O 1
ATOM 5440 N N . THR A 1 657 ? 23.769 -5.577 -22.592 1.00 53.72 657 THR A N 1
ATOM 5441 C CA . THR A 1 657 ? 24.600 -5.182 -23.756 1.00 53.72 657 THR A CA 1
ATOM 5442 C C . THR A 1 657 ? 25.850 -6.032 -23.994 1.00 53.72 657 THR A C 1
ATOM 5444 O O . THR A 1 657 ? 26.335 -6.120 -25.118 1.00 53.72 657 THR A O 1
ATOM 5447 N N . SER A 1 658 ? 26.382 -6.670 -22.951 1.00 53.12 658 SER A N 1
ATOM 5448 C CA . SER A 1 658 ? 27.548 -7.558 -23.032 1.00 53.12 658 SER A CA 1
ATOM 5449 C C . SER A 1 658 ? 27.205 -9.020 -23.363 1.00 53.12 658 SER A C 1
ATOM 5451 O O . SER A 1 658 ? 28.074 -9.880 -23.233 1.00 53.12 658 SER A O 1
ATOM 5453 N N . GLY A 1 659 ? 25.953 -9.324 -23.730 1.00 51.28 659 GLY A N 1
ATOM 5454 C CA . GLY A 1 659 ? 25.496 -10.666 -24.119 1.00 51.28 659 GLY A CA 1
ATOM 5455 C C . GLY A 1 659 ? 25.106 -11.595 -22.959 1.00 51.28 659 GLY A C 1
ATOM 5456 O O . GLY A 1 659 ? 25.069 -12.810 -23.138 1.00 51.28 659 GLY A O 1
ATOM 5457 N N . GLY A 1 660 ? 24.845 -11.056 -21.760 1.00 57.25 660 GLY A N 1
ATOM 5458 C CA . GLY A 1 660 ? 24.345 -11.807 -20.593 1.00 57.25 660 GLY A CA 1
ATOM 5459 C C . GLY A 1 660 ? 22.903 -11.433 -20.228 1.00 57.25 660 GLY A C 1
ATOM 5460 O O . GLY A 1 660 ? 22.392 -10.441 -20.722 1.00 57.25 660 GLY A O 1
ATOM 5461 N N . TYR A 1 661 ? 22.236 -12.184 -19.347 1.00 57.12 661 TYR A N 1
ATOM 5462 C CA . TYR A 1 661 ? 20.893 -11.814 -18.860 1.00 57.12 661 TYR A CA 1
ATOM 5463 C C . TYR A 1 661 ? 20.957 -10.594 -17.921 1.00 57.12 661 TYR A C 1
ATOM 5465 O O . TYR A 1 661 ? 21.814 -10.542 -17.032 1.00 57.12 661 TYR A O 1
ATOM 5473 N N . GLU A 1 662 ? 20.053 -9.630 -18.125 1.00 55.31 662 GLU A N 1
ATOM 5474 C CA . GLU A 1 662 ? 19.945 -8.384 -17.338 1.00 55.31 662 GLU A CA 1
ATOM 5475 C C . GLU A 1 662 ? 19.233 -8.589 -15.987 1.00 55.31 662 GLU A C 1
ATOM 5477 O O . GLU A 1 662 ? 19.404 -7.814 -15.048 1.00 55.31 662 GLU A O 1
ATOM 5482 N N . PHE A 1 663 ? 18.485 -9.683 -15.864 1.00 72.81 663 PHE A N 1
ATOM 5483 C CA . PHE A 1 663 ? 17.669 -10.027 -14.700 1.00 72.81 663 PHE A CA 1
ATOM 5484 C C . PHE A 1 663 ? 17.966 -11.455 -14.236 1.00 72.81 663 PHE A C 1
ATOM 5486 O O . PHE A 1 663 ? 19.091 -11.930 -14.457 1.00 72.81 663 PHE A O 1
ATOM 5493 N N . ALA A 1 664 ? 17.021 -12.136 -13.576 1.00 62.12 664 ALA A N 1
ATOM 5494 C CA . ALA A 1 664 ? 17.179 -13.533 -13.201 1.00 62.12 664 ALA A CA 1
ATOM 5495 C C . ALA A 1 664 ? 17.719 -14.322 -14.396 1.00 62.12 664 ALA A C 1
ATOM 5497 O O . ALA A 1 664 ? 17.236 -14.234 -15.528 1.00 62.12 664 ALA A O 1
ATOM 5498 N N . ARG A 1 665 ? 18.814 -15.035 -14.159 1.00 65.81 665 ARG A N 1
ATOM 5499 C CA . ARG A 1 665 ? 19.617 -15.606 -15.229 1.00 65.81 665 ARG A CA 1
ATOM 5500 C C . ARG A 1 665 ? 19.154 -17.025 -15.536 1.00 65.81 665 ARG A C 1
ATOM 5502 O O . ARG A 1 665 ? 19.058 -17.853 -14.635 1.00 65.81 665 ARG A O 1
ATOM 5509 N N . VAL A 1 666 ? 19.041 -17.360 -16.821 1.00 62.28 666 VAL A N 1
ATOM 5510 C CA . VAL A 1 666 ? 18.904 -18.755 -17.278 1.00 62.28 666 VAL A CA 1
ATOM 5511 C C . VAL A 1 666 ? 20.292 -19.425 -17.264 1.00 62.28 666 VAL A C 1
ATOM 5513 O O . VAL A 1 666 ? 20.944 -19.635 -18.298 1.00 62.28 666 VAL A O 1
ATOM 5516 N N . VAL A 1 667 ? 20.828 -19.670 -16.064 1.00 52.97 667 VAL A N 1
ATOM 5517 C CA . VAL A 1 667 ? 22.206 -20.151 -15.873 1.00 52.97 667 VAL A CA 1
ATOM 5518 C C . VAL A 1 667 ? 22.287 -21.649 -16.052 1.00 52.97 667 VAL A C 1
ATOM 5520 O O . VAL A 1 667 ? 22.005 -22.386 -15.119 1.00 52.97 667 VAL A O 1
ATOM 5523 N N . CYS A 1 668 ? 22.792 -22.102 -17.203 1.00 51.31 668 CYS A N 1
ATOM 5524 C CA . CYS A 1 668 ? 23.139 -23.510 -17.498 1.00 51.31 668 CYS A CA 1
ATOM 5525 C C . CYS A 1 668 ? 22.001 -24.529 -17.373 1.00 51.31 668 CYS A C 1
ATOM 5527 O O . CYS A 1 668 ? 22.133 -25.642 -17.868 1.00 51.31 668 CYS A O 1
ATOM 5529 N N . SER A 1 669 ? 20.908 -24.134 -16.744 1.00 56.12 669 SER A N 1
ATOM 5530 C CA . SER A 1 669 ? 19.643 -24.789 -16.656 1.00 56.12 669 SER A CA 1
ATOM 5531 C C . SER A 1 669 ? 18.910 -24.467 -17.933 1.00 56.12 669 SER A C 1
ATOM 5533 O O . SER A 1 669 ? 18.853 -23.335 -18.410 1.00 56.12 669 SER A O 1
ATOM 5535 N N . THR A 1 670 ? 18.337 -25.493 -18.505 1.00 67.00 670 THR A N 1
ATOM 5536 C CA . THR A 1 670 ? 17.281 -25.364 -19.485 1.00 67.00 670 THR A CA 1
ATOM 5537 C C . THR A 1 670 ? 15.984 -24.838 -18.863 1.00 67.00 670 THR A C 1
ATOM 5539 O O . THR A 1 670 ? 15.013 -24.686 -19.582 1.00 67.00 670 THR A O 1
ATOM 5542 N N . GLU A 1 671 ? 15.993 -24.527 -17.562 1.00 83.31 671 GLU A N 1
ATOM 5543 C CA . GLU A 1 671 ? 14.843 -24.190 -16.726 1.00 83.31 671 GLU A CA 1
ATOM 5544 C C . GLU A 1 671 ? 14.524 -22.689 -16.736 1.00 83.31 671 GLU A C 1
ATOM 5546 O O . GLU A 1 671 ? 15.388 -21.866 -16.419 1.00 83.31 671 GLU A O 1
ATOM 5551 N N . LEU A 1 672 ? 13.271 -22.346 -17.042 1.00 86.81 672 LEU A N 1
ATOM 5552 C CA . LEU A 1 672 ? 12.780 -20.966 -17.154 1.00 86.81 672 LEU A CA 1
ATOM 5553 C C . LEU A 1 672 ? 12.074 -20.429 -15.904 1.00 86.81 672 LEU A C 1
ATOM 5555 O O . LEU A 1 672 ? 11.852 -19.220 -15.806 1.00 86.81 672 LEU A O 1
ATOM 5559 N N . TRP A 1 673 ? 11.689 -21.297 -14.965 1.00 90.75 673 TRP A N 1
ATOM 5560 C CA . TRP A 1 673 ? 10.812 -20.932 -13.847 1.00 90.75 673 TRP A CA 1
ATOM 5561 C C . TRP A 1 673 ? 11.243 -19.686 -13.044 1.00 90.75 673 TRP A C 1
ATOM 5563 O O . TRP A 1 673 ? 10.352 -18.894 -12.732 1.00 90.75 673 TRP A O 1
ATOM 5573 N N . PRO A 1 674 ? 12.537 -19.414 -12.749 1.00 91.38 674 PRO A N 1
ATOM 5574 C CA . PRO A 1 674 ? 12.903 -18.229 -11.973 1.00 91.38 674 PRO A CA 1
ATOM 5575 C C . PRO A 1 674 ? 12.632 -16.941 -12.754 1.00 91.38 674 PRO A C 1
ATOM 5577 O O . PRO A 1 674 ? 12.051 -16.004 -12.215 1.00 91.38 674 PRO A O 1
ATOM 5580 N N . CYS A 1 675 ? 12.995 -16.918 -14.041 1.00 88.94 675 CYS A N 1
ATOM 5581 C CA . CYS A 1 675 ? 12.807 -15.770 -14.928 1.00 88.94 675 CYS A CA 1
ATOM 5582 C C . CYS A 1 675 ? 11.322 -15.492 -15.179 1.00 88.94 675 CYS A C 1
ATOM 5584 O O . CYS A 1 675 ? 10.904 -14.338 -15.237 1.00 88.94 675 CYS A O 1
ATOM 5586 N N . LEU A 1 676 ? 10.509 -16.546 -15.308 1.00 91.88 676 LEU A N 1
ATOM 5587 C CA . LEU A 1 676 ? 9.061 -16.424 -15.491 1.00 91.88 676 LEU A CA 1
ATOM 5588 C C . LEU A 1 676 ? 8.384 -15.837 -14.249 1.00 91.88 676 LEU A C 1
ATOM 5590 O O . LEU A 1 676 ? 7.547 -14.942 -14.379 1.00 91.88 676 LEU A O 1
ATOM 5594 N N . ILE A 1 677 ? 8.773 -16.288 -13.053 1.00 94.44 677 ILE A N 1
ATOM 5595 C CA . ILE A 1 677 ? 8.241 -15.741 -11.801 1.00 94.44 677 ILE A CA 1
ATOM 5596 C C . ILE A 1 677 ? 8.702 -14.295 -11.601 1.00 94.44 677 ILE A C 1
ATOM 5598 O O . ILE A 1 677 ? 7.870 -13.433 -11.327 1.00 94.44 677 ILE A O 1
ATOM 5602 N N . GLU A 1 678 ? 9.988 -13.995 -11.801 1.00 92.94 678 GLU A N 1
ATOM 5603 C CA . GLU A 1 678 ? 10.519 -12.628 -11.716 1.00 92.94 678 GLU A CA 1
ATOM 5604 C C . GLU A 1 678 ? 9.783 -11.678 -12.674 1.00 92.94 678 GLU A C 1
ATOM 5606 O O . GLU A 1 678 ? 9.330 -10.606 -12.264 1.00 92.94 678 GLU A O 1
ATOM 5611 N N . LYS A 1 679 ? 9.560 -12.103 -13.925 1.00 90.81 679 LYS A N 1
ATOM 5612 C CA . LYS A 1 679 ? 8.793 -11.343 -14.918 1.00 90.81 679 LYS A CA 1
ATOM 5613 C C . LYS A 1 679 ? 7.342 -11.125 -14.500 1.00 90.81 679 LYS A C 1
ATOM 5615 O O . LYS A 1 679 ? 6.824 -10.019 -14.643 1.00 90.81 679 LYS A O 1
ATOM 5620 N N . ALA A 1 680 ? 6.675 -12.151 -13.976 1.00 91.81 680 ALA A N 1
ATOM 5621 C CA . ALA A 1 680 ? 5.293 -12.039 -13.522 1.00 91.81 680 ALA A CA 1
ATOM 5622 C C . ALA A 1 680 ? 5.159 -11.090 -12.320 1.00 91.81 680 ALA A C 1
ATOM 5624 O O . ALA A 1 680 ? 4.247 -10.260 -12.296 1.00 91.81 680 ALA A O 1
ATOM 5625 N N . VAL A 1 681 ? 6.090 -11.146 -11.360 1.00 91.19 681 VAL A N 1
ATOM 5626 C CA . VAL A 1 681 ? 6.130 -10.213 -10.221 1.00 91.19 681 VAL A CA 1
ATOM 5627 C C . VAL A 1 681 ? 6.423 -8.790 -10.710 1.00 91.19 681 VAL A C 1
ATOM 5629 O O . VAL A 1 681 ? 5.731 -7.855 -10.306 1.00 91.19 681 VAL A O 1
ATOM 5632 N N . ALA A 1 682 ? 7.362 -8.611 -11.645 1.00 88.62 682 ALA A N 1
ATOM 5633 C CA . ALA A 1 682 ? 7.616 -7.322 -12.287 1.00 88.62 682 ALA A CA 1
ATOM 5634 C C . ALA A 1 682 ? 6.361 -6.772 -12.983 1.00 88.62 682 ALA A C 1
ATOM 5636 O O . ALA A 1 682 ? 6.035 -5.598 -12.805 1.00 88.62 682 ALA A O 1
ATOM 5637 N N . LYS A 1 683 ? 5.621 -7.606 -13.728 1.00 87.62 683 LYS A N 1
ATOM 5638 C CA . LYS A 1 683 ? 4.361 -7.226 -14.391 1.00 87.62 683 LYS A CA 1
ATOM 5639 C C . LYS A 1 683 ? 3.318 -6.745 -13.383 1.00 87.62 683 LYS A C 1
ATOM 5641 O O . LYS A 1 683 ? 2.737 -5.680 -13.582 1.00 87.62 683 LYS A O 1
ATOM 5646 N N . MET A 1 684 ? 3.141 -7.461 -12.272 1.00 84.38 684 MET A N 1
ATOM 5647 C CA . MET A 1 684 ? 2.212 -7.066 -11.203 1.00 84.38 684 MET A CA 1
ATOM 5648 C C . MET A 1 684 ? 2.613 -5.757 -10.510 1.00 84.38 684 MET A C 1
ATOM 5650 O O . MET A 1 684 ? 1.747 -4.972 -10.129 1.00 84.38 684 MET A O 1
ATOM 5654 N N . LEU A 1 685 ? 3.916 -5.493 -10.384 1.00 81.81 685 LEU A N 1
ATOM 5655 C CA . LEU A 1 685 ? 4.447 -4.266 -9.784 1.00 81.81 685 LEU A CA 1
ATOM 5656 C C . LEU A 1 685 ? 4.623 -3.115 -10.790 1.00 81.81 685 LEU A C 1
ATOM 5658 O O . LEU A 1 685 ? 5.042 -2.026 -10.401 1.00 81.81 685 LEU A O 1
ATOM 5662 N N . GLY A 1 686 ? 4.300 -3.310 -12.071 1.00 80.25 686 GLY A N 1
ATOM 5663 C CA . GLY A 1 686 ? 4.368 -2.273 -13.108 1.00 80.25 686 GLY A CA 1
ATOM 5664 C C . GLY A 1 686 ? 5.749 -2.058 -13.747 1.00 80.25 686 GLY A C 1
ATOM 5665 O O . GLY A 1 686 ? 5.971 -1.019 -14.370 1.00 80.25 686 GLY A O 1
ATOM 5666 N N . GLY A 1 687 ? 6.678 -3.007 -13.603 1.00 81.88 687 GLY A N 1
ATOM 5667 C CA . GLY A 1 687 ? 7.974 -3.044 -14.291 1.00 81.88 687 GLY A CA 1
ATOM 5668 C C . GLY A 1 687 ? 9.122 -3.580 -13.428 1.00 81.88 687 GLY A C 1
ATOM 5669 O O . GLY A 1 687 ? 9.059 -3.548 -12.200 1.00 81.88 687 GLY A O 1
ATOM 5670 N N . TYR A 1 688 ? 10.214 -4.015 -14.070 1.00 81.56 688 TYR A N 1
ATOM 5671 C CA . TYR A 1 688 ? 11.391 -4.597 -13.392 1.00 81.56 688 TYR A CA 1
ATOM 5672 C C . TYR A 1 688 ? 12.086 -3.617 -12.434 1.00 81.56 688 TYR A C 1
ATOM 5674 O O . TYR A 1 688 ? 12.608 -4.016 -11.397 1.00 81.56 688 TYR A O 1
ATOM 5682 N N . HIS A 1 689 ? 12.035 -2.314 -12.729 1.00 76.94 689 HIS A N 1
ATOM 5683 C CA . HIS A 1 689 ? 12.578 -1.262 -11.861 1.00 76.94 689 HIS A CA 1
ATOM 5684 C C . HIS A 1 689 ? 11.983 -1.262 -10.444 1.00 76.94 689 HIS A C 1
ATOM 5686 O O . HIS A 1 689 ? 12.645 -0.814 -9.512 1.00 76.94 689 HIS A O 1
ATOM 5692 N N . ASN A 1 690 ? 10.763 -1.780 -10.268 1.00 79.88 690 ASN A N 1
ATOM 5693 C CA . ASN A 1 690 ? 10.104 -1.854 -8.963 1.00 79.88 690 ASN A CA 1
ATOM 5694 C C . ASN A 1 690 ? 10.525 -3.079 -8.136 1.00 79.88 690 ASN A C 1
ATOM 5696 O O . ASN A 1 690 ? 10.081 -3.208 -6.999 1.00 79.88 690 ASN A O 1
ATOM 5700 N N . LEU A 1 691 ? 11.388 -3.954 -8.666 1.00 84.69 691 LEU A N 1
ATOM 5701 C CA . LEU A 1 691 ? 11.998 -5.042 -7.894 1.00 84.69 691 LEU A CA 1
ATOM 5702 C C . LEU A 1 691 ? 13.306 -4.621 -7.204 1.00 84.69 691 LEU A C 1
ATOM 5704 O O . LEU A 1 691 ? 13.840 -5.384 -6.401 1.00 84.69 691 LEU A O 1
ATOM 5708 N N . MET A 1 692 ? 13.842 -3.431 -7.501 1.00 82.00 692 MET A N 1
ATOM 5709 C CA . MET A 1 692 ? 15.091 -2.955 -6.905 1.00 82.00 692 MET A CA 1
ATOM 5710 C C . MET A 1 692 ? 14.887 -2.596 -5.428 1.00 82.00 692 MET A C 1
ATOM 5712 O O . MET A 1 692 ? 14.323 -1.552 -5.115 1.00 82.00 692 MET A O 1
ATOM 5716 N N . GLY A 1 693 ? 15.405 -3.440 -4.533 1.00 78.56 693 GLY A N 1
ATOM 5717 C CA . GLY A 1 693 ? 15.330 -3.242 -3.087 1.00 78.56 693 GLY A CA 1
ATOM 5718 C C . GLY A 1 693 ? 13.919 -3.460 -2.540 1.00 78.56 693 GLY A C 1
ATOM 5719 O O . GLY A 1 693 ? 13.069 -2.575 -2.590 1.00 78.56 693 GLY A O 1
ATOM 5720 N N . GLY A 1 694 ? 13.681 -4.631 -1.955 1.00 77.44 694 GLY A N 1
ATOM 5721 C CA . GLY A 1 694 ? 12.392 -4.991 -1.372 1.00 77.44 694 GLY A CA 1
ATOM 5722 C C . GLY A 1 694 ? 12.542 -5.825 -0.102 1.00 77.44 694 GLY A C 1
ATOM 5723 O O . GLY A 1 694 ? 13.639 -6.286 0.223 1.00 77.44 694 GLY A O 1
ATOM 5724 N N . PRO A 1 695 ? 11.456 -5.993 0.665 1.00 77.81 695 PRO A N 1
ATOM 5725 C CA . PRO A 1 695 ? 11.491 -6.772 1.889 1.00 77.81 695 PRO A CA 1
ATOM 5726 C C . PRO A 1 695 ? 11.235 -8.268 1.636 1.00 77.81 695 PRO A C 1
ATOM 5728 O O . PRO A 1 695 ? 10.312 -8.642 0.915 1.00 77.81 695 PRO A O 1
ATOM 5731 N N . LEU A 1 696 ? 11.995 -9.132 2.318 1.00 82.12 696 LEU A N 1
ATOM 5732 C CA . LEU A 1 696 ? 11.891 -10.599 2.218 1.00 82.12 696 LEU A CA 1
ATOM 5733 C C . LEU A 1 696 ? 10.466 -11.146 2.421 1.00 82.12 696 LEU A C 1
ATOM 5735 O O . LEU A 1 696 ? 10.033 -12.034 1.691 1.00 82.12 696 LEU A O 1
ATOM 5739 N N . PHE A 1 697 ? 9.717 -10.606 3.388 1.00 81.75 697 PHE A N 1
ATOM 5740 C CA . PHE A 1 697 ? 8.376 -11.109 3.708 1.00 81.75 697 PHE A CA 1
ATOM 5741 C C . PHE A 1 697 ? 7.375 -10.927 2.554 1.00 81.75 697 PHE A C 1
ATOM 5743 O O . PHE A 1 697 ? 6.488 -11.760 2.391 1.00 81.75 697 PHE A O 1
ATOM 5750 N N . SER A 1 698 ? 7.527 -9.893 1.716 1.00 83.94 698 SER A N 1
ATOM 5751 C CA . SER A 1 698 ? 6.628 -9.677 0.575 1.00 83.94 698 SER A CA 1
ATOM 5752 C C . SER A 1 698 ? 6.767 -10.752 -0.484 1.00 83.94 698 SER A C 1
ATOM 5754 O O . SER A 1 698 ? 5.765 -11.173 -1.044 1.00 83.94 698 SER A O 1
ATOM 5756 N N . SER A 1 699 ? 7.988 -11.228 -0.734 1.00 89.62 699 SER A N 1
ATOM 5757 C CA . SER A 1 699 ? 8.218 -12.295 -1.708 1.00 89.62 699 SER A CA 1
ATOM 5758 C C . SER A 1 699 ? 7.507 -13.579 -1.285 1.00 89.62 699 SER A C 1
ATOM 5760 O O . SER A 1 699 ? 6.726 -14.133 -2.055 1.00 89.62 699 SER A O 1
ATOM 5762 N N . PHE A 1 700 ? 7.666 -13.991 -0.023 1.00 91.44 700 PHE A N 1
ATOM 5763 C CA . PHE A 1 700 ? 6.929 -15.136 0.507 1.00 91.44 700 PHE A CA 1
ATOM 5764 C C . PHE A 1 700 ? 5.417 -14.953 0.392 1.00 91.44 700 PHE A C 1
ATOM 5766 O O . PHE A 1 700 ? 4.741 -15.844 -0.109 1.00 91.44 700 PHE A O 1
ATOM 5773 N N . GLN A 1 701 ? 4.885 -13.788 0.759 1.00 86.38 701 GLN A N 1
ATOM 5774 C CA . GLN A 1 701 ? 3.455 -13.510 0.617 1.00 86.38 701 GLN A CA 1
ATOM 5775 C C . GLN A 1 701 ? 2.978 -13.592 -0.836 1.00 86.38 701 GLN A C 1
ATOM 5777 O O . GLN A 1 701 ? 1.949 -14.213 -1.082 1.00 86.38 701 GLN A O 1
ATOM 5782 N N . TYR A 1 702 ? 3.715 -13.024 -1.797 1.00 89.56 702 TYR A N 1
ATOM 5783 C CA . TYR A 1 702 ? 3.349 -13.068 -3.217 1.00 89.56 702 TYR A CA 1
ATOM 5784 C C . TYR A 1 702 ? 3.349 -14.484 -3.792 1.00 89.56 702 TYR A C 1
ATOM 5786 O O . TYR A 1 702 ? 2.591 -14.766 -4.718 1.00 89.56 702 TYR A O 1
ATOM 5794 N N . LEU A 1 703 ? 4.195 -15.364 -3.261 1.00 91.56 703 LEU A N 1
ATOM 5795 C CA . LEU A 1 703 ? 4.399 -16.708 -3.794 1.00 91.56 703 LEU A CA 1
ATOM 5796 C C . LEU A 1 703 ? 3.560 -17.767 -3.069 1.00 91.56 703 LEU A C 1
ATOM 5798 O O . LEU A 1 703 ? 3.173 -18.754 -3.683 1.00 91.56 703 LEU A O 1
ATOM 5802 N N . THR A 1 704 ? 3.250 -17.570 -1.784 1.00 89.44 704 THR A N 1
ATOM 5803 C CA . THR A 1 704 ? 2.588 -18.590 -0.951 1.00 89.44 704 THR A CA 1
ATOM 5804 C C . THR A 1 704 ? 1.260 -18.136 -0.351 1.00 89.44 704 THR A C 1
ATOM 5806 O O . THR A 1 704 ? 0.467 -18.977 0.070 1.00 89.44 704 THR A O 1
ATOM 5809 N N . GLY A 1 705 ? 1.013 -16.825 -0.254 1.00 82.88 705 GLY A N 1
ATOM 5810 C CA . GLY A 1 705 ? -0.116 -16.270 0.498 1.00 82.88 705 GLY A CA 1
ATOM 5811 C C . GLY A 1 705 ? -0.114 -16.636 1.990 1.00 82.88 705 GLY A C 1
ATOM 5812 O O . GLY A 1 705 ? -1.144 -16.497 2.650 1.00 82.88 705 GLY A O 1
ATOM 5813 N N . ALA A 1 706 ? 0.995 -17.157 2.526 1.00 85.25 706 ALA A N 1
ATOM 5814 C CA . ALA A 1 706 ? 1.116 -17.585 3.916 1.00 85.25 706 ALA A CA 1
ATOM 5815 C C . ALA A 1 706 ? 1.624 -16.459 4.829 1.00 85.25 706 ALA A C 1
ATOM 5817 O O . ALA A 1 706 ? 2.308 -15.526 4.394 1.00 85.25 706 ALA A O 1
ATOM 5818 N N . SER A 1 707 ? 1.305 -16.580 6.117 1.00 81.88 707 SER A N 1
ATOM 5819 C CA . SER A 1 707 ? 1.808 -15.686 7.156 1.00 81.88 707 SER A CA 1
ATOM 5820 C C . SER A 1 707 ? 3.331 -15.836 7.307 1.00 81.88 707 SER A C 1
ATOM 5822 O O . SER A 1 707 ? 3.918 -16.891 7.037 1.00 81.88 707 SER A O 1
ATOM 5824 N N . CYS A 1 708 ? 3.997 -14.751 7.704 1.00 83.81 708 CYS A N 1
ATOM 5825 C CA . CYS A 1 708 ? 5.444 -14.730 7.904 1.00 83.81 708 CYS A CA 1
ATOM 5826 C C . CYS A 1 708 ? 5.778 -14.340 9.343 1.00 83.81 708 CYS A C 1
ATOM 5828 O O . CYS A 1 708 ? 5.231 -13.376 9.875 1.00 83.81 708 CYS A O 1
ATOM 5830 N N . LEU A 1 709 ? 6.720 -15.059 9.945 1.00 82.00 709 LEU A N 1
ATOM 5831 C CA . LEU A 1 709 ? 7.297 -14.759 11.246 1.00 82.00 709 LEU A CA 1
ATOM 5832 C C . LEU A 1 709 ? 8.667 -14.098 11.073 1.00 82.00 709 LEU A C 1
ATOM 5834 O O . LEU A 1 709 ? 9.465 -14.515 10.233 1.00 82.00 709 LEU A O 1
ATOM 5838 N N . LYS A 1 710 ? 8.951 -13.082 11.890 1.00 82.06 710 LYS A N 1
ATOM 5839 C CA . LYS A 1 710 ? 10.259 -12.427 11.949 1.00 82.06 710 LYS A CA 1
ATOM 5840 C C . LYS A 1 710 ? 10.952 -12.745 13.272 1.00 82.06 710 LYS A C 1
ATOM 5842 O O . LYS A 1 710 ? 10.412 -12.442 14.335 1.00 82.06 710 LYS A O 1
ATOM 5847 N N . ILE A 1 711 ? 12.170 -13.266 13.177 1.00 84.94 711 ILE A N 1
ATOM 5848 C CA . ILE A 1 711 ? 13.066 -13.522 14.307 1.00 84.94 711 ILE A CA 1
ATOM 5849 C C . ILE A 1 711 ? 14.274 -12.590 14.171 1.00 84.94 711 ILE A C 1
ATOM 5851 O O . ILE A 1 711 ? 14.874 -12.499 13.096 1.00 84.94 711 ILE A O 1
ATOM 5855 N N . ASN A 1 712 ? 14.582 -11.847 15.231 1.00 82.12 712 ASN A N 1
ATOM 5856 C CA . ASN A 1 712 ? 15.796 -11.043 15.313 1.00 82.12 712 ASN A CA 1
ATOM 5857 C C . ASN A 1 712 ? 16.934 -11.904 15.856 1.00 82.12 712 ASN A C 1
ATOM 5859 O O . ASN A 1 712 ? 16.750 -12.642 16.819 1.00 82.12 712 ASN A O 1
ATOM 5863 N N . LEU A 1 713 ? 18.111 -11.741 15.266 1.00 84.69 713 LEU A N 1
ATOM 5864 C CA . LEU A 1 713 ? 19.352 -12.331 15.748 1.00 84.69 713 LEU A CA 1
ATOM 5865 C C . LEU A 1 713 ? 20.228 -11.188 16.281 1.00 84.69 713 LEU A C 1
ATOM 5867 O O . LEU A 1 713 ? 20.437 -10.179 15.602 1.00 84.69 713 LEU A O 1
ATOM 5871 N N . ASN A 1 714 ? 20.643 -11.293 17.541 1.00 78.69 714 ASN A N 1
ATOM 5872 C CA . ASN A 1 714 ? 21.392 -10.270 18.280 1.00 78.69 714 ASN A CA 1
ATOM 5873 C C . ASN A 1 714 ? 22.284 -10.907 19.358 1.00 78.69 714 ASN A C 1
ATOM 5875 O O . ASN A 1 714 ? 22.196 -12.108 19.593 1.00 78.69 714 ASN A O 1
ATOM 5879 N N . ASN A 1 715 ? 23.117 -10.109 20.033 1.00 74.56 715 ASN A N 1
ATOM 5880 C CA . ASN A 1 715 ? 24.136 -10.630 20.954 1.00 74.56 715 ASN A CA 1
ATOM 5881 C C . ASN A 1 715 ? 23.621 -11.385 22.184 1.00 74.56 715 ASN A C 1
ATOM 5883 O O . ASN A 1 715 ? 24.411 -11.995 22.897 1.00 74.56 715 ASN A O 1
ATOM 5887 N N . GLU A 1 716 ? 22.318 -11.359 22.422 1.00 76.19 716 GLU A N 1
ATOM 5888 C CA . GLU A 1 716 ? 21.652 -12.060 23.516 1.00 76.19 716 GLU A CA 1
ATOM 5889 C C . GLU A 1 716 ? 20.977 -13.356 23.026 1.00 76.19 716 GLU A C 1
ATOM 5891 O O . GLU A 1 716 ? 20.299 -14.032 23.796 1.00 76.19 716 GLU A O 1
ATOM 5896 N N . THR A 1 717 ? 21.159 -13.710 21.746 1.00 82.56 717 THR A N 1
ATOM 5897 C CA . THR A 1 717 ? 20.548 -14.891 21.127 1.00 82.56 717 THR A CA 1
ATOM 5898 C C . THR A 1 717 ? 21.143 -16.176 21.699 1.00 82.56 717 THR A C 1
ATOM 5900 O O . THR A 1 717 ? 22.326 -16.463 21.524 1.00 82.56 717 THR A O 1
ATOM 5903 N N . SER A 1 718 ? 20.304 -16.987 22.337 1.00 88.06 718 SER A N 1
ATOM 5904 C CA . SER A 1 718 ? 20.627 -18.349 22.743 1.00 88.06 718 SER A CA 1
ATOM 5905 C C . SER A 1 718 ? 20.794 -19.234 21.513 1.00 88.06 718 SER A C 1
ATOM 5907 O O . SER A 1 718 ? 19.837 -19.495 20.779 1.00 88.06 718 SER A O 1
ATOM 5909 N N . LEU A 1 719 ? 22.019 -19.711 21.291 1.00 88.81 719 LEU A N 1
ATOM 5910 C CA . LEU A 1 719 ? 22.335 -20.599 20.172 1.00 88.81 719 LEU A CA 1
ATOM 5911 C C . LEU A 1 719 ? 21.643 -21.960 20.296 1.00 88.81 719 LEU A C 1
ATOM 5913 O O . LEU A 1 719 ? 21.281 -22.544 19.279 1.00 88.81 719 LEU A O 1
ATOM 5917 N N . ASP A 1 720 ? 21.418 -22.450 21.518 1.00 89.62 720 ASP A N 1
ATOM 5918 C CA . ASP A 1 720 ? 20.707 -23.711 21.753 1.00 89.62 720 ASP A CA 1
ATOM 5919 C C . ASP A 1 720 ? 19.235 -23.583 21.359 1.00 89.62 720 ASP A C 1
ATOM 5921 O O . ASP A 1 720 ? 18.739 -24.379 20.564 1.00 89.62 720 ASP A O 1
ATOM 5925 N N . MET A 1 721 ? 18.567 -22.511 21.796 1.00 87.94 721 MET A N 1
ATOM 5926 C CA . MET A 1 721 ? 17.185 -22.243 21.391 1.00 87.94 721 MET A CA 1
ATOM 5927 C C . MET A 1 721 ? 17.069 -21.950 19.897 1.00 87.94 721 MET A C 1
ATOM 5929 O O . MET A 1 721 ? 16.115 -22.388 19.261 1.00 87.94 721 MET A O 1
ATOM 5933 N N . LEU A 1 722 ? 18.024 -21.216 19.312 1.00 90.50 722 LEU A N 1
ATOM 5934 C CA . LEU A 1 722 ? 18.055 -20.981 17.868 1.00 90.50 722 LEU A CA 1
ATOM 5935 C C . LEU A 1 722 ? 18.177 -22.296 17.103 1.00 90.50 722 LEU A C 1
ATOM 5937 O O . LEU A 1 722 ? 17.465 -22.493 16.120 1.00 90.50 722 LEU A O 1
ATOM 5941 N N . TRP A 1 723 ? 19.035 -23.203 17.564 1.00 93.75 723 TRP A N 1
ATOM 5942 C CA . TRP A 1 723 ? 19.207 -24.517 16.962 1.00 93.75 723 TRP A CA 1
ATOM 5943 C C . TRP A 1 723 ? 17.932 -25.363 17.041 1.00 93.75 723 TRP A C 1
ATOM 5945 O O . TRP A 1 723 ? 17.467 -25.869 16.018 1.00 93.75 723 TRP A O 1
ATOM 5955 N N . GLU A 1 724 ? 17.326 -25.467 18.226 1.00 91.31 724 GLU A N 1
ATOM 5956 C CA . GLU A 1 724 ? 16.053 -26.170 18.426 1.00 91.31 724 GLU A CA 1
ATOM 5957 C C . GLU A 1 724 ? 14.944 -25.571 17.560 1.00 91.31 724 GLU A C 1
ATOM 5959 O O . GLU A 1 724 ? 14.224 -26.299 16.872 1.00 91.31 724 GLU A O 1
ATOM 5964 N N . LYS A 1 725 ? 14.855 -24.236 17.513 1.00 89.88 725 LYS A N 1
ATOM 5965 C CA . LYS A 1 725 ? 13.857 -23.534 16.708 1.00 89.88 725 LYS A CA 1
ATOM 5966 C C . LYS A 1 725 ? 14.073 -23.763 15.218 1.00 89.88 725 LYS A C 1
ATOM 5968 O O . LYS A 1 725 ? 13.107 -24.000 14.505 1.00 89.88 725 LYS A O 1
ATOM 5973 N N . LEU A 1 726 ? 15.307 -23.718 14.719 1.00 93.56 726 LEU A N 1
ATOM 5974 C CA . LEU A 1 726 ? 15.594 -24.014 13.313 1.00 93.56 726 LEU A CA 1
ATOM 5975 C C . LEU A 1 726 ? 15.156 -25.435 12.945 1.00 93.56 726 LEU A C 1
ATOM 5977 O O . LEU A 1 726 ? 14.492 -25.614 11.925 1.00 93.56 726 LEU A O 1
ATOM 5981 N N . HIS A 1 727 ? 15.455 -26.422 13.792 1.00 91.81 727 HIS A N 1
ATOM 5982 C CA . HIS A 1 727 ? 14.996 -27.795 13.590 1.00 91.81 727 HIS A CA 1
ATOM 5983 C C . HIS A 1 727 ? 13.472 -27.913 13.605 1.00 91.81 727 HIS A C 1
ATOM 5985 O O . HIS A 1 727 ? 12.912 -28.546 12.712 1.00 91.81 727 HIS A O 1
ATOM 5991 N N . GLU A 1 728 ? 12.795 -27.272 14.560 1.00 91.25 728 GLU A N 1
ATOM 5992 C CA . GLU A 1 728 ? 11.333 -27.224 14.616 1.00 91.25 728 GLU A CA 1
ATOM 5993 C C . GLU A 1 728 ? 10.761 -26.646 13.312 1.00 91.25 728 GLU A C 1
ATOM 5995 O O . GLU A 1 728 ? 9.969 -27.299 12.636 1.00 91.25 728 GLU A O 1
ATOM 6000 N N . LEU A 1 729 ? 11.205 -25.454 12.906 1.00 91.88 729 LEU A N 1
ATOM 6001 C CA . LEU A 1 729 ? 10.671 -24.748 11.739 1.00 91.88 729 LEU A CA 1
ATOM 6002 C C . LEU A 1 729 ? 10.917 -25.518 10.432 1.00 91.88 729 LEU A C 1
ATOM 6004 O O . LEU A 1 729 ? 10.011 -25.614 9.602 1.00 91.88 729 LEU A O 1
ATOM 6008 N N . LEU A 1 730 ? 12.110 -26.094 10.257 1.00 90.88 730 LEU A N 1
ATOM 6009 C CA . LEU A 1 730 ? 12.424 -26.923 9.090 1.00 90.88 730 LEU A CA 1
ATOM 6010 C C . LEU A 1 730 ? 11.631 -28.239 9.102 1.00 90.88 730 LEU A C 1
ATOM 6012 O O . LEU A 1 730 ? 11.141 -28.653 8.051 1.00 90.88 730 LEU A O 1
ATOM 6016 N N . SER A 1 731 ? 11.427 -28.861 10.271 1.00 89.69 731 SER A N 1
ATOM 6017 C CA . SER A 1 731 ? 10.614 -30.082 10.402 1.00 89.69 731 SER A CA 1
ATOM 6018 C C . SER A 1 731 ? 9.136 -29.854 10.068 1.00 89.69 731 SER A C 1
ATOM 6020 O O . SER A 1 731 ? 8.491 -30.729 9.494 1.00 89.69 731 SER A O 1
ATOM 6022 N N . LEU A 1 732 ? 8.619 -28.650 10.342 1.00 87.81 732 LEU A N 1
ATOM 6023 C CA . LEU A 1 732 ? 7.278 -28.209 9.945 1.00 87.81 732 LEU A CA 1
ATOM 6024 C C . LEU A 1 732 ? 7.179 -27.875 8.446 1.00 87.81 732 LEU A C 1
ATOM 6026 O O . LEU A 1 732 ? 6.095 -27.575 7.944 1.00 87.81 732 LEU A O 1
ATOM 6030 N N . GLY A 1 733 ? 8.297 -27.920 7.715 1.00 88.88 733 GLY A N 1
ATOM 6031 C CA . GLY A 1 733 ? 8.360 -27.621 6.289 1.00 88.88 733 GLY A CA 1
ATOM 6032 C C . GLY A 1 733 ? 8.280 -26.131 5.956 1.00 88.88 733 GLY A C 1
ATOM 6033 O O . GLY A 1 733 ? 7.999 -25.796 4.801 1.00 88.88 733 GLY A O 1
ATOM 6034 N N . TYR A 1 734 ? 8.512 -25.248 6.934 1.00 93.06 734 TYR A N 1
ATOM 6035 C CA . TYR A 1 734 ? 8.514 -23.803 6.722 1.00 93.06 734 TYR A CA 1
ATOM 6036 C C . TYR A 1 734 ? 9.722 -23.352 5.904 1.00 93.06 734 TYR A C 1
ATOM 6038 O O . TYR A 1 734 ? 10.788 -23.966 5.914 1.00 93.06 734 TYR A O 1
ATOM 6046 N N . LEU A 1 735 ? 9.550 -22.242 5.189 1.00 95.12 735 LEU A N 1
ATOM 6047 C CA . LEU A 1 735 ? 10.580 -21.692 4.313 1.00 95.12 735 LEU A CA 1
ATOM 6048 C C . LEU A 1 735 ? 11.314 -20.560 5.025 1.00 95.12 735 LEU A C 1
ATOM 6050 O O . LEU A 1 735 ? 10.669 -19.687 5.607 1.00 95.12 735 LEU A O 1
ATOM 6054 N N . ILE A 1 736 ? 12.646 -20.549 4.967 1.00 95.75 736 ILE A N 1
ATOM 6055 C CA . ILE A 1 736 ? 13.462 -19.630 5.766 1.00 95.75 736 ILE A CA 1
ATOM 6056 C C . ILE A 1 736 ? 14.411 -18.828 4.873 1.00 95.75 736 ILE A C 1
ATOM 6058 O O . ILE A 1 736 ? 15.138 -19.359 4.035 1.00 95.75 736 ILE A O 1
ATOM 6062 N N . SER A 1 737 ? 14.419 -17.510 5.049 1.00 95.25 737 SER A N 1
ATOM 6063 C CA . SER A 1 737 ? 15.398 -16.617 4.423 1.00 95.25 737 SER A CA 1
ATOM 6064 C C . SER A 1 737 ? 15.991 -15.667 5.452 1.00 95.25 737 SER A C 1
ATOM 6066 O O . SER A 1 737 ? 15.317 -15.243 6.390 1.00 95.25 737 SER A O 1
ATOM 6068 N N . ILE A 1 738 ? 17.257 -15.323 5.261 1.00 93.44 738 ILE A N 1
ATOM 6069 C CA . ILE A 1 738 ? 18.056 -14.514 6.184 1.00 93.44 738 ILE A CA 1
ATOM 6070 C C . ILE A 1 738 ? 18.622 -13.296 5.451 1.00 93.44 738 ILE A C 1
ATOM 6072 O O . ILE A 1 738 ? 18.809 -13.324 4.232 1.00 93.44 738 ILE A O 1
ATOM 6076 N N . SER A 1 739 ? 18.883 -12.207 6.173 1.00 89.50 739 SER A N 1
ATOM 6077 C CA . SER A 1 739 ? 19.434 -10.978 5.586 1.00 89.50 739 SER A CA 1
ATOM 6078 C C . SER A 1 739 ? 20.558 -10.373 6.418 1.00 89.50 739 SER A C 1
ATOM 6080 O O . SER A 1 739 ? 20.521 -10.434 7.644 1.00 89.50 739 SER A O 1
ATOM 6082 N N . THR A 1 740 ? 21.535 -9.763 5.744 1.00 86.56 740 THR A N 1
ATOM 6083 C CA . THR A 1 740 ? 22.660 -9.056 6.376 1.00 86.56 740 THR A CA 1
ATOM 6084 C C . THR A 1 740 ? 22.341 -7.572 6.655 1.00 86.56 740 THR A C 1
ATOM 6086 O O . THR A 1 740 ? 21.548 -6.943 5.950 1.00 86.56 740 THR A O 1
ATOM 6089 N N . LEU A 1 741 ? 22.986 -6.988 7.676 1.00 67.25 741 LEU A N 1
ATOM 6090 C CA . LEU A 1 741 ? 22.710 -5.649 8.239 1.00 67.25 741 LEU A CA 1
ATOM 6091 C C . LEU A 1 741 ? 22.912 -4.434 7.307 1.00 67.25 741 LEU A C 1
ATOM 6093 O O . LEU A 1 741 ? 23.843 -4.376 6.505 1.00 67.25 741 LEU A O 1
ATOM 6097 N N . HIS A 1 742 ? 22.149 -3.367 7.605 1.00 55.53 742 HIS A N 1
ATOM 6098 C CA . HIS A 1 742 ? 22.290 -1.986 7.092 1.00 55.53 742 HIS A CA 1
ATOM 6099 C C . HIS A 1 742 ? 23.417 -1.146 7.740 1.00 55.53 742 HIS A C 1
ATOM 6101 O O . HIS A 1 742 ? 23.639 -0.004 7.334 1.00 55.53 742 HIS A O 1
ATOM 6107 N N . LYS A 1 743 ? 24.127 -1.654 8.760 1.00 44.59 743 LYS A N 1
ATOM 6108 C CA . LYS A 1 743 ? 25.119 -0.869 9.534 1.00 44.59 743 LYS A CA 1
ATOM 6109 C C . LYS A 1 743 ? 26.370 -0.469 8.736 1.00 44.59 743 LYS A C 1
ATOM 6111 O O . LYS A 1 743 ? 27.124 0.397 9.174 1.00 44.59 743 LYS A O 1
ATOM 6116 N N . PHE A 1 744 ? 26.589 -1.046 7.558 1.00 44.41 744 PHE A N 1
ATOM 6117 C CA . PHE A 1 744 ? 27.769 -0.783 6.742 1.00 44.41 744 PHE A CA 1
ATOM 6118 C C . PHE A 1 744 ? 27.430 0.185 5.601 1.00 44.41 744 PHE A C 1
ATOM 6120 O O . PHE A 1 744 ? 26.842 -0.204 4.598 1.00 44.41 744 PHE A O 1
ATOM 6127 N N . LYS A 1 745 ? 27.827 1.458 5.742 1.00 40.16 745 LYS A N 1
ATOM 6128 C CA . LYS A 1 745 ? 27.521 2.562 4.803 1.00 40.16 745 LYS A CA 1
ATOM 6129 C C . LYS A 1 745 ? 28.110 2.424 3.386 1.00 40.16 745 LYS A C 1
ATOM 6131 O O . LYS A 1 745 ? 27.822 3.265 2.544 1.00 40.16 745 LYS A O 1
ATOM 6136 N N . ASN A 1 746 ? 28.878 1.372 3.098 1.00 42.78 746 ASN A N 1
ATOM 6137 C CA . ASN A 1 746 ? 29.508 1.159 1.794 1.00 42.78 746 ASN A CA 1
ATOM 6138 C C . ASN A 1 746 ? 29.089 -0.206 1.230 1.00 42.78 746 ASN A C 1
ATOM 6140 O O . ASN A 1 746 ? 29.320 -1.232 1.881 1.00 42.78 746 ASN A O 1
ATOM 6144 N N . GLY A 1 747 ? 28.494 -0.211 0.033 1.00 52.12 747 GLY A N 1
ATOM 6145 C CA . GLY A 1 747 ? 28.172 -1.431 -0.714 1.00 52.12 747 GLY A CA 1
ATOM 6146 C C . GLY A 1 747 ? 29.411 -2.304 -0.957 1.00 52.12 747 GLY A C 1
ATOM 6147 O O . GLY A 1 747 ? 30.523 -1.789 -1.055 1.00 52.12 747 GLY A O 1
ATOM 6148 N N . GLY A 1 748 ? 29.224 -3.626 -1.000 1.00 65.00 748 GLY A N 1
ATOM 6149 C CA . GLY A 1 748 ? 30.298 -4.613 -1.177 1.00 65.00 748 GLY A CA 1
ATOM 6150 C C . GLY A 1 748 ? 30.076 -5.904 -0.379 1.00 65.00 748 GLY A C 1
ATOM 6151 O O . GLY A 1 748 ? 29.067 -6.046 0.317 1.00 65.00 748 GLY A O 1
ATOM 6152 N N . ALA A 1 749 ? 31.028 -6.836 -0.482 1.00 70.44 749 ALA A N 1
ATOM 6153 C CA . ALA A 1 749 ? 31.094 -8.043 0.343 1.00 70.44 749 ALA A CA 1
ATOM 6154 C C . ALA A 1 749 ? 31.743 -7.751 1.713 1.00 70.44 749 ALA A C 1
ATOM 6156 O O . ALA A 1 749 ? 32.532 -6.813 1.857 1.00 70.44 749 ALA A O 1
ATOM 6157 N N . THR A 1 750 ? 31.414 -8.539 2.732 1.00 78.56 750 THR A N 1
ATOM 6158 C CA . THR A 1 750 ? 32.156 -8.617 3.992 1.00 78.56 750 THR A CA 1
ATOM 6159 C C . THR A 1 750 ? 33.509 -9.292 3.752 1.00 78.56 750 THR A C 1
ATOM 6161 O O . THR A 1 750 ? 33.763 -9.845 2.682 1.00 78.56 750 THR A O 1
ATOM 6164 N N . GLN A 1 751 ? 34.392 -9.260 4.755 1.00 77.25 751 GLN A N 1
ATOM 6165 C CA . GLN A 1 751 ? 35.658 -10.003 4.699 1.00 77.25 751 GLN A CA 1
ATOM 6166 C C . GLN A 1 751 ? 35.423 -11.508 4.488 1.00 77.25 751 GLN A C 1
ATOM 6168 O O . GLN A 1 751 ? 36.198 -12.146 3.781 1.00 77.25 751 GLN A O 1
ATOM 6173 N N . ASN A 1 752 ? 34.294 -12.021 4.991 1.00 85.06 752 ASN A N 1
ATOM 6174 C CA . ASN A 1 752 ? 33.899 -13.421 4.866 1.00 85.06 752 ASN A CA 1
ATOM 6175 C C . ASN A 1 752 ? 33.045 -13.712 3.603 1.00 85.06 752 ASN A C 1
ATOM 6177 O O . ASN A 1 752 ? 32.301 -14.691 3.554 1.00 85.06 752 ASN A O 1
ATOM 6181 N N . GLY A 1 753 ? 33.092 -12.839 2.588 1.00 86.69 753 GLY A N 1
ATOM 6182 C CA . GLY A 1 753 ? 32.478 -13.065 1.270 1.00 86.69 753 GLY A CA 1
ATOM 6183 C C . GLY A 1 753 ? 30.975 -12.764 1.154 1.00 86.69 753 GLY A C 1
ATOM 6184 O O . GLY A 1 753 ? 30.456 -12.661 0.042 1.00 86.69 753 GLY A O 1
ATOM 6185 N N . LEU A 1 754 ? 30.274 -12.523 2.267 1.00 89.75 754 LEU A N 1
ATOM 6186 C CA . LEU A 1 754 ? 28.838 -12.219 2.269 1.00 89.75 754 LEU A CA 1
ATOM 6187 C C . LEU A 1 754 ? 28.547 -10.789 1.785 1.00 89.75 754 LEU A C 1
ATOM 6189 O O . LEU A 1 754 ? 29.088 -9.820 2.298 1.00 89.75 754 LEU A O 1
ATOM 6193 N N . GLY A 1 755 ? 27.623 -10.605 0.849 1.00 85.94 755 GLY A N 1
ATOM 6194 C CA . GLY A 1 755 ? 27.058 -9.302 0.490 1.00 85.94 755 GLY A CA 1
ATOM 6195 C C . GLY A 1 755 ? 26.418 -8.547 1.661 1.00 85.94 755 GLY A C 1
ATOM 6196 O O . GLY A 1 755 ? 25.713 -9.135 2.482 1.00 85.94 755 GLY A O 1
ATOM 6197 N N . ARG A 1 756 ? 26.625 -7.226 1.708 1.00 81.00 756 ARG A N 1
ATOM 6198 C CA . ARG A 1 756 ? 25.960 -6.291 2.638 1.00 81.00 756 ARG A CA 1
ATOM 6199 C C . ARG A 1 756 ? 24.570 -5.898 2.132 1.00 81.00 756 ARG A C 1
ATOM 6201 O O . ARG A 1 756 ? 24.400 -5.726 0.927 1.00 81.00 756 ARG A O 1
ATOM 6208 N N . CYS A 1 757 ? 23.606 -5.707 3.039 1.00 81.38 757 CYS A N 1
ATOM 6209 C CA . CYS A 1 757 ? 22.200 -5.437 2.700 1.00 81.38 757 CYS A CA 1
ATOM 6210 C C . CYS A 1 757 ? 21.634 -6.459 1.695 1.00 81.38 757 CYS A C 1
ATOM 6212 O O . CYS A 1 757 ? 20.950 -6.092 0.738 1.00 81.38 757 CYS A O 1
ATOM 6214 N N . HIS A 1 758 ? 21.979 -7.734 1.876 1.00 88.56 758 HIS A N 1
ATOM 6215 C CA . HIS A 1 758 ? 21.698 -8.792 0.913 1.00 88.56 758 HIS A CA 1
ATOM 6216 C C . HIS A 1 758 ? 20.943 -9.949 1.565 1.00 88.56 758 HIS A C 1
ATOM 6218 O O . HIS A 1 758 ? 21.123 -10.227 2.751 1.00 88.56 758 HIS A O 1
ATOM 6224 N N . SER A 1 759 ? 20.090 -10.607 0.780 1.00 92.00 759 SER A N 1
ATOM 6225 C CA . SER A 1 759 ? 19.257 -11.723 1.231 1.00 92.00 759 SER A CA 1
ATOM 6226 C C . SER A 1 759 ? 19.829 -13.065 0.782 1.00 92.00 759 SER A C 1
ATOM 6228 O O . SER A 1 759 ? 20.329 -13.179 -0.335 1.00 92.00 759 SER A O 1
ATOM 6230 N N . TYR A 1 760 ? 19.704 -14.076 1.639 1.00 95.12 760 TYR A N 1
ATOM 6231 C CA . TYR A 1 760 ? 20.143 -15.452 1.411 1.00 95.12 760 TYR A CA 1
ATOM 6232 C C . TYR A 1 760 ? 19.031 -16.425 1.789 1.00 95.12 760 TYR A C 1
ATOM 6234 O O . TYR A 1 760 ? 18.172 -16.121 2.621 1.00 95.12 760 TYR A O 1
ATOM 6242 N N . SER A 1 761 ? 19.060 -17.609 1.186 1.00 95.62 761 SER A N 1
ATOM 6243 C CA . SER A 1 761 ? 18.200 -18.723 1.595 1.00 95.62 761 SER A CA 1
ATOM 6244 C C . SER A 1 761 ? 18.877 -19.537 2.693 1.00 95.62 761 SER A C 1
ATOM 6246 O O . SER A 1 761 ? 20.080 -19.771 2.608 1.00 95.62 761 SER A O 1
ATOM 6248 N N . LEU A 1 762 ? 18.114 -19.971 3.699 1.00 96.31 762 LEU A N 1
ATOM 6249 C CA . LEU A 1 762 ? 18.539 -20.984 4.668 1.00 96.31 762 LEU A CA 1
ATOM 6250 C C . LEU A 1 762 ? 17.818 -22.278 4.293 1.00 96.31 762 LEU A C 1
ATOM 6252 O O . LEU A 1 762 ? 16.588 -22.317 4.268 1.00 96.31 762 LEU A O 1
ATOM 6256 N N . LEU A 1 763 ? 18.587 -23.292 3.906 1.00 94.88 763 LEU A N 1
ATOM 6257 C CA . LEU A 1 763 ? 18.072 -24.453 3.179 1.00 94.88 763 LEU A CA 1
ATOM 6258 C C . LEU A 1 763 ? 18.069 -25.737 4.000 1.00 94.88 763 LEU A C 1
ATOM 6260 O O . LEU A 1 763 ? 17.208 -26.579 3.763 1.00 94.88 763 LEU A O 1
ATOM 6264 N N . ASP A 1 764 ? 19.027 -25.897 4.912 1.00 94.50 764 ASP A N 1
ATOM 6265 C CA . ASP A 1 764 ? 19.178 -27.125 5.693 1.00 94.50 764 ASP A CA 1
ATOM 6266 C C . ASP A 1 764 ? 20.008 -26.897 6.964 1.00 94.50 764 ASP A C 1
ATOM 6268 O O . ASP A 1 764 ? 20.703 -25.881 7.082 1.00 94.50 764 ASP A O 1
ATOM 6272 N N . THR A 1 765 ? 19.965 -27.853 7.889 1.00 95.44 765 THR A N 1
ATOM 6273 C CA . THR A 1 765 ? 20.814 -27.912 9.085 1.00 95.44 765 THR A CA 1
ATOM 6274 C C . THR A 1 765 ? 21.454 -29.295 9.223 1.00 95.44 765 THR A C 1
ATOM 6276 O O . THR A 1 765 ? 20.846 -30.317 8.910 1.00 95.44 765 THR A O 1
ATOM 6279 N N . CYS A 1 766 ? 22.693 -29.367 9.712 1.00 94.25 766 CYS A N 1
ATOM 6280 C CA . CYS A 1 766 ? 23.313 -30.646 10.061 1.00 94.25 766 CYS A CA 1
ATOM 6281 C C . CYS A 1 766 ? 24.286 -30.523 11.236 1.00 94.25 766 CYS A C 1
ATOM 6283 O O . CYS A 1 766 ? 24.796 -29.444 11.533 1.00 94.25 766 CYS A O 1
ATOM 6285 N N . VAL A 1 767 ? 24.560 -31.648 11.901 1.00 95.44 767 VAL A N 1
ATOM 6286 C CA . VAL A 1 767 ? 25.672 -31.754 12.852 1.00 95.44 767 VAL A CA 1
ATOM 6287 C C . VAL A 1 767 ? 26.825 -32.467 12.156 1.00 95.44 767 VAL A C 1
ATOM 6289 O O . VAL A 1 767 ? 26.689 -33.629 11.774 1.00 95.44 767 VAL A O 1
ATOM 6292 N N . HIS A 1 768 ? 27.956 -31.785 11.999 1.00 93.31 768 HIS A N 1
ATOM 6293 C CA . HIS A 1 768 ? 29.150 -32.323 11.352 1.00 93.31 768 HIS A CA 1
ATOM 6294 C C . HIS A 1 768 ? 30.351 -32.169 12.282 1.00 93.31 768 HIS A C 1
ATOM 6296 O O . HIS A 1 768 ? 30.654 -31.067 12.725 1.00 93.31 768 HIS A O 1
ATOM 6302 N N . GLU A 1 769 ? 31.001 -33.284 12.625 1.00 93.06 769 GLU A N 1
ATOM 6303 C CA . GLU A 1 769 ? 32.147 -33.309 13.553 1.00 93.06 769 GLU A CA 1
ATOM 6304 C C . GLU A 1 769 ? 31.873 -32.605 14.902 1.00 93.06 769 GLU A C 1
ATOM 6306 O O . GLU A 1 769 ? 32.752 -31.992 15.497 1.00 93.06 769 GLU A O 1
ATOM 6311 N N . GLY A 1 770 ? 30.631 -32.682 15.396 1.00 92.06 770 GLY A N 1
ATOM 6312 C CA . GLY A 1 770 ? 30.202 -32.015 16.632 1.00 92.06 770 GLY A CA 1
ATOM 6313 C C . GLY A 1 770 ? 29.844 -30.532 16.475 1.00 92.06 770 GLY A C 1
ATOM 6314 O O . GLY A 1 770 ? 29.377 -29.926 17.435 1.00 92.06 770 GLY A O 1
ATOM 6315 N N . HIS A 1 771 ? 29.994 -29.959 15.279 1.00 94.50 771 HIS A N 1
ATOM 6316 C CA . HIS A 1 771 ? 29.609 -28.585 14.964 1.00 94.50 771 HIS A CA 1
ATOM 6317 C C . HIS A 1 771 ? 28.196 -28.514 14.385 1.00 94.50 771 HIS A C 1
ATOM 6319 O O . HIS A 1 771 ? 27.797 -29.343 13.567 1.00 94.50 771 HIS A O 1
ATOM 6325 N N . ARG A 1 772 ? 27.442 -27.494 14.802 1.00 96.56 772 ARG A N 1
ATOM 6326 C CA . ARG A 1 772 ? 26.082 -27.201 14.336 1.00 96.56 772 ARG A CA 1
ATOM 6327 C C . ARG A 1 772 ? 26.149 -26.302 13.113 1.00 96.56 772 ARG A C 1
ATOM 6329 O O . ARG A 1 772 ? 26.495 -25.127 13.233 1.00 96.56 772 ARG A O 1
ATOM 6336 N N . LEU A 1 773 ? 25.851 -26.858 11.946 1.00 96.88 773 LEU A N 1
ATOM 6337 C CA . LEU A 1 773 ? 25.992 -26.175 10.668 1.00 96.88 773 LEU A CA 1
ATOM 6338 C C . LEU A 1 773 ? 24.633 -25.878 10.037 1.00 96.88 773 LEU A C 1
ATOM 6340 O O . LEU A 1 773 ? 23.695 -26.670 10.132 1.00 96.88 773 LEU A O 1
ATOM 6344 N N . VAL A 1 774 ? 24.561 -24.753 9.333 1.00 96.56 774 VAL A N 1
ATOM 6345 C CA . VAL A 1 774 ? 23.423 -24.357 8.500 1.00 96.56 774 VAL A CA 1
ATOM 6346 C C . VAL A 1 774 ? 23.876 -24.182 7.055 1.00 96.56 774 VAL A C 1
ATOM 6348 O O . VAL A 1 774 ? 24.945 -23.630 6.784 1.00 96.56 774 VAL A O 1
ATOM 6351 N N . LEU A 1 775 ? 23.070 -24.664 6.114 1.00 96.56 775 LEU A N 1
ATOM 6352 C CA . LEU A 1 775 ? 23.325 -24.521 4.687 1.00 96.56 775 LEU A CA 1
ATOM 6353 C C . LEU A 1 775 ? 22.678 -23.236 4.177 1.00 96.56 775 LEU A C 1
ATOM 6355 O O . LEU A 1 775 ? 21.449 -23.105 4.193 1.00 96.56 775 LEU A O 1
ATOM 6359 N N . ILE A 1 776 ? 23.498 -22.317 3.664 1.00 95.81 776 ILE A N 1
ATOM 6360 C CA . ILE A 1 776 ? 23.026 -21.068 3.062 1.00 95.81 776 ILE A CA 1
ATOM 6361 C C . ILE A 1 776 ? 23.262 -21.029 1.551 1.00 95.81 776 ILE A C 1
ATOM 6363 O O . ILE A 1 776 ? 24.285 -21.496 1.042 1.00 95.81 776 ILE A O 1
ATOM 6367 N N . GLY A 1 777 ? 22.304 -20.449 0.826 1.00 94.56 777 GLY A N 1
ATOM 6368 C CA . GLY A 1 777 ? 22.380 -20.235 -0.617 1.00 94.56 777 GLY A CA 1
ATOM 6369 C C . GLY A 1 777 ? 22.469 -18.753 -0.981 1.00 94.56 777 GLY A C 1
ATOM 6370 O O . GLY A 1 777 ? 21.544 -1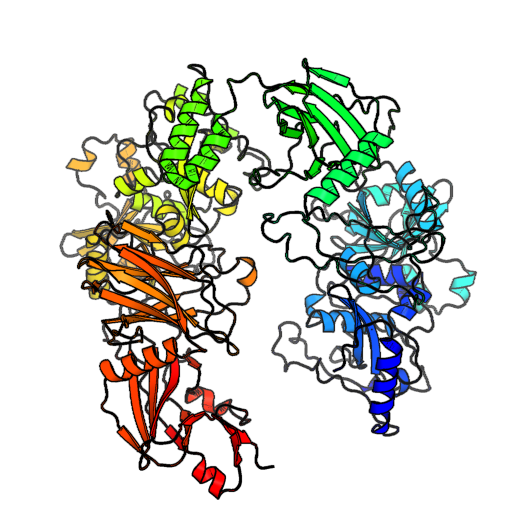7.984 -0.701 1.00 94.56 777 GLY A O 1
ATOM 6371 N N . GLY A 1 778 ? 23.561 -18.368 -1.646 1.00 91.94 778 GLY A N 1
ATOM 6372 C CA . GLY A 1 778 ? 23.772 -17.044 -2.226 1.00 91.94 778 GLY A CA 1
ATOM 6373 C C . GLY A 1 778 ? 22.984 -16.845 -3.522 1.00 91.94 778 GLY A C 1
ATOM 6374 O O . GLY A 1 778 ? 23.041 -17.654 -4.453 1.00 91.94 778 GLY A O 1
ATOM 6375 N N . THR A 1 779 ? 22.252 -15.734 -3.610 1.00 89.44 779 THR A N 1
ATOM 6376 C CA . THR A 1 779 ? 21.451 -15.406 -4.806 1.00 89.44 779 THR A CA 1
ATOM 6377 C C . THR A 1 779 ? 22.329 -15.045 -6.012 1.00 89.44 779 THR A C 1
ATOM 6379 O O . THR A 1 779 ? 21.920 -15.221 -7.161 1.00 89.44 779 THR A O 1
ATOM 6382 N N . ASN A 1 780 ? 23.568 -14.618 -5.758 1.00 86.81 780 ASN A N 1
ATOM 6383 C CA . ASN A 1 780 ? 24.622 -14.335 -6.728 1.00 86.81 780 ASN A CA 1
ATOM 6384 C C . ASN A 1 780 ? 25.960 -14.943 -6.240 1.00 86.81 780 ASN A C 1
ATOM 6386 O O . ASN A 1 780 ? 25.959 -15.852 -5.417 1.00 86.81 780 ASN A O 1
ATOM 6390 N N . ILE A 1 781 ? 27.099 -14.474 -6.757 1.00 86.00 781 ILE A N 1
ATOM 6391 C CA . ILE A 1 781 ? 28.441 -14.999 -6.423 1.00 86.00 781 ILE A CA 1
ATOM 6392 C C . ILE A 1 781 ? 28.964 -14.596 -5.029 1.00 86.00 781 ILE A C 1
ATOM 6394 O O . ILE A 1 781 ? 30.097 -14.918 -4.684 1.00 86.00 781 ILE A O 1
ATOM 6398 N N . LEU A 1 782 ? 28.188 -13.849 -4.242 1.00 87.38 782 LEU A N 1
ATOM 6399 C CA . LEU A 1 782 ? 28.549 -13.446 -2.883 1.00 87.38 782 LEU A CA 1
ATOM 6400 C C . LEU A 1 782 ? 28.289 -14.618 -1.927 1.00 87.38 782 LEU A C 1
ATOM 6402 O O . LEU A 1 782 ? 27.239 -14.688 -1.300 1.00 87.38 782 LEU A O 1
ATOM 6406 N N . LYS A 1 783 ? 29.221 -15.571 -1.873 1.00 90.12 783 LYS A N 1
ATOM 6407 C CA . LYS A 1 783 ? 29.165 -16.776 -1.030 1.00 90.12 783 LYS A CA 1
ATOM 6408 C C . LYS A 1 783 ? 29.954 -16.573 0.269 1.00 90.12 783 LYS A C 1
ATOM 6410 O O . LYS A 1 783 ? 30.964 -15.872 0.274 1.00 90.12 783 LYS A O 1
ATOM 6415 N N . TRP A 1 784 ? 29.535 -17.232 1.351 1.00 93.00 784 TRP A N 1
ATOM 6416 C CA . TRP A 1 784 ? 30.364 -17.382 2.551 1.00 93.00 784 TRP A CA 1
ATOM 6417 C C . TRP A 1 784 ? 31.670 -18.116 2.226 1.00 93.00 784 TRP A C 1
ATOM 6419 O O . TRP A 1 784 ? 31.649 -19.195 1.634 1.00 93.00 784 TRP A O 1
ATOM 6429 N N . ASN A 1 785 ? 32.800 -17.537 2.627 1.00 91.69 785 ASN A N 1
ATOM 6430 C CA . ASN A 1 785 ? 34.140 -18.102 2.425 1.00 91.69 785 ASN A CA 1
ATOM 6431 C C . ASN A 1 785 ? 34.876 -18.394 3.750 1.00 91.69 785 ASN A C 1
ATOM 6433 O O . ASN A 1 785 ? 36.087 -18.609 3.750 1.00 91.69 785 ASN A O 1
ATOM 6437 N N . GLY A 1 786 ? 34.158 -18.370 4.878 1.00 90.50 786 GLY A N 1
ATOM 6438 C CA . GLY A 1 786 ? 34.712 -18.687 6.193 1.00 90.50 786 GLY A CA 1
ATOM 6439 C C . GLY A 1 786 ? 34.773 -20.194 6.462 1.00 90.50 786 GLY A C 1
ATOM 6440 O O . GLY A 1 786 ? 34.769 -21.015 5.538 1.00 90.50 786 GLY A O 1
ATOM 6441 N N . LYS A 1 787 ? 34.829 -20.577 7.742 1.00 92.50 787 LYS A N 1
ATOM 6442 C CA . LYS A 1 787 ? 34.893 -21.986 8.162 1.00 92.50 787 LYS A CA 1
ATOM 6443 C C . LYS A 1 787 ? 33.709 -22.772 7.575 1.00 92.50 787 LYS A C 1
ATOM 6445 O O . LYS A 1 787 ? 32.606 -22.241 7.466 1.00 92.50 787 LYS A O 1
ATOM 6450 N N . TRP A 1 788 ? 33.960 -24.014 7.156 1.00 94.38 788 TRP A N 1
ATOM 6451 C CA . TRP A 1 788 ? 32.989 -24.915 6.506 1.00 94.38 788 TRP A CA 1
ATOM 6452 C C . TRP A 1 788 ? 32.510 -24.518 5.097 1.00 94.38 788 TRP A C 1
ATOM 6454 O O . TRP A 1 788 ? 31.750 -25.267 4.488 1.00 94.38 788 TRP A O 1
ATOM 6464 N N . SER A 1 789 ? 33.000 -23.419 4.512 1.00 92.19 789 SER A N 1
ATOM 6465 C CA . SER A 1 789 ? 32.601 -22.997 3.156 1.00 92.19 789 SER A CA 1
ATOM 6466 C C . SER A 1 789 ? 33.013 -23.961 2.031 1.00 92.19 789 SER A C 1
ATOM 6468 O O . SER A 1 789 ? 32.365 -23.979 0.980 1.00 92.19 789 SER A O 1
ATOM 6470 N N . GLU A 1 790 ? 34.059 -24.761 2.255 1.00 90.94 790 GLU A N 1
ATOM 6471 C CA . GLU A 1 790 ? 34.554 -25.798 1.336 1.00 90.94 790 GLU A CA 1
ATOM 6472 C C . GLU A 1 790 ? 33.831 -27.147 1.502 1.00 90.94 790 GLU A C 1
ATOM 6474 O O . GLU A 1 790 ? 34.011 -28.048 0.683 1.00 90.94 790 GLU A O 1
ATOM 6479 N N . LEU A 1 791 ? 33.007 -27.307 2.549 1.00 93.19 791 LEU A N 1
ATOM 6480 C CA . LEU A 1 791 ? 32.219 -28.522 2.737 1.00 93.19 791 LEU A CA 1
ATOM 6481 C C . LEU A 1 791 ? 31.164 -28.614 1.616 1.00 93.19 791 LEU A C 1
ATOM 6483 O O . LEU A 1 791 ? 30.439 -27.637 1.394 1.00 93.19 791 LEU A O 1
ATOM 6487 N N . PRO A 1 792 ? 31.037 -29.758 0.913 1.00 91.62 792 PRO A N 1
ATOM 6488 C CA . PRO A 1 792 ? 30.070 -29.907 -0.166 1.00 91.62 792 PRO A CA 1
ATOM 6489 C C . PRO A 1 792 ? 28.629 -29.618 0.298 1.00 91.62 792 PRO A C 1
ATOM 6491 O O . PRO A 1 792 ? 28.154 -30.232 1.257 1.00 91.62 792 PRO A O 1
ATOM 6494 N N . PRO A 1 793 ? 27.894 -28.718 -0.384 1.00 91.94 793 PRO A N 1
ATOM 6495 C CA . PRO A 1 793 ? 26.495 -28.411 -0.065 1.00 91.94 793 PRO A CA 1
ATOM 6496 C C . PRO A 1 793 ? 25.548 -29.609 -0.166 1.00 91.94 793 PRO A C 1
ATOM 6498 O O . PRO A 1 793 ? 24.536 -29.664 0.523 1.00 91.94 793 PRO A O 1
ATOM 6501 N N . TYR A 1 794 ? 25.870 -30.556 -1.047 1.00 91.31 794 TYR A N 1
ATOM 6502 C CA . TYR A 1 794 ? 25.105 -31.775 -1.281 1.00 91.31 794 TYR A CA 1
ATOM 6503 C C . TYR A 1 794 ? 26.066 -32.963 -1.332 1.00 91.31 794 TYR A C 1
ATOM 6505 O O . TYR A 1 794 ? 27.225 -32.804 -1.717 1.00 91.31 794 TYR A O 1
ATOM 6513 N N . ASN A 1 795 ? 25.580 -34.144 -0.957 1.00 89.44 795 ASN A N 1
ATOM 6514 C CA . ASN A 1 795 ? 26.377 -35.367 -0.950 1.00 89.44 795 ASN A CA 1
ATOM 6515 C C . ASN A 1 795 ? 26.709 -35.872 -2.372 1.00 89.44 795 ASN A C 1
ATOM 6517 O O . ASN A 1 795 ? 26.117 -35.449 -3.371 1.00 89.44 795 ASN A O 1
ATOM 6521 N N . ASP A 1 796 ? 27.657 -36.806 -2.460 1.00 88.12 796 ASP A N 1
ATOM 6522 C CA . ASP A 1 796 ? 28.114 -37.353 -3.741 1.00 88.12 796 ASP A CA 1
ATOM 6523 C C . ASP A 1 796 ? 26.992 -38.065 -4.504 1.00 88.12 796 ASP A C 1
ATOM 6525 O O . ASP A 1 796 ? 26.884 -37.892 -5.711 1.00 88.12 796 ASP A O 1
ATOM 6529 N N . GLU A 1 797 ? 26.094 -38.774 -3.814 1.00 88.44 797 GLU A N 1
ATOM 6530 C CA . GLU A 1 797 ? 24.947 -39.455 -4.434 1.00 88.44 797 GLU A CA 1
ATOM 6531 C C . GLU A 1 797 ? 24.033 -38.480 -5.201 1.00 88.44 797 GLU A C 1
ATOM 6533 O O . GLU A 1 797 ? 23.598 -38.755 -6.322 1.00 88.44 797 GLU A O 1
ATOM 6538 N N . VAL A 1 798 ? 23.773 -37.302 -4.626 1.00 86.62 798 VAL A N 1
ATOM 6539 C CA . VAL A 1 798 ? 22.973 -36.254 -5.270 1.00 86.62 798 VAL A CA 1
ATOM 6540 C C . VAL A 1 798 ? 23.725 -35.626 -6.443 1.00 86.62 798 VAL A C 1
ATOM 6542 O O . VAL A 1 798 ? 23.117 -35.329 -7.476 1.00 86.62 798 VAL A O 1
ATOM 6545 N N . THR A 1 799 ? 25.036 -35.416 -6.306 1.00 88.88 799 THR A N 1
ATOM 6546 C CA . THR A 1 799 ? 25.840 -34.682 -7.296 1.00 88.88 799 THR A CA 1
ATOM 6547 C C . THR A 1 799 ? 26.466 -35.557 -8.386 1.00 88.88 799 THR A C 1
ATOM 6549 O O . THR A 1 799 ? 26.927 -35.016 -9.393 1.00 88.88 799 THR A O 1
ATOM 6552 N N . GLU A 1 800 ? 26.439 -36.887 -8.256 1.00 88.81 800 GLU A N 1
ATOM 6553 C CA . GLU A 1 800 ? 27.047 -37.847 -9.193 1.00 88.81 800 GLU A CA 1
ATOM 6554 C C . GLU A 1 800 ? 26.541 -37.643 -10.627 1.00 88.81 800 GLU A C 1
ATOM 6556 O O . GLU A 1 800 ? 27.312 -37.632 -11.586 1.00 88.81 800 GLU A O 1
ATOM 6561 N N . LYS A 1 801 ? 25.234 -37.394 -10.770 1.00 85.31 801 LYS A N 1
ATOM 6562 C CA . LYS A 1 801 ? 24.562 -37.192 -12.064 1.00 85.31 801 LYS A CA 1
ATOM 6563 C C . LYS A 1 801 ? 24.700 -35.765 -12.605 1.00 85.31 801 LYS A C 1
ATOM 6565 O O . LYS A 1 801 ? 24.162 -35.455 -13.669 1.00 85.31 801 LYS A O 1
ATOM 6570 N N . TRP A 1 802 ? 25.345 -34.859 -11.871 1.00 87.69 802 TRP A N 1
ATOM 6571 C CA . TRP A 1 802 ? 25.443 -33.453 -12.253 1.00 87.69 802 TRP A CA 1
ATOM 6572 C C . TRP A 1 802 ? 26.639 -33.211 -13.164 1.00 87.69 802 TRP A C 1
ATOM 6574 O O . TRP A 1 802 ? 27.728 -33.742 -12.961 1.00 87.69 802 TRP A O 1
ATOM 6584 N N . SER A 1 803 ? 26.458 -32.329 -14.146 1.00 86.56 803 SER A N 1
ATOM 6585 C CA . SER A 1 803 ? 27.577 -31.845 -14.951 1.00 86.56 803 SER A CA 1
ATOM 6586 C C . SER A 1 803 ? 28.559 -31.036 -14.098 1.00 86.56 803 SER A C 1
ATOM 6588 O O . SER A 1 803 ? 28.162 -30.353 -13.152 1.00 86.56 803 SER A O 1
ATOM 6590 N N . GLU A 1 804 ? 29.835 -31.022 -14.484 1.00 86.75 804 GLU A N 1
ATOM 6591 C CA . GLU A 1 804 ? 30.872 -30.227 -13.802 1.00 86.75 804 GLU A CA 1
ATOM 6592 C C . GLU A 1 804 ? 30.515 -28.738 -13.717 1.00 86.75 804 GLU A C 1
ATOM 6594 O O . GLU A 1 804 ? 30.777 -28.063 -12.723 1.00 86.75 804 GLU A O 1
ATOM 6599 N N . LYS A 1 805 ? 29.811 -28.226 -14.729 1.00 83.38 805 LYS A N 1
ATOM 6600 C CA . LYS A 1 805 ? 29.293 -26.857 -14.732 1.00 83.38 805 LYS A CA 1
ATOM 6601 C C . LYS A 1 805 ? 28.276 -26.625 -13.609 1.00 83.38 805 LYS A C 1
ATOM 6603 O O . LYS A 1 805 ? 28.320 -25.584 -12.963 1.00 83.38 805 LYS A O 1
ATOM 6608 N N . ARG A 1 806 ? 27.375 -27.583 -13.369 1.00 86.56 806 ARG A N 1
ATOM 6609 C CA . ARG A 1 806 ? 26.368 -27.526 -12.298 1.00 86.56 806 ARG A CA 1
ATOM 6610 C C . ARG A 1 806 ? 27.023 -27.627 -10.921 1.00 86.56 806 ARG A C 1
ATOM 6612 O O . ARG A 1 806 ? 26.716 -26.803 -10.066 1.00 86.56 806 ARG A O 1
ATOM 6619 N N . LYS A 1 807 ? 27.972 -28.553 -10.742 1.00 88.88 807 LYS A N 1
ATOM 6620 C CA . LYS A 1 807 ? 28.767 -28.668 -9.506 1.00 88.88 807 LYS A CA 1
ATOM 6621 C C . LYS A 1 807 ? 29.493 -27.362 -9.185 1.00 88.88 807 LYS A C 1
ATOM 6623 O O . LYS A 1 807 ? 29.369 -26.852 -8.078 1.00 88.88 807 LYS A O 1
ATOM 6628 N N . LYS A 1 808 ? 30.147 -26.754 -10.182 1.00 88.19 808 LYS A N 1
ATOM 6629 C CA . LYS A 1 808 ? 30.817 -25.458 -10.025 1.00 88.19 808 LYS A CA 1
ATOM 6630 C C . LYS A 1 808 ? 29.863 -24.348 -9.568 1.00 88.19 808 LYS A C 1
ATOM 6632 O O . LYS A 1 808 ? 30.167 -23.647 -8.618 1.00 88.19 808 LYS A O 1
ATOM 6637 N N . ILE A 1 809 ? 28.692 -24.212 -10.195 1.00 86.50 809 ILE A N 1
ATOM 6638 C CA . ILE A 1 809 ? 27.700 -23.179 -9.827 1.00 86.50 809 ILE A CA 1
ATOM 6639 C C . ILE A 1 809 ? 27.230 -23.324 -8.380 1.00 86.50 809 ILE A C 1
ATOM 6641 O O . ILE A 1 809 ? 26.978 -22.324 -7.708 1.00 86.50 809 ILE A O 1
ATOM 6645 N N . VAL A 1 810 ? 27.060 -24.565 -7.931 1.00 90.25 810 VAL A N 1
ATOM 6646 C CA . VAL A 1 810 ? 26.681 -24.863 -6.554 1.00 90.25 810 VAL A CA 1
ATOM 6647 C C . VAL A 1 810 ? 27.827 -24.510 -5.611 1.00 90.25 810 VAL A C 1
ATOM 6649 O O . VAL A 1 810 ? 27.616 -23.750 -4.671 1.00 90.25 810 VAL A O 1
ATOM 6652 N N . ASN A 1 811 ? 29.046 -24.953 -5.908 1.00 89.88 811 ASN A N 1
ATOM 6653 C CA . ASN A 1 811 ? 30.216 -24.657 -5.083 1.00 89.88 811 ASN A CA 1
ATOM 6654 C C . ASN A 1 811 ? 30.533 -23.156 -5.014 1.00 89.88 811 ASN A C 1
ATOM 6656 O O . ASN A 1 811 ? 30.989 -22.693 -3.975 1.00 89.88 811 ASN A O 1
ATOM 6660 N N . ASP A 1 812 ? 30.242 -22.385 -6.062 1.00 89.31 812 ASP A N 1
ATOM 6661 C CA . ASP A 1 812 ? 30.481 -20.937 -6.107 1.00 89.31 812 ASP A CA 1
ATOM 6662 C C . ASP A 1 812 ? 29.432 -20.121 -5.319 1.00 89.31 812 ASP A C 1
ATOM 6664 O O . ASP A 1 812 ? 29.631 -18.925 -5.115 1.00 89.31 812 ASP A O 1
ATOM 6668 N N . ARG A 1 813 ? 28.304 -20.719 -4.891 1.00 92.06 813 ARG A N 1
ATOM 6669 C CA . ARG A 1 813 ? 27.180 -19.974 -4.274 1.00 92.06 813 ARG A CA 1
ATOM 6670 C C . ARG A 1 813 ? 26.586 -20.568 -3.003 1.00 92.06 813 ARG A C 1
ATOM 6672 O O . ARG A 1 813 ? 25.860 -19.867 -2.303 1.00 92.06 813 ARG A O 1
ATOM 6679 N N . PHE A 1 814 ? 26.850 -21.832 -2.710 1.00 94.75 814 PHE A N 1
ATOM 6680 C CA . PHE A 1 814 ? 26.277 -22.541 -1.571 1.00 94.75 814 PHE A CA 1
ATOM 6681 C C . PHE A 1 814 ? 27.386 -22.948 -0.621 1.00 94.75 814 PHE A C 1
ATOM 6683 O O . PHE A 1 814 ? 28.455 -23.379 -1.052 1.00 94.75 814 PHE A O 1
ATOM 6690 N N . SER A 1 815 ? 27.122 -22.803 0.667 1.00 95.62 815 SER A N 1
ATOM 6691 C CA . SER A 1 815 ? 28.117 -22.984 1.721 1.00 95.62 815 SER A CA 1
ATOM 6692 C C . SER A 1 815 ? 27.440 -23.400 3.006 1.00 95.62 815 SER A C 1
ATOM 6694 O O . SER A 1 815 ? 26.423 -22.814 3.386 1.00 95.62 815 SER A O 1
ATOM 6696 N N . TRP A 1 816 ? 28.068 -24.341 3.698 1.00 96.81 816 TRP A N 1
ATOM 6697 C CA . TRP A 1 816 ? 27.820 -24.547 5.112 1.00 96.81 816 TRP A CA 1
ATOM 6698 C C . TRP A 1 816 ? 28.491 -23.440 5.921 1.00 96.81 816 TRP A C 1
ATOM 6700 O O . TRP A 1 816 ? 29.568 -22.954 5.564 1.00 96.81 816 TRP A O 1
ATOM 6710 N N . MET A 1 817 ? 27.838 -23.039 7.002 1.00 95.25 817 MET A N 1
ATOM 6711 C CA . MET A 1 817 ? 28.372 -22.110 7.991 1.00 95.25 817 MET A CA 1
ATOM 6712 C C . MET A 1 817 ? 27.978 -22.568 9.394 1.00 95.25 817 MET A C 1
ATOM 6714 O O . MET A 1 817 ? 26.968 -23.254 9.556 1.00 95.25 817 MET A O 1
ATOM 6718 N N . GLU A 1 818 ? 28.768 -22.210 10.400 1.00 94.88 818 GLU A N 1
ATOM 6719 C CA . GLU A 1 818 ? 28.467 -22.545 11.793 1.00 94.88 818 GLU A CA 1
ATOM 6720 C C . GLU A 1 818 ? 27.317 -21.665 12.319 1.00 94.88 818 GLU A C 1
ATOM 6722 O O . GLU A 1 818 ? 27.129 -20.536 11.857 1.00 94.88 818 GLU A O 1
ATOM 6727 N N . ILE A 1 819 ? 26.510 -22.169 13.259 1.00 92.12 819 ILE A N 1
ATOM 6728 C CA . ILE A 1 819 ? 25.401 -21.386 13.835 1.00 92.12 819 ILE A CA 1
ATOM 6729 C C . ILE A 1 819 ? 25.901 -20.113 14.542 1.00 92.12 819 ILE A C 1
ATOM 6731 O O . ILE A 1 819 ? 25.234 -19.080 14.498 1.00 92.12 819 ILE A O 1
ATOM 6735 N N . ASP A 1 820 ? 27.094 -20.169 15.130 1.00 88.94 820 ASP A N 1
ATOM 6736 C CA . ASP A 1 820 ? 27.792 -19.031 15.721 1.00 88.94 820 ASP A CA 1
ATOM 6737 C C . ASP A 1 820 ? 28.050 -17.940 14.663 1.00 88.94 820 ASP A C 1
ATOM 6739 O O . ASP A 1 820 ? 27.659 -16.787 14.847 1.00 88.94 820 ASP A O 1
ATOM 6743 N N . ASP A 1 821 ? 28.579 -18.323 13.493 1.00 90.38 821 ASP A N 1
ATOM 6744 C CA . ASP A 1 821 ? 28.813 -17.411 12.364 1.00 90.38 821 ASP A CA 1
ATOM 6745 C C . ASP A 1 821 ? 27.501 -16.846 11.789 1.00 90.38 821 ASP A C 1
ATOM 6747 O O . ASP A 1 821 ? 27.465 -15.712 11.294 1.00 90.38 821 ASP A O 1
ATOM 6751 N N . LEU A 1 822 ? 26.417 -17.636 11.816 1.00 89.31 822 LEU A N 1
ATOM 6752 C CA . LEU A 1 822 ? 25.090 -17.218 11.353 1.00 89.31 822 LEU A CA 1
ATOM 6753 C C . LEU A 1 822 ? 24.580 -16.065 12.213 1.00 89.31 822 LEU A C 1
ATOM 6755 O O . LEU A 1 822 ? 24.154 -15.037 11.685 1.00 89.31 822 LEU A O 1
ATOM 6759 N N . TYR A 1 823 ? 24.646 -16.228 13.529 1.00 84.44 823 TYR A N 1
ATOM 6760 C CA . TYR A 1 823 ? 24.228 -15.199 14.468 1.00 84.44 823 TYR A CA 1
ATOM 6761 C C . TYR A 1 823 ? 25.103 -13.930 14.345 1.00 84.44 823 TYR A C 1
ATOM 6763 O O . TYR A 1 823 ? 24.568 -12.822 14.371 1.00 84.44 823 TYR A O 1
ATOM 6771 N N . GLU A 1 824 ? 26.415 -14.057 14.119 1.00 83.75 824 GLU A N 1
ATOM 6772 C CA . GLU A 1 824 ? 27.295 -12.891 13.936 1.00 83.75 824 GLU A CA 1
ATOM 6773 C C . GLU A 1 824 ? 27.066 -12.145 12.607 1.00 83.75 824 GLU A C 1
ATOM 6775 O O . GLU A 1 824 ? 27.239 -10.923 12.522 1.00 83.75 824 GLU A O 1
ATOM 6780 N N . SER A 1 825 ? 26.688 -12.867 11.549 1.00 86.31 825 SER A N 1
ATOM 6781 C CA . SER A 1 825 ? 26.631 -12.327 10.184 1.00 86.31 825 SER A CA 1
ATOM 6782 C C . SER A 1 825 ? 25.258 -11.778 9.777 1.00 86.31 825 SER A C 1
ATOM 6784 O O . SER A 1 825 ? 25.174 -10.931 8.878 1.00 86.31 825 SER A O 1
ATOM 6786 N N . PHE A 1 826 ? 24.179 -12.240 10.412 1.00 88.62 826 PHE A N 1
ATOM 6787 C CA . PHE A 1 826 ? 22.796 -11.950 10.025 1.00 88.62 826 PHE A CA 1
ATOM 6788 C C . PHE A 1 826 ? 22.011 -11.356 11.200 1.00 88.62 826 PHE A C 1
ATOM 6790 O O . PHE A 1 826 ? 22.104 -11.851 12.311 1.00 88.62 826 PHE A O 1
ATOM 6797 N N . ASP A 1 827 ? 21.199 -10.314 10.969 1.00 82.81 827 ASP A N 1
ATOM 6798 C CA . ASP A 1 827 ? 20.376 -9.695 12.031 1.00 82.81 827 ASP A CA 1
ATOM 6799 C C . ASP A 1 827 ? 18.920 -10.155 12.030 1.00 82.81 827 ASP A C 1
ATOM 6801 O O . ASP A 1 827 ? 18.172 -9.893 12.977 1.00 82.81 827 ASP A O 1
ATOM 6805 N N . ARG A 1 828 ? 18.470 -10.763 10.931 1.00 84.69 828 ARG A N 1
ATOM 6806 C CA . ARG A 1 828 ? 17.061 -11.091 10.718 1.00 84.69 828 ARG A CA 1
ATOM 6807 C C . ARG A 1 828 ? 16.909 -12.411 9.997 1.00 84.69 828 ARG A C 1
ATOM 6809 O O . ARG A 1 828 ? 17.518 -12.638 8.951 1.00 84.69 828 ARG A O 1
ATOM 6816 N N . MET A 1 829 ? 15.973 -13.195 10.508 1.00 90.50 829 MET A N 1
ATOM 6817 C CA . MET A 1 829 ? 15.447 -14.391 9.878 1.00 90.50 829 MET A CA 1
ATOM 6818 C C . MET A 1 829 ? 13.945 -14.215 9.639 1.00 90.50 829 MET A C 1
ATOM 6820 O O . MET A 1 829 ? 13.192 -13.843 10.542 1.00 90.50 829 MET A O 1
ATOM 6824 N N . ILE A 1 830 ? 13.514 -14.450 8.402 1.00 90.56 830 ILE A N 1
ATOM 6825 C CA . ILE A 1 830 ? 12.111 -14.435 7.987 1.00 90.56 830 ILE A CA 1
ATOM 6826 C C . ILE A 1 830 ? 11.690 -15.865 7.688 1.00 90.56 830 ILE A C 1
ATOM 6828 O O . ILE A 1 830 ? 12.304 -16.538 6.861 1.00 90.56 830 ILE A O 1
ATOM 6832 N N . VAL A 1 831 ? 10.624 -16.298 8.350 1.00 91.31 831 VAL A N 1
ATOM 6833 C CA . VAL A 1 831 ? 10.082 -17.649 8.255 1.00 91.31 831 VAL A CA 1
ATOM 6834 C C . VAL A 1 831 ? 8.688 -17.575 7.653 1.00 91.31 831 VAL A C 1
ATOM 6836 O O . VAL A 1 831 ? 7.782 -16.998 8.248 1.00 91.31 831 VAL A O 1
ATOM 6839 N N . CYS A 1 832 ? 8.499 -18.151 6.476 1.00 91.94 832 CYS A N 1
ATOM 6840 C CA . CYS A 1 832 ? 7.190 -18.299 5.861 1.00 91.94 832 CYS A CA 1
ATOM 6841 C C . CYS A 1 832 ? 6.541 -19.589 6.351 1.00 91.94 832 CYS A C 1
ATOM 6843 O O . CYS A 1 832 ? 7.033 -20.686 6.071 1.00 91.94 832 CYS A O 1
ATOM 6845 N N . LYS A 1 833 ? 5.411 -19.451 7.049 1.00 89.44 833 LYS A N 1
ATOM 6846 C CA . LYS A 1 833 ? 4.650 -20.562 7.629 1.00 89.44 833 LYS A CA 1
ATOM 6847 C C . LYS A 1 833 ? 3.768 -21.257 6.586 1.00 89.44 833 LYS A C 1
ATOM 6849 O O . LYS A 1 833 ? 2.570 -21.467 6.787 1.00 89.44 833 LYS A O 1
ATOM 6854 N N . TYR A 1 834 ? 4.339 -21.548 5.420 1.00 89.12 834 TYR A N 1
ATOM 6855 C CA . TYR A 1 834 ? 3.660 -22.327 4.394 1.00 89.12 834 TYR A CA 1
ATOM 6856 C C . TYR A 1 834 ? 3.437 -23.750 4.910 1.00 89.12 834 TYR A C 1
ATOM 6858 O O . TYR A 1 834 ? 4.374 -24.394 5.375 1.00 89.12 834 TYR A O 1
ATOM 6866 N N . ARG A 1 835 ? 2.194 -24.229 4.828 1.00 85.00 835 ARG A N 1
ATOM 6867 C CA . ARG A 1 835 ? 1.805 -25.571 5.261 1.00 85.00 835 ARG A CA 1
ATOM 6868 C C . ARG A 1 835 ? 1.327 -26.355 4.053 1.00 85.00 835 ARG A C 1
ATOM 6870 O O . ARG A 1 835 ? 0.339 -26.000 3.413 1.00 85.00 835 ARG A O 1
ATOM 6877 N N . GLU A 1 836 ? 2.072 -27.396 3.733 1.00 82.06 836 GLU A N 1
ATOM 6878 C CA . GLU A 1 836 ? 1.814 -28.252 2.584 1.00 82.06 836 GLU A CA 1
ATOM 6879 C C . GLU A 1 836 ? 0.525 -29.061 2.793 1.00 82.06 836 GLU A C 1
ATOM 6881 O O . GLU A 1 836 ? 0.281 -29.582 3.880 1.00 82.06 836 GLU A O 1
ATOM 6886 N N . GLY A 1 837 ? -0.332 -29.119 1.770 1.00 78.56 837 GLY A N 1
ATOM 6887 C CA . GLY A 1 837 ? -1.590 -29.876 1.806 1.00 78.56 837 GLY A CA 1
ATOM 6888 C C . GLY A 1 837 ? -2.732 -29.255 2.622 1.00 78.56 837 GLY A C 1
ATOM 6889 O O . GLY A 1 837 ? -3.799 -29.854 2.711 1.00 78.56 837 GLY A O 1
ATOM 6890 N N . TRP A 1 838 ? -2.555 -28.067 3.206 1.00 85.75 838 TRP A N 1
ATOM 6891 C CA . TRP A 1 838 ? -3.630 -27.403 3.945 1.00 85.75 838 TRP A CA 1
ATOM 6892 C C . TRP A 1 838 ? -4.656 -26.753 3.012 1.00 85.75 838 TRP A C 1
ATOM 6894 O O . TRP A 1 838 ? -4.316 -26.119 2.013 1.00 85.75 838 TRP A O 1
ATOM 6904 N N . HIS A 1 839 ? -5.926 -26.866 3.386 1.00 84.62 839 HIS A N 1
ATOM 6905 C CA . HIS A 1 839 ? -7.050 -26.223 2.722 1.00 84.62 839 HIS A CA 1
ATOM 6906 C C . HIS A 1 839 ? -7.296 -24.831 3.316 1.00 84.62 839 HIS A C 1
ATOM 6908 O O . HIS A 1 839 ? -7.082 -24.614 4.510 1.00 84.62 839 HIS A O 1
ATOM 6914 N N . GLU A 1 840 ? -7.776 -23.893 2.493 1.00 86.69 840 GLU A N 1
ATOM 6915 C CA . GLU A 1 840 ? -8.144 -22.537 2.917 1.00 86.69 840 GLU A CA 1
ATOM 6916 C C . GLU A 1 840 ? -9.608 -22.206 2.592 1.00 86.69 840 GLU A C 1
ATOM 6918 O O . GLU A 1 840 ? -10.120 -22.547 1.525 1.00 86.69 840 GLU A O 1
ATOM 6923 N N . LEU A 1 841 ? -10.272 -21.504 3.512 1.00 86.25 841 LEU A N 1
ATOM 6924 C CA . LEU A 1 841 ? -11.594 -20.910 3.342 1.00 86.25 841 LEU A CA 1
ATOM 6925 C C . LEU A 1 841 ? -11.499 -19.427 3.700 1.00 86.25 841 LEU A C 1
ATOM 6927 O O . LEU A 1 841 ? -11.221 -19.066 4.843 1.00 86.25 841 LEU A O 1
ATOM 6931 N N . ARG A 1 842 ? -11.719 -18.558 2.712 1.00 83.88 842 ARG A N 1
ATOM 6932 C CA . ARG A 1 842 ? -11.635 -17.099 2.869 1.00 83.88 842 ARG A CA 1
ATOM 6933 C C . ARG A 1 842 ? -13.036 -16.517 2.983 1.00 83.88 842 ARG A C 1
ATOM 6935 O O . ARG A 1 842 ? -13.865 -16.770 2.113 1.00 83.88 842 ARG A O 1
ATOM 6942 N N . THR A 1 843 ? -13.291 -15.692 3.998 1.00 75.31 843 THR A N 1
ATOM 6943 C CA . THR A 1 843 ? -14.647 -15.181 4.266 1.00 75.31 843 THR A CA 1
ATOM 6944 C C . THR A 1 843 ? -15.120 -14.081 3.302 1.00 75.31 843 THR A C 1
ATOM 6946 O O . THR A 1 843 ? -16.258 -13.624 3.403 1.00 75.31 843 THR A O 1
ATOM 6949 N N . GLY A 1 844 ? -14.278 -13.670 2.345 1.00 64.88 844 GLY A N 1
ATOM 6950 C CA . GLY A 1 844 ? -14.519 -12.560 1.414 1.00 64.88 844 GLY A CA 1
ATOM 6951 C C . GLY A 1 844 ? -14.197 -11.181 2.010 1.00 64.88 844 GLY A C 1
ATOM 6952 O O . GLY A 1 844 ? -13.862 -11.067 3.189 1.00 64.88 844 GLY A O 1
ATOM 6953 N N . LYS A 1 845 ? -14.294 -10.123 1.186 1.00 57.03 845 LYS A N 1
ATOM 6954 C CA . LYS A 1 845 ? -14.115 -8.714 1.596 1.00 57.03 845 LYS A CA 1
ATOM 6955 C C . LYS A 1 845 ? -15.329 -8.242 2.403 1.00 57.03 845 LYS A C 1
ATOM 6957 O O . LYS A 1 845 ? -16.241 -7.621 1.864 1.00 57.03 845 LYS A O 1
ATOM 6962 N N . GLY A 1 846 ? -15.382 -8.614 3.677 1.00 51.44 846 GLY A N 1
ATOM 6963 C CA . GLY A 1 846 ? -16.361 -8.105 4.633 1.00 51.44 846 GLY A CA 1
ATOM 6964 C C . GLY A 1 846 ? -15.742 -6.980 5.449 1.00 51.44 846 GLY A C 1
ATOM 6965 O O . GLY A 1 846 ? -14.731 -7.195 6.095 1.00 51.44 846 GLY A O 1
ATOM 6966 N N . ILE A 1 847 ? -16.332 -5.785 5.430 1.00 51.06 847 ILE A N 1
ATOM 6967 C CA . ILE A 1 847 ? -15.912 -4.698 6.320 1.00 51.06 847 ILE A CA 1
ATOM 6968 C C . ILE A 1 847 ? -16.348 -5.065 7.744 1.00 51.06 847 ILE A C 1
ATOM 6970 O O . ILE A 1 847 ? -17.546 -5.045 8.052 1.00 51.06 847 ILE A O 1
ATOM 6974 N N . PHE A 1 848 ? -15.386 -5.393 8.601 1.00 55.53 848 PHE A N 1
ATOM 6975 C CA . PHE A 1 848 ? -15.601 -5.559 10.034 1.00 55.53 848 PHE A CA 1
ATOM 6976 C C . PHE A 1 848 ? -15.111 -4.300 10.755 1.00 55.53 848 PHE A C 1
ATOM 6978 O O . PHE A 1 848 ? -13.939 -4.167 11.084 1.00 55.53 848 PHE A O 1
ATOM 6985 N N . GLN A 1 849 ? -16.013 -3.340 10.958 1.00 51.75 849 GLN A N 1
ATOM 6986 C CA . GLN A 1 849 ? -15.717 -2.153 11.758 1.00 51.75 849 GLN A CA 1
ATOM 6987 C C . GLN A 1 849 ? -15.771 -2.518 13.240 1.00 51.75 849 GLN A C 1
ATOM 6989 O O . GLN A 1 849 ? -16.767 -3.069 13.709 1.00 51.75 849 GLN A O 1
ATOM 6994 N N . LEU A 1 850 ? -14.712 -2.180 13.973 1.00 52.69 850 LEU A N 1
ATOM 6995 C CA . LEU A 1 850 ? -14.788 -2.078 15.427 1.00 52.69 850 LEU A CA 1
ATOM 6996 C C . LEU A 1 850 ? -15.698 -0.902 15.761 1.00 52.69 850 LEU A C 1
ATOM 6998 O O . LEU A 1 850 ? -15.576 0.159 15.141 1.00 52.69 850 LEU A O 1
ATOM 7002 N N . GLY A 1 851 ? -16.610 -1.100 16.710 1.00 49.78 851 GLY A N 1
ATOM 7003 C CA . GLY A 1 851 ? -17.580 -0.100 17.139 1.00 49.78 851 GLY A CA 1
ATOM 7004 C C . GLY A 1 851 ? -16.915 1.109 17.798 1.00 49.78 851 GLY A C 1
ATOM 7005 O O . GLY A 1 851 ? -16.960 1.264 19.009 1.00 49.78 851 GLY A O 1
ATOM 7006 N N . GLN A 1 852 ? -16.305 2.002 17.020 1.00 47.88 852 GLN A N 1
ATOM 7007 C CA . GLN A 1 852 ? -15.975 3.349 17.478 1.00 47.88 852 GLN A CA 1
ATOM 7008 C C . GLN A 1 852 ? -17.196 4.249 17.236 1.00 47.88 852 GLN A C 1
ATOM 7010 O O . GLN A 1 852 ? -17.813 4.206 16.172 1.00 47.88 852 GLN A O 1
ATOM 7015 N N . ASN A 1 853 ? -17.556 5.066 18.231 1.00 48.72 853 ASN A N 1
ATOM 7016 C CA . ASN A 1 853 ? -18.674 6.024 18.194 1.00 48.72 853 ASN A CA 1
ATOM 7017 C C . ASN A 1 853 ? -20.084 5.408 18.132 1.00 48.72 853 ASN A C 1
ATOM 7019 O O . ASN A 1 853 ? -20.971 5.938 17.462 1.00 48.72 853 ASN A O 1
ATOM 7023 N N . GLY A 1 854 ? -20.312 4.302 18.843 1.00 49.41 854 GLY A N 1
ATOM 7024 C CA . GLY A 1 854 ? -21.660 3.760 19.029 1.00 49.41 854 GLY A CA 1
ATOM 7025 C C . GLY A 1 854 ? -22.195 2.917 17.861 1.00 49.41 854 GLY A C 1
ATOM 7026 O O . GLY A 1 854 ? -23.400 2.696 17.771 1.00 49.41 854 GLY A O 1
ATOM 7027 N N . GLN A 1 855 ? -21.322 2.471 16.952 1.00 56.16 855 GLN A N 1
ATOM 7028 C CA . GLN A 1 855 ? -21.691 1.570 15.856 1.00 56.16 855 GLN A CA 1
ATOM 7029 C C . GLN A 1 855 ? -21.750 0.104 16.333 1.00 56.16 855 GLN A C 1
ATOM 7031 O O . GLN A 1 855 ? -20.917 -0.282 17.151 1.00 56.16 855 GLN A O 1
ATOM 7036 N N . PRO A 1 856 ? -22.686 -0.720 15.822 1.00 61.12 856 PRO A N 1
ATOM 7037 C CA . PRO A 1 856 ? -22.766 -2.144 16.153 1.00 61.12 856 PRO A CA 1
ATOM 7038 C C . PRO A 1 856 ? -21.548 -2.955 15.672 1.00 61.12 856 PRO A C 1
ATOM 7040 O O . PRO A 1 856 ? -21.148 -2.846 14.509 1.00 61.12 856 PRO A O 1
ATOM 7043 N N . GLU A 1 857 ? -21.007 -3.821 16.529 1.00 72.38 857 GLU A N 1
ATOM 7044 C CA . GLU A 1 857 ? -19.934 -4.763 16.192 1.00 72.38 857 GLU A CA 1
ATOM 7045 C C . GLU A 1 857 ? -20.422 -5.890 15.277 1.00 72.38 857 GLU A C 1
ATOM 7047 O O . GLU A 1 857 ? -21.456 -6.511 15.522 1.00 72.38 857 GLU A O 1
ATOM 7052 N N . LYS A 1 858 ? -19.648 -6.216 14.235 1.00 78.94 858 LYS A N 1
ATOM 7053 C CA . LYS A 1 858 ? -19.882 -7.400 13.392 1.00 78.94 858 LYS A CA 1
ATOM 7054 C C . LYS A 1 858 ? -18.878 -8.492 13.736 1.00 78.94 858 LYS A C 1
ATOM 7056 O O . LYS A 1 858 ? -17.682 -8.297 13.560 1.00 78.94 858 LYS A O 1
ATOM 7061 N N . ILE A 1 859 ? -19.376 -9.651 14.149 1.00 85.69 859 ILE A N 1
ATOM 7062 C CA . ILE A 1 859 ? -18.579 -10.795 14.595 1.00 85.69 859 ILE A CA 1
ATOM 7063 C C . ILE A 1 859 ? -18.758 -11.967 13.629 1.00 85.69 859 ILE A C 1
ATOM 7065 O O . ILE A 1 859 ? -19.873 -12.255 13.184 1.00 85.69 859 ILE A O 1
ATOM 7069 N N . LEU A 1 860 ? -17.656 -12.649 13.303 1.00 89.69 860 LEU A N 1
ATOM 7070 C CA . LEU A 1 860 ? -17.684 -13.861 12.488 1.00 89.69 860 LEU A CA 1
ATOM 7071 C C . LEU A 1 860 ? -18.223 -15.021 13.329 1.00 89.69 860 LEU A C 1
ATOM 7073 O O . LEU A 1 860 ? -17.685 -15.330 14.392 1.00 89.69 860 LEU A O 1
ATOM 7077 N N . ARG A 1 861 ? -19.254 -15.698 12.825 1.00 92.06 861 ARG A N 1
ATOM 7078 C CA . ARG A 1 861 ? -19.781 -16.927 13.414 1.00 92.06 861 ARG A CA 1
ATOM 7079 C C . ARG A 1 861 ? -19.480 -18.099 12.494 1.00 92.06 861 ARG A C 1
ATOM 7081 O O . ARG A 1 861 ? -19.878 -18.095 11.331 1.00 92.06 861 ARG A O 1
ATOM 7088 N N . ILE A 1 862 ? -18.784 -19.101 13.018 1.00 94.00 862 ILE A N 1
ATOM 7089 C CA . ILE A 1 862 ? -18.423 -20.324 12.302 1.00 94.00 862 ILE A CA 1
ATOM 7090 C C . ILE A 1 862 ? -19.254 -21.498 12.819 1.00 94.00 862 ILE A C 1
ATOM 7092 O O . ILE A 1 862 ? -19.504 -21.637 14.015 1.00 94.00 862 ILE A O 1
ATOM 7096 N N . HIS A 1 863 ? -19.684 -22.350 11.898 1.00 94.69 863 HIS A N 1
ATOM 7097 C CA . HIS A 1 863 ? -20.447 -23.565 12.157 1.00 94.69 863 HIS A CA 1
ATOM 7098 C C . HIS A 1 863 ? -19.585 -24.748 11.754 1.00 94.69 863 HIS A C 1
ATOM 7100 O O . HIS A 1 863 ? -19.268 -24.921 10.575 1.00 94.69 863 HIS A O 1
ATOM 7106 N N . ILE A 1 864 ? -19.222 -25.558 12.737 1.00 95.38 864 ILE A N 1
ATOM 7107 C CA . ILE A 1 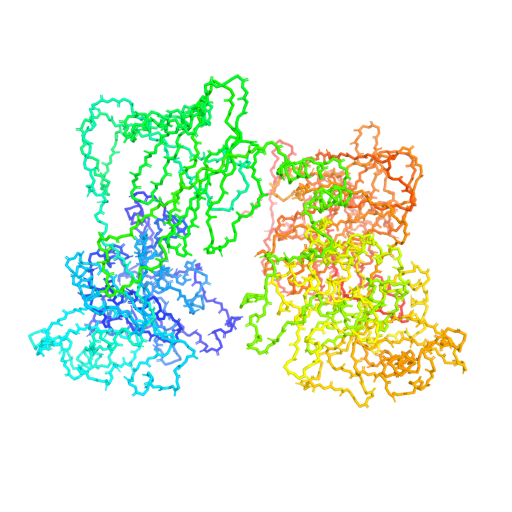864 ? -18.372 -26.728 12.579 1.00 95.38 864 ILE A CA 1
ATOM 7108 C C . ILE A 1 864 ? -19.261 -27.966 12.659 1.00 95.38 864 ILE A C 1
ATOM 7110 O O . ILE A 1 864 ? -19.893 -28.219 13.683 1.00 95.38 864 ILE A O 1
ATOM 7114 N N . LYS A 1 865 ? -19.341 -28.750 11.578 1.00 94.00 865 LYS A N 1
ATOM 7115 C CA . LYS A 1 865 ? -20.159 -29.981 11.551 1.00 94.00 865 LYS A CA 1
ATOM 7116 C C . LYS A 1 865 ? -19.398 -31.235 11.974 1.00 94.00 865 LYS A C 1
ATOM 7118 O O . LYS A 1 865 ? -20.018 -32.237 12.318 1.00 94.00 865 LYS A O 1
ATOM 7123 N N . LYS A 1 866 ? -18.071 -31.201 11.904 1.00 93.31 866 LYS A N 1
ATOM 7124 C CA . LYS A 1 866 ? -17.182 -32.325 12.197 1.00 93.31 866 LYS A CA 1
ATOM 7125 C C . LYS A 1 866 ? -15.955 -31.798 12.925 1.00 93.31 866 LYS A C 1
ATOM 7127 O O . LYS A 1 866 ? -15.488 -30.719 12.586 1.00 93.31 866 LYS A O 1
ATOM 7132 N N . GLN A 1 867 ? -15.452 -32.570 13.884 1.00 93.94 867 GLN A N 1
ATOM 7133 C CA . GLN A 1 867 ? -14.212 -32.247 14.575 1.00 93.94 867 GLN A CA 1
ATOM 7134 C C . GLN A 1 867 ? -13.074 -32.062 13.563 1.00 93.94 867 GLN A C 1
ATOM 7136 O O . GLN A 1 867 ? -12.888 -32.896 12.668 1.00 93.94 867 GLN A O 1
ATOM 7141 N N . CYS A 1 868 ? -12.332 -30.969 13.702 1.00 92.81 868 CYS A N 1
ATOM 7142 C CA . CYS A 1 868 ? -11.227 -30.636 12.814 1.00 92.81 868 CYS A CA 1
ATOM 7143 C C . CYS A 1 868 ? -10.172 -29.797 13.533 1.00 92.81 868 CYS A C 1
ATOM 7145 O O . CYS A 1 868 ? -10.448 -29.132 14.531 1.00 92.81 868 CYS A O 1
ATOM 7147 N N . LYS A 1 869 ? -8.961 -29.794 12.980 1.00 93.69 869 LYS A N 1
ATOM 7148 C CA . LYS A 1 869 ? -7.877 -28.908 13.399 1.00 93.69 869 LYS A CA 1
ATOM 7149 C C . LYS A 1 869 ? -7.899 -27.637 12.558 1.00 93.69 869 LYS A C 1
ATOM 7151 O O . LYS A 1 869 ? -8.039 -27.735 11.336 1.00 93.69 869 LYS A O 1
ATOM 7156 N N . LEU A 1 870 ? -7.781 -26.476 13.195 1.00 93.06 870 LEU A N 1
ATOM 7157 C CA . LEU A 1 870 ? -7.921 -25.168 12.565 1.00 93.06 870 LEU A CA 1
ATOM 7158 C C . LEU A 1 870 ? -6.801 -24.205 12.945 1.00 93.06 870 LEU A C 1
ATOM 7160 O O . LEU A 1 870 ? -6.213 -24.272 14.023 1.00 93.06 870 LEU A O 1
ATOM 7164 N N . ILE A 1 871 ? -6.592 -23.255 12.041 1.00 91.69 871 ILE A N 1
ATOM 7165 C CA . ILE A 1 871 ? -5.943 -21.975 12.296 1.00 91.69 871 ILE A CA 1
ATOM 7166 C C . ILE A 1 871 ? -6.864 -20.887 11.758 1.00 91.69 871 ILE A C 1
ATOM 7168 O O . ILE A 1 871 ? -7.421 -21.024 10.662 1.00 91.69 871 ILE A O 1
ATOM 7172 N N . ILE A 1 872 ? -7.003 -19.801 12.514 1.00 90.06 872 ILE A N 1
ATOM 7173 C CA . ILE A 1 872 ? -7.739 -18.618 12.083 1.00 90.06 872 ILE A CA 1
ATOM 7174 C C . ILE A 1 872 ? -6.753 -17.480 11.868 1.00 90.06 872 ILE A C 1
ATOM 7176 O O . ILE A 1 872 ? -6.031 -17.071 12.771 1.00 90.06 872 ILE A O 1
ATOM 7180 N N . GLU A 1 873 ? -6.740 -16.955 10.654 1.00 87.38 873 GLU A N 1
ATOM 7181 C CA . GLU A 1 873 ? -5.900 -15.844 10.238 1.00 87.38 873 GLU A CA 1
ATOM 7182 C C . GLU A 1 873 ? -6.770 -14.607 10.007 1.00 87.38 873 GLU A C 1
ATOM 7184 O O . GLU A 1 873 ? -7.782 -14.657 9.303 1.00 87.38 873 GLU A O 1
ATOM 7189 N N . VAL A 1 874 ? -6.367 -13.489 10.607 1.00 81.88 874 VAL A N 1
ATOM 7190 C CA . VAL A 1 874 ? -6.928 -12.166 10.334 1.00 81.88 874 VAL A CA 1
ATOM 7191 C C . VAL A 1 874 ? -6.011 -11.443 9.359 1.00 81.88 874 VAL A C 1
ATOM 7193 O O . VAL A 1 874 ? -4.788 -11.418 9.513 1.00 81.88 874 VAL A O 1
ATOM 7196 N N . VAL A 1 875 ? -6.615 -10.877 8.322 1.00 78.56 875 VAL A N 1
ATOM 7197 C CA . VAL A 1 875 ? -5.922 -10.237 7.207 1.00 78.56 875 VAL A CA 1
ATOM 7198 C C . VAL A 1 875 ? -6.346 -8.780 7.126 1.00 78.56 875 VAL A C 1
ATOM 7200 O O . VAL A 1 875 ? -7.534 -8.514 6.982 1.00 78.56 875 VAL A O 1
ATOM 7203 N N . ASP A 1 876 ? -5.384 -7.865 7.156 1.00 73.62 876 ASP A N 1
ATOM 7204 C CA . ASP A 1 876 ? -5.577 -6.427 6.946 1.00 73.62 876 ASP A CA 1
ATOM 7205 C C . ASP A 1 876 ? -5.886 -6.119 5.468 1.00 73.62 876 ASP A C 1
ATOM 7207 O O . ASP A 1 876 ? -5.218 -6.634 4.565 1.00 73.62 876 ASP A O 1
ATOM 7211 N N . GLN A 1 877 ? -6.894 -5.279 5.229 1.00 65.25 877 GLN A N 1
ATOM 7212 C CA . GLN A 1 877 ? -7.368 -4.849 3.909 1.00 65.25 877 GLN A CA 1
ATOM 7213 C C . GLN A 1 877 ? -7.229 -3.326 3.685 1.00 65.25 877 GLN A C 1
ATOM 7215 O O . GLN A 1 877 ? -7.781 -2.806 2.716 1.00 65.25 877 GLN A O 1
ATOM 7220 N N . LEU A 1 878 ? -6.501 -2.598 4.546 1.00 60.03 878 LEU A N 1
ATOM 7221 C CA . LEU A 1 878 ? -6.356 -1.135 4.465 1.00 60.03 878 LEU A CA 1
ATOM 7222 C C . LEU A 1 878 ? -5.841 -0.615 3.108 1.00 60.03 878 LEU A C 1
ATOM 7224 O O . LEU A 1 878 ? -4.871 -1.134 2.546 1.00 60.03 878 LEU A O 1
ATOM 7228 N N . ASP A 1 879 ? -6.443 0.488 2.631 1.00 55.25 879 ASP A N 1
ATOM 7229 C CA . ASP A 1 879 ? -6.034 1.175 1.396 1.00 55.25 879 ASP A CA 1
ATOM 7230 C C . ASP A 1 879 ? -4.554 1.598 1.475 1.00 55.25 879 ASP A C 1
ATOM 7232 O O . ASP A 1 879 ? -4.155 2.312 2.407 1.00 55.25 879 ASP A O 1
ATOM 7236 N N . PRO A 1 880 ? -3.750 1.246 0.455 1.00 51.88 880 PRO A N 1
ATOM 7237 C CA . PRO A 1 880 ? -2.400 1.734 0.260 1.00 51.88 880 PRO A CA 1
ATOM 7238 C C . PRO A 1 880 ? -2.111 3.216 0.492 1.00 51.88 880 PRO A C 1
ATOM 7240 O O . PRO A 1 880 ? -0.986 3.603 0.802 1.00 51.88 880 PRO A O 1
ATOM 7243 N N . LYS A 1 881 ? -3.105 4.078 0.320 1.00 50.69 881 LYS A N 1
ATOM 7244 C CA . LYS A 1 881 ? -2.950 5.527 0.463 1.00 50.69 881 LYS A CA 1
ATOM 7245 C C . LYS A 1 881 ? -3.051 6.020 1.905 1.00 50.69 881 LYS A C 1
ATOM 7247 O O . LYS A 1 881 ? -2.629 7.137 2.173 1.00 50.69 881 LYS A O 1
ATOM 7252 N N . LEU A 1 882 ? -3.568 5.204 2.825 1.00 50.00 882 LEU A N 1
ATOM 7253 C CA . LEU A 1 882 ? -3.688 5.537 4.251 1.00 50.00 882 LEU A CA 1
ATOM 7254 C C . LEU A 1 882 ? -2.438 5.131 5.059 1.00 50.00 882 LEU A C 1
ATOM 7256 O O . LEU A 1 882 ? -2.383 5.326 6.270 1.00 50.00 882 LEU A O 1
ATOM 7260 N N . TRP A 1 883 ? -1.412 4.593 4.389 1.00 50.81 883 TRP A N 1
ATOM 7261 C CA . TRP A 1 883 ? -0.210 4.016 5.000 1.00 50.81 883 TRP A CA 1
ATOM 7262 C C . TRP A 1 883 ? 0.650 4.976 5.832 1.00 50.81 883 TRP A C 1
ATOM 7264 O O . TRP A 1 883 ? 1.401 4.500 6.679 1.00 50.81 883 TRP A O 1
ATOM 7274 N N . GLU A 1 884 ? 0.560 6.292 5.624 1.00 41.97 884 GLU A N 1
ATOM 7275 C CA . GLU A 1 884 ? 1.348 7.276 6.388 1.00 41.97 884 GLU A CA 1
ATOM 7276 C C . GLU A 1 884 ? 0.758 7.588 7.775 1.00 41.97 884 GLU A C 1
ATOM 7278 O O . GLU A 1 884 ? 1.441 8.190 8.599 1.00 41.97 884 GLU A O 1
ATOM 7283 N N . TYR A 1 885 ? -0.470 7.136 8.064 1.00 40.50 885 TYR A N 1
ATOM 7284 C CA . TYR A 1 885 ? -1.223 7.551 9.257 1.00 40.50 885 TYR A CA 1
ATOM 7285 C C . TYR A 1 885 ? -1.559 6.425 10.243 1.00 40.50 885 TYR A C 1
ATOM 7287 O O . TYR A 1 885 ? -2.062 6.707 11.331 1.00 40.50 885 TYR A O 1
ATOM 7295 N N . VAL A 1 886 ? -1.306 5.157 9.902 1.00 44.47 886 VAL A N 1
ATOM 7296 C CA . VAL A 1 886 ? -1.760 4.024 10.724 1.00 44.47 886 VAL A CA 1
ATOM 7297 C C . VAL A 1 886 ? -0.597 3.387 11.484 1.00 44.47 886 VAL A C 1
ATOM 7299 O O . VAL A 1 886 ? 0.357 2.859 10.910 1.00 44.47 886 VAL A O 1
ATOM 7302 N N . TYR A 1 887 ? -0.694 3.455 12.812 1.00 53.06 887 TYR A N 1
ATOM 7303 C CA . TYR A 1 887 ? 0.214 2.807 13.753 1.00 53.06 887 TYR A CA 1
ATOM 7304 C C . TYR A 1 887 ? -0.128 1.319 13.937 1.00 53.06 887 TYR A C 1
ATOM 7306 O O . TYR A 1 887 ? -1.200 0.844 13.572 1.00 53.06 887 TYR A O 1
ATOM 7314 N N . LYS A 1 888 ? 0.823 0.584 14.523 1.00 59.00 888 LYS A N 1
ATOM 7315 C CA . LYS A 1 888 ? 0.770 -0.855 14.831 1.00 59.00 888 LYS A CA 1
ATOM 7316 C C . LYS A 1 888 ? -0.579 -1.299 15.402 1.00 59.00 888 LYS A C 1
ATOM 7318 O O . LYS A 1 888 ? -1.024 -0.750 16.400 1.00 59.00 888 LYS A O 1
ATOM 7323 N N . VAL A 1 889 ? -1.185 -2.317 14.785 1.00 59.78 889 VAL A N 1
ATOM 7324 C CA . VAL A 1 889 ? -2.479 -2.873 15.205 1.00 59.78 889 VAL A CA 1
ATOM 7325 C C . VAL A 1 889 ? -2.203 -4.184 15.919 1.00 59.78 889 VAL A C 1
ATOM 7327 O O . VAL A 1 889 ? -1.676 -5.122 15.327 1.00 59.78 889 VAL A O 1
ATOM 7330 N N . VAL A 1 890 ? -2.510 -4.237 17.207 1.00 66.94 890 VAL A N 1
ATOM 7331 C CA . VAL A 1 890 ? -2.322 -5.420 18.051 1.00 66.94 890 VAL A CA 1
ATOM 7332 C C . VAL A 1 890 ? -3.670 -5.771 18.667 1.00 66.94 890 VAL A C 1
ATOM 7334 O O . VAL A 1 890 ? -4.522 -4.898 18.853 1.00 66.94 890 VAL A O 1
ATOM 7337 N N . GLY A 1 891 ? -3.890 -7.051 18.934 1.00 77.38 891 GLY A N 1
ATOM 7338 C CA . GLY A 1 891 ? -5.107 -7.507 19.581 1.00 77.38 891 GLY A CA 1
ATOM 7339 C C . GLY A 1 891 ? -5.049 -8.969 19.985 1.00 77.38 891 GLY A C 1
ATOM 7340 O O . GLY A 1 891 ? -4.017 -9.628 19.862 1.00 77.38 891 GLY A O 1
ATOM 7341 N N . VAL A 1 892 ? -6.184 -9.479 20.442 1.00 82.44 892 VAL A N 1
ATOM 7342 C CA . VAL A 1 892 ? -6.346 -10.883 20.830 1.00 82.44 892 VAL A CA 1
ATOM 7343 C C . VAL A 1 892 ? -7.466 -11.493 20.000 1.00 82.44 892 VAL A C 1
ATOM 7345 O O . VAL A 1 892 ? -8.556 -10.924 19.917 1.00 82.44 892 VAL A O 1
ATOM 7348 N N . ILE A 1 893 ? -7.200 -12.638 19.370 1.00 88.00 893 ILE A N 1
ATOM 7349 C CA . ILE A 1 893 ? -8.237 -13.451 18.730 1.00 88.00 893 ILE A CA 1
ATOM 7350 C C . ILE A 1 893 ? -8.782 -14.399 19.790 1.00 88.00 893 ILE A C 1
ATOM 7352 O O . ILE A 1 893 ? -8.080 -15.311 20.227 1.00 88.00 893 ILE A O 1
ATOM 7356 N N . ASN A 1 894 ? -10.037 -14.183 20.172 1.00 91.56 894 ASN A N 1
ATOM 7357 C CA . ASN A 1 894 ? -10.772 -15.059 21.070 1.00 91.56 894 ASN A CA 1
ATOM 7358 C C . ASN A 1 894 ? -11.824 -15.843 20.290 1.00 91.56 894 ASN A C 1
ATOM 7360 O O . ASN A 1 894 ? -12.570 -15.284 19.481 1.00 91.56 894 ASN A O 1
ATOM 7364 N N . ILE A 1 895 ? -11.904 -17.143 20.558 1.00 94.38 895 ILE A N 1
ATOM 7365 C CA . ILE A 1 895 ? -12.899 -18.034 19.967 1.00 94.38 895 ILE A CA 1
ATOM 7366 C C . ILE A 1 895 ? -13.797 -18.540 21.082 1.00 94.38 895 ILE A C 1
ATOM 7368 O O . ILE A 1 895 ? -13.329 -19.227 21.987 1.00 94.38 895 ILE A O 1
ATOM 7372 N N . HIS A 1 896 ? -15.084 -18.218 21.000 1.00 95.00 896 HIS A N 1
ATOM 7373 C CA . HIS A 1 896 ? -16.082 -18.599 21.995 1.00 95.00 896 HIS A CA 1
ATOM 7374 C C . HIS A 1 896 ? -17.083 -19.583 21.417 1.00 95.00 896 HIS A C 1
ATOM 7376 O O . HIS A 1 896 ? -17.506 -19.437 20.273 1.00 95.00 896 HIS A O 1
ATOM 7382 N N . LYS A 1 897 ? -17.529 -20.549 22.214 1.00 95.00 897 LYS A N 1
ATOM 7383 C CA . LYS A 1 897 ? -18.686 -21.372 21.863 1.00 95.00 897 LYS A CA 1
ATOM 7384 C C . LYS A 1 897 ? -19.959 -20.536 21.991 1.00 95.00 897 LYS A C 1
ATOM 7386 O O . LYS A 1 897 ? -20.147 -19.834 22.980 1.00 95.00 897 LYS A O 1
ATOM 7391 N N . ALA A 1 898 ? -20.836 -20.604 20.996 1.00 93.19 898 ALA A N 1
ATOM 7392 C CA . ALA A 1 898 ? -22.135 -19.952 21.065 1.00 93.19 898 ALA A CA 1
ATOM 7393 C C . ALA A 1 898 ? -23.061 -20.724 22.014 1.00 93.19 898 ALA A C 1
ATOM 7395 O O . ALA A 1 898 ? -23.149 -21.956 21.958 1.00 93.19 898 ALA A O 1
ATOM 7396 N N . THR A 1 899 ? -23.770 -19.999 22.873 1.00 91.00 899 THR A N 1
ATOM 7397 C CA . THR A 1 899 ? -24.827 -20.563 23.720 1.00 91.00 899 THR A CA 1
ATOM 7398 C C . THR A 1 899 ? -26.078 -20.898 22.895 1.00 91.00 899 THR A C 1
ATOM 7400 O O . THR A 1 899 ? -26.213 -20.497 21.735 1.00 91.00 899 THR A O 1
ATOM 7403 N N . SER A 1 900 ? -27.036 -21.627 23.480 1.00 85.06 900 SER A N 1
ATOM 7404 C CA . SER A 1 900 ? -28.295 -21.991 22.804 1.00 85.06 900 SER A CA 1
ATOM 7405 C C . SER A 1 900 ? -29.144 -20.787 22.373 1.00 85.06 900 SER A C 1
ATOM 7407 O O . SER A 1 900 ? -29.933 -20.895 21.440 1.00 85.06 900 SER A O 1
ATOM 7409 N N . ASP A 1 901 ? -28.978 -19.647 23.041 1.00 85.62 901 ASP A N 1
ATOM 7410 C CA . ASP A 1 901 ? -29.600 -18.349 22.759 1.00 85.62 901 ASP A CA 1
ATOM 7411 C C . ASP A 1 901 ? -28.700 -17.412 21.927 1.00 85.62 901 ASP A C 1
ATOM 7413 O O . ASP A 1 901 ? -28.987 -16.222 21.792 1.00 85.62 901 ASP A O 1
ATOM 7417 N N . ASN A 1 902 ? -27.639 -17.956 21.316 1.00 84.81 902 ASN A N 1
ATOM 7418 C CA . ASN A 1 902 ? -26.733 -17.258 20.404 1.00 84.81 902 ASN A CA 1
ATOM 7419 C C . ASN A 1 902 ? -25.976 -16.078 21.052 1.00 84.81 902 ASN A C 1
ATOM 7421 O O . ASN A 1 902 ? -25.756 -15.051 20.409 1.00 84.81 902 ASN A O 1
ATOM 7425 N N . GLN A 1 903 ? -25.568 -16.245 22.311 1.00 88.19 903 GLN A N 1
ATOM 7426 C CA . GLN A 1 903 ? -24.711 -15.324 23.063 1.00 88.19 903 GLN A CA 1
ATOM 7427 C C . GLN A 1 903 ? -23.275 -15.860 23.168 1.00 88.19 903 GLN A C 1
ATOM 7429 O O . GLN A 1 903 ? -22.996 -17.022 22.848 1.00 88.19 903 GLN A O 1
ATOM 7434 N N . ILE A 1 904 ? -22.355 -14.997 23.605 1.00 89.44 904 ILE A N 1
ATOM 7435 C CA . ILE A 1 904 ? -20.953 -15.351 23.857 1.00 89.44 904 ILE A CA 1
ATOM 7436 C C . ILE A 1 904 ? -20.881 -16.297 25.065 1.00 89.44 904 ILE A C 1
ATOM 7438 O O . ILE A 1 904 ? -21.199 -15.892 26.180 1.00 89.44 904 ILE A O 1
ATOM 7442 N N . GLY A 1 905 ? -20.490 -17.553 24.833 1.00 91.94 905 GLY A N 1
ATOM 7443 C CA . GLY A 1 905 ? -20.304 -18.572 25.869 1.00 91.94 905 GLY A CA 1
ATOM 7444 C C . GLY A 1 905 ? -18.831 -18.843 26.182 1.00 91.94 905 GLY A C 1
ATOM 7445 O O . GLY A 1 905 ? -17.994 -17.939 26.143 1.00 91.94 905 GLY A O 1
ATOM 7446 N N . ASP A 1 906 ? -18.518 -20.107 26.478 1.00 92.50 906 ASP A N 1
ATOM 7447 C CA . ASP A 1 906 ? -17.190 -20.540 26.932 1.00 92.50 906 ASP A CA 1
ATOM 7448 C C . ASP A 1 906 ? -16.075 -20.174 25.946 1.00 92.50 906 ASP A C 1
ATOM 7450 O O . ASP A 1 906 ? -16.217 -20.365 24.733 1.00 92.50 906 ASP A O 1
ATOM 7454 N N . LEU A 1 907 ? -14.953 -19.677 26.473 1.00 93.81 907 LEU A N 1
ATOM 7455 C CA . LEU A 1 907 ? -13.746 -19.417 25.697 1.00 93.81 907 LEU A CA 1
ATOM 7456 C C . LEU A 1 907 ? -13.041 -20.743 25.381 1.00 93.81 907 LEU A C 1
ATOM 7458 O O . LEU A 1 907 ? -12.788 -21.559 26.261 1.00 93.81 907 LEU A O 1
ATOM 7462 N N . ILE A 1 908 ? -12.713 -20.947 24.109 1.00 93.56 908 ILE A N 1
ATOM 7463 C CA . ILE A 1 908 ? -12.045 -22.157 23.610 1.00 93.56 908 ILE A CA 1
ATOM 7464 C C . ILE A 1 908 ? -10.582 -21.869 23.281 1.00 93.56 908 ILE A C 1
ATOM 7466 O O . ILE A 1 908 ? -9.705 -22.670 23.590 1.00 93.56 908 ILE A O 1
ATOM 7470 N N . VAL A 1 909 ? -10.318 -20.724 22.648 1.00 91.31 909 VAL A N 1
ATOM 7471 C CA . VAL A 1 909 ? -8.980 -20.317 22.202 1.00 91.31 909 VAL A CA 1
ATOM 7472 C C . VAL A 1 909 ? -8.801 -18.836 22.461 1.00 91.31 909 VAL A C 1
ATOM 7474 O O . VAL A 1 909 ? -9.702 -18.050 22.170 1.00 91.31 909 VAL A O 1
ATOM 7477 N N . SER A 1 910 ? -7.621 -18.466 22.948 1.00 89.81 910 SER A N 1
ATOM 7478 C CA . SER A 1 910 ? -7.167 -17.084 23.032 1.00 89.81 910 SER A CA 1
ATOM 7479 C C . SER A 1 910 ? -5.729 -17.008 22.534 1.00 89.81 910 SER A C 1
ATOM 7481 O O . SER A 1 910 ? -4.836 -17.606 23.136 1.00 89.81 910 SER A O 1
ATOM 7483 N N . SER A 1 911 ? -5.519 -16.302 21.422 1.00 86.06 911 SER A N 1
ATOM 7484 C CA . SER A 1 911 ? -4.194 -16.096 20.831 1.00 86.06 911 SER A CA 1
ATOM 7485 C C . SER A 1 911 ? -3.914 -14.605 20.679 1.00 86.06 911 SER A C 1
ATOM 7487 O O . SER A 1 911 ? -4.668 -13.877 20.023 1.00 86.06 911 SER A O 1
ATOM 7489 N N . THR A 1 912 ? -2.806 -14.148 21.257 1.00 77.44 912 THR A N 1
ATOM 7490 C CA . THR A 1 912 ? -2.312 -12.780 21.074 1.00 77.44 912 THR A CA 1
ATOM 7491 C C . THR A 1 912 ? -1.742 -12.630 19.668 1.00 77.44 912 THR A C 1
ATOM 7493 O O . THR A 1 912 ? -0.897 -13.417 19.244 1.00 77.44 912 THR A O 1
ATOM 7496 N N . VAL A 1 913 ? -2.182 -11.608 18.932 1.00 74.06 913 VAL A N 1
ATOM 7497 C CA . VAL A 1 913 ? -1.751 -11.372 17.550 1.00 74.06 913 VAL A CA 1
ATOM 7498 C C . VAL A 1 913 ? -1.371 -9.910 17.308 1.00 74.06 913 VAL A C 1
ATOM 7500 O O . VAL A 1 913 ? -2.044 -8.978 17.749 1.00 74.06 913 VAL A O 1
ATOM 7503 N N . GLY A 1 914 ? -0.280 -9.688 16.571 1.00 65.94 914 GLY A N 1
ATOM 7504 C CA . GLY A 1 914 ? 0.243 -8.349 16.280 1.00 65.94 914 GLY A CA 1
ATOM 7505 C C . GLY A 1 914 ? 0.501 -8.121 14.794 1.00 65.94 914 GLY A C 1
ATOM 7506 O O . GLY A 1 914 ? 1.420 -8.707 14.226 1.00 65.94 914 GLY A O 1
ATOM 7507 N N . LEU A 1 915 ? -0.267 -7.232 14.159 1.00 61.81 915 LEU A N 1
ATOM 7508 C CA . LEU A 1 915 ? -0.013 -6.772 12.794 1.00 61.81 915 LEU A CA 1
ATOM 7509 C C . LEU A 1 915 ? 1.093 -5.709 12.816 1.00 61.81 915 LEU A C 1
ATOM 7511 O O . LEU A 1 915 ? 0.890 -4.542 13.174 1.00 61.81 915 LEU A O 1
ATOM 7515 N N . TYR A 1 916 ? 2.298 -6.119 12.424 1.00 55.81 916 TYR A N 1
ATOM 7516 C CA . TYR A 1 916 ? 3.443 -5.221 12.324 1.00 55.81 916 TYR A CA 1
ATOM 7517 C C . TYR A 1 916 ? 3.446 -4.454 11.005 1.00 55.81 916 TYR A C 1
ATOM 7519 O O . TYR A 1 916 ? 3.408 -5.028 9.917 1.00 55.81 916 TYR A O 1
ATOM 7527 N N . TRP A 1 917 ? 3.588 -3.137 11.112 1.00 49.22 917 TRP A N 1
ATOM 7528 C CA . TRP A 1 917 ? 3.718 -2.247 9.969 1.00 49.22 917 TRP A CA 1
ATOM 7529 C C . TRP A 1 917 ? 5.185 -2.184 9.558 1.00 49.22 917 TRP A C 1
ATOM 7531 O O . TRP A 1 917 ? 6.034 -1.683 10.298 1.00 49.22 917 TRP A O 1
ATOM 7541 N N . ALA A 1 918 ? 5.497 -2.702 8.375 1.00 39.97 918 ALA A N 1
ATOM 7542 C CA . ALA A 1 918 ? 6.730 -2.360 7.686 1.00 39.97 918 ALA A CA 1
ATOM 7543 C C . ALA A 1 918 ? 6.467 -1.121 6.820 1.00 39.97 918 ALA A C 1
ATOM 7545 O O . ALA A 1 918 ? 5.466 -1.076 6.111 1.00 39.97 918 ALA A O 1
ATOM 7546 N N . ALA A 1 919 ? 7.383 -0.150 6.830 1.00 35.41 919 ALA A N 1
ATOM 7547 C CA . ALA A 1 919 ? 7.313 1.106 6.068 1.00 35.41 919 ALA A CA 1
ATOM 7548 C C . ALA A 1 919 ? 7.404 0.937 4.530 1.00 35.41 919 ALA A C 1
ATOM 7550 O O . ALA A 1 919 ? 7.759 1.865 3.809 1.00 35.41 919 ALA A O 1
ATOM 7551 N N . PHE A 1 920 ? 7.120 -0.259 4.014 1.00 42.78 920 PHE A N 1
ATOM 7552 C CA . PHE A 1 920 ? 7.196 -0.603 2.601 1.00 42.78 920 PHE A CA 1
ATOM 7553 C C . PHE A 1 920 ? 5.803 -0.937 2.071 1.00 42.78 920 PHE A C 1
ATOM 7555 O O . PHE A 1 920 ? 4.948 -1.417 2.818 1.00 42.78 920 PHE A O 1
ATOM 7562 N N . ARG A 1 921 ? 5.599 -0.686 0.772 1.00 48.97 921 ARG A N 1
ATOM 7563 C CA . ARG A 1 921 ? 4.334 -0.783 0.020 1.00 48.97 921 ARG A CA 1
ATOM 7564 C C . ARG A 1 921 ? 3.777 -2.210 -0.088 1.00 48.97 921 ARG A C 1
ATOM 7566 O O . ARG A 1 921 ? 3.605 -2.747 -1.179 1.00 48.97 921 ARG A O 1
ATOM 7573 N N . THR A 1 922 ? 3.548 -2.857 1.039 1.00 49.81 922 THR A N 1
ATOM 7574 C CA . THR A 1 922 ? 3.131 -4.253 1.113 1.00 49.81 922 THR A CA 1
ATOM 7575 C C . THR A 1 922 ? 1.616 -4.303 1.220 1.00 49.81 922 THR A C 1
ATOM 7577 O O . THR A 1 922 ? 1.026 -3.668 2.089 1.00 49.81 922 THR A O 1
ATOM 7580 N N . GLN A 1 923 ? 0.997 -4.984 0.253 1.00 53.97 923 GLN A N 1
ATOM 7581 C CA . GLN A 1 923 ? -0.449 -4.967 0.004 1.00 53.97 923 GLN A CA 1
ATOM 7582 C C . GLN A 1 923 ? -1.221 -6.067 0.754 1.00 53.97 923 GLN A C 1
ATOM 7584 O O . GLN A 1 923 ? -2.443 -6.070 0.714 1.00 53.97 923 GLN A O 1
ATOM 7589 N N . TYR A 1 924 ? -0.537 -7.018 1.400 1.00 60.81 924 TYR A N 1
ATOM 7590 C CA . TYR A 1 924 ? -1.163 -8.098 2.168 1.00 60.81 924 TYR A CA 1
ATOM 7591 C C . TYR A 1 924 ? -0.460 -8.254 3.510 1.00 60.81 924 TYR A C 1
ATOM 7593 O O . TYR A 1 924 ? 0.764 -8.391 3.556 1.00 60.81 924 TYR A O 1
ATOM 7601 N N . ARG A 1 925 ? -1.213 -8.228 4.608 1.00 67.56 925 ARG A N 1
ATOM 7602 C CA . ARG A 1 925 ? -0.669 -8.416 5.956 1.00 67.56 925 ARG A CA 1
ATOM 7603 C C . ARG A 1 925 ? -1.617 -9.288 6.736 1.00 67.56 925 ARG A C 1
ATOM 7605 O O . ARG A 1 925 ? -2.822 -9.062 6.710 1.00 67.56 925 ARG A O 1
ATOM 7612 N N . SER A 1 926 ? -1.067 -10.276 7.416 1.00 75.19 926 SER A N 1
ATOM 7613 C CA . SER A 1 926 ? -1.878 -11.220 8.148 1.00 75.19 926 SER A CA 1
ATOM 7614 C C . SER A 1 926 ? -1.161 -11.761 9.363 1.00 75.19 926 SER A C 1
ATOM 7616 O O . SER A 1 926 ? 0.070 -11.831 9.408 1.00 75.19 926 SER A O 1
ATOM 7618 N N . VAL A 1 927 ? -1.964 -12.124 10.351 1.00 75.81 927 VAL A N 1
ATOM 7619 C CA . VAL A 1 927 ? -1.535 -12.810 11.562 1.00 75.81 927 VAL A CA 1
ATOM 7620 C C . VAL A 1 927 ? -2.487 -13.954 11.828 1.00 75.81 927 VAL A C 1
ATOM 7622 O O . VAL A 1 927 ? -3.677 -13.865 11.539 1.00 75.81 927 VAL A O 1
ATOM 7625 N N . GLU A 1 928 ? -1.940 -15.042 12.341 1.00 83.75 928 GLU A N 1
ATOM 7626 C CA . GLU A 1 928 ? -2.665 -16.279 12.589 1.00 83.75 928 GLU A CA 1
ATOM 7627 C C . GLU A 1 928 ? -2.723 -16.576 14.085 1.00 83.75 928 GLU A C 1
ATOM 7629 O O . GLU A 1 928 ? -1.794 -16.232 14.818 1.00 83.75 928 GLU A O 1
ATOM 7634 N N . SER A 1 929 ? -3.817 -17.204 14.513 1.00 86.62 929 SER A N 1
ATOM 7635 C CA . SER A 1 929 ? -3.923 -17.845 15.818 1.00 86.62 929 SER A CA 1
ATOM 7636 C C . SER A 1 929 ? -2.934 -19.003 15.932 1.00 86.62 929 SER A C 1
ATOM 7638 O O . SER A 1 929 ? -2.387 -19.487 14.934 1.00 86.62 929 SER A O 1
ATOM 7640 N N . ASP A 1 930 ? -2.787 -19.515 17.148 1.00 82.56 930 ASP A N 1
ATOM 7641 C CA . ASP A 1 930 ? -2.199 -20.833 17.340 1.00 82.56 930 ASP A CA 1
ATOM 7642 C C . ASP A 1 930 ? -3.068 -21.905 16.667 1.00 82.56 930 ASP A C 1
ATOM 7644 O O . ASP A 1 930 ? -4.240 -21.682 16.343 1.00 82.56 930 ASP A O 1
ATOM 7648 N N . GLU A 1 931 ? -2.474 -23.067 16.420 1.00 88.44 931 GLU A N 1
ATOM 7649 C CA . GLU A 1 931 ? -3.187 -24.234 15.912 1.00 88.44 931 GLU A CA 1
ATOM 7650 C C . GLU A 1 931 ? -3.993 -24.887 17.040 1.00 88.44 931 GLU A C 1
ATOM 7652 O O . GLU A 1 931 ? -3.459 -25.137 18.120 1.00 88.44 931 GLU A O 1
ATOM 7657 N N . PHE A 1 932 ? -5.266 -25.194 16.789 1.00 92.19 932 PHE A N 1
ATOM 7658 C CA . PHE A 1 932 ? -6.147 -25.804 17.788 1.00 92.19 932 PHE A CA 1
ATOM 7659 C C . PHE A 1 932 ? -7.103 -26.827 17.171 1.00 92.19 932 PHE A C 1
ATOM 7661 O O . PHE A 1 932 ? -7.412 -26.788 15.979 1.00 92.19 932 PHE A O 1
ATOM 7668 N N . GLU A 1 933 ? -7.585 -27.755 17.994 1.00 93.88 933 GLU A N 1
ATOM 7669 C CA . GLU A 1 933 ? -8.658 -28.685 17.634 1.00 93.88 933 GLU A CA 1
ATOM 7670 C C . GLU A 1 933 ? -10.002 -28.147 18.115 1.00 93.88 933 GLU A C 1
ATOM 7672 O O . GLU A 1 933 ? -10.102 -27.561 19.194 1.00 93.88 933 GLU A O 1
ATOM 7677 N N . ILE A 1 934 ? -11.041 -28.326 17.302 1.00 94.06 934 ILE A N 1
ATOM 7678 C CA . ILE A 1 934 ? -12.384 -27.842 17.609 1.00 94.06 934 ILE A CA 1
ATOM 7679 C C . ILE A 1 934 ? -13.426 -28.923 17.335 1.00 94.06 934 ILE A C 1
ATOM 7681 O O . ILE A 1 934 ? -13.371 -29.619 16.320 1.00 94.06 934 ILE A O 1
ATOM 7685 N N . GLU A 1 935 ? -14.373 -29.058 18.259 1.00 95.06 935 GLU A N 1
ATOM 7686 C CA . GLU A 1 935 ? -15.490 -30.000 18.176 1.00 95.06 935 GLU A CA 1
ATOM 7687 C C . GLU A 1 935 ? -16.642 -29.466 17.304 1.00 95.06 935 GLU A C 1
ATOM 7689 O O . GLU A 1 935 ? -16.704 -28.269 17.007 1.00 95.06 935 GLU A O 1
ATOM 7694 N N . PRO A 1 936 ? -17.599 -30.321 16.893 1.00 95.88 936 PRO A N 1
ATOM 7695 C CA . PRO A 1 936 ? -18.818 -29.862 16.242 1.00 95.88 936 PRO A CA 1
ATOM 7696 C C . PRO A 1 936 ? -19.605 -28.876 17.115 1.00 95.88 936 PRO A C 1
ATOM 7698 O O . PRO A 1 936 ? -19.892 -29.135 18.287 1.00 95.88 936 PRO A O 1
ATOM 7701 N N . GLY A 1 937 ? -20.004 -27.751 16.531 1.00 95.06 937 GLY A N 1
ATOM 7702 C CA . GLY A 1 937 ? -20.689 -26.684 17.248 1.00 95.06 937 GLY A CA 1
ATOM 7703 C C . GLY A 1 937 ? -20.733 -25.370 16.479 1.00 95.06 937 GLY A C 1
ATOM 7704 O O . GLY A 1 937 ? -20.309 -25.277 15.327 1.00 95.06 937 GLY A O 1
ATOM 7705 N N . VAL A 1 938 ? -21.266 -24.346 17.138 1.00 96.44 938 VAL A N 1
ATOM 7706 C CA . VAL A 1 938 ? -21.314 -22.973 16.632 1.00 96.44 938 VAL A CA 1
ATOM 7707 C C . VAL A 1 938 ? -20.391 -22.127 17.493 1.00 96.44 938 VAL A C 1
ATOM 7709 O O . VAL A 1 938 ? -20.439 -22.228 18.719 1.00 96.44 938 VAL A O 1
ATOM 7712 N N . TYR A 1 939 ? -19.554 -21.312 16.859 1.00 96.06 939 TYR A N 1
ATOM 7713 C CA . TYR A 1 939 ? -18.522 -20.539 17.539 1.00 96.06 939 TYR A CA 1
ATOM 7714 C C . TYR A 1 939 ? -18.455 -19.109 17.010 1.00 96.06 939 TYR A C 1
ATOM 7716 O O . TYR A 1 939 ? -18.659 -18.869 15.821 1.00 96.06 939 TYR A O 1
ATOM 7724 N N . PHE A 1 940 ? -18.141 -18.165 17.889 1.00 94.00 940 PHE A N 1
ATOM 7725 C CA . PHE A 1 940 ? -17.853 -16.775 17.564 1.00 94.00 940 PHE A CA 1
ATOM 7726 C C . PHE A 1 940 ? -16.347 -16.547 17.539 1.00 94.00 940 PHE A C 1
ATOM 7728 O O . PHE A 1 940 ? -15.648 -16.945 18.466 1.00 94.00 940 PHE A O 1
ATOM 7735 N N . VAL A 1 941 ? -15.866 -15.882 16.495 1.00 91.50 941 VAL A N 1
ATOM 7736 C CA . VAL A 1 941 ? -14.470 -15.478 16.331 1.00 91.50 941 VAL A CA 1
ATOM 7737 C C . VAL A 1 941 ? -14.406 -13.964 16.498 1.00 91.50 941 VAL A C 1
ATOM 7739 O O . VAL A 1 941 ? -14.933 -13.217 15.671 1.00 91.50 941 VAL A O 1
ATOM 7742 N N . ILE A 1 942 ? -13.787 -13.520 17.588 1.00 87.75 942 ILE A N 1
ATOM 7743 C CA . ILE A 1 942 ? -13.769 -12.122 18.022 1.00 87.75 942 ILE A CA 1
ATOM 7744 C C . ILE A 1 942 ? -12.328 -11.628 17.997 1.00 87.75 942 ILE A C 1
ATOM 7746 O O . ILE A 1 942 ? -11.465 -12.190 18.671 1.00 87.75 942 ILE A O 1
ATOM 7750 N N . TYR A 1 943 ? -12.066 -10.573 17.222 1.00 84.31 943 TYR A N 1
ATOM 7751 C CA . TYR A 1 943 ? -10.780 -9.883 17.240 1.00 84.31 943 TYR A CA 1
ATOM 7752 C C . TYR A 1 943 ? -10.866 -8.643 18.130 1.00 84.31 943 TYR A C 1
ATOM 7754 O O . TYR A 1 943 ? -11.417 -7.619 17.728 1.00 84.31 943 TYR A O 1
ATOM 7762 N N . ASN A 1 944 ? -10.311 -8.735 19.335 1.00 80.38 944 ASN A N 1
ATOM 7763 C CA . ASN A 1 944 ? -10.266 -7.635 20.293 1.00 80.38 944 ASN A CA 1
ATOM 7764 C C . ASN A 1 944 ? -9.101 -6.699 19.941 1.00 80.38 944 ASN A C 1
ATOM 7766 O O . ASN A 1 944 ? -7.955 -6.970 20.307 1.00 80.38 944 ASN A O 1
ATOM 7770 N N . VAL A 1 945 ? -9.380 -5.632 19.187 1.00 72.88 945 VAL A N 1
ATOM 7771 C CA . VAL A 1 945 ? -8.365 -4.700 18.661 1.00 72.88 945 VAL A CA 1
ATOM 7772 C C . VAL A 1 945 ? -8.107 -3.529 19.593 1.00 72.88 945 VAL A C 1
ATOM 7774 O O . VAL A 1 945 ? -9.018 -2.956 20.182 1.00 72.88 945 VAL A O 1
ATOM 7777 N N . MET A 1 946 ? -6.842 -3.122 19.653 1.00 64.94 946 MET A N 1
ATOM 7778 C CA . MET A 1 946 ? -6.343 -2.129 20.594 1.00 64.94 946 MET A CA 1
ATOM 7779 C C . MET A 1 946 ? -5.744 -0.894 19.904 1.00 64.94 946 MET A C 1
ATOM 7781 O O . MET A 1 946 ? -4.612 -0.523 20.172 1.00 64.94 946 MET A O 1
ATOM 7785 N N . SER A 1 947 ? -6.466 -0.240 18.989 1.00 58.44 947 SER A N 1
ATOM 7786 C CA . SER A 1 947 ? -6.012 1.029 18.385 1.00 58.44 947 SER A CA 1
ATOM 7787 C C . SER A 1 947 ? -7.116 2.084 18.409 1.00 58.44 947 SER A C 1
ATOM 7789 O O . SER A 1 947 ? -8.255 1.808 18.038 1.00 58.44 947 SER A O 1
ATOM 7791 N N . SER A 1 948 ? -6.766 3.305 18.826 1.00 45.84 948 SER A N 1
ATOM 7792 C CA . SER A 1 948 ? -7.646 4.483 18.837 1.00 45.84 948 SER A CA 1
ATOM 7793 C C . SER A 1 948 ? -7.701 5.218 17.493 1.00 45.84 948 SER A C 1
ATOM 7795 O O . SER A 1 948 ? -8.449 6.182 17.354 1.00 45.84 948 SER A O 1
ATOM 7797 N N . LEU A 1 949 ? -6.916 4.789 16.500 1.00 50.22 949 LEU A N 1
ATOM 7798 C CA . LEU A 1 949 ? -6.706 5.537 15.265 1.00 50.22 949 LEU A CA 1
ATOM 7799 C C . LEU A 1 949 ? -7.119 4.693 14.052 1.00 50.22 949 LEU A C 1
ATOM 7801 O O . LEU A 1 949 ? -6.365 3.833 13.604 1.00 50.22 949 LEU A O 1
ATOM 7805 N N . CYS A 1 950 ? -8.289 5.033 13.503 1.00 49.78 950 CYS A N 1
ATOM 7806 C CA . CYS A 1 950 ? -8.877 4.610 12.221 1.00 49.78 950 CYS A CA 1
ATOM 7807 C C . CYS A 1 950 ? -9.760 3.342 12.227 1.00 49.78 950 CYS A C 1
ATOM 7809 O O . CYS A 1 950 ? -9.447 2.359 12.899 1.00 49.78 950 CYS A O 1
ATOM 7811 N N . PRO A 1 951 ? -10.845 3.324 11.419 1.00 56.31 951 PRO A N 1
ATOM 7812 C CA . PRO A 1 951 ? -11.560 2.091 11.112 1.00 56.31 951 PRO A CA 1
ATOM 7813 C C . PRO A 1 951 ? -10.617 1.127 10.380 1.00 56.31 951 PRO A C 1
ATOM 7815 O O . PRO A 1 951 ? -10.017 1.474 9.364 1.00 56.31 951 PRO A O 1
ATOM 7818 N N . LEU A 1 952 ? -10.485 -0.081 10.920 1.00 59.53 952 LEU A N 1
ATOM 7819 C CA . LEU A 1 952 ? -9.698 -1.165 10.342 1.00 59.53 952 LEU A CA 1
ATOM 7820 C C . LEU A 1 952 ? -10.603 -2.046 9.487 1.00 59.53 952 LEU A C 1
ATOM 7822 O O . LEU A 1 952 ? -11.620 -2.536 9.968 1.00 59.53 952 LEU A O 1
ATOM 7826 N N . GLU A 1 953 ? -10.230 -2.258 8.229 1.00 68.56 953 GLU A N 1
ATOM 7827 C CA . GLU A 1 953 ? -10.873 -3.255 7.376 1.00 68.56 953 GLU A CA 1
ATOM 7828 C C . GLU A 1 953 ? -10.056 -4.542 7.434 1.00 68.56 953 GLU A C 1
ATOM 7830 O O . GLU A 1 953 ? -8.865 -4.536 7.127 1.00 68.56 953 GLU A O 1
ATOM 7835 N N . TYR A 1 954 ? -10.684 -5.651 7.823 1.00 74.88 954 TYR A N 1
ATOM 7836 C CA . TYR A 1 954 ? -10.033 -6.956 7.846 1.00 74.88 954 TYR A CA 1
ATOM 7837 C C . TYR A 1 954 ? -10.901 -8.045 7.221 1.00 74.88 954 TYR A C 1
ATOM 7839 O O . TYR A 1 954 ? -12.090 -7.868 6.999 1.00 74.88 954 TYR A O 1
ATOM 7847 N N . SER A 1 955 ? -10.301 -9.188 6.913 1.00 78.81 955 SER A N 1
ATOM 7848 C CA . SER A 1 955 ? -10.994 -10.398 6.458 1.00 78.81 955 SER A CA 1
ATOM 7849 C C . SER A 1 955 ? -10.436 -11.618 7.176 1.00 78.81 955 SER A C 1
ATOM 7851 O O . SER A 1 955 ? -9.288 -11.590 7.618 1.00 78.81 955 SER A O 1
ATOM 7853 N N . TRP A 1 956 ? -11.210 -12.699 7.238 1.00 85.25 956 TRP A N 1
ATOM 7854 C CA . TRP A 1 956 ? -10.791 -13.930 7.895 1.00 85.25 956 TRP A CA 1
ATOM 7855 C C . TRP A 1 956 ? -10.397 -15.005 6.886 1.00 85.25 956 TRP A C 1
ATOM 7857 O O . TRP A 1 956 ? -11.021 -15.166 5.829 1.00 85.25 956 TRP A O 1
ATOM 7867 N N . VAL A 1 957 ? -9.371 -15.768 7.241 1.00 87.25 957 VAL A N 1
ATOM 7868 C CA . VAL A 1 957 ? -8.947 -16.973 6.535 1.00 87.25 957 VAL A CA 1
ATOM 7869 C C . VAL A 1 957 ? -8.927 -18.113 7.540 1.00 87.25 957 VAL A C 1
ATOM 7871 O O . VAL A 1 957 ? -8.209 -18.068 8.533 1.00 87.25 957 VAL A O 1
ATOM 7874 N N . ILE A 1 958 ? -9.734 -19.136 7.286 1.00 90.38 958 ILE A N 1
ATOM 7875 C CA . ILE A 1 958 ? -9.752 -20.367 8.071 1.00 90.38 958 ILE A CA 1
ATOM 7876 C C . ILE A 1 958 ? -8.915 -21.384 7.307 1.00 90.38 958 ILE A C 1
ATOM 7878 O O . ILE A 1 958 ? -9.172 -21.631 6.125 1.00 90.38 958 ILE A O 1
ATOM 7882 N N . ARG A 1 959 ? -7.911 -21.964 7.962 1.00 91.19 959 ARG A N 1
ATOM 7883 C CA . ARG A 1 959 ? -7.063 -23.002 7.369 1.00 91.19 959 ARG A CA 1
ATOM 7884 C C . ARG A 1 959 ? -7.179 -24.302 8.152 1.00 91.19 959 ARG A C 1
ATOM 7886 O O . ARG A 1 959 ? -7.284 -24.273 9.375 1.00 91.19 959 ARG A O 1
ATOM 7893 N N . SER A 1 960 ? -7.141 -25.432 7.450 1.00 91.25 960 SER A N 1
ATOM 7894 C CA . SER A 1 960 ? -7.179 -26.767 8.060 1.00 91.25 960 SER A CA 1
ATOM 7895 C C . SER A 1 960 ? -6.352 -27.770 7.254 1.00 91.25 960 SER A C 1
ATOM 7897 O O . SER A 1 960 ? -6.343 -27.681 6.025 1.00 91.25 960 SER A O 1
ATOM 7899 N N . PRO A 1 961 ? -5.726 -28.776 7.892 1.00 89.31 961 PRO A N 1
ATOM 7900 C CA . PRO A 1 961 ? -5.158 -29.926 7.187 1.00 89.31 961 PRO A CA 1
ATOM 7901 C C . PRO A 1 961 ? -6.230 -30.851 6.579 1.00 89.31 961 PRO A C 1
ATOM 7903 O O . PRO A 1 961 ? -5.891 -31.798 5.878 1.00 89.31 961 PRO A O 1
ATOM 7906 N N . THR A 1 962 ? -7.521 -30.614 6.849 1.00 88.62 962 THR A N 1
ATOM 7907 C CA . THR A 1 962 ? -8.643 -31.392 6.299 1.00 88.62 962 THR A CA 1
ATOM 7908 C C . THR A 1 962 ? -9.537 -30.538 5.390 1.00 88.62 962 THR A C 1
ATOM 7910 O O . THR A 1 962 ? -9.592 -29.321 5.578 1.00 88.62 962 THR A O 1
ATOM 7913 N N . PRO A 1 963 ? -10.246 -31.133 4.410 1.00 88.38 963 PRO A N 1
ATOM 7914 C CA . PRO A 1 963 ? -11.184 -30.407 3.552 1.00 88.38 963 PRO A CA 1
ATOM 7915 C C . PRO A 1 963 ? -12.224 -29.605 4.348 1.00 88.38 963 PRO A C 1
ATOM 7917 O O . PRO A 1 963 ? -12.774 -30.098 5.327 1.00 88.38 963 PRO A O 1
ATOM 7920 N N . LEU A 1 964 ? -12.496 -28.364 3.930 1.00 88.31 964 LEU A N 1
ATOM 7921 C CA . LEU A 1 964 ? -13.285 -27.375 4.688 1.00 88.31 964 LEU A CA 1
ATOM 7922 C C . LEU A 1 964 ? -14.791 -27.364 4.348 1.00 88.31 964 LEU A C 1
ATOM 7924 O O . LEU A 1 964 ? -15.520 -26.479 4.784 1.00 88.31 964 LEU A O 1
ATOM 7928 N N . ASP A 1 965 ? -15.288 -28.342 3.591 1.00 89.12 965 ASP A N 1
ATOM 7929 C CA . ASP A 1 965 ? -16.690 -28.471 3.152 1.00 89.12 965 ASP A CA 1
ATOM 7930 C C . ASP A 1 965 ? -17.694 -28.675 4.305 1.00 89.12 965 ASP A C 1
ATOM 7932 O O . ASP A 1 965 ? -18.892 -28.409 4.170 1.00 89.12 965 ASP A O 1
ATOM 7936 N N . HIS A 1 966 ? -17.202 -29.099 5.467 1.00 88.69 966 HIS A N 1
ATOM 7937 C CA . HIS A 1 966 ? -17.979 -29.271 6.693 1.00 88.69 966 HIS A CA 1
ATOM 7938 C C . HIS A 1 966 ? -18.047 -28.001 7.562 1.00 88.69 966 HIS A C 1
ATOM 7940 O O . HIS A 1 966 ? -18.669 -28.034 8.629 1.00 88.69 966 HIS A O 1
ATOM 7946 N N . ILE A 1 967 ? -17.438 -26.900 7.111 1.00 92.06 967 ILE A N 1
ATOM 7947 C CA . ILE A 1 967 ? -17.427 -25.606 7.793 1.00 92.06 967 ILE A CA 1
ATOM 7948 C C . ILE A 1 967 ? -18.246 -24.603 6.985 1.00 92.06 967 ILE A C 1
ATOM 7950 O O . ILE A 1 967 ? -18.034 -24.407 5.791 1.00 92.06 967 ILE A O 1
ATOM 7954 N N . SER A 1 968 ? -19.184 -23.936 7.649 1.00 91.62 968 SER A N 1
ATOM 7955 C CA . SER A 1 968 ? -19.900 -22.785 7.091 1.00 91.62 968 SER A CA 1
ATOM 7956 C C . SER A 1 968 ? -19.775 -21.591 8.023 1.00 91.62 968 SER A C 1
ATOM 7958 O O . SER A 1 968 ? -19.533 -21.764 9.213 1.00 91.62 968 SER A O 1
ATOM 7960 N N . TYR A 1 969 ? -19.947 -20.378 7.512 1.00 92.00 969 TYR A N 1
ATOM 7961 C CA . TYR A 1 969 ? -19.833 -19.169 8.320 1.00 92.00 969 TYR A CA 1
ATOM 7962 C C . TYR A 1 969 ? -20.874 -18.122 7.924 1.00 92.00 969 TYR A C 1
ATOM 7964 O O . TYR A 1 969 ? -21.374 -18.114 6.798 1.00 92.00 969 TYR A O 1
ATOM 7972 N N . ASP A 1 970 ? -21.177 -17.234 8.862 1.00 89.94 970 ASP A N 1
ATOM 7973 C CA . ASP A 1 970 ? -21.985 -16.034 8.669 1.00 89.94 970 ASP A CA 1
ATOM 7974 C C . ASP A 1 970 ? -21.479 -14.902 9.582 1.00 89.94 970 ASP A C 1
ATOM 7976 O O . ASP A 1 970 ? -20.495 -15.070 10.306 1.00 89.94 970 ASP A O 1
ATOM 7980 N N . CYS A 1 971 ? -22.119 -13.733 9.521 1.00 86.06 971 CYS A N 1
ATOM 7981 C CA . CYS A 1 971 ? -21.795 -12.601 10.386 1.00 86.06 971 CYS A CA 1
ATOM 7982 C C . CYS A 1 971 ? -22.990 -12.262 11.277 1.00 86.06 971 CYS A C 1
ATOM 7984 O O . CYS A 1 971 ? -24.109 -12.104 10.783 1.00 86.06 971 CYS A O 1
ATOM 7986 N N . VAL A 1 972 ? -22.727 -12.071 12.568 1.00 86.62 972 VAL A N 1
ATOM 7987 C CA . VAL A 1 972 ? -23.714 -11.645 13.567 1.00 86.62 972 VAL A CA 1
ATOM 7988 C C . VAL A 1 972 ? -23.364 -10.243 14.049 1.00 86.62 972 VAL A C 1
ATOM 7990 O O . VAL A 1 972 ? -22.189 -9.890 14.140 1.00 86.62 972 VAL A O 1
ATOM 7993 N N . THR A 1 973 ? -24.379 -9.428 14.326 1.00 84.56 973 THR A N 1
ATOM 7994 C CA . THR A 1 973 ? -24.204 -8.062 14.822 1.00 84.56 973 THR A CA 1
ATOM 7995 C C . THR A 1 973 ? -24.561 -7.981 16.300 1.00 84.56 973 THR A C 1
ATOM 7997 O O . THR A 1 973 ? -25.627 -8.450 16.691 1.00 84.56 973 THR A O 1
ATOM 8000 N N . PHE A 1 974 ? -23.681 -7.376 17.091 1.00 80.00 974 PHE A N 1
ATOM 8001 C CA . PHE A 1 974 ? -23.893 -7.058 18.500 1.00 80.00 974 PHE A CA 1
ATOM 8002 C C . PHE A 1 974 ? -24.030 -5.543 18.663 1.00 80.00 974 PHE A C 1
ATOM 8004 O O . PHE A 1 974 ? -23.462 -4.776 17.887 1.00 80.00 974 PHE A O 1
ATOM 8011 N N . GLU A 1 975 ? -24.824 -5.100 19.636 1.00 77.19 975 GLU A N 1
ATOM 8012 C CA . GLU A 1 975 ? -24.952 -3.671 19.924 1.00 77.19 975 GLU A CA 1
ATOM 8013 C C . GLU A 1 975 ? -23.652 -3.141 20.532 1.00 77.19 975 GLU A C 1
ATOM 8015 O O . GLU A 1 975 ? -23.096 -3.753 21.443 1.00 77.19 975 GLU A O 1
ATOM 8020 N N . TYR A 1 976 ? -23.184 -1.992 20.035 1.00 74.19 976 TYR A N 1
ATOM 8021 C CA . TYR A 1 976 ? -21.973 -1.329 20.528 1.00 74.19 976 TYR A CA 1
ATOM 8022 C C . TYR A 1 976 ? -20.765 -2.285 20.585 1.00 74.19 976 TYR A C 1
ATOM 8024 O O . TYR A 1 976 ? -20.552 -3.038 19.639 1.00 74.19 976 TYR A O 1
ATOM 8032 N N . ASP A 1 977 ? -19.993 -2.246 21.674 1.00 72.25 977 ASP A N 1
ATOM 8033 C CA . ASP A 1 977 ? -18.805 -3.060 21.948 1.00 72.25 977 ASP A CA 1
ATOM 8034 C C . ASP A 1 977 ? -19.087 -4.306 22.816 1.00 72.25 977 ASP A C 1
ATOM 8036 O O . ASP A 1 977 ? -18.186 -4.866 23.449 1.00 72.25 977 ASP A O 1
ATOM 8040 N N . MET A 1 978 ? -20.349 -4.757 22.878 1.00 79.50 978 MET A N 1
ATOM 8041 C CA . MET A 1 978 ? -20.770 -5.810 23.809 1.00 79.50 978 MET A CA 1
ATOM 8042 C C . MET A 1 978 ? -20.067 -7.155 23.588 1.00 79.50 978 MET A C 1
ATOM 8044 O O . MET A 1 978 ? -19.781 -7.846 24.567 1.00 79.50 978 MET A O 1
ATOM 8048 N N . ALA A 1 979 ? -19.790 -7.552 22.340 1.00 83.75 979 ALA A N 1
ATOM 8049 C CA . ALA A 1 979 ? -19.154 -8.843 22.078 1.00 83.75 979 ALA A CA 1
ATOM 8050 C C . ALA A 1 979 ? -17.685 -8.825 22.500 1.00 83.75 979 ALA A C 1
ATOM 8052 O O . ALA A 1 979 ? -17.246 -9.743 23.196 1.00 83.75 979 ALA A O 1
ATOM 8053 N N . SER A 1 980 ? -16.950 -7.768 22.146 1.00 83.06 980 SER A N 1
ATOM 8054 C CA . SER A 1 980 ? -15.570 -7.568 22.600 1.00 83.06 980 SER A CA 1
ATOM 8055 C C . SER A 1 980 ? -15.486 -7.482 24.129 1.00 83.06 980 SER A C 1
ATOM 8057 O O . SER A 1 980 ? -14.660 -8.154 24.751 1.00 83.06 980 SER A O 1
ATOM 8059 N N . HIS A 1 981 ? -16.394 -6.731 24.764 1.00 82.62 981 HIS A N 1
ATOM 8060 C CA . HIS A 1 981 ? -16.451 -6.611 26.222 1.00 82.62 981 HIS A CA 1
ATOM 8061 C C . HIS A 1 981 ? -16.687 -7.963 26.908 1.00 82.62 981 HIS A C 1
ATOM 8063 O O . HIS A 1 981 ? -15.929 -8.350 27.799 1.00 82.62 981 HIS A O 1
ATOM 8069 N N . GLN A 1 982 ? -17.705 -8.713 26.472 1.00 87.56 982 GLN A N 1
ATOM 8070 C CA . GLN A 1 982 ? -18.033 -10.020 27.044 1.00 87.56 982 GLN A CA 1
ATOM 8071 C C . GLN A 1 982 ? -16.936 -11.058 26.775 1.00 87.56 982 GLN A C 1
ATOM 8073 O O . GLN A 1 982 ? -16.652 -11.898 27.634 1.00 87.56 982 GLN A O 1
ATOM 8078 N N . SER A 1 983 ? -16.297 -10.993 25.604 1.00 90.25 983 SER A N 1
ATOM 8079 C CA . SER A 1 983 ? -15.167 -11.850 25.248 1.00 90.25 983 SER A CA 1
ATOM 8080 C C . SER A 1 983 ? -13.992 -11.656 26.204 1.00 90.25 983 SER A C 1
ATOM 8082 O O . SER A 1 983 ? -13.486 -12.630 26.761 1.00 90.25 983 SER A O 1
ATOM 8084 N N . LEU A 1 984 ? -13.592 -10.403 26.438 1.00 88.44 984 LEU A N 1
ATOM 8085 C CA . LEU A 1 984 ? -12.503 -10.070 27.351 1.00 88.44 984 LEU A CA 1
ATOM 8086 C C . LEU A 1 984 ? -12.849 -10.404 28.809 1.00 88.44 984 LEU A C 1
ATOM 8088 O O . LEU A 1 984 ? -12.001 -10.967 29.493 1.00 88.44 984 LEU A O 1
ATOM 8092 N N . LEU A 1 985 ? -14.080 -10.139 29.271 1.00 89.25 985 LEU A N 1
ATOM 8093 C CA . LEU A 1 985 ? -14.533 -10.551 30.611 1.00 89.25 985 LEU A CA 1
ATOM 8094 C C . LEU A 1 985 ? -14.356 -12.056 30.816 1.00 89.25 985 LEU A C 1
ATOM 8096 O O . LEU A 1 985 ? -13.669 -12.485 31.738 1.00 89.25 985 LEU A O 1
ATOM 8100 N N . THR A 1 986 ? -14.921 -12.850 29.907 1.00 90.62 986 THR A N 1
ATOM 8101 C CA . THR A 1 986 ? -14.867 -14.316 29.979 1.00 90.62 986 THR A CA 1
ATOM 8102 C C . THR A 1 986 ? -13.421 -14.818 29.940 1.00 90.62 986 THR A C 1
ATOM 8104 O O . THR A 1 986 ? -13.068 -15.760 30.644 1.00 90.62 986 THR A O 1
ATOM 8107 N N . MET A 1 987 ? -12.562 -14.170 29.149 1.00 90.56 987 MET A N 1
ATOM 8108 C CA . MET A 1 987 ? -11.136 -14.483 29.087 1.00 90.56 987 MET A CA 1
ATOM 8109 C C . MET A 1 987 ? -10.420 -14.225 30.414 1.00 90.56 987 MET A C 1
ATOM 8111 O O . MET A 1 987 ? -9.666 -15.089 30.853 1.00 90.56 987 MET A O 1
ATOM 8115 N N . VAL A 1 988 ? -10.663 -13.089 31.074 1.00 89.38 988 VAL A N 1
ATOM 8116 C CA . VAL A 1 988 ? -10.067 -12.804 32.391 1.00 89.38 988 VAL A CA 1
ATOM 8117 C C . VAL A 1 988 ? -10.582 -13.770 33.452 1.00 89.38 988 VAL A C 1
ATOM 8119 O O . VAL A 1 988 ? -9.794 -14.266 34.249 1.00 89.38 988 VAL A O 1
ATOM 8122 N N . GLU A 1 989 ? -11.873 -14.094 33.438 1.00 88.94 989 GLU A N 1
ATOM 8123 C CA . GLU A 1 989 ? -12.466 -15.018 34.410 1.00 88.94 989 GLU A CA 1
ATOM 8124 C C . GLU A 1 989 ? -11.918 -16.445 34.278 1.00 88.94 989 GLU A C 1
ATOM 8126 O O . GLU A 1 989 ? -11.677 -17.106 35.286 1.00 88.94 989 GLU A O 1
ATOM 8131 N N . GLN A 1 990 ? -11.709 -16.927 33.047 1.00 89.06 990 GLN A N 1
ATOM 8132 C CA . GLN A 1 990 ? -11.255 -18.299 32.798 1.00 89.06 990 GLN A CA 1
ATOM 8133 C C . GLN A 1 990 ? -9.730 -18.457 32.820 1.00 89.06 990 GLN A C 1
ATOM 8135 O O . GLN A 1 990 ? -9.237 -19.497 33.252 1.00 89.06 990 GLN A O 1
ATOM 8140 N N . LEU A 1 991 ? -8.983 -17.459 32.333 1.00 85.69 991 LEU A N 1
ATOM 8141 C CA . LEU A 1 991 ? -7.526 -17.534 32.163 1.00 85.69 991 LEU A CA 1
ATOM 8142 C C . LEU A 1 991 ? -6.743 -16.634 33.130 1.00 85.69 991 LEU A C 1
ATOM 8144 O O . LEU A 1 991 ? -5.510 -16.646 33.104 1.00 85.69 991 LEU A O 1
ATOM 8148 N N . GLY A 1 992 ? -7.425 -15.834 33.954 1.00 79.56 992 GLY A N 1
ATOM 8149 C CA . GLY A 1 992 ? -6.808 -14.950 34.937 1.00 79.56 992 GLY A CA 1
ATOM 8150 C C . GLY A 1 992 ? -5.871 -15.718 35.865 1.00 79.56 992 GLY A C 1
ATOM 8151 O O . GLY A 1 992 ? -6.261 -16.685 36.515 1.00 79.56 992 GLY A O 1
ATOM 8152 N N . GLN A 1 993 ? -4.613 -15.286 35.916 1.00 68.62 993 GLN A N 1
ATOM 8153 C CA . GLN A 1 993 ? -3.551 -15.991 36.643 1.00 68.62 993 GLN A CA 1
ATOM 8154 C C . GLN A 1 993 ? -3.674 -15.825 38.160 1.00 68.62 993 GLN A C 1
ATOM 8156 O O . GLN A 1 993 ? -3.200 -16.671 38.917 1.00 68.62 993 GLN A O 1
ATOM 8161 N N . GLN A 1 994 ? -4.291 -14.727 38.603 1.00 70.56 994 GLN A N 1
ATOM 8162 C CA . GLN A 1 994 ? -4.449 -14.391 40.012 1.00 70.56 994 GLN A CA 1
ATOM 8163 C C . GLN A 1 994 ? -5.920 -14.467 40.434 1.00 70.56 994 GLN A C 1
ATOM 8165 O O . GLN A 1 994 ? -6.803 -14.139 39.633 1.00 70.56 994 GLN A O 1
ATOM 8170 N N . PRO A 1 995 ? -6.202 -14.885 41.683 1.00 77.12 995 PRO A N 1
ATOM 8171 C CA . PRO A 1 995 ? -7.544 -14.805 42.230 1.00 77.12 995 PRO A CA 1
ATOM 8172 C C . PRO A 1 995 ? -7.974 -13.343 42.353 1.00 77.12 995 PRO A C 1
ATOM 8174 O O . PRO A 1 995 ? -7.155 -12.436 42.529 1.00 77.12 995 PRO A O 1
ATOM 8177 N N . MET A 1 996 ? -9.283 -13.129 42.291 1.00 84.69 996 MET A N 1
ATOM 8178 C CA . MET A 1 996 ? -9.869 -11.814 42.497 1.00 84.69 996 MET A CA 1
ATOM 8179 C C . MET A 1 996 ? -9.431 -11.255 43.853 1.00 84.69 996 MET A C 1
ATOM 8181 O O . MET A 1 996 ? -9.594 -11.907 44.886 1.00 84.69 996 MET A O 1
ATOM 8185 N N . THR A 1 997 ? -8.849 -10.062 43.843 1.00 85.56 997 THR A N 1
ATOM 8186 C CA . THR A 1 997 ? -8.309 -9.426 45.045 1.00 85.56 997 THR A CA 1
ATOM 8187 C C . THR A 1 997 ? -9.163 -8.225 45.411 1.00 85.56 997 THR A C 1
ATOM 8189 O O . THR A 1 997 ? -9.422 -7.368 44.565 1.00 85.56 997 THR A O 1
ATOM 8192 N N . GLU A 1 998 ? -9.600 -8.158 46.669 1.00 88.38 998 GLU A N 1
ATOM 8193 C CA . GLU A 1 998 ? -10.282 -6.979 47.195 1.00 88.38 998 GLU A CA 1
ATOM 8194 C C . GLU A 1 998 ? -9.272 -5.837 47.329 1.00 88.38 998 GLU A C 1
ATOM 8196 O O . GLU A 1 998 ? -8.309 -5.914 48.093 1.00 88.38 998 GLU A O 1
ATOM 8201 N N . ILE A 1 999 ? -9.472 -4.786 46.543 1.00 81.88 999 ILE A N 1
ATOM 8202 C CA . ILE A 1 999 ? -8.603 -3.600 46.510 1.00 81.88 999 ILE A CA 1
ATOM 8203 C C . ILE A 1 999 ? -9.153 -2.474 47.390 1.00 81.88 999 ILE A C 1
ATOM 8205 O O . ILE A 1 999 ? -8.417 -1.580 47.801 1.00 81.88 999 ILE A O 1
ATOM 8209 N N . ARG A 1 1000 ? -10.454 -2.531 47.682 1.00 76.62 1000 ARG A N 1
ATOM 8210 C CA . ARG A 1 1000 ? -11.201 -1.690 48.615 1.00 76.62 1000 ARG A CA 1
ATOM 8211 C C . ARG A 1 1000 ? -12.455 -2.458 49.025 1.00 76.62 1000 ARG A C 1
ATOM 8213 O O . ARG A 1 1000 ? -12.926 -3.269 48.242 1.00 76.62 1000 ARG A O 1
ATOM 8220 N N . GLU A 1 1001 ? -13.019 -2.140 50.189 1.00 81.50 1001 GLU A N 1
ATOM 8221 C CA . GLU A 1 1001 ? -14.328 -2.642 50.625 1.00 81.50 1001 GLU A CA 1
ATOM 8222 C C . GLU A 1 1001 ? -15.359 -2.656 49.479 1.00 81.50 1001 GLU A C 1
ATOM 8224 O O . GLU A 1 1001 ? -15.790 -1.608 48.986 1.00 81.50 1001 GLU A O 1
ATOM 8229 N N . GLY A 1 1002 ? -15.718 -3.863 49.039 1.00 85.81 1002 GLY A N 1
ATOM 8230 C CA . GLY A 1 1002 ? -16.702 -4.095 47.984 1.00 85.81 1002 GLY A CA 1
ATOM 8231 C C . GLY A 1 1002 ? -16.243 -3.791 46.551 1.00 85.81 1002 GLY A C 1
ATOM 8232 O O . GLY A 1 1002 ? -17.082 -3.803 45.654 1.00 85.81 1002 GLY A O 1
ATOM 8233 N N . LEU A 1 1003 ? -14.957 -3.538 46.300 1.00 88.00 1003 LEU A N 1
ATOM 8234 C CA . LEU A 1 1003 ? -14.375 -3.437 44.959 1.00 88.00 1003 LEU A CA 1
ATOM 8235 C C . LEU A 1 1003 ? -13.240 -4.453 44.808 1.00 88.00 1003 LEU A C 1
ATOM 8237 O O . LEU A 1 1003 ? -12.234 -4.411 45.521 1.00 88.00 1003 LEU A O 1
ATOM 8241 N N . PHE A 1 1004 ? -13.384 -5.329 43.824 1.00 89.88 1004 PHE A N 1
ATOM 8242 C CA . PHE A 1 1004 ? -12.456 -6.409 43.532 1.00 89.88 1004 PHE A CA 1
ATOM 8243 C C . PHE A 1 1004 ? -11.820 -6.216 42.157 1.00 89.88 1004 PHE A C 1
ATOM 8245 O O . PHE A 1 1004 ? -12.428 -5.646 41.250 1.00 89.88 1004 PHE A O 1
ATOM 8252 N N . ALA A 1 1005 ? -10.589 -6.691 41.998 1.00 87.25 1005 ALA A N 1
ATOM 8253 C CA . ALA A 1 1005 ? -9.851 -6.632 40.744 1.00 87.25 1005 ALA A CA 1
ATOM 8254 C C . ALA A 1 1005 ? -9.259 -7.991 40.377 1.00 87.25 1005 ALA A C 1
ATOM 8256 O O . ALA A 1 1005 ? -8.826 -8.749 41.249 1.00 87.25 1005 ALA A O 1
ATOM 8257 N N . GLN A 1 1006 ? -9.197 -8.267 39.077 1.00 87.69 1006 GLN A N 1
ATOM 8258 C CA . GLN A 1 1006 ? -8.511 -9.427 38.524 1.00 87.69 1006 GLN A CA 1
ATOM 8259 C C . GLN A 1 1006 ? -7.812 -9.050 37.220 1.00 87.69 1006 GLN A C 1
ATOM 8261 O O . GLN A 1 1006 ? -8.393 -8.394 36.353 1.00 87.69 1006 GLN A O 1
ATOM 8266 N N . GLU A 1 1007 ? -6.562 -9.477 37.078 1.00 84.00 1007 GLU A N 1
ATOM 8267 C CA . GLU A 1 1007 ? -5.749 -9.221 35.893 1.00 84.00 1007 GLU A CA 1
ATOM 8268 C C . GLU A 1 1007 ? -5.509 -10.490 35.075 1.00 84.00 1007 GLU A C 1
ATOM 8270 O O . GLU A 1 1007 ? -5.407 -11.601 35.604 1.00 84.00 1007 GLU A O 1
ATOM 8275 N N . TYR A 1 1008 ? -5.359 -10.300 33.768 1.00 83.81 1008 TYR A N 1
ATOM 8276 C CA . TYR A 1 1008 ? -4.788 -11.289 32.863 1.00 83.81 1008 TYR A CA 1
ATOM 8277 C C . TYR A 1 1008 ? -3.604 -10.661 32.135 1.00 83.81 1008 TYR A C 1
ATOM 8279 O O . TYR A 1 1008 ? -3.779 -9.629 31.488 1.00 83.81 1008 TYR A O 1
ATOM 8287 N N . ALA A 1 1009 ? -2.426 -11.285 32.224 1.00 78.38 1009 ALA A N 1
ATOM 8288 C CA . ALA A 1 1009 ? -1.186 -10.805 31.619 1.00 78.38 1009 ALA A CA 1
ATOM 8289 C C . ALA A 1 1009 ? -0.462 -11.931 30.867 1.00 78.38 1009 ALA A C 1
ATOM 8291 O O . ALA A 1 1009 ? -0.060 -12.929 31.467 1.00 78.38 1009 ALA A O 1
ATOM 8292 N N . ARG A 1 1010 ? -0.285 -11.801 29.550 1.00 73.69 1010 ARG A N 1
ATOM 8293 C CA . ARG A 1 1010 ? 0.417 -12.797 28.729 1.00 73.69 1010 ARG A CA 1
ATOM 8294 C C . ARG A 1 1010 ? 0.938 -12.194 27.424 1.00 73.69 1010 ARG A C 1
ATOM 8296 O O . ARG A 1 1010 ? 0.235 -11.413 26.793 1.00 73.69 1010 ARG A O 1
ATOM 8303 N N . ASP A 1 1011 ? 2.135 -12.599 26.989 1.00 65.44 1011 ASP A N 1
ATOM 8304 C CA . ASP A 1 1011 ? 2.668 -12.370 25.633 1.00 65.44 1011 ASP A CA 1
ATOM 8305 C C . ASP A 1 1011 ? 2.523 -10.919 25.132 1.00 65.44 1011 ASP A C 1
ATOM 8307 O O . ASP A 1 1011 ? 2.128 -10.698 23.988 1.00 65.44 1011 ASP A O 1
ATOM 8311 N N . ASN A 1 1012 ? 2.863 -9.935 25.980 1.00 69.50 1012 ASN A N 1
ATOM 8312 C CA . ASN A 1 1012 ? 2.780 -8.482 25.722 1.00 69.50 1012 ASN A CA 1
ATOM 8313 C C . ASN A 1 1012 ? 1.395 -7.842 25.860 1.00 69.50 1012 ASN A C 1
ATOM 8315 O O . ASN A 1 1012 ? 1.236 -6.665 25.537 1.00 69.50 1012 ASN A O 1
ATOM 8319 N N . PHE A 1 1013 ? 0.409 -8.579 26.354 1.00 78.25 1013 PHE A N 1
ATOM 8320 C CA . PHE A 1 1013 ? -0.942 -8.098 26.593 1.00 78.25 1013 PHE A CA 1
ATOM 8321 C C . PHE A 1 1013 ? -1.293 -8.192 28.077 1.00 78.25 1013 PHE A C 1
ATOM 8323 O O . PHE A 1 1013 ? -0.995 -9.184 28.737 1.00 78.25 1013 PHE A O 1
ATOM 8330 N N . LEU A 1 1014 ? -1.956 -7.161 28.585 1.00 79.94 1014 LEU A N 1
ATOM 8331 C CA . LEU A 1 1014 ? -2.479 -7.086 29.938 1.00 79.94 1014 LEU A CA 1
ATOM 8332 C C . LEU A 1 1014 ? -3.882 -6.483 29.888 1.00 79.94 1014 LEU A C 1
ATOM 8334 O O . LEU A 1 1014 ? -4.074 -5.410 29.322 1.00 79.94 1014 LEU A O 1
ATOM 8338 N N . THR A 1 1015 ? -4.848 -7.110 30.545 1.00 83.81 1015 THR A N 1
ATOM 8339 C CA . THR A 1 1015 ? -6.195 -6.558 30.730 1.00 83.81 1015 THR A CA 1
ATOM 8340 C C . THR A 1 1015 ? -6.608 -6.625 32.193 1.00 83.81 1015 THR A C 1
ATOM 8342 O O . THR A 1 1015 ? -6.189 -7.526 32.924 1.00 83.81 1015 THR A O 1
ATOM 8345 N N . LEU A 1 1016 ? -7.416 -5.651 32.615 1.00 84.38 1016 LEU A N 1
ATOM 8346 C CA . LEU A 1 1016 ? -7.915 -5.541 33.979 1.00 84.38 1016 LEU A CA 1
ATOM 8347 C C . LEU A 1 1016 ? -9.439 -5.590 34.009 1.00 84.38 1016 LEU A C 1
ATOM 8349 O O . LEU A 1 1016 ? -10.118 -4.740 33.422 1.00 84.38 1016 LEU A O 1
ATOM 8353 N N . MET A 1 1017 ? -9.955 -6.540 34.780 1.00 88.56 1017 MET A N 1
ATOM 8354 C CA . MET A 1 1017 ? -11.351 -6.617 35.177 1.00 88.56 1017 MET A CA 1
ATOM 8355 C C . MET A 1 1017 ? -11.526 -6.032 36.580 1.00 88.56 1017 MET A C 1
ATOM 8357 O O . MET A 1 1017 ? -10.744 -6.332 37.483 1.00 88.56 1017 MET A O 1
ATOM 8361 N N . LEU A 1 1018 ? -12.572 -5.224 36.763 1.00 88.00 1018 LEU A N 1
ATOM 8362 C CA . LEU A 1 1018 ? -13.021 -4.742 38.069 1.00 88.00 1018 LEU A CA 1
ATOM 8363 C C . LEU A 1 1018 ? -14.451 -5.210 38.341 1.00 88.00 1018 LEU A C 1
ATOM 8365 O O . LEU A 1 1018 ? -15.295 -5.180 37.442 1.00 88.00 1018 LEU A O 1
ATOM 8369 N N . GLU A 1 1019 ? -14.727 -5.580 39.588 1.00 91.38 1019 GLU A N 1
ATOM 8370 C CA . GLU A 1 1019 ? -16.041 -6.009 40.059 1.00 91.38 1019 GLU A CA 1
ATOM 8371 C C . GLU A 1 1019 ? -16.465 -5.205 41.292 1.00 91.38 1019 GLU A C 1
ATOM 8373 O O . GLU A 1 1019 ? -15.755 -5.137 42.293 1.00 91.38 1019 GLU A O 1
ATOM 8378 N N . ASN A 1 1020 ? -17.633 -4.571 41.211 1.00 90.19 1020 ASN A N 1
ATOM 8379 C CA . ASN A 1 1020 ? -18.208 -3.754 42.271 1.00 90.19 1020 ASN A CA 1
ATOM 8380 C C . ASN A 1 1020 ? -19.347 -4.520 42.956 1.00 90.19 1020 ASN A C 1
ATOM 8382 O O . ASN A 1 1020 ? -20.393 -4.750 42.353 1.00 90.19 1020 ASN A O 1
ATOM 8386 N N . HIS A 1 1021 ? -19.160 -4.886 44.222 1.00 92.56 1021 HIS A N 1
ATOM 8387 C CA . HIS A 1 1021 ? -20.137 -5.574 45.078 1.00 92.56 1021 HIS A CA 1
ATOM 8388 C C . HIS A 1 1021 ? -21.007 -4.613 45.892 1.00 92.56 1021 HIS A C 1
ATOM 8390 O O . HIS A 1 1021 ? -21.933 -5.047 46.578 1.00 92.56 1021 HIS A O 1
ATOM 8396 N N . THR A 1 1022 ? -20.740 -3.310 45.826 1.00 87.44 1022 THR A N 1
ATOM 8397 C CA . THR A 1 1022 ? -21.509 -2.307 46.564 1.00 87.44 1022 THR A CA 1
ATOM 8398 C C . THR A 1 1022 ? -22.812 -1.942 45.846 1.00 87.44 1022 THR A C 1
ATOM 8400 O O . THR A 1 1022 ? -22.992 -2.156 44.644 1.00 87.44 1022 THR A O 1
ATOM 8403 N N . ASP A 1 1023 ? -23.733 -1.329 46.594 1.00 85.12 1023 ASP A N 1
ATOM 8404 C CA . ASP A 1 1023 ? -24.993 -0.790 46.068 1.00 85.12 1023 ASP A CA 1
ATOM 8405 C C . ASP A 1 1023 ? -24.838 0.596 45.413 1.00 85.12 1023 ASP A C 1
ATOM 8407 O O . ASP A 1 1023 ? -25.825 1.200 44.983 1.00 85.12 1023 ASP A O 1
ATOM 8411 N N . LYS A 1 1024 ? -23.608 1.119 45.327 1.00 79.81 1024 LYS A N 1
ATOM 8412 C CA . LYS A 1 1024 ? -23.297 2.433 44.757 1.00 79.81 1024 LYS A CA 1
ATOM 8413 C C . LYS A 1 1024 ? -22.305 2.301 43.598 1.00 79.81 1024 LYS A C 1
ATOM 8415 O O . LYS A 1 1024 ? -21.498 1.379 43.582 1.00 79.81 1024 LYS A O 1
ATOM 8420 N N . PRO A 1 1025 ? -22.368 3.186 42.592 1.00 77.81 1025 PRO A N 1
ATOM 8421 C CA . PRO A 1 1025 ? -21.322 3.245 41.583 1.00 77.81 1025 PRO A CA 1
ATOM 8422 C C . PRO A 1 1025 ? -19.997 3.664 42.230 1.00 77.81 1025 PRO A C 1
ATOM 8424 O O . PRO A 1 1025 ? -20.007 4.456 43.173 1.00 77.81 1025 PRO A O 1
ATOM 8427 N N . ILE A 1 1026 ? -18.879 3.152 41.716 1.00 78.19 1026 ILE A N 1
ATOM 8428 C CA . ILE A 1 1026 ? -17.535 3.514 42.184 1.00 78.19 1026 ILE A CA 1
ATOM 8429 C C . ILE A 1 1026 ? -16.749 4.090 41.012 1.00 78.19 1026 ILE A C 1
ATOM 8431 O O . ILE A 1 1026 ? -16.632 3.447 39.970 1.00 78.19 1026 ILE A O 1
ATOM 8435 N N . ASP A 1 1027 ? -16.192 5.283 41.187 1.00 74.81 1027 ASP A N 1
ATOM 8436 C CA . ASP A 1 1027 ? -15.349 5.915 40.175 1.00 74.81 1027 ASP A CA 1
ATOM 8437 C C . ASP A 1 1027 ? -13.888 5.596 40.409 1.00 74.81 1027 ASP A C 1
ATOM 8439 O O . ASP A 1 1027 ? -13.335 5.854 41.483 1.00 74.81 1027 ASP A O 1
ATOM 8443 N N . VAL A 1 1028 ? -13.264 5.044 39.377 1.00 73.50 1028 VAL A N 1
ATOM 8444 C CA . VAL A 1 1028 ? -11.938 4.462 39.491 1.00 73.50 1028 VAL A CA 1
ATOM 8445 C C . VAL A 1 1028 ? -11.014 5.063 38.437 1.00 73.50 1028 VAL A C 1
ATOM 8447 O O . VAL A 1 1028 ? -11.395 5.252 37.280 1.00 73.50 1028 VAL A O 1
ATOM 8450 N N . CYS A 1 1029 ? -9.780 5.352 38.847 1.00 74.12 1029 CYS A N 1
ATOM 8451 C CA . CYS A 1 1029 ? -8.643 5.565 37.961 1.00 74.12 1029 CYS A CA 1
ATOM 8452 C C . CYS A 1 1029 ? -7.550 4.555 38.319 1.00 74.12 1029 CYS A C 1
ATOM 8454 O O . CYS A 1 1029 ? -7.198 4.407 39.494 1.00 74.12 1029 CYS A O 1
ATOM 8456 N N . VAL A 1 1030 ? -7.023 3.857 37.312 1.00 71.31 1030 VAL A N 1
ATOM 8457 C CA . VAL A 1 1030 ? -6.025 2.801 37.507 1.00 71.31 1030 VAL A CA 1
ATOM 8458 C C . VAL A 1 1030 ? -4.706 3.175 36.846 1.00 71.31 1030 VAL A C 1
ATOM 8460 O O . VAL A 1 1030 ? -4.647 3.506 35.658 1.00 71.31 1030 VAL A O 1
ATOM 8463 N N . ILE A 1 1031 ? -3.635 3.049 37.626 1.00 69.31 1031 ILE A N 1
ATOM 8464 C CA . ILE A 1 1031 ? -2.256 3.220 37.179 1.00 69.31 1031 ILE A CA 1
ATOM 8465 C C . ILE A 1 1031 ? -1.549 1.869 37.296 1.00 69.31 1031 ILE A C 1
ATOM 8467 O O . ILE A 1 1031 ? -1.556 1.233 38.352 1.00 69.31 1031 ILE A O 1
ATOM 8471 N N . ALA A 1 1032 ? -0.928 1.448 36.203 1.00 67.75 1032 ALA A N 1
ATOM 8472 C CA . ALA A 1 1032 ? -0.095 0.267 36.100 1.00 67.75 1032 ALA A CA 1
ATOM 8473 C C . ALA A 1 1032 ? 1.382 0.649 36.179 1.00 67.75 1032 ALA A C 1
ATOM 8475 O O . ALA A 1 1032 ? 1.857 1.519 35.447 1.00 67.75 1032 ALA A O 1
ATOM 8476 N N . ARG A 1 1033 ? 2.150 -0.049 37.010 1.00 64.06 1033 ARG A N 1
ATOM 8477 C CA . ARG A 1 1033 ? 3.610 0.025 36.958 1.00 64.06 1033 ARG A CA 1
ATOM 8478 C C . ARG A 1 1033 ? 4.127 -0.878 35.842 1.00 64.06 1033 ARG A C 1
ATOM 8480 O O . ARG A 1 1033 ? 3.765 -2.044 35.781 1.00 64.06 1033 ARG A O 1
ATOM 8487 N N . THR A 1 1034 ? 4.980 -0.348 34.974 1.00 65.00 1034 THR A N 1
ATOM 8488 C CA . THR A 1 1034 ? 5.639 -1.111 33.904 1.00 65.00 1034 THR A CA 1
ATOM 8489 C C . THR A 1 1034 ? 7.083 -0.650 33.775 1.00 65.00 1034 THR A C 1
ATOM 8491 O O . THR A 1 1034 ? 7.365 0.539 33.922 1.00 65.00 1034 THR A O 1
ATOM 8494 N N . ASN A 1 1035 ? 7.989 -1.595 33.526 1.00 58.25 1035 ASN A N 1
ATOM 8495 C CA . ASN A 1 1035 ? 9.411 -1.323 33.311 1.00 58.25 1035 ASN A CA 1
ATOM 8496 C C . ASN A 1 1035 ? 9.743 -1.126 31.819 1.00 58.25 1035 ASN A C 1
ATOM 8498 O O . ASN A 1 1035 ? 10.914 -1.052 31.457 1.00 58.25 1035 ASN A O 1
ATOM 8502 N N . ILE A 1 1036 ? 8.729 -1.079 30.950 1.00 62.16 1036 ILE A N 1
ATOM 8503 C CA . ILE A 1 1036 ? 8.900 -1.167 29.500 1.00 62.16 1036 ILE A CA 1
ATOM 8504 C C . ILE A 1 1036 ? 8.681 0.203 28.863 1.00 62.16 1036 ILE A C 1
ATOM 8506 O O . ILE A 1 1036 ? 7.614 0.803 28.976 1.00 62.16 1036 ILE A O 1
ATOM 8510 N N . GLU A 1 1037 ? 9.673 0.682 28.115 1.00 57.94 1037 GLU A N 1
ATOM 8511 C CA . GLU A 1 1037 ? 9.668 2.035 27.539 1.00 57.94 1037 GLU A CA 1
ATOM 8512 C C . GLU A 1 1037 ? 8.621 2.244 26.425 1.00 57.94 1037 GLU A C 1
ATOM 8514 O O . GLU A 1 1037 ? 8.259 3.376 26.114 1.00 57.94 1037 GLU A O 1
ATOM 8519 N N . ARG A 1 1038 ? 8.125 1.170 25.787 1.00 64.25 1038 ARG A N 1
ATOM 8520 C CA . ARG A 1 1038 ? 7.232 1.234 24.609 1.00 64.25 1038 ARG A CA 1
ATOM 8521 C C . ARG A 1 1038 ? 5.890 0.551 24.844 1.00 64.25 1038 ARG A C 1
ATOM 8523 O O . ARG A 1 1038 ? 5.574 -0.473 24.233 1.00 64.25 1038 ARG A O 1
ATOM 8530 N N . VAL A 1 1039 ? 5.100 1.164 25.714 1.00 66.06 1039 VAL A N 1
ATOM 8531 C CA . VAL A 1 1039 ? 3.765 0.702 26.097 1.00 66.06 1039 VAL A CA 1
ATOM 8532 C C . VAL A 1 1039 ? 2.702 1.618 25.505 1.00 66.06 1039 VAL A C 1
ATOM 8534 O O . VAL A 1 1039 ? 2.831 2.841 25.539 1.00 66.06 1039 VAL A O 1
ATOM 8537 N N . GLN A 1 1040 ? 1.643 1.020 24.975 1.00 68.31 1040 GLN A N 1
ATOM 8538 C CA . GLN A 1 1040 ? 0.412 1.716 24.629 1.00 68.31 1040 GLN A CA 1
ATOM 8539 C C . GLN A 1 1040 ? -0.715 1.183 25.513 1.00 68.31 1040 GLN A C 1
ATOM 8541 O O . GLN A 1 1040 ? -0.679 0.044 25.984 1.00 68.31 1040 GLN A O 1
ATOM 8546 N N . SER A 1 1041 ? -1.695 2.031 25.796 1.00 68.62 1041 SER A N 1
ATOM 8547 C CA . SER A 1 1041 ? -2.768 1.671 26.705 1.00 68.62 1041 SER A CA 1
ATOM 8548 C C . SER A 1 1041 ? -4.084 2.338 26.341 1.00 68.62 1041 SER A C 1
ATOM 8550 O O . SER A 1 1041 ? -4.126 3.437 25.788 1.00 68.62 1041 SER A O 1
ATOM 8552 N N . LEU A 1 1042 ? -5.172 1.644 26.661 1.00 67.38 1042 LEU A N 1
ATOM 8553 C CA . LEU A 1 1042 ? -6.536 2.125 26.510 1.00 67.38 1042 LEU A CA 1
ATOM 8554 C C . LEU A 1 1042 ? -7.250 1.923 27.850 1.00 67.38 1042 LEU A C 1
ATOM 8556 O O . LEU A 1 1042 ? -7.601 0.800 28.208 1.00 67.38 1042 LEU A O 1
ATOM 8560 N N . GLY A 1 1043 ? -7.427 3.008 28.607 1.00 70.19 1043 GLY A N 1
ATOM 8561 C CA . GLY A 1 1043 ? -8.113 3.014 29.906 1.00 70.19 1043 GLY A CA 1
ATOM 8562 C C . GLY A 1 1043 ? -7.246 2.751 31.148 1.00 70.19 1043 GLY A C 1
ATOM 8563 O O . GLY A 1 1043 ? -7.732 2.985 32.244 1.00 70.19 1043 GLY A O 1
ATOM 8564 N N . ILE A 1 1044 ? -5.982 2.323 31.021 1.00 72.88 1044 ILE A N 1
ATOM 8565 C CA . ILE A 1 1044 ? -5.034 2.155 32.152 1.00 72.88 1044 ILE A CA 1
ATOM 8566 C C . ILE A 1 1044 ? -3.753 2.955 31.863 1.00 72.88 1044 ILE A C 1
ATOM 8568 O O . ILE A 1 1044 ? -3.325 2.991 30.714 1.00 72.88 1044 ILE A O 1
ATOM 8572 N N . PHE A 1 1045 ? -3.103 3.577 32.854 1.00 68.94 1045 PHE A N 1
ATOM 8573 C CA . PHE A 1 1045 ? -1.892 4.393 32.629 1.00 68.94 1045 PHE A CA 1
ATOM 8574 C C . PHE A 1 1045 ? -0.590 3.774 33.147 1.00 68.94 1045 PHE A C 1
ATOM 8576 O O . PHE A 1 1045 ? -0.549 3.394 34.310 1.00 68.94 1045 PHE A O 1
ATOM 8583 N N . PRO A 1 1046 ? 0.502 3.758 32.358 1.00 68.62 1046 PRO A N 1
ATOM 8584 C CA . PRO A 1 1046 ? 1.849 3.455 32.847 1.00 68.62 1046 PRO A CA 1
ATOM 8585 C C . PRO A 1 1046 ? 2.369 4.480 33.873 1.00 68.62 1046 PRO A C 1
ATOM 8587 O O . PRO A 1 1046 ? 2.293 5.683 33.624 1.00 68.62 1046 PRO A O 1
ATOM 8590 N N . GLU A 1 1047 ? 2.999 4.033 34.965 1.00 65.44 1047 GLU A N 1
ATOM 8591 C CA . GLU A 1 1047 ? 3.613 4.905 35.991 1.00 65.44 1047 GLU A CA 1
ATOM 8592 C C . GLU A 1 1047 ? 4.621 5.903 35.388 1.00 65.44 1047 GLU A C 1
ATOM 8594 O O . GLU A 1 1047 ? 4.651 7.072 35.757 1.00 65.44 1047 GLU A O 1
ATOM 8599 N N . GLN A 1 1048 ? 5.401 5.493 34.386 1.00 62.97 1048 GLN A N 1
ATOM 8600 C CA . GLN A 1 1048 ? 6.334 6.373 33.669 1.00 62.97 1048 GLN A CA 1
ATOM 8601 C C . GLN A 1 1048 ? 5.656 7.558 32.950 1.00 62.97 1048 GLN A C 1
ATOM 8603 O O . GLN A 1 1048 ? 6.282 8.601 32.763 1.00 62.97 1048 GLN A O 1
ATOM 8608 N N . HIS A 1 1049 ? 4.374 7.440 32.584 1.00 63.38 1049 HIS A N 1
ATOM 8609 C CA . HIS A 1 1049 ? 3.599 8.513 31.947 1.00 63.38 1049 HIS A CA 1
ATOM 8610 C C . HIS A 1 1049 ? 2.875 9.406 32.965 1.00 63.38 1049 HIS A C 1
ATOM 8612 O O . HIS A 1 1049 ? 2.302 10.423 32.585 1.00 63.38 1049 HIS A O 1
ATOM 8618 N N . TRP A 1 1050 ? 2.952 9.087 34.262 1.00 58.38 1050 TRP A N 1
ATOM 8619 C CA . TRP A 1 1050 ? 2.331 9.851 35.348 1.00 58.38 1050 TRP A CA 1
ATOM 8620 C C . TRP A 1 1050 ? 2.698 11.341 35.332 1.00 58.38 1050 TRP A C 1
ATOM 8622 O O . TRP A 1 1050 ? 1.844 12.197 35.542 1.00 58.38 1050 TRP A O 1
ATOM 8632 N N . LYS A 1 1051 ? 3.961 11.670 35.029 1.00 53.44 1051 LYS A N 1
ATOM 8633 C CA . LYS A 1 1051 ? 4.454 13.061 35.010 1.00 53.44 1051 LYS A CA 1
ATOM 8634 C C . LYS A 1 1051 ? 3.866 13.916 33.881 1.00 53.44 1051 LYS A C 1
ATOM 8636 O O . LYS A 1 1051 ? 3.976 15.134 33.946 1.00 53.44 1051 LYS A O 1
ATOM 8641 N N . LEU A 1 1052 ? 3.269 13.293 32.862 1.00 53.94 1052 LEU A N 1
ATOM 8642 C CA . LEU A 1 1052 ? 2.653 13.975 31.719 1.00 53.94 1052 LEU A CA 1
ATOM 8643 C C . LEU A 1 1052 ? 1.175 14.325 31.973 1.00 53.94 1052 LEU A C 1
ATOM 8645 O O . LEU A 1 1052 ? 0.588 15.086 31.210 1.00 53.94 1052 LEU A O 1
ATOM 8649 N N . ILE A 1 1053 ? 0.572 13.801 33.046 1.00 55.69 1053 ILE A N 1
ATOM 8650 C CA . ILE A 1 1053 ? -0.836 14.025 33.399 1.00 55.69 1053 ILE A CA 1
ATOM 8651 C C . ILE A 1 1053 ? -0.929 15.278 34.283 1.00 55.69 1053 ILE A C 1
ATOM 8653 O O . ILE A 1 1053 ? -1.130 15.199 35.492 1.00 55.69 1053 ILE A O 1
ATOM 8657 N N . THR A 1 1054 ? -0.721 16.458 33.697 1.00 43.91 1054 THR A N 1
ATOM 8658 C CA . THR A 1 1054 ? -0.825 17.747 34.411 1.00 43.91 1054 THR A CA 1
ATOM 8659 C C . THR A 1 1054 ? -2.231 18.356 34.378 1.00 43.91 1054 THR A C 1
ATOM 8661 O O . THR A 1 1054 ? -2.496 19.275 35.146 1.00 43.91 1054 THR A O 1
ATOM 8664 N N . ASN A 1 1055 ? -3.153 17.816 33.568 1.00 43.97 1055 ASN A N 1
ATOM 8665 C CA . ASN A 1 1055 ? -4.562 18.222 33.512 1.00 43.97 1055 ASN A CA 1
ATOM 8666 C C . ASN A 1 1055 ? -5.503 16.999 33.613 1.00 43.97 1055 ASN A C 1
ATOM 8668 O O . ASN A 1 1055 ? -5.362 16.066 32.819 1.00 43.97 1055 ASN A O 1
ATOM 8672 N N . PRO A 1 1056 ? -6.473 16.980 34.550 1.00 43.75 1056 PRO A N 1
ATOM 8673 C CA . PRO A 1 1056 ? -7.403 15.871 34.731 1.00 43.75 1056 PRO A CA 1
ATOM 8674 C C . PRO A 1 1056 ? -8.579 16.016 33.759 1.00 43.75 1056 PRO A C 1
ATOM 8676 O O . PRO A 1 1056 ? -9.636 16.513 34.132 1.00 43.75 1056 PRO A O 1
ATOM 8679 N N . ILE A 1 1057 ? -8.403 15.625 32.499 1.00 40.19 1057 ILE A N 1
ATOM 8680 C CA . ILE A 1 1057 ? -9.498 15.647 31.521 1.00 40.19 1057 ILE A CA 1
ATOM 8681 C C . ILE A 1 1057 ? -9.826 14.194 31.124 1.00 40.19 1057 ILE A C 1
ATOM 8683 O O . ILE A 1 1057 ? -9.043 13.523 30.461 1.00 40.19 1057 ILE A O 1
ATOM 8687 N N . ASP A 1 1058 ? -10.986 13.724 31.602 1.00 48.97 1058 ASP A N 1
ATOM 8688 C CA . ASP A 1 1058 ? -11.844 12.660 31.038 1.00 48.97 1058 ASP A CA 1
ATOM 8689 C C . ASP A 1 1058 ? -11.479 11.159 31.129 1.00 48.97 1058 ASP A C 1
ATOM 8691 O O . ASP A 1 1058 ? -12.090 10.349 30.435 1.00 48.97 1058 ASP A O 1
ATOM 8695 N N . LEU A 1 1059 ? -10.577 10.717 32.011 1.00 54.06 1059 LEU A N 1
ATOM 8696 C CA . LEU A 1 1059 ? -10.192 9.285 32.088 1.00 54.06 1059 LEU A CA 1
ATOM 8697 C C . LEU A 1 1059 ? -10.760 8.471 33.256 1.00 54.06 1059 LEU A C 1
ATOM 8699 O O . LEU A 1 1059 ? -10.411 7.302 33.426 1.00 54.06 1059 LEU A O 1
ATOM 8703 N N . TYR A 1 1060 ? -11.658 9.052 34.042 1.00 62.16 1060 TYR A N 1
ATOM 8704 C CA . TYR A 1 1060 ? -12.352 8.329 35.104 1.00 62.16 1060 TYR A CA 1
ATOM 8705 C C . TYR A 1 1060 ? -13.472 7.469 34.515 1.00 62.16 1060 TYR A C 1
ATOM 8707 O O . TYR A 1 1060 ? -14.328 7.976 33.789 1.00 62.16 1060 TYR A O 1
ATOM 8715 N N . LYS A 1 1061 ? -13.482 6.173 34.844 1.00 67.94 1061 LYS A N 1
ATOM 8716 C CA . LYS A 1 1061 ? -14.598 5.279 34.514 1.00 67.94 1061 LYS A CA 1
ATOM 8717 C C . LYS A 1 1061 ? -15.359 4.903 35.778 1.00 67.94 1061 LYS A C 1
ATOM 8719 O O . LYS A 1 1061 ? -14.767 4.530 36.790 1.00 67.94 1061 LYS A O 1
ATOM 8724 N N . THR A 1 1062 ? -16.679 4.972 35.679 1.00 74.50 1062 THR A N 1
ATOM 8725 C CA . THR A 1 1062 ? -17.604 4.558 36.730 1.00 74.50 1062 THR A CA 1
ATOM 8726 C C . THR A 1 1062 ? -17.924 3.074 36.582 1.00 74.50 1062 THR A C 1
ATOM 8728 O O . THR A 1 1062 ? -18.412 2.652 35.534 1.00 74.50 1062 THR A O 1
ATOM 8731 N N . ILE A 1 1063 ? -17.700 2.294 37.638 1.00 80.62 1063 ILE A N 1
ATOM 8732 C CA . ILE A 1 1063 ? -18.104 0.888 37.729 1.00 80.62 1063 ILE A CA 1
ATOM 8733 C C . ILE A 1 1063 ? -19.515 0.832 38.329 1.00 80.62 1063 ILE A C 1
ATOM 8735 O O . ILE A 1 1063 ? -19.687 1.228 39.490 1.00 80.62 1063 ILE A O 1
ATOM 8739 N N . PRO A 1 1064 ? -20.542 0.374 37.590 1.00 81.12 1064 PRO A N 1
ATOM 8740 C CA . PRO A 1 1064 ? -21.905 0.321 38.109 1.00 81.12 1064 PRO A CA 1
ATOM 8741 C C . PRO A 1 1064 ? -22.033 -0.559 39.368 1.00 81.12 1064 PRO A C 1
ATOM 8743 O O . PRO A 1 1064 ? -21.245 -1.493 39.541 1.00 81.12 1064 PRO A O 1
ATOM 8746 N N . PRO A 1 1065 ? -23.031 -0.306 40.236 1.00 82.62 1065 PRO A N 1
ATOM 8747 C CA . PRO A 1 1065 ? -23.325 -1.174 41.376 1.00 82.62 1065 PRO A CA 1
ATOM 8748 C C . PRO A 1 1065 ? -23.552 -2.621 40.943 1.00 82.62 1065 PRO A C 1
ATOM 8750 O O . PRO A 1 1065 ? -24.228 -2.851 39.937 1.00 82.62 1065 PRO A O 1
ATOM 8753 N N . ARG A 1 1066 ? -23.071 -3.584 41.736 1.00 87.00 1066 ARG A N 1
ATOM 8754 C CA . ARG A 1 1066 ? -23.295 -5.027 41.518 1.00 87.00 1066 ARG A CA 1
ATOM 8755 C C . ARG A 1 1066 ? -22.967 -5.478 40.089 1.00 87.00 1066 ARG A C 1
ATOM 8757 O O . ARG A 1 1066 ? -23.748 -6.198 39.466 1.00 87.00 1066 ARG A O 1
ATOM 8764 N N . SER A 1 1067 ? -21.846 -5.008 39.548 1.00 86.00 1067 SER A N 1
ATOM 8765 C CA . SER A 1 1067 ? -21.450 -5.277 38.164 1.00 86.00 1067 SER A CA 1
ATOM 8766 C C . SER A 1 1067 ? -19.957 -5.561 38.032 1.00 86.00 1067 SER A C 1
ATOM 8768 O O . SER A 1 1067 ? -19.157 -5.136 38.865 1.00 86.00 1067 SER A O 1
ATOM 8770 N N . LYS A 1 1068 ? -19.600 -6.257 36.950 1.00 87.69 1068 LYS A N 1
ATOM 8771 C CA . LYS A 1 1068 ? -18.225 -6.490 36.502 1.00 87.69 1068 LYS A CA 1
ATOM 8772 C C . LYS A 1 1068 ? -18.006 -5.816 35.156 1.00 87.69 1068 LYS A C 1
ATOM 8774 O O . LYS A 1 1068 ? -18.915 -5.796 34.328 1.00 87.69 1068 LYS A O 1
ATOM 8779 N N . CYS A 1 1069 ? -16.816 -5.273 34.929 1.00 84.06 1069 CYS A N 1
ATOM 8780 C CA . CYS A 1 1069 ? -16.469 -4.684 33.641 1.00 84.06 1069 CYS A CA 1
ATOM 8781 C C . CYS A 1 1069 ? -14.961 -4.734 33.374 1.00 84.06 1069 CYS A C 1
ATOM 8783 O O . CYS A 1 1069 ? -14.140 -4.682 34.292 1.00 84.06 1069 CYS A O 1
ATOM 8785 N N . ILE A 1 1070 ? -14.600 -4.794 32.092 1.00 84.81 1070 ILE A N 1
ATOM 8786 C CA . ILE A 1 1070 ? -13.232 -4.525 31.646 1.00 84.81 1070 ILE A CA 1
ATOM 8787 C C . ILE A 1 1070 ? -12.963 -3.029 31.763 1.00 84.81 1070 ILE A C 1
ATOM 8789 O O . ILE A 1 1070 ? -13.584 -2.204 31.087 1.00 84.81 1070 ILE A O 1
ATOM 8793 N N . PHE A 1 1071 ? -12.016 -2.682 32.628 1.00 77.06 1071 PHE A N 1
ATOM 8794 C CA . PHE A 1 1071 ? -11.652 -1.297 32.885 1.00 77.06 1071 PHE A CA 1
ATOM 8795 C C . PHE A 1 1071 ? -10.786 -0.737 31.751 1.00 77.06 1071 PHE A C 1
ATOM 8797 O O . PHE A 1 1071 ? -11.047 0.350 31.219 1.00 77.06 1071 PHE A O 1
ATOM 8804 N N . GLY A 1 1072 ? -9.804 -1.525 31.314 1.00 77.19 1072 GLY A N 1
ATOM 8805 C CA . GLY A 1 1072 ? -8.932 -1.187 30.202 1.00 77.19 1072 GLY A CA 1
ATOM 8806 C C . GLY A 1 1072 ? -7.909 -2.276 29.920 1.00 77.19 1072 GLY A C 1
ATOM 8807 O O . GLY A 1 1072 ? -7.873 -3.310 30.588 1.00 77.19 1072 GLY A O 1
ATOM 8808 N N . ASN A 1 1073 ? -7.072 -2.031 28.917 1.00 77.75 1073 ASN A N 1
ATOM 8809 C CA . ASN A 1 1073 ? -5.988 -2.941 28.584 1.00 77.75 1073 ASN A CA 1
ATOM 8810 C C . ASN A 1 1073 ? -4.714 -2.170 28.217 1.00 77.75 1073 ASN A C 1
ATOM 8812 O O . ASN A 1 1073 ? -4.751 -1.027 27.750 1.00 77.75 1073 ASN A O 1
ATOM 8816 N N . ILE A 1 1074 ? -3.586 -2.817 28.466 1.00 75.69 1074 ILE A N 1
ATOM 8817 C CA . ILE A 1 1074 ? -2.232 -2.354 28.211 1.00 75.69 1074 ILE A CA 1
ATOM 8818 C C . ILE A 1 1074 ? -1.577 -3.371 27.297 1.00 75.69 1074 ILE A C 1
ATOM 8820 O O . ILE A 1 1074 ? -1.739 -4.577 27.473 1.00 75.69 1074 ILE A O 1
ATOM 8824 N N . TRP A 1 1075 ? -0.792 -2.889 26.348 1.00 74.31 1075 TRP A N 1
ATOM 8825 C CA . TRP A 1 1075 ? 0.062 -3.759 25.570 1.00 74.31 1075 TRP A CA 1
ATOM 8826 C C . TRP A 1 1075 ? 1.422 -3.125 25.364 1.00 74.31 1075 TRP A C 1
ATOM 8828 O O . TRP A 1 1075 ? 1.574 -1.902 25.277 1.00 74.31 1075 TRP A O 1
ATOM 8838 N N . THR A 1 1076 ? 2.433 -3.972 25.259 1.00 66.69 1076 THR A N 1
ATOM 8839 C CA . THR A 1 1076 ? 3.723 -3.528 24.750 1.00 66.69 1076 THR A CA 1
ATOM 8840 C C . THR A 1 1076 ? 3.711 -3.707 23.252 1.00 66.69 1076 THR A C 1
ATOM 8842 O O . THR A 1 1076 ? 3.092 -4.615 22.697 1.00 66.69 1076 THR A O 1
ATOM 8845 N N . ILE A 1 1077 ? 4.369 -2.785 22.564 1.00 59.59 1077 ILE A N 1
ATOM 8846 C CA . ILE A 1 1077 ? 4.575 -2.924 21.134 1.00 59.59 1077 ILE A CA 1
ATOM 8847 C C . ILE A 1 1077 ? 5.586 -4.058 20.959 1.00 59.59 1077 ILE A C 1
ATOM 8849 O O . ILE A 1 1077 ? 6.767 -3.823 21.235 1.00 59.59 1077 ILE A O 1
ATOM 8853 N N . PRO A 1 1078 ? 5.184 -5.255 20.492 1.00 51.72 1078 PRO A N 1
ATOM 8854 C CA . PRO A 1 1078 ? 6.103 -6.367 20.542 1.00 51.72 1078 PRO A CA 1
ATOM 8855 C C . PRO A 1 1078 ? 7.248 -6.124 19.551 1.00 51.72 1078 PRO A C 1
ATOM 8857 O O . PRO A 1 1078 ? 7.068 -5.568 18.458 1.00 51.72 1078 PRO A O 1
ATOM 8860 N N . GLY A 1 1079 ? 8.461 -6.474 19.962 1.00 55.47 1079 GLY A N 1
ATOM 8861 C CA . GLY A 1 1079 ? 9.596 -6.562 19.056 1.00 55.47 1079 GLY A CA 1
ATOM 8862 C C . GLY A 1 1079 ? 9.454 -7.780 18.138 1.00 55.47 1079 GLY A C 1
ATOM 8863 O O . GLY A 1 1079 ? 8.547 -8.595 18.306 1.00 55.47 1079 GLY A O 1
ATOM 8864 N N . PRO A 1 1080 ? 10.335 -7.935 17.143 1.00 62.16 1080 PRO A N 1
ATOM 8865 C CA . PRO A 1 1080 ? 10.570 -9.249 16.552 1.00 62.16 1080 PRO A CA 1
ATOM 8866 C C . PRO A 1 1080 ? 10.965 -10.249 17.649 1.00 62.16 1080 PRO A C 1
ATOM 8868 O O . PRO A 1 1080 ? 11.511 -9.825 18.665 1.00 62.16 1080 PRO A O 1
ATOM 8871 N N . ILE A 1 1081 ? 10.721 -11.547 17.441 1.00 69.50 1081 ILE A N 1
ATOM 8872 C CA . ILE A 1 1081 ? 11.084 -12.560 18.446 1.00 69.50 1081 ILE A CA 1
ATOM 8873 C C . ILE A 1 1081 ? 12.589 -12.488 18.707 1.00 69.50 1081 ILE A C 1
ATOM 8875 O O . ILE A 1 1081 ? 13.377 -12.524 17.760 1.00 69.50 1081 ILE A O 1
ATOM 8879 N N . GLU A 1 1082 ? 12.958 -12.409 19.982 1.00 70.56 1082 GLU A N 1
ATOM 8880 C CA . GLU A 1 1082 ? 14.330 -12.526 20.464 1.00 70.56 1082 GLU A CA 1
ATOM 8881 C C . GLU A 1 1082 ? 14.433 -13.845 21.236 1.00 70.56 1082 GLU A C 1
ATOM 8883 O O . GLU A 1 1082 ? 13.603 -14.130 22.096 1.00 70.56 1082 GLU A O 1
ATOM 8888 N N . LEU A 1 1083 ? 15.403 -14.687 20.887 1.00 77.88 1083 LEU A N 1
ATOM 8889 C CA . LEU A 1 1083 ? 15.584 -15.998 21.514 1.00 77.88 1083 LEU A CA 1
ATOM 8890 C C . LEU A 1 1083 ? 16.584 -15.852 22.663 1.00 77.88 1083 LEU A C 1
ATOM 8892 O O . LEU A 1 1083 ? 17.777 -15.913 22.409 1.00 77.88 1083 LEU A O 1
ATOM 8896 N N . LYS A 1 1084 ? 16.143 -15.626 23.902 1.00 76.56 1084 LYS A N 1
ATOM 8897 C CA . LYS A 1 1084 ? 17.034 -15.432 25.067 1.00 76.56 1084 LYS A CA 1
ATOM 8898 C C . LYS A 1 1084 ? 16.878 -16.579 26.067 1.00 76.56 1084 LYS A C 1
ATOM 8900 O O . LYS A 1 1084 ? 15.804 -17.156 26.162 1.00 76.56 1084 LYS A O 1
ATOM 8905 N N . ASN A 1 1085 ? 17.939 -16.888 26.820 1.00 60.38 1085 ASN A N 1
ATOM 8906 C CA . ASN A 1 1085 ? 17.957 -17.990 27.802 1.00 60.38 1085 ASN A CA 1
ATOM 8907 C C . ASN A 1 1085 ? 17.012 -17.787 28.999 1.00 60.38 1085 ASN A C 1
ATOM 8909 O O . ASN A 1 1085 ? 16.718 -18.744 29.714 1.00 60.38 1085 ASN A O 1
ATOM 8913 N N . GLU A 1 1086 ? 16.567 -16.559 29.254 1.00 57.59 1086 GLU A N 1
ATOM 8914 C CA . GLU A 1 1086 ? 15.620 -16.276 30.327 1.00 57.59 1086 GLU A CA 1
ATOM 8915 C C . GLU A 1 1086 ? 14.194 -16.534 29.833 1.00 57.59 1086 GLU A C 1
ATOM 8917 O O . GLU A 1 1086 ? 13.805 -16.086 28.752 1.00 57.59 1086 GLU A O 1
ATOM 8922 N N . VAL A 1 1087 ? 13.398 -17.247 30.637 1.00 45.22 1087 VAL A N 1
ATOM 8923 C CA . VAL A 1 1087 ? 11.941 -17.225 30.484 1.00 45.22 1087 VAL A CA 1
ATOM 8924 C C . VAL A 1 1087 ? 11.553 -15.759 30.602 1.00 45.22 1087 VAL A C 1
ATOM 8926 O O . VAL A 1 1087 ? 11.723 -15.177 31.673 1.00 45.22 1087 VAL A O 1
ATOM 8929 N N . MET A 1 1088 ? 11.063 -15.148 29.522 1.00 46.97 1088 MET A N 1
ATOM 8930 C CA . MET A 1 1088 ? 10.367 -13.877 29.667 1.00 46.97 1088 MET A CA 1
ATOM 8931 C C . MET A 1 1088 ? 9.085 -14.185 30.442 1.00 46.97 1088 MET A C 1
ATOM 8933 O O . MET A 1 1088 ? 8.048 -14.495 29.856 1.00 46.97 1088 MET A O 1
ATOM 8937 N N . GLU A 1 1089 ? 9.159 -14.149 31.776 1.00 46.34 1089 GLU A N 1
ATOM 8938 C CA . GLU A 1 1089 ? 7.983 -13.834 32.578 1.00 46.34 1089 GLU A CA 1
ATOM 8939 C C . GLU A 1 1089 ? 7.343 -12.603 31.937 1.00 46.34 1089 GLU A C 1
ATOM 8941 O O . GLU A 1 1089 ? 8.060 -11.735 31.432 1.00 46.34 1089 GLU A O 1
ATOM 8946 N N . SER A 1 1090 ? 6.009 -12.547 31.893 1.00 48.44 1090 SER A N 1
ATOM 8947 C CA . SER A 1 1090 ? 5.307 -11.376 31.370 1.00 48.44 1090 SER A CA 1
ATOM 8948 C C . SER A 1 1090 ? 5.957 -10.115 31.944 1.00 48.44 1090 SER A C 1
ATOM 8950 O O . SER A 1 1090 ? 5.813 -9.834 33.132 1.00 48.44 1090 SER A O 1
ATOM 8952 N N . GLU A 1 1091 ? 6.673 -9.346 31.110 1.00 54.75 1091 GLU A N 1
ATOM 8953 C CA . GLU A 1 1091 ? 7.350 -8.114 31.548 1.00 54.75 1091 GLU A CA 1
ATOM 8954 C C . GLU A 1 1091 ? 6.329 -7.061 32.039 1.00 54.75 1091 GLU A C 1
ATOM 8956 O O . GLU A 1 1091 ? 6.683 -6.005 32.572 1.00 54.75 1091 GLU A O 1
ATOM 8961 N N . ILE A 1 1092 ? 5.037 -7.355 31.853 1.00 57.12 1092 ILE A N 1
ATOM 8962 C CA . ILE A 1 1092 ? 3.887 -6.595 32.304 1.00 57.12 1092 ILE A CA 1
ATOM 8963 C C . ILE A 1 1092 ? 3.202 -7.370 33.440 1.00 57.12 1092 ILE A C 1
ATOM 8965 O O . ILE A 1 1092 ? 2.588 -8.411 33.220 1.00 57.12 1092 ILE A O 1
ATOM 8969 N N . SER A 1 1093 ? 3.258 -6.836 34.654 1.00 58.59 1093 SER A N 1
ATOM 8970 C CA . SER A 1 1093 ? 2.386 -7.215 35.770 1.00 58.59 1093 SER A CA 1
ATOM 8971 C C . SER A 1 1093 ? 1.827 -5.926 36.341 1.00 58.59 1093 SER A C 1
ATOM 8973 O O . SER A 1 1093 ? 2.580 -4.965 36.537 1.00 58.59 1093 SER A O 1
ATOM 8975 N N . CYS A 1 1094 ? 0.528 -5.868 36.618 1.00 57.81 1094 CYS A N 1
ATOM 8976 C CA . CYS A 1 1094 ? 0.009 -4.697 37.283 1.00 57.81 1094 CYS A CA 1
ATOM 8977 C C . CYS A 1 1094 ? 0.138 -4.840 38.801 1.00 57.81 1094 CYS A C 1
ATOM 8979 O O . CYS A 1 1094 ? -0.712 -5.372 39.513 1.00 57.81 1094 CYS A O 1
ATOM 8981 N N . LYS A 1 1095 ? 1.153 -4.176 39.348 1.00 58.16 1095 LYS A N 1
ATOM 8982 C CA . LYS A 1 1095 ? 1.065 -3.671 40.723 1.00 58.16 1095 LYS A CA 1
ATOM 8983 C C . LYS A 1 1095 ? 0.231 -2.393 40.694 1.00 58.16 1095 LYS A C 1
ATOM 8985 O O . LYS A 1 1095 ? 0.772 -1.296 40.563 1.00 58.16 1095 LYS A O 1
ATOM 8990 N N . HIS A 1 1096 ? -1.089 -2.571 40.690 1.00 57.91 1096 HIS A N 1
ATOM 8991 C CA . HIS A 1 1096 ? -2.057 -1.495 40.510 1.00 57.91 1096 HIS A CA 1
ATOM 8992 C C . HIS A 1 1096 ? -2.004 -0.487 41.664 1.00 57.91 1096 HIS A C 1
ATOM 8994 O O . HIS A 1 1096 ? -2.108 -0.867 42.829 1.00 57.91 1096 HIS A O 1
ATOM 9000 N N . TRP A 1 1097 ? -1.935 0.803 41.334 1.00 60.47 1097 TRP A N 1
ATOM 9001 C CA . TRP A 1 1097 ? -2.363 1.870 42.239 1.00 60.47 1097 TRP A CA 1
ATOM 9002 C C . TRP A 1 1097 ? -3.733 2.337 41.774 1.00 60.47 1097 TRP A C 1
ATOM 9004 O O . TRP A 1 1097 ? -3.881 2.834 40.654 1.00 60.47 1097 TRP A O 1
ATOM 9014 N N . ILE A 1 1098 ? -4.738 2.137 42.619 1.00 64.19 1098 ILE A N 1
ATOM 9015 C CA . ILE A 1 1098 ? -6.125 2.435 42.287 1.00 64.19 1098 ILE A CA 1
ATOM 9016 C C . ILE A 1 1098 ? -6.545 3.642 43.108 1.00 64.19 1098 ILE A C 1
ATOM 9018 O O . ILE A 1 1098 ? -6.678 3.561 44.326 1.00 64.19 1098 ILE A O 1
ATOM 9022 N N . ARG A 1 1099 ? -6.706 4.785 42.435 1.00 61.97 1099 ARG A N 1
ATOM 9023 C CA . ARG A 1 1099 ? -7.238 5.999 43.057 1.00 61.97 1099 ARG A CA 1
ATOM 9024 C C . ARG A 1 1099 ? -8.745 5.996 42.898 1.00 61.97 1099 ARG A C 1
ATOM 9026 O O . ARG A 1 1099 ? -9.255 5.985 41.777 1.00 61.97 1099 ARG A O 1
ATOM 9033 N N . ILE A 1 1100 ? -9.435 6.016 44.030 1.00 61.97 1100 ILE A N 1
ATOM 9034 C CA . ILE A 1 1100 ? -10.888 6.075 44.086 1.00 61.97 1100 ILE A CA 1
ATOM 9035 C C . ILE A 1 1100 ? -11.261 7.497 44.484 1.00 61.97 1100 ILE A C 1
ATOM 9037 O O . ILE A 1 1100 ? -10.781 8.019 45.487 1.00 61.97 1100 ILE A O 1
ATOM 9041 N N . LEU A 1 1101 ? -12.064 8.144 43.643 1.00 54.69 1101 LEU A N 1
ATOM 9042 C CA . LEU A 1 1101 ? -12.331 9.587 43.672 1.00 54.69 1101 LEU A CA 1
ATOM 9043 C C . LEU A 1 1101 ? -12.959 10.105 44.970 1.00 54.69 1101 LEU A C 1
ATOM 9045 O O . LEU A 1 1101 ? -12.987 11.312 45.169 1.00 54.69 1101 LEU A O 1
ATOM 9049 N N . GLU A 1 1102 ? -13.437 9.239 45.860 1.00 53.91 1102 GLU A N 1
ATOM 9050 C CA . GLU A 1 1102 ? -14.062 9.643 47.122 1.00 53.91 1102 GLU A CA 1
ATOM 9051 C C . GLU A 1 1102 ? -13.132 10.483 48.020 1.00 53.91 1102 GLU A C 1
ATOM 9053 O O . GLU A 1 1102 ? -13.603 11.458 48.597 1.00 53.91 1102 GLU A O 1
ATOM 9058 N N . GLU A 1 1103 ? -11.814 10.232 48.039 1.00 51.12 1103 GLU A N 1
ATOM 9059 C CA . GLU A 1 1103 ? -10.845 11.084 48.763 1.00 51.12 1103 GLU A CA 1
ATOM 9060 C C . GLU A 1 1103 ? -10.644 12.469 48.107 1.00 51.12 1103 GLU A C 1
ATOM 9062 O O . GLU A 1 1103 ? -10.368 13.457 48.785 1.00 51.12 1103 GLU A O 1
ATOM 9067 N N . GLU A 1 1104 ? -10.799 12.592 46.785 1.00 49.97 1104 GLU A N 1
ATOM 9068 C CA . GLU A 1 1104 ? -10.762 13.890 46.083 1.00 49.97 1104 GLU A CA 1
ATOM 9069 C C . GLU A 1 1104 ? -12.121 14.617 46.176 1.00 49.97 1104 GLU A C 1
ATOM 9071 O O . GLU A 1 1104 ? -12.159 15.849 46.198 1.00 49.97 1104 GLU A O 1
ATOM 9076 N N . ILE A 1 1105 ? -13.233 13.878 46.310 1.00 47.97 1105 ILE A N 1
ATOM 9077 C CA . ILE A 1 1105 ? -14.579 14.400 46.608 1.00 47.97 1105 ILE A CA 1
ATOM 9078 C C . ILE A 1 1105 ? -14.631 14.964 48.036 1.00 47.97 1105 ILE A C 1
ATOM 9080 O O . ILE A 1 1105 ? -15.129 16.074 48.220 1.00 47.97 1105 ILE A O 1
ATOM 9084 N N . GLU A 1 1106 ? -14.070 14.267 49.032 1.00 49.19 1106 GLU A N 1
ATOM 9085 C CA . GLU A 1 1106 ? -13.939 14.777 50.410 1.00 49.19 1106 GLU A CA 1
ATOM 9086 C C . GLU A 1 1106 ? -13.075 16.048 50.480 1.00 49.19 1106 GLU A C 1
ATOM 9088 O O . GLU A 1 1106 ? -13.323 16.925 51.306 1.00 49.19 1106 GLU A O 1
ATOM 9093 N N . ASN A 1 1107 ? -12.126 16.199 49.549 1.00 47.75 1107 ASN A N 1
ATOM 9094 C CA . ASN A 1 1107 ? -11.298 17.395 49.377 1.00 47.75 1107 ASN A CA 1
ATOM 9095 C C . ASN A 1 1107 ? -11.887 18.441 48.399 1.00 47.75 1107 ASN A C 1
ATOM 9097 O O . ASN A 1 1107 ? -11.206 19.413 48.064 1.00 47.75 1107 ASN A O 1
ATOM 9101 N N . GLY A 1 1108 ? -13.136 18.265 47.944 1.00 44.97 1108 GLY A N 1
ATOM 9102 C CA . GLY A 1 1108 ? -13.899 19.257 47.175 1.00 44.97 1108 GLY A CA 1
ATOM 9103 C C . GLY A 1 1108 ? -13.554 19.388 45.685 1.00 44.97 1108 GLY A C 1
ATOM 9104 O O . GLY A 1 1108 ? -13.764 20.461 45.124 1.00 44.97 1108 GLY A O 1
ATOM 9105 N N . ARG A 1 1109 ? -13.015 18.347 45.031 1.00 46.50 1109 ARG A N 1
ATOM 9106 C CA . ARG A 1 1109 ? -12.475 18.419 43.654 1.00 46.50 1109 ARG A CA 1
ATOM 9107 C C . ARG A 1 1109 ? -13.140 17.505 42.594 1.00 46.50 1109 ARG A C 1
ATOM 9109 O O . ARG A 1 1109 ? -12.505 17.246 41.575 1.00 46.50 1109 ARG A O 1
ATOM 9116 N N . ALA A 1 1110 ? -14.390 17.023 42.746 1.00 45.34 1110 ALA A N 1
ATOM 9117 C CA . ALA A 1 1110 ? -15.006 16.120 41.738 1.00 45.34 1110 ALA A CA 1
ATOM 9118 C C . ALA A 1 1110 ? -16.559 16.105 41.595 1.00 45.34 1110 ALA A C 1
ATOM 9120 O O . ALA A 1 1110 ? -17.275 16.685 42.401 1.00 45.34 1110 ALA A O 1
ATOM 9121 N N . MET A 1 1111 ? -17.029 15.450 40.510 1.00 52.19 1111 MET A N 1
ATOM 9122 C CA . MET A 1 1111 ? -18.334 15.469 39.788 1.00 52.19 1111 MET A CA 1
ATOM 9123 C C . MET A 1 1111 ? -19.600 14.932 40.525 1.00 52.19 1111 MET A C 1
ATOM 9125 O O . MET A 1 1111 ? -19.511 14.106 41.426 1.00 52.19 1111 MET A O 1
ATOM 9129 N N . ARG A 1 1112 ? -20.808 15.364 40.099 1.00 43.12 1112 ARG A N 1
ATOM 9130 C CA . ARG A 1 1112 ? -22.151 14.915 40.544 1.00 43.12 1112 ARG A CA 1
ATOM 9131 C C . ARG A 1 1112 ? -22.797 13.995 39.502 1.00 43.12 1112 ARG A C 1
ATOM 9133 O O . ARG A 1 1112 ? -22.756 14.277 38.310 1.00 43.12 1112 ARG A O 1
ATOM 9140 N N . TYR A 1 1113 ? -23.484 12.947 39.953 1.00 44.97 1113 TYR A N 1
ATOM 9141 C CA . TYR A 1 1113 ? -24.216 12.018 39.083 1.00 44.97 1113 TYR A CA 1
ATOM 9142 C C . TYR A 1 1113 ? -25.690 12.390 38.936 1.00 44.97 1113 TYR A C 1
ATOM 9144 O O . TYR A 1 1113 ? -26.373 12.647 39.932 1.00 44.97 1113 TYR A O 1
ATOM 9152 N N . GLU A 1 1114 ? -26.199 12.355 37.704 1.00 39.28 1114 GLU A N 1
ATOM 9153 C CA . GLU A 1 1114 ? -27.627 12.492 37.413 1.00 39.28 1114 GLU A CA 1
ATOM 9154 C C . GLU A 1 1114 ? -28.142 11.248 36.675 1.00 39.28 1114 GLU A C 1
ATOM 9156 O O . GLU A 1 1114 ? -27.511 10.729 35.749 1.00 39.28 1114 GLU A O 1
ATOM 9161 N N . LYS A 1 1115 ? -29.284 10.723 37.133 1.00 34.97 1115 LYS A N 1
ATOM 9162 C CA . LYS A 1 1115 ? -29.901 9.516 36.581 1.00 34.97 1115 LYS A CA 1
ATOM 9163 C C . LYS A 1 1115 ? -30.772 9.893 35.385 1.00 34.97 1115 LYS A C 1
ATOM 9165 O O . LYS A 1 1115 ? -31.812 10.523 35.558 1.00 34.97 1115 LYS A O 1
ATOM 9170 N N . VAL A 1 1116 ? -30.380 9.448 34.195 1.00 36.53 1116 VAL A N 1
ATOM 9171 C CA . VAL A 1 1116 ? -31.187 9.506 32.965 1.00 36.53 1116 VAL A CA 1
ATOM 9172 C C . VAL A 1 1116 ? -31.679 8.075 32.674 1.00 36.53 1116 VAL A C 1
ATOM 9174 O O . VAL A 1 1116 ? -31.014 7.128 33.103 1.00 36.53 1116 VAL A O 1
ATOM 9177 N N . PRO A 1 1117 ? -32.850 7.839 32.044 1.00 27.86 1117 PRO A N 1
ATOM 9178 C CA . PRO A 1 1117 ? -33.399 6.485 31.921 1.00 27.86 1117 PRO A CA 1
ATOM 9179 C C . PRO A 1 1117 ? -32.420 5.512 31.243 1.00 27.86 1117 PRO A C 1
ATOM 9181 O O . PRO A 1 1117 ? -32.183 5.600 30.044 1.00 27.86 1117 PRO A O 1
ATOM 9184 N N . GLY A 1 1118 ? -31.856 4.591 32.033 1.00 36.53 1118 GLY A N 1
ATOM 9185 C CA . GLY A 1 1118 ? -30.958 3.522 31.584 1.00 36.53 1118 GLY A CA 1
ATOM 9186 C C . GLY A 1 1118 ? -29.450 3.798 31.681 1.00 36.53 1118 GLY A C 1
ATOM 9187 O O . GLY A 1 1118 ? -28.688 2.850 31.541 1.00 36.53 1118 GLY A O 1
ATOM 9188 N N . VAL A 1 1119 ? -28.999 5.032 31.958 1.00 31.22 1119 VAL A N 1
ATOM 9189 C CA . VAL A 1 1119 ? -27.561 5.382 32.018 1.00 31.22 1119 VAL A CA 1
ATOM 9190 C C . VAL A 1 1119 ? -27.295 6.426 33.111 1.00 31.22 1119 VAL A C 1
ATOM 9192 O O . VAL A 1 1119 ? -27.985 7.444 33.200 1.00 31.22 1119 VAL A O 1
ATOM 9195 N N . TYR A 1 1120 ? -26.279 6.190 33.947 1.00 37.16 1120 TYR A N 1
ATOM 9196 C CA . TYR A 1 1120 ? -25.767 7.183 34.897 1.00 37.16 1120 TYR A CA 1
ATOM 9197 C C . TYR A 1 1120 ? -24.807 8.125 34.167 1.00 37.16 1120 TYR A C 1
ATOM 9199 O O . TYR A 1 1120 ? -23.832 7.670 33.576 1.00 37.16 1120 TYR A O 1
ATOM 9207 N N . LYS A 1 1121 ? -25.083 9.434 34.186 1.00 35.12 1121 LYS A N 1
ATOM 9208 C CA . LYS A 1 1121 ? -24.223 10.445 33.558 1.00 35.12 1121 LYS A CA 1
ATOM 9209 C C . LYS A 1 1121 ? -23.451 11.207 34.636 1.00 35.12 1121 LYS A C 1
ATOM 9211 O O . LYS A 1 1121 ? -24.065 11.739 35.562 1.00 35.12 1121 LYS A O 1
ATOM 9216 N N . ALA A 1 1122 ? -22.126 11.264 34.508 1.00 39.94 1122 ALA A N 1
ATOM 9217 C CA . ALA A 1 1122 ? -21.273 12.132 35.317 1.00 39.94 1122 ALA A CA 1
ATOM 9218 C C . ALA A 1 1122 ? -21.411 13.590 34.843 1.00 39.94 1122 ALA A C 1
ATOM 9220 O O . ALA A 1 1122 ? -21.362 13.860 33.641 1.00 39.94 1122 ALA A O 1
ATOM 9221 N N . ILE A 1 1123 ? -21.611 14.527 35.770 1.00 42.62 1123 ILE A N 1
ATOM 9222 C CA . ILE A 1 1123 ? -21.733 15.968 35.511 1.00 42.62 1123 ILE A CA 1
ATOM 9223 C C . ILE A 1 1123 ? -20.720 16.711 36.395 1.00 42.62 1123 ILE A C 1
ATOM 9225 O O . ILE A 1 1123 ? -20.720 16.487 37.604 1.00 42.62 1123 ILE A O 1
ATOM 9229 N N . PRO A 1 1124 ? -19.889 17.625 35.865 1.00 42.12 1124 PRO A N 1
ATOM 9230 C CA . PRO A 1 1124 ? -18.927 18.363 36.685 1.00 42.12 1124 PRO A CA 1
ATOM 9231 C C . PRO A 1 1124 ? -19.618 19.163 37.787 1.00 42.12 1124 PRO A C 1
ATOM 9233 O O . PRO A 1 1124 ? -20.563 19.904 37.511 1.00 42.12 1124 PRO A O 1
ATOM 9236 N N . ILE A 1 1125 ? -19.143 19.034 39.032 1.00 41.41 1125 ILE A N 1
ATOM 9237 C CA . ILE A 1 1125 ? -19.442 20.028 40.068 1.00 41.41 1125 ILE A CA 1
ATOM 9238 C C . ILE A 1 1125 ? -18.558 21.226 39.730 1.00 41.41 1125 ILE A C 1
ATOM 9240 O O . ILE A 1 1125 ? -17.339 21.087 39.680 1.00 41.41 1125 ILE A O 1
ATOM 9244 N N . ARG A 1 1126 ? -19.191 22.350 39.381 1.00 34.16 1126 ARG A N 1
ATOM 9245 C CA . ARG A 1 1126 ? -18.502 23.627 39.165 1.00 34.16 1126 ARG A CA 1
ATOM 9246 C C . ARG A 1 1126 ? -17.908 24.161 40.454 1.00 34.16 1126 ARG A C 1
ATOM 9248 O O . ARG A 1 1126 ? -18.616 24.069 41.483 1.00 34.16 1126 ARG A O 1
#

InterPro domains:
  IPR000169 Cysteine peptidase, cysteine active site [PS00139] (77-88)
  IPR001300 Peptidase C2, calpain, catalytic domain [PF00648] (66-311)
  IPR001300 Peptidase C2, calpain, catalytic domain [PF00648] (587-833)
  IPR001300 Peptidase C2, calpain, catalytic domain [PS50203] (29-311)
  IPR001300 Peptidase C2, calpain, catalytic domain [PS50203] (549-835)
  IPR001300 Peptidase C2, calpain, catalytic domain [SM00230] (11-322)
  IPR001300 Peptidase C2, calpain, catalytic domain [SM00230] (531-843)
  IPR022684 Peptidase C2, calpain family [PR00704] (596-612)
  IPR022684 Peptidase C2, calpain family [PR00704] (630-655)
  IPR022684 Peptidase C2, calpain family [PR00704] (661-684)
  IPR022684 Peptidase C2, calpain family [PR00704] (686-713)
  IPR022684 Peptidase C2, calpain family [PR00704] (811-832)
  IPR022684 Peptidase C2, calpain family [PTHR10183] (39-312)
  IPR038765 Papain-like cysteine peptidase superfamily [SSF54001] (27-311)
  IPR038765 Papain-like cysteine peptidase superfamily [SSF54001] (546-842)